Protein AF-A0A965GQI9-F1 (afdb_monomer_lite)

Radius of gyration: 72.19 Å; chains: 1; bounding box: 184×124×201 Å

Foldseek 3Di:
DDDPPDDDDDDDDVDDDDDDDDPPDDDDQDDPDDPPDDSDDDDPPDDPDDDPPDPDDDDDDDDPPDDDDQDDDPPPDDSDDDPDDDDDDPPDDDDDDDDDDDDDDDDPDDDDQDDPPDPDPDDSDDWDDDDDPPDPDDDDTDDQDDDDDDDPDPVDDDDDDRDDQDDDDDPPDPDPPDDDDSDDFDDDDDDDDPPDDDDSDDDDPDPDPPDDDDPPDDDDDPPDPDDDQDDDPPDDRDPDDDQVPDDPVDDDDPDDDPPDDDDDPDDDDDDDDPPDDDDPPDPDPDQDDPPGDDDVDDDDDDDDDDDPDDDDQDDEDEWDEQDLATEPPPGAHYEYEHPAQHERQYYPPDDAFHKHKYFYQAQRYKYDCPRGQEPDDNDIGGAHGGKIWIWHRHDNRHIYTPDIDRPVLPLPPWPAFFEWEWFEEPDAADFQFFWFDPPVDDRYIDWAAAWQPQGTQATFAPTHSHYDDDHPYPRTTTGTRWTKGKHKEAQVVHKDAQQFFWGDHNDTRHIYGDDAWHWTQWGFHHIGHDGIDITITTGDTDTDHPPDDPDDDPCPVDDPPDDPDDDDDPDDDDPDDDDDPDDDDDPDDDDDDPQFWDKDKDFAFGFKDKDFDPAFAPFFWDKDKDWPPPDDDPADWDWDPGASTTTMIGGPGGHRGMTMMIMGTGDDDQDWDQDPVRDIDGDDHDDDDDDDDDDDDDDDDDDDDDDDDDDDDDDDDDDDDDDDDDDDDDDDDDDDDDDDDDDDDDDDDDDDDPDDDDDDDDDDDDDDDDDDDDDDDDDDDD

Sequence (782 aa):
GEQISGAISFFSGSSNIIFNGDADTSVLFNSTTDATESDITTTVGQDLRVSPGGVGDIVLVTDADTQVTLPGSADGVNNLVLTTGNLLVSDGDLTLSGGDFDVTMDAGDSVSVTNTGATTSSGAFVINQTTAAANLGNSAGLGVNATFVDYADDGGSDNRQGIVVSVTNNASDLGIDDNIFGVRVQNLGGVNQADGGEYAIATGSGWDVDWLLGNGETISNQTDNTIAFSGNAGNKATLTFDLNGASATNVPAMSGGASDLVTVNDSLSVGIDGDTTENIGVSGFAITGGDDLYVNDDVGINGDVYIDGLFSVGNEVSLTANSTTPSVAGGTQFLINNSAGTVITNFTNGQQGQMVFIRVVDNNTSLDCTASSIQCGSTDITLGTGDGLLLYKQDPGTWQLVSLMDNSDNHNAGNGFDYAEWFPSREALVPGEVVSVDSTGIEYVKASTGAYDRTVVGVVSTQPGMTIGEPTSAHAAQIALAGRVPVNVTDENGPIVPGDYLTASSTPGYAMKATEAGPVIAIAMDAFDGDSGQVGSKIANFWYTPPTSVASGLQGSDGSALAAGALGADTLVVSGDAVFQGSVTVEDHVNVGQDVAGRARIISGDTRVHVAFENPYVSEPIVTATLRTATDIPGYWWVEEESTTGFDLVLDGTLAYDVEFNWIALGVNDGVVSVSDGSTREINVYVVDGSVPPPAANVGSSDAVGGSDDAGIAPESPTEDVPADEPSDTLSEPDVTEEPTPVDAPVEAPVDEPVVDAPVADEPAPTVEEPVVTEPVADPSV

pLDDT: mean 71.04, std 21.18, range [28.28, 98.25]

Structure (mmCIF, N/CA/C/O backbone):
data_AF-A0A965GQI9-F1
#
_entry.id   AF-A0A965GQI9-F1
#
loop_
_atom_site.group_PDB
_atom_site.id
_atom_site.type_symbol
_atom_site.label_atom_id
_atom_site.label_alt_id
_atom_site.label_comp_id
_atom_site.label_asym_id
_atom_site.label_entity_id
_atom_site.label_seq_id
_atom_site.pdbx_PDB_ins_code
_atom_site.Cartn_x
_atom_site.Cartn_y
_atom_site.Cartn_z
_atom_site.occupancy
_atom_site.B_iso_or_equiv
_atom_site.auth_seq_id
_atom_site.auth_comp_id
_atom_site.auth_asym_id
_atom_site.auth_atom_id
_atom_site.pdbx_PDB_model_num
ATOM 1 N N . GLY A 1 1 ? 46.582 17.739 -121.296 1.00 38.38 1 GLY A N 1
ATOM 2 C CA . GLY A 1 1 ? 46.774 16.293 -121.110 1.00 38.38 1 GLY A CA 1
ATOM 3 C C . GLY A 1 1 ? 47.965 15.849 -121.918 1.00 38.38 1 GLY A C 1
ATOM 4 O O . GLY A 1 1 ? 47.806 15.543 -123.089 1.00 38.38 1 GLY A O 1
ATOM 5 N N . GLU A 1 2 ? 49.139 15.864 -121.302 1.00 36.94 2 GLU A N 1
ATOM 6 C CA . GLU A 1 2 ? 50.391 15.361 -121.864 1.00 36.94 2 GLU A CA 1
ATOM 7 C C . GLU A 1 2 ? 51.035 14.561 -120.725 1.00 36.94 2 GLU A C 1
ATOM 9 O O . GLU A 1 2 ? 51.390 15.134 -119.698 1.00 36.94 2 GLU A O 1
ATOM 14 N N . GLN A 1 3 ? 51.041 13.228 -120.824 1.00 36.41 3 GLN A N 1
ATOM 15 C CA . GLN A 1 3 ? 51.645 12.376 -119.796 1.00 36.41 3 GLN A CA 1
ATOM 16 C C . GLN A 1 3 ? 53.144 12.263 -120.061 1.00 36.41 3 GLN A C 1
ATOM 18 O O . GLN A 1 3 ? 53.556 11.707 -121.080 1.00 36.41 3 GLN A O 1
ATOM 23 N N . ILE A 1 4 ? 53.960 12.728 -119.115 1.00 45.12 4 ILE A N 1
ATOM 24 C CA . ILE A 1 4 ? 55.385 12.401 -119.086 1.00 45.12 4 ILE A CA 1
ATOM 25 C C . ILE A 1 4 ? 55.509 11.001 -118.476 1.00 45.12 4 ILE A C 1
ATOM 27 O O . ILE A 1 4 ? 55.434 10.835 -117.264 1.00 45.12 4 ILE A O 1
ATOM 31 N N . SER A 1 5 ? 55.652 9.984 -119.327 1.00 38.81 5 SER A N 1
ATOM 32 C CA . SER A 1 5 ? 55.881 8.602 -118.896 1.00 38.81 5 SER A CA 1
ATOM 33 C C . SER A 1 5 ? 57.384 8.317 -118.833 1.00 38.81 5 SER A C 1
ATOM 35 O O . SER A 1 5 ? 58.037 8.118 -119.858 1.00 38.81 5 SER A O 1
ATOM 37 N N . GLY A 1 6 ? 57.934 8.345 -117.621 1.00 40.72 6 GLY A N 1
ATOM 38 C CA . GLY A 1 6 ? 59.335 8.044 -117.324 1.00 40.72 6 GLY A CA 1
ATOM 39 C C . GLY A 1 6 ? 59.722 8.547 -115.933 1.00 40.72 6 GLY A C 1
ATOM 40 O O . GLY A 1 6 ? 59.216 9.577 -115.494 1.00 40.72 6 GLY A O 1
ATOM 41 N N . ALA A 1 7 ? 60.608 7.832 -115.237 1.00 37.00 7 ALA A N 1
ATOM 42 C CA . ALA A 1 7 ? 61.056 8.216 -113.899 1.00 37.00 7 ALA A CA 1
ATOM 43 C C . ALA A 1 7 ? 61.797 9.567 -113.931 1.00 37.00 7 ALA A C 1
ATOM 45 O O . ALA A 1 7 ? 62.869 9.685 -114.528 1.00 37.00 7 ALA A O 1
ATOM 46 N N . ILE A 1 8 ? 61.230 10.593 -113.286 1.00 45.38 8 ILE A N 1
ATOM 47 C CA . ILE A 1 8 ? 61.846 11.922 -113.187 1.00 45.38 8 ILE A CA 1
ATOM 48 C C . ILE A 1 8 ? 62.664 11.999 -111.893 1.00 45.38 8 ILE A C 1
ATOM 50 O O . ILE A 1 8 ? 62.180 12.430 -110.850 1.00 45.38 8 ILE A O 1
ATOM 54 N N . SER A 1 9 ? 63.928 11.581 -111.959 1.00 41.62 9 SER A N 1
ATOM 55 C CA . SER A 1 9 ? 64.867 11.703 -110.838 1.00 41.62 9 SER A CA 1
ATOM 56 C C . SER A 1 9 ? 65.392 13.139 -110.715 1.00 41.62 9 SER A C 1
ATOM 58 O O . SER A 1 9 ? 66.279 13.559 -111.462 1.00 41.62 9 SER A O 1
ATOM 60 N N . PHE A 1 10 ? 64.872 13.900 -109.753 1.00 49.59 10 PHE A N 1
ATOM 61 C CA . PHE A 1 10 ? 65.367 15.240 -109.439 1.00 49.59 10 PHE A CA 1
ATOM 62 C C . PHE A 1 10 ? 66.574 15.177 -108.489 1.00 49.59 10 PHE A C 1
ATOM 64 O O . PHE A 1 10 ? 66.425 14.936 -107.295 1.00 49.59 10 PHE A O 1
ATOM 71 N N . PHE A 1 11 ? 67.774 15.456 -109.000 1.00 43.31 11 PHE A N 1
ATOM 72 C CA . PHE A 1 11 ? 68.962 15.676 -108.169 1.00 43.31 11 PHE A CA 1
ATOM 73 C C . PHE A 1 11 ? 69.149 17.177 -107.911 1.00 43.31 11 PHE A C 1
ATOM 75 O O . PHE A 1 11 ? 69.687 17.885 -108.765 1.00 43.31 11 PHE A O 1
ATOM 82 N N . SER A 1 12 ? 68.742 17.673 -106.739 1.00 42.12 12 SER A N 1
ATOM 83 C CA . SER A 1 12 ? 69.048 19.042 -106.305 1.00 42.12 12 SER A CA 1
ATOM 84 C C . SER A 1 12 ? 70.091 19.062 -105.185 1.00 42.12 12 SER A C 1
ATOM 86 O O . SER A 1 12 ? 69.929 18.476 -104.118 1.00 42.12 12 SER A O 1
ATOM 88 N N . GLY A 1 13 ? 71.180 19.799 -105.408 1.00 41.69 13 GLY A N 1
ATOM 89 C CA . GLY A 1 13 ? 72.033 20.246 -104.314 1.00 41.69 13 GLY A CA 1
ATOM 90 C C . GLY A 1 13 ? 71.324 21.364 -103.551 1.00 41.69 13 GLY A C 1
ATOM 91 O O . GLY A 1 13 ? 71.077 22.429 -104.119 1.00 41.69 13 GLY A O 1
ATOM 92 N N . SER A 1 14 ? 71.000 21.122 -102.280 1.00 46.00 14 SER A N 1
ATOM 93 C CA . SER A 1 14 ? 70.579 22.144 -101.303 1.00 46.00 14 SER A CA 1
ATOM 94 C C . SER A 1 14 ? 69.372 23.020 -101.693 1.00 46.00 14 SER A C 1
ATOM 96 O O . SER A 1 14 ? 69.247 24.129 -101.178 1.00 46.00 14 SER A O 1
ATOM 98 N N . SER A 1 15 ? 68.513 22.575 -102.618 1.00 44.56 15 SER A N 1
ATOM 99 C CA . SER A 1 15 ? 67.452 23.408 -103.212 1.00 44.56 15 SER A CA 1
ATOM 100 C C . SER A 1 15 ? 66.115 22.671 -103.277 1.00 44.56 15 SER A C 1
ATOM 102 O O . SER A 1 15 ? 66.064 21.523 -103.722 1.00 44.56 15 SER A O 1
ATOM 104 N N . ASN A 1 16 ? 65.033 23.349 -102.890 1.00 46.28 16 ASN A N 1
ATOM 105 C CA . ASN A 1 16 ? 63.679 22.790 -102.893 1.00 46.28 16 ASN A CA 1
ATOM 106 C C . ASN A 1 16 ? 63.183 22.512 -104.321 1.00 46.28 16 ASN A C 1
ATOM 108 O O . ASN A 1 16 ? 63.349 23.343 -105.216 1.00 46.28 16 ASN A O 1
ATOM 112 N N . ILE A 1 17 ? 62.502 21.382 -104.507 1.00 53.97 17 ILE A N 1
ATOM 113 C CA . ILE A 1 17 ? 61.711 21.092 -105.708 1.00 53.97 17 ILE A CA 1
ATOM 114 C C . ILE A 1 17 ? 60.297 21.618 -105.441 1.00 53.97 17 ILE A C 1
ATOM 116 O O . ILE A 1 17 ? 59.682 21.240 -104.447 1.00 53.97 17 ILE A O 1
ATOM 120 N N . ILE A 1 18 ? 59.797 22.514 -106.294 1.00 50.19 18 ILE A N 1
ATOM 121 C CA . ILE A 1 18 ? 58.478 23.142 -106.135 1.00 50.19 18 ILE A CA 1
ATOM 122 C C . ILE A 1 18 ? 57.616 22.782 -107.343 1.00 50.19 18 ILE A C 1
ATOM 124 O O . ILE A 1 18 ? 57.929 23.171 -108.468 1.00 50.19 18 ILE A O 1
ATOM 128 N N . PHE A 1 19 ? 56.512 22.081 -107.096 1.00 58.62 19 PHE A N 1
ATOM 129 C CA . PHE A 1 19 ? 55.448 21.867 -108.072 1.00 58.62 19 PHE A CA 1
ATOM 130 C C . PHE A 1 19 ? 54.347 22.904 -107.818 1.00 58.62 19 PHE A C 1
ATOM 132 O O . PHE A 1 19 ? 53.660 22.835 -106.805 1.00 58.62 19 PHE A O 1
ATOM 139 N N . ASN A 1 20 ? 54.193 23.877 -108.720 1.00 47.81 20 ASN A N 1
ATOM 140 C CA . ASN A 1 20 ? 53.069 24.816 -108.682 1.00 47.81 20 ASN A CA 1
ATOM 141 C C . ASN A 1 20 ? 51.927 24.270 -109.541 1.00 47.81 20 ASN A C 1
ATOM 143 O O . ASN A 1 20 ? 52.072 24.172 -110.760 1.00 47.81 20 ASN A O 1
ATOM 147 N N . GLY A 1 21 ? 50.808 23.952 -108.896 1.00 54.62 21 GLY A N 1
ATOM 148 C CA . GLY A 1 21 ? 49.540 23.631 -109.542 1.00 54.62 21 GLY A CA 1
ATOM 149 C C . GLY A 1 21 ? 48.549 24.793 -109.482 1.00 54.62 21 GLY A C 1
ATOM 150 O O . GLY A 1 21 ? 48.662 25.669 -108.622 1.00 54.62 21 GLY A O 1
ATOM 151 N N . ASP A 1 22 ? 47.579 24.794 -110.392 1.00 49.44 22 ASP A N 1
ATOM 152 C CA . ASP A 1 22 ? 46.320 25.521 -110.205 1.00 49.44 22 ASP A CA 1
ATOM 153 C C . ASP A 1 22 ? 45.308 24.661 -109.419 1.00 49.44 22 ASP A C 1
ATOM 155 O O . ASP A 1 22 ? 45.646 23.583 -108.925 1.00 49.44 22 ASP A O 1
ATOM 159 N N . ALA A 1 23 ? 44.070 25.143 -109.275 1.00 42.41 23 ALA A N 1
ATOM 160 C CA . ALA A 1 23 ? 43.034 24.497 -108.464 1.00 42.41 23 ALA A CA 1
ATOM 161 C C . ALA A 1 23 ? 42.657 23.069 -108.915 1.00 42.41 23 ALA A C 1
ATOM 163 O O . ALA A 1 23 ? 42.107 22.322 -108.110 1.00 42.41 23 ALA A O 1
ATOM 164 N N . ASP A 1 24 ? 42.980 22.687 -110.156 1.00 46.97 24 ASP A N 1
ATOM 165 C CA . ASP A 1 24 ? 42.632 21.390 -110.751 1.00 46.97 24 ASP A CA 1
ATOM 166 C C . ASP A 1 24 ? 43.871 20.487 -110.974 1.00 46.97 24 ASP A C 1
ATOM 168 O O . ASP A 1 24 ? 43.782 19.418 -111.586 1.00 46.97 24 ASP A O 1
ATOM 172 N N . THR A 1 25 ? 45.055 20.896 -110.497 1.00 49.16 25 THR A N 1
ATOM 173 C CA . THR A 1 25 ? 46.317 20.179 -110.733 1.00 49.16 25 THR A CA 1
ATOM 174 C C . THR A 1 25 ? 46.600 19.117 -109.662 1.00 49.16 25 THR A C 1
ATOM 176 O O . THR A 1 25 ? 47.127 19.417 -108.592 1.00 49.16 25 THR A O 1
ATOM 179 N N . SER A 1 26 ? 46.361 17.841 -109.983 1.00 50.50 26 SER A N 1
ATOM 180 C CA . SER A 1 26 ? 46.827 16.699 -109.179 1.00 50.50 26 SER A CA 1
ATOM 181 C C . SER A 1 26 ? 48.228 16.232 -109.604 1.00 50.50 26 SER A C 1
ATOM 183 O O . SER A 1 26 ? 48.421 15.848 -110.762 1.00 50.50 26 SER A O 1
ATOM 185 N N . VAL A 1 27 ? 49.189 16.177 -108.676 1.00 59.41 27 VAL A N 1
ATOM 186 C CA . VAL A 1 27 ? 50.492 15.517 -108.891 1.00 59.41 27 VAL A CA 1
ATOM 187 C C . VAL A 1 27 ? 50.434 14.107 -108.305 1.00 59.41 27 VAL A C 1
ATOM 189 O O . VAL A 1 27 ? 50.307 13.948 -107.096 1.00 59.41 27 VAL A O 1
ATOM 192 N N . LEU A 1 28 ? 50.523 13.090 -109.164 1.00 50.38 28 LEU A N 1
ATOM 193 C CA . LEU A 1 28 ? 50.519 11.679 -108.774 1.00 50.38 28 LEU A CA 1
ATOM 194 C C . LEU A 1 28 ? 51.928 11.091 -108.915 1.00 50.38 28 LEU A C 1
ATOM 196 O O . LEU A 1 28 ? 52.453 11.012 -110.027 1.00 50.38 28 LEU A O 1
ATOM 200 N N . PHE A 1 29 ? 52.502 10.640 -107.803 1.00 60.66 29 PHE A N 1
ATOM 201 C CA . PHE A 1 29 ? 53.651 9.733 -107.784 1.00 60.66 29 PHE A CA 1
ATOM 202 C C . PHE A 1 29 ? 53.106 8.301 -107.689 1.00 60.66 29 PHE A C 1
ATOM 204 O O . PHE A 1 29 ? 52.200 8.052 -106.897 1.00 60.66 29 PHE A O 1
ATOM 211 N N . ASN A 1 30 ? 53.558 7.402 -108.565 1.00 50.62 30 ASN A N 1
ATOM 212 C CA . ASN A 1 30 ? 53.023 6.043 -108.676 1.00 50.62 30 ASN A CA 1
ATOM 213 C C . ASN A 1 30 ? 54.064 5.106 -109.305 1.00 50.62 30 ASN A C 1
ATOM 215 O O . ASN A 1 30 ? 54.289 5.160 -110.521 1.00 50.62 30 ASN A O 1
ATOM 219 N N . SER A 1 31 ? 54.659 4.227 -108.500 1.00 51.44 31 SER A N 1
ATOM 220 C CA . SER A 1 31 ? 55.425 3.082 -108.989 1.00 51.44 31 SER A CA 1
ATOM 221 C C . SER A 1 31 ? 54.512 1.895 -109.319 1.00 51.44 31 SER A C 1
ATOM 223 O O . SER A 1 31 ? 54.120 1.112 -108.456 1.00 51.44 31 SER A O 1
ATOM 225 N N . THR A 1 32 ? 54.212 1.691 -110.606 1.00 48.50 32 THR A N 1
ATOM 226 C CA . THR A 1 32 ? 53.479 0.495 -111.069 1.00 48.50 32 THR A CA 1
ATOM 227 C C . THR A 1 32 ? 54.376 -0.730 -111.296 1.00 48.50 32 THR A C 1
ATOM 229 O O . THR A 1 32 ? 53.922 -1.713 -111.886 1.00 48.50 32 THR A O 1
ATOM 232 N N . THR A 1 33 ? 55.657 -0.685 -110.911 1.00 50.34 33 THR A N 1
ATOM 233 C CA . THR A 1 33 ? 56.615 -1.779 -111.140 1.00 50.34 33 THR A CA 1
ATOM 234 C C . THR A 1 33 ? 57.622 -1.920 -109.999 1.00 50.34 33 THR A C 1
ATOM 236 O O . THR A 1 33 ? 58.541 -1.119 -109.890 1.00 50.34 33 THR A O 1
ATOM 239 N N . ASP A 1 34 ? 57.494 -3.042 -109.288 1.00 47.72 34 ASP A N 1
ATOM 240 C CA . ASP A 1 34 ? 58.344 -3.564 -108.207 1.00 47.72 34 ASP A CA 1
ATOM 241 C C . ASP A 1 34 ? 58.052 -3.041 -106.785 1.00 47.72 34 ASP A C 1
ATOM 243 O O . ASP A 1 34 ? 58.036 -1.848 -106.502 1.00 47.72 34 ASP A O 1
ATOM 247 N N . ALA A 1 35 ? 57.805 -3.980 -105.868 1.00 47.69 35 ALA A N 1
ATOM 248 C CA . ALA A 1 35 ? 57.218 -3.736 -104.544 1.00 47.69 35 ALA A CA 1
ATOM 249 C C . ALA A 1 35 ? 58.265 -3.392 -103.463 1.00 47.69 35 ALA A C 1
ATOM 251 O O . ALA A 1 35 ? 58.085 -3.710 -102.286 1.00 47.69 35 ALA A O 1
ATOM 252 N N . THR A 1 36 ? 59.390 -2.800 -103.872 1.00 45.44 36 THR A N 1
ATOM 253 C CA . THR A 1 36 ? 60.545 -2.512 -103.003 1.00 45.44 36 THR A CA 1
ATOM 254 C C . THR A 1 36 ? 61.118 -1.101 -103.161 1.00 45.44 36 THR A C 1
ATOM 256 O O . THR A 1 36 ? 62.130 -0.800 -102.532 1.00 45.44 36 THR A O 1
ATOM 259 N N . GLU A 1 37 ? 60.510 -0.238 -103.980 1.00 48.25 37 GLU A N 1
ATOM 260 C CA . GLU A 1 37 ? 60.898 1.174 -104.102 1.00 48.25 37 GLU A CA 1
ATOM 261 C C . GLU A 1 37 ? 59.863 2.092 -103.434 1.00 48.25 37 GLU A C 1
ATOM 263 O O . GLU A 1 37 ? 58.660 1.930 -103.616 1.00 48.25 37 GLU A O 1
ATOM 268 N N . SER A 1 38 ? 60.344 3.059 -102.648 1.00 48.59 38 SER A N 1
ATOM 269 C CA . SER A 1 38 ? 59.515 4.032 -101.928 1.00 48.59 38 SER A CA 1
ATOM 270 C C . SER A 1 38 ? 59.341 5.312 -102.752 1.00 48.59 38 SER A C 1
ATOM 272 O O . SER A 1 38 ? 60.329 6.005 -103.006 1.00 48.59 38 SER A O 1
ATOM 274 N N . ASP A 1 39 ? 58.100 5.668 -103.107 1.00 55.53 39 ASP A N 1
ATOM 275 C CA . ASP A 1 39 ? 57.785 6.780 -104.027 1.00 55.53 39 ASP A CA 1
ATOM 276 C C . ASP A 1 39 ? 58.347 8.152 -103.594 1.00 55.53 39 ASP A C 1
ATOM 278 O O . ASP A 1 39 ? 58.726 8.965 -104.441 1.00 55.53 39 ASP A O 1
ATOM 282 N N . ILE A 1 40 ? 58.438 8.423 -102.285 1.00 60.84 40 ILE A N 1
ATOM 283 C CA . ILE A 1 40 ? 59.103 9.612 -101.727 1.00 60.84 40 ILE A CA 1
ATOM 284 C C . ILE A 1 40 ? 59.939 9.190 -100.514 1.00 60.84 40 ILE A C 1
ATOM 286 O O . ILE A 1 40 ? 59.408 8.669 -99.537 1.00 60.84 40 ILE A O 1
ATOM 290 N N . THR A 1 41 ? 61.250 9.444 -100.555 1.00 55.34 41 THR A N 1
ATOM 291 C CA . THR A 1 41 ? 62.182 9.151 -99.451 1.00 55.34 41 THR A CA 1
ATOM 292 C C . THR A 1 41 ? 63.070 10.358 -99.172 1.00 55.34 41 THR A C 1
ATOM 294 O O . THR A 1 41 ? 63.709 10.874 -100.089 1.00 55.34 41 THR A O 1
ATOM 297 N N . THR A 1 42 ? 63.174 10.779 -97.909 1.00 56.31 42 THR A N 1
ATOM 298 C CA . THR A 1 42 ? 64.236 11.691 -97.459 1.00 56.31 42 THR A CA 1
ATOM 299 C C . THR A 1 42 ? 65.360 10.909 -96.780 1.00 56.31 42 THR A C 1
ATOM 301 O O . THR A 1 42 ? 65.153 9.838 -96.210 1.00 56.31 42 THR A O 1
ATOM 304 N N . THR A 1 43 ? 66.591 11.412 -96.866 1.00 52.41 43 THR A N 1
ATOM 305 C CA . THR A 1 43 ? 67.725 10.828 -96.134 1.00 52.41 43 THR A CA 1
ATOM 306 C C . THR A 1 43 ? 67.721 11.287 -94.677 1.00 52.41 43 THR A C 1
ATOM 308 O O . THR A 1 43 ? 67.202 12.358 -94.374 1.00 52.41 43 THR A O 1
ATOM 311 N N . VAL A 1 44 ? 68.378 10.534 -93.788 1.00 54.12 44 VAL A N 1
ATOM 312 C CA . VAL A 1 44 ? 68.543 10.882 -92.362 1.00 54.12 44 VAL A CA 1
ATOM 313 C C . VAL A 1 44 ? 68.936 12.358 -92.183 1.00 54.12 44 VAL A C 1
ATOM 315 O O . VAL A 1 44 ? 69.941 12.804 -92.737 1.00 54.12 44 VAL A O 1
ATOM 318 N N . GLY A 1 45 ? 68.142 13.102 -91.404 1.00 52.31 45 GLY A N 1
ATOM 319 C CA . GLY A 1 45 ? 68.356 14.529 -91.129 1.00 52.31 45 GLY A CA 1
ATOM 320 C C . GLY A 1 45 ? 67.845 15.506 -92.200 1.00 52.31 45 GLY A C 1
ATOM 321 O O . GLY A 1 45 ? 68.273 16.658 -92.194 1.00 52.31 45 GLY A O 1
ATOM 322 N N . GLN A 1 46 ? 66.978 15.071 -93.123 1.00 53.94 46 GLN A N 1
ATOM 323 C CA . GLN A 1 46 ? 66.292 15.925 -94.105 1.00 53.94 46 GLN A CA 1
ATOM 324 C C . GLN A 1 46 ? 64.766 15.833 -93.936 1.00 53.94 46 GLN A C 1
ATOM 326 O O . GLN A 1 46 ? 64.200 14.737 -93.982 1.00 53.94 46 GLN A O 1
ATOM 331 N N . ASP A 1 47 ? 64.098 16.981 -93.824 1.00 54.38 47 ASP A N 1
ATOM 332 C CA . ASP A 1 47 ? 62.642 17.064 -93.664 1.00 54.38 47 ASP A CA 1
ATOM 333 C C . ASP A 1 47 ? 61.911 16.964 -95.014 1.00 54.38 47 ASP A C 1
ATOM 335 O O . ASP A 1 47 ? 62.229 17.694 -95.959 1.00 54.38 47 ASP A O 1
ATOM 339 N N . LEU A 1 48 ? 60.845 16.158 -95.091 1.00 65.38 48 LEU A N 1
ATOM 340 C CA . LEU A 1 48 ? 59.868 16.261 -96.181 1.00 65.38 48 LEU A CA 1
ATOM 341 C C . LEU A 1 48 ? 58.878 17.391 -95.869 1.00 65.38 48 LEU A C 1
ATOM 343 O O . LEU A 1 48 ? 57.789 17.170 -95.342 1.00 65.38 48 LEU A O 1
ATOM 347 N N . ARG A 1 49 ? 59.262 18.632 -96.172 1.00 58.75 49 ARG A N 1
ATOM 348 C CA . ARG A 1 49 ? 58.440 19.802 -95.847 1.00 58.75 49 ARG A CA 1
ATOM 349 C C . ARG A 1 49 ? 57.413 20.120 -96.939 1.00 58.75 49 ARG A C 1
ATOM 351 O O . ARG A 1 49 ? 57.680 20.921 -97.835 1.00 58.75 49 ARG A O 1
ATOM 358 N N . VAL A 1 50 ? 56.202 19.583 -96.808 1.00 65.44 50 VAL A N 1
ATOM 359 C CA . VAL A 1 50 ? 55.031 20.069 -97.559 1.00 65.44 50 VAL A CA 1
ATOM 360 C C . VAL A 1 50 ? 54.555 21.375 -96.918 1.00 65.44 50 VAL A C 1
ATOM 362 O O . VAL A 1 50 ? 54.185 21.403 -95.750 1.00 65.44 50 VAL A O 1
ATOM 365 N N . SER A 1 51 ? 54.617 22.487 -97.652 1.00 56.53 51 SER A N 1
ATOM 366 C CA . SER A 1 51 ? 54.109 23.790 -97.199 1.00 56.53 51 SER A CA 1
ATOM 367 C C . SER A 1 51 ? 53.027 24.268 -98.168 1.00 56.53 51 SER A C 1
ATOM 369 O O . SER A 1 51 ? 53.379 24.613 -99.300 1.00 56.53 51 SER A O 1
ATOM 371 N N . PRO A 1 52 ? 51.738 24.298 -97.780 1.00 58.06 52 PRO A N 1
ATOM 372 C CA . PRO A 1 52 ? 50.704 24.873 -98.630 1.00 58.06 52 PRO A CA 1
ATOM 373 C C . PRO A 1 52 ? 50.990 26.366 -98.837 1.00 58.06 52 PRO A C 1
ATOM 375 O O . PRO A 1 52 ? 51.252 27.107 -97.891 1.00 58.06 52 PRO A O 1
ATOM 378 N N . GLY A 1 53 ? 50.946 26.828 -100.089 1.00 49.22 53 GLY A N 1
ATOM 379 C CA . GLY A 1 53 ? 51.215 28.227 -100.458 1.00 49.22 53 GLY A CA 1
ATOM 380 C C . GLY A 1 53 ? 50.096 29.216 -100.091 1.00 49.22 53 GLY A C 1
ATOM 381 O O . GLY A 1 53 ? 50.034 30.304 -100.659 1.00 49.22 53 GLY A O 1
ATOM 382 N N . GLY A 1 54 ? 49.182 28.825 -99.201 1.00 60.00 54 GLY A N 1
ATOM 383 C CA . GLY A 1 54 ? 47.940 29.520 -98.873 1.00 60.00 54 GLY A CA 1
ATOM 384 C C . GLY A 1 54 ? 47.101 28.717 -97.874 1.00 60.00 54 GLY A C 1
ATOM 385 O O . GLY A 1 54 ? 47.623 27.849 -97.182 1.00 60.00 54 GLY A O 1
ATOM 386 N N . VAL A 1 55 ? 45.796 28.991 -97.820 1.00 54.59 55 VAL A N 1
ATOM 387 C CA . VAL A 1 55 ? 44.833 28.428 -96.843 1.00 54.59 55 VAL A CA 1
ATOM 388 C C . VAL A 1 55 ? 44.373 26.994 -97.193 1.00 54.59 55 VAL A C 1
ATOM 390 O O . VAL A 1 55 ? 43.208 26.662 -97.014 1.00 54.59 55 VAL A O 1
ATOM 393 N N . GLY A 1 56 ? 45.245 26.184 -97.799 1.00 57.41 56 GLY A N 1
ATOM 394 C CA . GLY A 1 56 ? 44.900 24.863 -98.339 1.00 57.41 56 GLY A CA 1
ATOM 395 C C . GLY A 1 56 ? 45.319 23.706 -97.433 1.00 57.41 56 GLY A C 1
ATOM 396 O O . GLY A 1 56 ? 46.394 23.749 -96.834 1.00 57.41 56 GLY A O 1
ATOM 397 N N . ASP A 1 57 ? 44.493 22.662 -97.396 1.00 64.56 57 ASP A N 1
ATOM 398 C CA . ASP A 1 57 ? 44.714 21.459 -96.591 1.00 64.56 57 ASP A CA 1
ATOM 399 C C . ASP A 1 57 ? 45.686 20.467 -97.253 1.00 64.56 57 ASP A C 1
ATOM 401 O O . ASP A 1 57 ? 45.810 20.401 -98.479 1.00 64.56 57 ASP A O 1
ATOM 405 N N . ILE A 1 58 ? 46.338 19.636 -96.435 1.00 72.56 58 ILE A N 1
ATOM 406 C CA . ILE A 1 58 ? 47.029 18.426 -96.900 1.00 72.56 58 ILE A CA 1
ATOM 407 C C . ILE A 1 58 ? 46.039 17.265 -96.776 1.00 72.56 58 ILE A C 1
ATOM 409 O O . ILE A 1 58 ? 45.773 16.791 -95.675 1.00 72.56 58 ILE A O 1
ATOM 413 N N . VAL A 1 59 ? 45.496 16.809 -97.905 1.00 66.75 59 VAL A N 1
ATOM 414 C CA . VAL A 1 59 ? 44.537 15.696 -97.947 1.00 66.75 59 VAL A CA 1
ATOM 415 C C . VAL A 1 59 ? 45.253 14.412 -98.362 1.00 66.75 59 VAL A C 1
ATOM 417 O O . VAL A 1 59 ? 45.766 14.313 -99.477 1.00 66.75 59 VAL A O 1
ATOM 420 N N . LEU A 1 60 ? 45.261 13.418 -97.474 1.00 74.31 60 LEU A N 1
ATOM 421 C CA . LEU A 1 60 ? 45.678 12.049 -97.778 1.00 74.31 60 LEU A CA 1
ATOM 422 C C . LEU A 1 60 ? 44.417 11.208 -98.005 1.00 74.31 60 LEU A C 1
ATOM 424 O O . LEU A 1 60 ? 43.616 11.048 -97.089 1.00 74.31 60 LEU A O 1
ATOM 428 N N . VAL A 1 61 ? 44.228 10.696 -99.222 1.00 69.62 61 VAL A N 1
ATOM 429 C CA . VAL A 1 61 ? 43.096 9.820 -99.562 1.00 69.62 61 VAL A CA 1
ATOM 430 C C . VAL A 1 61 ? 43.588 8.381 -99.634 1.00 69.62 61 VAL A C 1
ATOM 432 O O . VAL A 1 61 ? 44.455 8.065 -100.448 1.00 69.62 61 VAL A O 1
ATOM 435 N N . THR A 1 62 ? 43.018 7.518 -98.802 1.00 71.56 62 THR A N 1
ATOM 436 C CA . THR A 1 62 ? 43.219 6.065 -98.824 1.00 71.56 62 THR A CA 1
ATOM 437 C C . THR A 1 62 ? 42.011 5.369 -99.448 1.00 71.56 62 THR A C 1
ATOM 439 O O . THR A 1 62 ? 40.896 5.893 -99.411 1.00 71.56 62 THR A O 1
ATOM 442 N N . ASP A 1 63 ? 42.214 4.183 -100.021 1.00 71.38 63 ASP A N 1
ATOM 443 C CA . ASP A 1 63 ? 41.115 3.255 -100.302 1.00 71.38 63 ASP A CA 1
ATOM 444 C C . ASP A 1 63 ? 40.842 2.345 -99.086 1.00 71.38 63 ASP A C 1
ATOM 446 O O . ASP A 1 63 ? 41.349 2.589 -97.990 1.00 71.38 63 ASP A O 1
ATOM 450 N N . ALA A 1 64 ? 40.005 1.318 -99.262 1.00 71.69 64 ALA A N 1
ATOM 451 C CA . ALA A 1 64 ? 39.571 0.437 -98.177 1.00 71.69 64 ALA A CA 1
ATOM 452 C C . ALA A 1 64 ? 40.693 -0.428 -97.566 1.00 71.69 64 ALA A C 1
ATOM 454 O O . ALA A 1 64 ? 40.531 -0.895 -96.440 1.00 71.69 64 ALA A O 1
ATOM 455 N N . ASP A 1 65 ? 41.803 -0.631 -98.284 1.00 72.62 65 ASP A N 1
ATOM 456 C CA . ASP A 1 65 ? 42.898 -1.527 -97.888 1.00 72.62 65 ASP A CA 1
ATOM 457 C C . ASP A 1 65 ? 44.216 -0.767 -97.599 1.00 72.62 65 ASP A C 1
ATOM 459 O O . ASP A 1 65 ? 45.199 -1.361 -97.150 1.00 72.62 65 ASP A O 1
ATOM 463 N N . THR A 1 66 ? 44.257 0.551 -97.830 1.00 75.06 66 THR A N 1
ATOM 464 C CA . THR A 1 66 ? 45.455 1.386 -97.648 1.00 75.06 66 THR A CA 1
ATOM 465 C C . THR A 1 66 ? 45.556 1.956 -96.228 1.00 75.06 66 THR A C 1
ATOM 467 O O . THR A 1 66 ? 44.698 2.716 -95.784 1.00 75.06 66 THR A O 1
ATOM 470 N N . GLN A 1 67 ? 46.664 1.672 -95.533 1.00 75.25 67 GLN A N 1
ATOM 471 C CA . GLN A 1 67 ? 46.987 2.240 -94.218 1.00 75.25 67 GLN A CA 1
ATOM 472 C C . GLN A 1 67 ? 47.958 3.428 -94.333 1.00 75.25 67 GLN A C 1
ATOM 474 O O . GLN A 1 67 ? 48.989 3.331 -94.996 1.00 75.25 67 GLN A O 1
ATOM 479 N N . VAL A 1 68 ? 47.687 4.519 -93.606 1.00 80.81 68 VAL A N 1
ATOM 480 C CA . VAL A 1 68 ? 48.690 5.562 -93.326 1.00 80.81 68 VAL A CA 1
ATOM 481 C C . VAL A 1 68 ? 49.476 5.168 -92.075 1.00 80.81 68 VAL A C 1
ATOM 483 O O . VAL A 1 68 ? 48.965 5.250 -90.961 1.00 80.81 68 VAL A O 1
ATOM 486 N N . THR A 1 69 ? 50.726 4.740 -92.246 1.00 76.94 69 THR A N 1
ATOM 487 C CA . THR A 1 69 ? 51.626 4.409 -91.131 1.00 76.94 69 THR A CA 1
ATOM 488 C C . THR A 1 69 ? 52.595 5.564 -90.872 1.00 76.94 69 THR A C 1
ATOM 490 O O . THR A 1 69 ? 53.331 5.966 -91.770 1.00 76.94 69 THR A O 1
ATOM 493 N N . LEU A 1 70 ? 52.650 6.060 -89.631 1.00 80.94 70 LEU A N 1
ATOM 494 C CA . LEU A 1 70 ? 53.664 7.016 -89.163 1.00 80.94 70 LEU A CA 1
ATOM 495 C C . LEU A 1 70 ? 54.645 6.288 -88.222 1.00 80.94 70 LEU A C 1
ATOM 497 O O . LEU A 1 70 ? 54.421 6.278 -87.008 1.00 80.94 70 LEU A O 1
ATOM 501 N N . PRO A 1 71 ? 55.684 5.605 -88.745 1.00 66.56 71 PRO A N 1
ATOM 502 C CA . PRO A 1 71 ? 56.599 4.806 -87.933 1.00 66.56 71 PRO A CA 1
ATOM 503 C C . PRO A 1 71 ? 57.515 5.693 -87.083 1.00 66.56 71 PRO A C 1
ATOM 505 O O . PRO A 1 71 ? 58.054 6.683 -87.571 1.00 66.56 71 PRO A O 1
ATOM 508 N N . GLY A 1 72 ? 57.725 5.303 -85.824 1.00 64.75 72 GLY A N 1
ATOM 509 C CA . GLY A 1 72 ? 58.641 5.984 -84.906 1.00 64.75 72 GLY A CA 1
ATOM 510 C C . GLY A 1 72 ? 59.876 5.151 -84.616 1.00 64.75 72 GLY A C 1
ATOM 511 O O . GLY A 1 72 ? 59.793 3.927 -84.490 1.00 64.75 72 GLY A O 1
ATOM 512 N N . SER A 1 73 ? 61.018 5.815 -84.463 1.00 57.38 73 SER A N 1
ATOM 513 C CA . SER A 1 73 ? 62.132 5.251 -83.707 1.00 57.38 73 SER A CA 1
ATOM 514 C C . SER A 1 73 ? 61.754 5.176 -82.222 1.00 57.38 73 SER A C 1
ATOM 516 O O . SER A 1 73 ? 60.973 5.977 -81.713 1.00 57.38 73 SER A O 1
ATOM 518 N N . ALA A 1 74 ? 62.278 4.176 -81.512 1.00 56.69 74 ALA A N 1
ATOM 519 C CA . ALA A 1 74 ? 61.910 3.883 -80.123 1.00 56.69 74 ALA A CA 1
ATOM 520 C C . ALA A 1 74 ? 62.567 4.832 -79.089 1.00 56.69 74 ALA A C 1
ATOM 522 O O . ALA A 1 74 ? 62.934 4.399 -77.999 1.00 56.69 74 ALA A O 1
ATOM 523 N N . ASP A 1 75 ? 62.778 6.101 -79.446 1.00 57.47 75 ASP A N 1
ATOM 524 C CA . ASP A 1 75 ? 63.607 7.079 -78.726 1.00 57.47 75 ASP A CA 1
ATOM 525 C C . ASP A 1 75 ? 62.842 8.321 -78.228 1.00 57.47 75 ASP A C 1
ATOM 527 O O . ASP A 1 75 ? 63.451 9.330 -77.878 1.00 57.47 75 ASP A O 1
ATOM 531 N N . GLY A 1 76 ? 61.511 8.233 -78.122 1.00 62.69 76 GLY A N 1
ATOM 532 C CA . GLY A 1 76 ? 60.678 9.268 -77.490 1.00 62.69 76 GLY A CA 1
ATOM 533 C C . GLY A 1 76 ? 60.385 10.486 -78.371 1.00 62.69 76 GLY A C 1
ATOM 534 O O . GLY A 1 76 ? 60.003 11.534 -77.857 1.00 62.69 76 GLY A O 1
ATOM 535 N N . VAL A 1 77 ? 60.562 10.363 -79.689 1.00 66.69 77 VAL A N 1
ATOM 536 C CA . VAL A 1 77 ? 60.192 11.394 -80.667 1.00 66.69 77 VAL A CA 1
ATOM 537 C C . VAL A 1 77 ? 58.711 11.259 -81.039 1.00 66.69 77 VAL A C 1
ATOM 539 O O . VAL A 1 77 ? 58.230 10.170 -81.345 1.00 66.69 77 VAL A O 1
ATOM 542 N N . ASN A 1 78 ? 57.973 12.370 -81.040 1.00 71.81 78 ASN A N 1
ATOM 543 C CA . ASN A 1 78 ? 56.573 12.400 -81.462 1.00 71.81 78 ASN A CA 1
ATOM 544 C C . ASN A 1 78 ? 56.454 12.335 -82.999 1.00 71.81 78 ASN A C 1
ATOM 546 O O . ASN A 1 78 ? 56.842 13.277 -83.689 1.00 71.81 78 ASN A O 1
ATOM 550 N N . ASN A 1 79 ? 55.851 11.271 -83.540 1.00 74.56 79 ASN A N 1
ATOM 551 C CA . ASN A 1 79 ? 55.641 11.121 -84.993 1.00 74.56 79 ASN A CA 1
ATOM 552 C C . ASN A 1 79 ? 54.541 12.034 -85.559 1.00 74.56 79 ASN A C 1
ATOM 554 O O . ASN A 1 79 ? 54.506 12.297 -86.759 1.00 74.56 79 ASN A O 1
ATOM 558 N N . LEU A 1 80 ? 53.625 12.485 -84.700 1.00 81.88 80 LEU A N 1
ATOM 559 C CA . LEU A 1 80 ? 52.566 13.432 -85.020 1.00 81.88 80 LEU A CA 1
ATOM 560 C C . LEU A 1 80 ? 52.575 14.523 -83.948 1.00 81.88 80 LEU A C 1
ATOM 562 O O . LEU A 1 80 ? 52.354 14.243 -82.773 1.00 81.88 80 LEU A O 1
ATOM 566 N N . VAL A 1 81 ? 52.847 15.762 -84.360 1.00 80.06 81 VAL A N 1
ATOM 567 C CA . VAL A 1 81 ? 52.824 16.945 -83.491 1.00 80.06 81 VAL A CA 1
ATOM 568 C C . VAL A 1 81 ? 51.903 17.978 -84.117 1.00 80.06 81 VAL A C 1
ATOM 570 O O . VAL A 1 81 ? 52.209 18.533 -85.172 1.00 80.06 81 VAL A O 1
ATOM 573 N N . LEU A 1 82 ? 50.786 18.256 -83.451 1.00 78.56 82 LEU A N 1
ATOM 574 C CA . LEU A 1 82 ? 49.886 19.350 -83.799 1.00 78.56 82 LEU A CA 1
ATOM 575 C C . LEU A 1 82 ? 50.209 20.530 -82.878 1.00 78.56 82 LEU A C 1
ATOM 577 O O . LEU A 1 82 ? 49.846 20.527 -81.708 1.00 78.56 82 LEU A O 1
ATOM 581 N N . THR A 1 83 ? 50.941 21.526 -83.383 1.00 75.31 83 THR A N 1
ATOM 582 C CA . THR A 1 83 ? 51.301 22.724 -82.598 1.00 75.31 83 THR A CA 1
ATOM 583 C C . THR A 1 83 ? 50.174 23.755 -82.525 1.00 75.31 83 THR A C 1
ATOM 585 O O . THR A 1 83 ? 50.159 24.580 -81.616 1.00 75.31 83 THR A O 1
ATOM 588 N N . THR A 1 84 ? 49.241 23.718 -83.479 1.00 69.50 84 THR A N 1
ATOM 589 C CA . THR A 1 84 ? 48.009 24.516 -83.515 1.00 69.50 84 THR A CA 1
ATOM 590 C C . THR A 1 84 ? 46.934 23.747 -84.280 1.00 69.50 84 THR A C 1
ATOM 592 O O . THR A 1 84 ? 47.192 23.332 -85.411 1.00 69.50 84 THR A O 1
ATOM 595 N N . GLY A 1 85 ? 45.729 23.629 -83.720 1.00 72.06 85 GLY A N 1
ATOM 596 C CA . GLY A 1 85 ? 44.581 22.972 -84.359 1.00 72.06 85 GLY A CA 1
ATOM 597 C C . GLY A 1 85 ? 44.157 21.673 -83.670 1.00 72.06 85 GLY A C 1
ATOM 598 O O . GLY A 1 85 ? 44.877 21.135 -82.834 1.00 72.06 85 GLY A O 1
ATOM 599 N N . ASN A 1 86 ? 42.971 21.184 -84.032 1.00 80.44 86 ASN A N 1
ATOM 600 C CA . ASN A 1 86 ? 42.335 20.031 -83.395 1.00 80.44 86 ASN A CA 1
ATOM 601 C C . ASN A 1 86 ? 42.565 18.757 -84.217 1.00 80.44 86 ASN A C 1
ATOM 603 O O . ASN A 1 86 ? 42.522 18.801 -85.448 1.00 80.44 86 ASN A O 1
ATOM 607 N N . LEU A 1 87 ? 42.698 17.612 -83.546 1.00 85.38 87 LEU A N 1
ATOM 608 C CA . LEU A 1 87 ? 42.514 16.309 -84.181 1.00 85.38 87 LEU A CA 1
ATOM 609 C C . LEU A 1 87 ? 41.020 15.957 -84.158 1.00 85.38 87 LEU A C 1
ATOM 611 O O . LEU A 1 87 ? 40.429 15.864 -83.085 1.00 85.38 87 LEU A O 1
ATOM 615 N N . LEU A 1 88 ? 40.416 15.755 -85.329 1.00 83.44 88 LEU A N 1
ATOM 616 C CA . LEU A 1 88 ? 39.051 15.247 -85.464 1.00 83.44 88 LEU A CA 1
ATOM 617 C C . LEU A 1 88 ? 39.091 13.870 -86.127 1.00 83.44 88 LEU A C 1
ATOM 619 O O . LEU A 1 88 ? 39.596 13.734 -87.238 1.00 83.44 88 LEU A O 1
ATOM 623 N N . VAL A 1 89 ? 38.512 12.875 -85.458 1.00 84.69 89 VAL A N 1
ATOM 624 C CA . VAL A 1 89 ? 38.187 11.571 -86.042 1.00 84.69 89 VAL A CA 1
ATOM 625 C C . VAL A 1 89 ? 36.667 11.509 -86.158 1.00 84.69 89 VAL A C 1
ATOM 627 O O . VAL A 1 89 ? 35.968 11.566 -85.150 1.00 84.69 89 VAL A O 1
ATOM 630 N N . SER A 1 90 ? 36.152 11.459 -87.385 1.00 81.38 90 SER A N 1
ATOM 631 C CA . SER A 1 90 ? 34.720 11.341 -87.684 1.00 81.38 90 SER A CA 1
ATOM 632 C C . SER A 1 90 ? 34.412 9.949 -88.227 1.00 81.38 90 SER A C 1
ATOM 634 O O . SER A 1 90 ? 35.114 9.490 -89.127 1.00 81.38 90 SER A O 1
ATOM 636 N N . ASP A 1 91 ? 33.357 9.314 -87.716 1.00 71.00 91 ASP A N 1
ATOM 637 C CA . ASP A 1 91 ? 32.837 8.011 -88.166 1.00 71.00 91 ASP A CA 1
ATOM 638 C C . ASP A 1 91 ? 33.848 6.838 -88.136 1.00 71.00 91 ASP A C 1
ATOM 640 O O . ASP A 1 91 ? 33.671 5.844 -88.842 1.00 71.00 91 ASP A O 1
ATOM 644 N N . GLY A 1 92 ? 34.895 6.922 -87.305 1.00 74.81 92 GLY A N 1
ATOM 645 C CA . GLY A 1 92 ? 35.914 5.878 -87.151 1.00 74.81 92 GLY A CA 1
ATOM 646 C C . GLY A 1 92 ? 36.445 5.746 -85.721 1.00 74.81 92 GLY A C 1
ATOM 647 O O . GLY A 1 92 ? 36.395 6.693 -84.937 1.00 74.81 92 GLY A O 1
ATOM 648 N N . ASP A 1 93 ? 36.974 4.566 -85.395 1.00 80.69 93 ASP A N 1
ATOM 649 C CA . ASP A 1 93 ? 37.488 4.238 -84.062 1.00 80.69 93 ASP A CA 1
ATOM 650 C C . ASP A 1 93 ? 38.945 4.695 -83.874 1.00 80.69 93 ASP A C 1
ATOM 652 O O . ASP A 1 93 ? 39.825 4.362 -84.672 1.00 80.69 93 ASP A O 1
ATOM 656 N N . LEU A 1 94 ? 39.241 5.370 -82.758 1.00 84.75 94 LEU A N 1
ATOM 657 C CA . LEU A 1 94 ? 40.619 5.592 -82.309 1.00 84.75 94 LEU A CA 1
ATOM 658 C C . LEU A 1 94 ? 41.075 4.411 -81.439 1.00 84.75 94 LEU A C 1
ATOM 660 O O . LEU A 1 94 ? 40.743 4.332 -80.259 1.00 84.75 94 LEU A O 1
ATOM 664 N N . THR A 1 95 ? 41.857 3.498 -82.017 1.00 82.56 95 THR A N 1
ATOM 665 C CA . THR A 1 95 ? 42.458 2.366 -81.288 1.00 82.56 95 THR A CA 1
ATOM 666 C C . THR A 1 95 ? 43.923 2.644 -80.956 1.00 82.56 95 THR A C 1
ATOM 668 O O . THR A 1 95 ? 44.718 2.926 -81.851 1.00 82.56 95 THR A O 1
ATOM 671 N N . LEU A 1 96 ? 44.298 2.492 -79.683 1.00 79.44 96 LEU A N 1
ATOM 672 C CA . LEU A 1 96 ? 45.684 2.549 -79.208 1.00 79.44 96 LEU A CA 1
ATOM 673 C C . LEU A 1 96 ? 46.101 1.161 -78.701 1.00 79.44 96 LEU A C 1
ATOM 675 O O . LEU A 1 96 ? 45.516 0.638 -77.754 1.00 79.44 96 LEU A O 1
ATOM 679 N N . SER A 1 97 ? 47.089 0.537 -79.348 1.00 76.69 97 SER A N 1
ATOM 680 C CA . SER A 1 97 ? 47.538 -0.826 -79.031 1.00 76.69 97 SER A CA 1
ATOM 681 C C . SER A 1 97 ? 48.940 -0.832 -78.413 1.00 76.69 97 SER A C 1
ATOM 683 O O . SER A 1 97 ? 49.939 -0.973 -79.121 1.00 76.69 97 SER A O 1
ATOM 685 N N . GLY A 1 98 ? 48.995 -0.729 -77.083 1.00 68.38 98 GLY A N 1
ATOM 686 C CA . GLY A 1 98 ? 50.235 -0.664 -76.305 1.00 68.38 98 GLY A CA 1
ATOM 687 C C . GLY A 1 98 ? 50.786 0.759 -76.165 1.00 68.38 98 GLY A C 1
ATOM 688 O O . GLY A 1 98 ? 50.643 1.579 -77.068 1.00 68.38 98 GLY A O 1
ATOM 689 N N . GLY A 1 99 ? 51.427 1.028 -75.025 1.00 73.25 99 GLY A N 1
ATOM 690 C CA . GLY A 1 99 ? 51.778 2.384 -74.591 1.00 73.25 99 GLY A CA 1
ATOM 691 C C . GLY A 1 99 ? 50.662 3.045 -73.776 1.00 73.25 99 GLY A C 1
ATOM 692 O O . GLY A 1 99 ? 49.580 2.477 -73.618 1.00 73.25 99 GLY A O 1
ATOM 693 N N . ASP A 1 100 ? 50.959 4.231 -73.255 1.00 78.38 100 ASP A N 1
ATOM 694 C CA . ASP A 1 100 ? 50.067 5.017 -72.401 1.00 78.38 100 ASP A CA 1
ATOM 695 C C . ASP A 1 100 ? 49.288 6.068 -73.217 1.00 78.38 100 ASP A C 1
ATOM 697 O O . ASP A 1 100 ? 49.713 6.479 -74.301 1.00 78.38 100 ASP A O 1
ATOM 701 N N . PHE A 1 101 ? 48.137 6.512 -72.701 1.00 84.25 101 PHE A N 1
ATOM 702 C CA . PHE A 1 101 ? 47.370 7.634 -73.255 1.00 84.25 101 PHE A CA 1
ATOM 703 C C . PHE A 1 101 ? 47.385 8.803 -72.267 1.00 84.25 101 PHE A C 1
ATOM 705 O O . PHE A 1 101 ? 46.503 8.936 -71.418 1.00 84.25 101 PHE A O 1
ATOM 712 N N . ASP A 1 102 ? 48.414 9.640 -72.381 1.00 82.56 102 ASP A N 1
ATOM 713 C CA . ASP A 1 102 ? 48.587 10.823 -71.543 1.00 82.56 102 ASP A CA 1
ATOM 714 C C . ASP A 1 102 ? 47.860 12.038 -72.130 1.00 82.56 102 ASP A C 1
ATOM 716 O O . ASP A 1 102 ? 48.053 12.398 -73.294 1.00 82.56 102 ASP A O 1
ATOM 720 N N . VAL A 1 103 ? 47.077 12.730 -71.297 1.00 86.00 103 VAL A N 1
ATOM 721 C CA . VAL A 1 103 ? 46.478 14.028 -71.636 1.00 86.00 103 VAL A CA 1
ATOM 722 C C . VAL A 1 103 ? 46.909 15.063 -70.606 1.00 86.00 103 VAL A C 1
ATOM 724 O O . VAL A 1 103 ? 46.599 14.948 -69.424 1.00 86.00 103 VAL A O 1
ATOM 727 N N . THR A 1 104 ? 47.615 16.096 -71.066 1.00 82.69 104 THR A N 1
ATOM 728 C CA . THR A 1 104 ? 47.948 17.281 -70.265 1.00 82.69 104 THR A CA 1
ATOM 729 C C . THR A 1 104 ? 47.113 18.450 -70.769 1.00 82.69 104 THR A C 1
ATOM 731 O O . THR A 1 104 ? 47.190 18.785 -71.948 1.00 82.69 104 THR A O 1
ATOM 734 N N . MET A 1 105 ? 46.318 19.049 -69.884 1.00 82.31 105 MET A N 1
ATOM 735 C CA . MET A 1 105 ? 45.509 20.245 -70.157 1.00 82.31 105 MET A CA 1
ATOM 736 C C . MET A 1 105 ? 46.224 21.496 -69.642 1.00 82.31 105 MET A C 1
ATOM 738 O O . MET A 1 105 ? 47.021 21.405 -68.703 1.00 82.31 105 MET A O 1
ATOM 742 N N . ASP A 1 106 ? 45.919 22.659 -70.218 1.00 80.25 106 ASP A N 1
ATOM 743 C CA . ASP A 1 106 ? 46.322 23.948 -69.655 1.00 80.25 106 ASP A CA 1
ATOM 744 C C . ASP A 1 106 ? 45.199 24.587 -68.805 1.00 80.25 106 ASP A C 1
ATOM 746 O O . ASP A 1 106 ? 44.232 23.933 -68.403 1.00 80.25 106 ASP A O 1
ATOM 750 N N . ALA A 1 107 ? 45.369 25.855 -68.426 1.00 78.75 107 ALA A N 1
ATOM 751 C CA . ALA A 1 107 ? 44.450 26.548 -67.531 1.00 78.75 107 ALA A CA 1
ATOM 752 C C . ALA A 1 107 ? 43.180 27.026 -68.261 1.00 78.75 107 ALA A C 1
ATOM 754 O O . ALA A 1 107 ? 43.130 28.142 -68.780 1.00 78.75 107 ALA A O 1
ATOM 755 N N . GLY A 1 108 ? 42.127 26.208 -68.203 1.00 77.50 108 GLY A N 1
ATOM 756 C CA . GLY A 1 108 ? 40.803 26.500 -68.769 1.00 77.50 108 GLY A CA 1
ATOM 757 C C . GLY A 1 108 ? 40.269 25.392 -69.678 1.00 77.50 108 GLY A C 1
ATOM 758 O O . GLY A 1 108 ? 39.069 25.364 -69.952 1.00 77.50 108 GLY A O 1
ATOM 759 N N . ASP A 1 109 ? 41.139 24.471 -70.088 1.00 84.81 109 ASP A N 1
ATOM 760 C CA . ASP A 1 109 ? 40.794 23.306 -70.897 1.00 84.81 109 ASP A CA 1
ATOM 761 C C . ASP A 1 109 ? 40.129 22.178 -70.086 1.00 84.81 109 ASP A C 1
ATOM 763 O O . ASP A 1 109 ? 40.207 22.109 -68.857 1.00 84.81 109 ASP A O 1
ATOM 767 N N . SER A 1 110 ? 39.443 21.275 -70.796 1.00 85.94 110 SER A N 1
ATOM 768 C CA . SER A 1 110 ? 38.782 20.100 -70.214 1.00 85.94 110 SER A CA 1
ATOM 769 C C . SER A 1 110 ? 38.791 18.910 -71.178 1.00 85.94 110 SER A C 1
ATOM 771 O O . SER A 1 110 ? 38.671 19.080 -72.391 1.00 85.94 110 SER A O 1
ATOM 773 N N . VAL A 1 111 ? 38.876 17.689 -70.640 1.00 87.88 111 VAL A N 1
ATOM 774 C CA . VAL A 1 111 ? 38.590 16.457 -71.390 1.00 87.88 111 V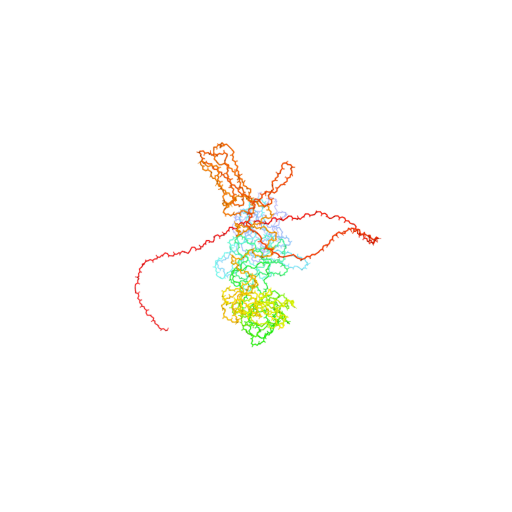AL A CA 1
ATOM 775 C C . VAL A 1 111 ? 37.107 16.133 -71.243 1.00 87.88 111 VAL A C 1
ATOM 777 O O . VAL A 1 111 ? 36.606 16.000 -70.129 1.00 87.88 111 VAL A O 1
ATOM 780 N N . SER A 1 112 ? 36.410 15.961 -72.366 1.00 86.31 112 SER A N 1
ATOM 781 C CA . SER A 1 112 ? 35.013 15.528 -72.398 1.00 86.31 112 SER A CA 1
ATOM 782 C C . SER A 1 112 ? 34.865 14.248 -73.213 1.00 86.31 112 SER A C 1
ATOM 784 O O . SER A 1 112 ? 35.330 14.170 -74.348 1.00 86.31 112 SER A O 1
ATOM 786 N N . VAL A 1 113 ? 34.179 13.256 -72.642 1.00 85.69 113 VAL A N 1
ATOM 787 C CA . VAL A 1 113 ? 33.773 12.025 -73.330 1.00 85.69 113 VAL A CA 1
ATOM 788 C C . VAL A 1 113 ? 32.251 12.032 -73.413 1.00 85.69 113 VAL A C 1
ATOM 790 O O . VAL A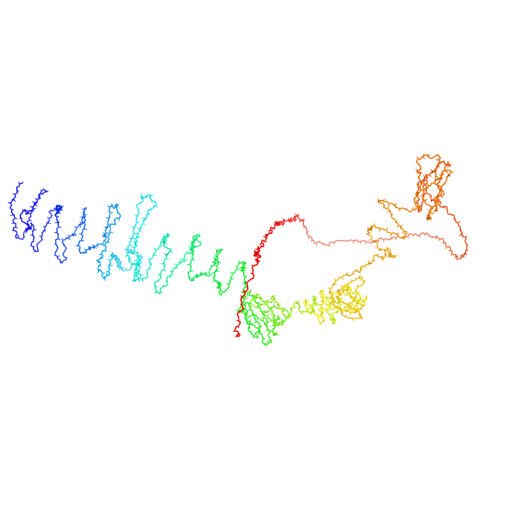 1 113 ? 31.566 11.832 -72.412 1.00 85.69 113 VAL A O 1
ATOM 793 N N . THR A 1 114 ? 31.713 12.300 -74.603 1.00 80.12 114 THR A N 1
ATOM 794 C CA . THR A 1 114 ? 30.267 12.445 -74.829 1.00 80.12 114 THR A CA 1
ATOM 795 C C . THR A 1 114 ? 29.768 11.375 -75.798 1.00 80.12 114 THR A C 1
ATOM 797 O O . THR A 1 114 ? 30.309 11.230 -76.888 1.00 80.12 114 THR A O 1
ATOM 800 N N . ASN A 1 115 ? 28.698 10.664 -75.431 1.00 77.56 115 ASN A N 1
ATOM 801 C CA . ASN A 1 115 ? 28.016 9.703 -76.302 1.00 77.56 115 ASN A CA 1
ATOM 802 C C . ASN A 1 115 ? 26.672 10.284 -76.779 1.00 77.56 115 ASN A C 1
ATOM 804 O O . ASN A 1 115 ? 25.646 10.168 -76.105 1.00 77.56 115 ASN A O 1
ATOM 808 N N . THR A 1 116 ? 26.679 10.958 -77.931 1.00 67.38 116 THR A N 1
ATOM 809 C CA . THR A 1 116 ? 25.479 11.568 -78.519 1.00 67.38 116 THR A CA 1
ATOM 810 C C . THR A 1 116 ? 24.637 10.532 -79.267 1.00 67.38 116 THR A C 1
ATOM 812 O O . THR A 1 116 ? 24.867 10.283 -80.449 1.00 67.38 116 THR A O 1
ATOM 815 N N . GLY A 1 117 ? 23.620 9.973 -78.603 1.00 64.62 117 GLY A N 1
ATOM 816 C CA . GLY A 1 117 ? 22.611 9.114 -79.245 1.00 64.62 117 GLY A CA 1
ATOM 817 C C . GLY A 1 117 ? 22.638 7.633 -78.855 1.00 64.62 117 GLY A C 1
ATOM 818 O O . GLY A 1 117 ? 22.173 6.796 -79.629 1.00 64.62 117 GLY A O 1
ATOM 819 N N . ALA A 1 118 ? 23.148 7.292 -77.669 1.00 61.53 118 ALA A N 1
ATOM 820 C CA . ALA A 1 118 ? 23.089 5.932 -77.135 1.00 61.53 118 ALA A CA 1
ATOM 821 C C . ALA A 1 118 ? 21.640 5.397 -77.069 1.00 61.53 118 ALA A C 1
ATOM 823 O O . ALA A 1 118 ? 20.828 5.858 -76.273 1.00 61.53 118 ALA A O 1
ATOM 824 N N . THR A 1 119 ? 21.327 4.387 -77.886 1.00 59.50 119 THR A N 1
ATOM 825 C CA . THR A 1 119 ? 20.038 3.654 -77.872 1.00 59.50 119 THR A CA 1
ATOM 826 C C . THR A 1 119 ? 20.123 2.308 -77.142 1.00 59.50 119 THR A C 1
ATOM 828 O O . THR A 1 119 ? 19.140 1.579 -77.035 1.00 59.50 119 THR A O 1
ATOM 831 N N . THR A 1 120 ? 21.306 1.977 -76.624 1.00 59.38 120 THR A N 1
ATOM 832 C CA . THR A 1 120 ? 21.637 0.735 -75.916 1.00 59.38 120 THR A CA 1
ATOM 833 C C . THR A 1 120 ? 22.423 1.062 -74.651 1.00 59.38 120 THR A C 1
ATOM 835 O O . THR A 1 120 ? 23.168 2.039 -74.647 1.00 59.38 120 THR A O 1
ATOM 838 N N . SER A 1 121 ? 22.337 0.219 -73.620 1.00 59.28 121 SER A N 1
ATOM 839 C CA . SER A 1 121 ? 22.914 0.419 -72.274 1.00 59.28 121 SER A CA 1
ATOM 840 C C . SER A 1 121 ? 24.456 0.384 -72.172 1.00 59.28 121 SER A C 1
ATOM 842 O O . SER A 1 121 ? 24.992 -0.038 -71.150 1.00 59.28 121 SER A O 1
ATOM 844 N N . SER A 1 122 ? 25.184 0.790 -73.214 1.00 66.56 122 SER A N 1
ATOM 845 C CA . SER A 1 122 ? 26.648 0.878 -73.207 1.00 66.56 122 SER A CA 1
ATOM 846 C C . SER A 1 122 ? 27.097 2.263 -72.740 1.00 66.56 122 SER A C 1
ATOM 848 O O . SER A 1 122 ? 26.656 3.278 -73.280 1.00 66.56 122 SER A O 1
ATOM 850 N N . GLY A 1 123 ? 27.984 2.309 -71.744 1.00 72.44 123 GLY A N 1
ATOM 851 C CA . GLY A 1 123 ? 28.524 3.561 -71.208 1.00 72.44 123 GLY A CA 1
ATOM 852 C C . GLY A 1 123 ? 29.387 4.323 -72.219 1.00 72.44 123 GLY A C 1
ATOM 853 O O . GLY A 1 123 ? 29.985 3.725 -73.111 1.00 72.44 123 GLY A O 1
ATOM 854 N N . ALA A 1 124 ? 29.471 5.648 -72.061 1.00 79.38 124 ALA A N 1
ATOM 855 C CA . ALA A 1 124 ? 30.347 6.508 -72.868 1.00 79.38 124 ALA A CA 1
ATOM 856 C C . ALA A 1 124 ? 31.844 6.281 -72.576 1.00 79.38 124 ALA A C 1
ATOM 858 O O . ALA A 1 124 ? 32.686 6.505 -73.437 1.00 79.38 124 ALA A O 1
ATOM 859 N N . PHE A 1 125 ? 32.163 5.819 -71.366 1.00 83.50 125 PHE A N 1
ATOM 860 C CA . PHE A 1 125 ? 33.506 5.478 -70.914 1.00 83.50 125 PHE A CA 1
ATOM 861 C C . PHE A 1 125 ? 33.441 4.131 -70.188 1.00 83.50 125 PHE A C 1
ATOM 863 O O . PHE A 1 125 ? 32.639 3.963 -69.267 1.00 83.50 125 PHE A O 1
ATOM 870 N N . VAL A 1 126 ? 34.233 3.155 -70.635 1.00 79.19 126 VAL A N 1
ATOM 871 C CA . VAL A 1 126 ? 34.224 1.776 -70.122 1.00 79.19 126 VAL A CA 1
ATOM 872 C C . VAL A 1 126 ? 35.664 1.309 -69.946 1.00 79.19 126 VAL A C 1
ATOM 874 O O . VAL A 1 126 ? 36.442 1.325 -70.896 1.00 79.19 126 VAL A O 1
ATOM 877 N N . ILE A 1 127 ? 36.009 0.863 -68.737 1.00 81.00 127 ILE A N 1
ATOM 878 C CA . ILE A 1 127 ? 37.328 0.315 -68.407 1.00 81.00 127 ILE A CA 1
ATOM 879 C C . ILE A 1 127 ? 37.174 -1.177 -68.116 1.00 81.00 127 ILE A C 1
ATOM 881 O O . ILE A 1 127 ? 36.526 -1.559 -67.144 1.00 81.00 127 ILE A O 1
ATOM 885 N N . ASN A 1 128 ? 37.804 -2.015 -68.940 1.00 77.06 128 ASN A N 1
ATOM 886 C CA . ASN A 1 128 ? 37.813 -3.468 -68.787 1.00 77.06 128 ASN A CA 1
ATOM 887 C C . ASN A 1 128 ? 39.226 -3.945 -68.432 1.00 77.06 128 ASN A C 1
ATOM 889 O O . ASN A 1 128 ? 40.092 -4.020 -69.299 1.00 77.06 128 ASN A O 1
ATOM 893 N N . GLN A 1 129 ? 39.449 -4.301 -67.167 1.00 72.31 129 GLN A N 1
ATOM 894 C CA . GLN A 1 129 ? 40.744 -4.787 -66.681 1.00 72.31 129 GLN A CA 1
ATOM 895 C C . GLN A 1 129 ? 40.741 -6.316 -66.600 1.00 72.31 129 GLN A C 1
ATOM 897 O O . GLN A 1 129 ? 40.250 -6.902 -65.636 1.00 72.31 129 GLN A O 1
ATOM 902 N N . THR A 1 130 ? 41.292 -6.979 -67.618 1.00 66.19 130 THR A N 1
ATOM 903 C CA . THR A 1 130 ? 41.453 -8.441 -67.632 1.00 66.19 130 THR A CA 1
ATOM 904 C C . THR A 1 130 ? 42.823 -8.839 -67.093 1.00 66.19 130 THR A C 1
ATOM 906 O O . THR A 1 130 ? 43.843 -8.585 -67.735 1.00 66.19 130 THR A O 1
ATOM 909 N N . THR A 1 131 ? 42.866 -9.506 -65.942 1.00 61.25 131 THR A N 1
ATOM 910 C CA . THR A 1 131 ? 44.104 -10.100 -65.422 1.00 61.25 131 THR A CA 1
ATOM 911 C C . THR A 1 131 ? 44.416 -11.419 -66.134 1.00 61.25 131 THR A C 1
ATOM 913 O O . THR A 1 131 ? 43.524 -12.178 -66.514 1.00 61.25 131 THR A O 1
ATOM 916 N N . ALA A 1 132 ? 45.702 -11.718 -66.331 1.00 58.91 132 ALA A N 1
ATOM 917 C CA . ALA A 1 132 ? 46.112 -13.016 -66.858 1.00 58.91 132 ALA A CA 1
ATOM 918 C C . ALA A 1 132 ? 45.852 -14.123 -65.819 1.00 58.91 132 ALA A C 1
ATOM 920 O O . ALA A 1 132 ? 46.124 -13.939 -64.633 1.00 58.91 132 ALA A O 1
ATOM 921 N N . ALA A 1 133 ? 45.417 -15.304 -66.272 1.00 55.56 133 ALA A N 1
ATOM 922 C CA . ALA A 1 133 ? 44.991 -16.435 -65.430 1.00 55.56 133 ALA A CA 1
ATOM 923 C C . ALA A 1 133 ? 46.073 -17.056 -64.508 1.00 55.56 133 ALA A C 1
ATOM 925 O O . ALA A 1 133 ? 45.822 -18.066 -63.857 1.00 55.56 133 ALA A O 1
ATOM 926 N N . ALA A 1 134 ? 47.278 -16.482 -64.467 1.00 55.31 134 ALA A N 1
ATOM 927 C CA . ALA A 1 134 ? 48.411 -16.921 -63.653 1.00 55.31 134 ALA A CA 1
ATOM 928 C C . ALA A 1 134 ? 49.004 -15.782 -62.794 1.00 55.31 134 ALA A C 1
ATOM 930 O O . ALA A 1 134 ? 50.174 -15.848 -62.413 1.00 55.31 134 ALA A O 1
ATOM 931 N N . ASN A 1 135 ? 48.245 -14.710 -62.531 1.00 50.44 135 ASN A N 1
ATOM 932 C CA . ASN A 1 135 ? 48.758 -13.579 -61.761 1.00 50.44 135 ASN A CA 1
ATOM 933 C C . ASN A 1 135 ? 48.950 -13.936 -60.271 1.00 50.44 135 ASN A C 1
ATOM 935 O O . ASN A 1 135 ? 48.034 -14.429 -59.619 1.00 50.44 135 ASN A O 1
ATOM 939 N N . LEU A 1 136 ? 50.146 -13.655 -59.748 1.00 54.44 136 LEU A N 1
ATOM 940 C CA . LEU A 1 136 ? 50.545 -13.840 -58.345 1.00 54.44 136 LEU A CA 1
ATOM 941 C C . LEU A 1 136 ? 50.629 -12.507 -57.573 1.00 54.44 136 LEU A C 1
ATOM 943 O O . LEU A 1 136 ? 51.117 -12.488 -56.445 1.00 54.44 136 LEU A O 1
ATOM 947 N N . GLY A 1 137 ? 50.220 -11.390 -58.183 1.00 59.75 137 GLY A N 1
ATOM 948 C CA . GLY A 1 137 ? 50.331 -10.049 -57.610 1.00 59.75 137 GLY A CA 1
ATOM 949 C C . GLY A 1 137 ? 49.051 -9.219 -57.708 1.00 59.75 137 GLY A C 1
ATOM 950 O O . GLY A 1 137 ? 48.144 -9.502 -58.494 1.00 59.75 137 GLY A O 1
ATOM 951 N N . ASN A 1 138 ? 49.009 -8.158 -56.903 1.00 65.69 138 ASN A N 1
ATOM 952 C CA . ASN A 1 138 ? 47.899 -7.209 -56.846 1.00 65.69 138 ASN A CA 1
ATOM 953 C C . ASN A 1 138 ? 47.646 -6.575 -58.223 1.00 65.69 138 ASN A C 1
ATOM 955 O O . ASN A 1 138 ? 48.582 -6.276 -58.963 1.00 65.69 138 ASN A O 1
ATOM 959 N N . SER A 1 139 ? 46.376 -6.342 -58.554 1.00 67.75 139 SER A N 1
ATOM 960 C CA . SER A 1 139 ? 45.954 -5.681 -59.794 1.00 67.75 139 SER A CA 1
ATOM 961 C C . SER A 1 139 ? 45.061 -4.493 -59.451 1.00 67.75 139 SER A C 1
ATOM 963 O O . SER A 1 139 ? 44.161 -4.636 -58.628 1.00 67.75 139 SER A O 1
ATOM 965 N N . ALA A 1 140 ? 45.313 -3.336 -60.064 1.00 70.19 140 ALA A N 1
ATOM 966 C CA . ALA A 1 140 ? 44.527 -2.123 -59.856 1.00 70.19 140 ALA A CA 1
ATOM 967 C C . ALA A 1 140 ? 43.592 -1.851 -61.047 1.00 70.19 140 ALA A C 1
ATOM 969 O O . ALA A 1 140 ? 43.921 -2.137 -62.203 1.00 70.19 140 ALA A O 1
ATOM 970 N N . GLY A 1 141 ? 42.410 -1.318 -60.734 1.00 77.06 141 GLY A N 1
ATOM 971 C CA . GLY A 1 141 ? 41.414 -0.882 -61.708 1.00 77.06 141 GLY A CA 1
ATOM 972 C C . GLY A 1 141 ? 41.672 0.540 -62.210 1.00 77.06 141 GLY A C 1
ATOM 973 O O . GLY A 1 141 ? 42.815 0.966 -62.362 1.00 77.06 141 GLY A O 1
ATOM 974 N N . LEU A 1 142 ? 40.591 1.298 -62.400 1.00 83.12 142 LEU A N 1
ATOM 975 C CA . LEU A 1 142 ? 40.661 2.756 -62.466 1.00 83.12 142 LEU A CA 1
ATOM 976 C C . LEU A 1 142 ? 41.158 3.310 -61.121 1.00 83.12 142 LEU A C 1
ATOM 978 O O . LEU A 1 142 ? 40.557 3.034 -60.085 1.00 83.12 142 LEU A O 1
ATOM 982 N N . GLY A 1 143 ? 42.211 4.126 -61.146 1.00 79.62 143 GLY A N 1
ATOM 983 C CA . GLY A 1 143 ? 42.609 4.975 -60.025 1.00 79.62 143 GLY A CA 1
ATOM 984 C C . GLY A 1 143 ? 42.342 6.441 -60.353 1.00 79.62 143 GLY A C 1
ATOM 985 O O . GLY A 1 143 ? 42.844 6.938 -61.357 1.00 79.62 143 GLY A O 1
ATOM 986 N N . VAL A 1 144 ? 41.580 7.138 -59.508 1.00 83.19 144 VAL A N 1
ATOM 987 C CA . VAL A 1 144 ? 41.381 8.593 -59.597 1.00 83.19 144 VAL A CA 1
ATOM 988 C C . VAL A 1 144 ? 42.099 9.240 -58.417 1.00 83.19 144 VAL A C 1
ATOM 990 O O . VAL A 1 144 ? 41.743 8.992 -57.269 1.00 83.19 144 VAL A O 1
ATOM 993 N N . ASN A 1 145 ? 43.118 10.056 -58.690 1.00 80.31 145 ASN A N 1
ATOM 994 C CA . ASN A 1 145 ? 43.872 10.783 -57.669 1.00 80.31 145 ASN A CA 1
ATOM 995 C C . ASN A 1 145 ? 43.708 12.293 -57.886 1.00 80.31 145 ASN A C 1
ATOM 997 O O . ASN A 1 145 ? 44.354 12.878 -58.754 1.00 80.31 145 ASN A O 1
ATOM 1001 N N . ALA A 1 146 ? 42.833 12.915 -57.095 1.00 80.88 146 ALA A N 1
ATOM 1002 C CA . ALA A 1 146 ? 42.629 14.358 -57.090 1.00 80.88 146 ALA A CA 1
ATOM 1003 C C . ALA A 1 146 ? 43.572 15.019 -56.071 1.00 80.88 146 ALA A C 1
ATOM 1005 O O . ALA A 1 146 ? 43.268 15.098 -54.882 1.00 80.88 146 ALA A O 1
ATOM 1006 N N . THR A 1 147 ? 44.733 15.489 -56.533 1.00 78.31 147 THR A N 1
ATOM 1007 C CA . THR A 1 147 ? 45.672 16.236 -55.684 1.00 78.31 147 THR A CA 1
ATOM 1008 C C . THR A 1 147 ? 45.361 17.730 -55.711 1.00 78.31 147 THR A C 1
ATOM 1010 O O . THR A 1 147 ? 45.697 18.428 -56.667 1.00 78.31 147 THR A O 1
ATOM 1013 N N . PHE A 1 148 ? 44.769 18.242 -54.633 1.00 76.75 148 PHE A N 1
ATOM 1014 C CA . PHE A 1 148 ? 44.605 19.680 -54.428 1.00 76.75 148 PHE A CA 1
ATOM 1015 C C . PHE A 1 148 ? 45.878 20.261 -53.812 1.00 76.75 148 PHE A C 1
ATOM 1017 O O . PHE A 1 148 ? 46.105 20.137 -52.609 1.00 76.75 148 PHE A O 1
ATOM 1024 N N . VAL A 1 149 ? 46.727 20.874 -54.639 1.00 73.12 149 VAL A N 1
ATOM 1025 C CA . VAL A 1 149 ? 47.905 21.603 -54.152 1.00 73.12 149 VAL A CA 1
ATOM 1026 C C . VAL A 1 149 ? 47.456 22.938 -53.577 1.00 73.12 149 VAL A C 1
ATOM 1028 O O . VAL A 1 149 ? 46.782 23.715 -54.250 1.00 73.12 149 VAL A O 1
ATOM 1031 N N . ASP A 1 150 ? 47.839 23.193 -52.332 1.00 60.38 150 ASP A N 1
ATOM 1032 C CA . ASP A 1 150 ? 47.456 24.404 -51.626 1.00 60.38 150 ASP A CA 1
ATOM 1033 C C . ASP A 1 150 ? 48.341 25.594 -52.022 1.00 60.38 150 ASP A C 1
ATOM 1035 O O . ASP A 1 150 ? 49.572 25.525 -51.953 1.00 60.38 150 ASP A O 1
ATOM 1039 N N . TYR A 1 151 ? 47.710 26.694 -52.428 1.00 60.22 151 TYR A N 1
ATOM 1040 C CA . TYR A 1 151 ? 48.348 28.008 -52.471 1.00 60.22 151 TYR A CA 1
ATOM 1041 C C . TYR A 1 151 ? 48.039 28.725 -51.155 1.00 60.22 151 TYR A C 1
ATOM 1043 O O . TYR A 1 151 ? 47.015 28.453 -50.545 1.00 60.22 151 TYR A O 1
ATOM 1051 N N . ALA A 1 152 ? 48.948 29.590 -50.696 1.00 62.69 152 ALA A N 1
ATOM 1052 C CA . ALA A 1 152 ? 48.931 30.125 -49.333 1.00 62.69 152 ALA A CA 1
ATOM 1053 C C . ALA A 1 152 ? 47.550 30.649 -48.888 1.00 62.69 152 ALA A C 1
ATOM 1055 O O . ALA A 1 152 ? 47.015 31.544 -49.540 1.00 62.69 152 ALA A O 1
ATOM 1056 N N . ASP A 1 153 ? 47.066 30.105 -47.763 1.00 71.31 153 ASP A N 1
ATOM 1057 C CA . ASP A 1 153 ? 45.821 30.447 -47.058 1.00 71.31 153 ASP A CA 1
ATOM 1058 C C . ASP A 1 153 ? 45.467 31.941 -47.171 1.00 71.31 153 ASP A C 1
ATOM 1060 O O . ASP A 1 153 ? 46.201 32.813 -46.689 1.00 71.31 153 ASP A O 1
ATOM 1064 N N . ASP A 1 154 ? 44.345 32.225 -47.837 1.00 77.69 154 ASP A N 1
ATOM 1065 C CA . ASP A 1 154 ? 43.822 33.575 -48.045 1.00 77.69 154 ASP A CA 1
ATOM 1066 C C . ASP A 1 154 ? 42.837 34.016 -46.942 1.00 77.69 154 ASP A C 1
ATOM 1068 O O . ASP A 1 154 ? 42.356 35.155 -46.955 1.00 77.69 154 ASP A O 1
ATOM 1072 N N . GLY A 1 155 ? 42.577 33.148 -45.956 1.00 72.38 155 GLY A N 1
ATOM 1073 C CA . GLY A 1 155 ? 41.605 33.342 -44.882 1.00 72.38 155 GLY A CA 1
ATOM 1074 C C . GLY A 1 155 ? 40.145 33.140 -45.307 1.00 72.38 155 GLY A C 1
ATOM 1075 O O . GLY A 1 155 ? 39.239 33.465 -44.533 1.00 72.38 155 GLY A O 1
ATOM 1076 N N . GLY A 1 156 ? 39.901 32.657 -46.527 1.00 77.19 156 GLY A N 1
ATOM 1077 C CA . GLY A 1 156 ? 38.591 32.299 -47.056 1.00 77.19 156 GLY A CA 1
ATOM 1078 C C . GLY A 1 156 ? 38.139 30.889 -46.662 1.00 77.19 156 GLY A C 1
ATOM 1079 O O . GLY A 1 156 ? 38.909 30.053 -46.200 1.00 77.19 156 GLY A O 1
ATOM 1080 N N . SER A 1 157 ? 36.846 30.613 -46.856 1.00 71.00 157 SER A N 1
ATOM 1081 C CA . SER A 1 157 ? 36.308 29.253 -46.738 1.00 71.00 157 SER A CA 1
ATOM 1082 C C . SER A 1 157 ? 36.328 28.582 -48.107 1.00 71.00 157 SER A C 1
ATOM 1084 O O . SER A 1 157 ? 35.444 28.827 -48.928 1.00 71.00 157 SER A O 1
ATOM 1086 N N . ASP A 1 158 ? 37.304 27.711 -48.334 1.00 77.56 158 ASP A N 1
ATOM 1087 C CA . ASP A 1 158 ? 37.378 26.896 -49.544 1.00 77.56 158 ASP A CA 1
ATOM 1088 C C . ASP A 1 158 ? 36.368 25.743 -49.557 1.00 77.56 158 ASP A C 1
ATOM 1090 O O . ASP A 1 158 ? 36.067 25.131 -48.533 1.00 77.56 158 ASP A O 1
ATOM 1094 N N . ASN A 1 159 ? 35.911 25.381 -50.758 1.00 77.12 159 ASN A N 1
ATOM 1095 C CA . ASN A 1 159 ? 35.186 24.140 -51.018 1.00 77.12 159 ASN A CA 1
ATOM 1096 C C . ASN A 1 159 ? 35.859 23.411 -52.190 1.00 77.12 159 ASN A C 1
ATOM 1098 O O . ASN A 1 159 ? 35.913 23.941 -53.300 1.00 77.12 159 ASN A O 1
ATOM 1102 N N . ARG A 1 160 ? 36.404 22.215 -51.942 1.00 78.62 160 ARG A N 1
ATOM 1103 C CA . ARG A 1 160 ? 37.226 21.458 -52.901 1.00 78.62 160 ARG A CA 1
ATOM 1104 C C . ARG A 1 160 ? 36.559 20.113 -53.190 1.00 78.62 160 ARG A C 1
ATOM 1106 O O . ARG A 1 160 ? 36.270 19.356 -52.271 1.00 78.62 160 ARG A O 1
ATOM 1113 N N . GLN A 1 161 ? 36.298 19.824 -54.465 1.00 80.31 161 GLN A N 1
ATOM 1114 C CA . GLN A 1 161 ? 35.503 18.668 -54.898 1.00 80.31 161 GLN A CA 1
ATOM 1115 C C . GLN A 1 161 ? 36.334 17.734 -55.784 1.00 80.31 161 GLN A C 1
ATOM 1117 O O . GLN A 1 161 ? 36.741 18.123 -56.874 1.00 80.31 161 GLN A O 1
ATOM 1122 N N . GLY A 1 162 ? 36.591 16.506 -55.315 1.00 81.75 162 GLY A N 1
ATOM 1123 C CA . GLY A 1 162 ? 37.392 15.507 -56.039 1.00 81.75 162 GLY A CA 1
ATOM 1124 C C . GLY A 1 162 ? 36.638 14.820 -57.178 1.00 81.75 162 GLY A C 1
ATOM 1125 O O . GLY A 1 162 ? 37.066 14.867 -58.327 1.00 81.75 162 GLY A O 1
ATOM 1126 N N . ILE A 1 163 ? 35.509 14.184 -56.859 1.00 85.44 163 ILE A N 1
ATOM 1127 C CA . ILE A 1 163 ? 34.618 13.530 -57.825 1.00 85.44 163 ILE A CA 1
ATOM 1128 C C . ILE A 1 163 ? 33.206 14.054 -57.572 1.00 85.44 163 ILE A C 1
ATOM 1130 O O . ILE A 1 163 ? 32.721 14.003 -56.444 1.00 85.44 163 ILE A O 1
ATOM 1134 N N . VAL A 1 164 ? 32.542 14.537 -58.623 1.00 81.00 164 VAL A N 1
ATOM 1135 C CA . VAL A 1 164 ? 31.143 14.980 -58.579 1.00 81.00 164 VAL A CA 1
ATOM 1136 C C . VAL A 1 164 ? 30.339 14.120 -59.543 1.00 81.00 164 VAL A C 1
ATOM 1138 O O . VAL A 1 164 ? 30.584 14.133 -60.747 1.00 81.00 164 VAL A O 1
ATOM 1141 N N . VAL A 1 165 ? 29.370 13.374 -59.015 1.00 85.00 165 VAL A N 1
ATOM 1142 C CA . VAL A 1 165 ? 28.448 12.559 -59.813 1.00 85.00 165 VAL A CA 1
ATOM 1143 C C . VAL A 1 165 ? 27.123 13.305 -59.921 1.00 85.00 165 VAL A C 1
ATOM 1145 O O . VAL A 1 165 ? 26.383 13.409 -58.947 1.00 85.00 165 VAL A O 1
ATOM 1148 N N . SER A 1 166 ? 26.828 13.840 -61.105 1.00 82.69 166 SER A N 1
ATOM 1149 C CA . SER A 1 166 ? 25.551 14.494 -61.404 1.00 82.69 166 SER A CA 1
ATOM 1150 C C . SER A 1 166 ? 24.769 13.639 -62.395 1.00 82.69 166 SER A C 1
ATOM 1152 O O . SER A 1 166 ? 25.237 13.393 -63.505 1.00 82.69 166 SER A O 1
ATOM 1154 N N . VAL A 1 167 ? 23.590 13.170 -61.985 1.00 80.69 167 VAL A N 1
ATOM 1155 C CA . VAL A 1 167 ? 22.682 12.382 -62.827 1.00 80.69 167 VAL A CA 1
ATOM 1156 C C . VAL A 1 167 ? 21.360 13.124 -62.938 1.00 80.69 167 VAL A C 1
ATOM 1158 O O . VAL A 1 167 ? 20.731 13.450 -61.933 1.00 80.69 167 VAL A O 1
ATOM 1161 N N . THR A 1 168 ? 20.943 13.395 -64.170 1.00 74.06 168 THR A N 1
ATOM 1162 C CA . THR A 1 168 ? 19.685 14.068 -64.496 1.00 74.06 168 THR A CA 1
ATOM 1163 C C . THR A 1 168 ? 18.854 13.168 -65.405 1.00 74.06 168 THR A C 1
ATOM 1165 O O . THR A 1 168 ? 19.380 12.579 -66.348 1.00 74.06 168 THR A O 1
ATOM 1168 N N . ASN A 1 169 ? 17.552 13.053 -65.129 1.00 70.50 169 ASN A N 1
ATOM 1169 C CA . ASN A 1 169 ? 16.611 12.440 -66.068 1.00 70.50 169 ASN A CA 1
ATOM 1170 C C . ASN A 1 169 ? 15.993 13.522 -66.967 1.00 70.50 169 ASN A C 1
ATOM 1172 O O . ASN A 1 169 ? 15.867 14.687 -66.580 1.00 70.50 169 ASN A O 1
ATOM 1176 N N . ASN A 1 170 ? 15.601 13.136 -68.175 1.00 66.00 170 ASN A N 1
ATOM 1177 C CA . ASN A 1 170 ? 14.899 14.003 -69.105 1.00 66.00 170 ASN A CA 1
ATOM 1178 C C . ASN A 1 170 ? 13.455 14.219 -68.619 1.00 66.00 170 ASN A C 1
ATOM 1180 O O . ASN A 1 170 ? 12.683 13.271 -68.521 1.00 66.00 170 ASN A O 1
ATOM 1184 N N . ALA A 1 171 ? 13.065 15.474 -68.385 1.00 59.22 171 ALA A N 1
ATOM 1185 C CA . ALA A 1 171 ? 11.760 15.874 -67.840 1.00 59.22 171 ALA A CA 1
ATOM 1186 C C . ALA A 1 171 ? 10.548 15.651 -68.781 1.00 59.22 171 ALA A C 1
ATOM 1188 O O . ALA A 1 171 ? 9.535 16.339 -68.660 1.00 59.22 171 ALA A O 1
ATOM 1189 N N . SER A 1 172 ? 10.663 14.746 -69.757 1.00 63.06 172 SER A N 1
ATOM 1190 C CA . SER A 1 172 ? 9.616 14.412 -70.729 1.00 63.06 172 SER A CA 1
ATOM 1191 C C . SER A 1 172 ? 9.205 12.936 -70.738 1.00 63.06 172 SER A C 1
ATOM 1193 O O . SER A 1 172 ? 8.298 12.592 -71.497 1.00 63.06 172 SER A O 1
ATOM 1195 N N . ASP A 1 173 ? 9.793 12.091 -69.881 1.00 60.59 173 ASP A N 1
ATOM 1196 C CA . ASP A 1 173 ? 9.172 10.803 -69.558 1.00 60.59 173 ASP A CA 1
ATOM 1197 C C . ASP A 1 173 ? 8.006 11.005 -68.572 1.00 60.59 173 ASP A C 1
ATOM 1199 O O . ASP A 1 173 ? 8.040 11.882 -67.706 1.00 60.59 173 ASP A O 1
ATOM 1203 N N . LEU A 1 174 ? 6.942 10.225 -68.757 1.00 54.62 174 LEU A N 1
ATOM 1204 C CA . LEU A 1 174 ? 5.721 10.234 -67.944 1.00 54.62 174 LEU A CA 1
ATOM 1205 C C . LEU A 1 174 ? 5.532 8.909 -67.183 1.00 54.62 174 LEU A C 1
ATOM 1207 O O . LEU A 1 174 ? 4.505 8.730 -66.523 1.00 54.62 174 LEU A O 1
ATOM 1211 N N . GLY A 1 175 ? 6.488 7.980 -67.287 1.00 60.94 175 GLY A N 1
ATOM 1212 C CA . GLY A 1 175 ? 6.560 6.789 -66.450 1.00 60.94 175 GLY A CA 1
ATOM 1213 C C . GLY A 1 175 ? 6.791 7.140 -64.978 1.00 60.94 175 GLY A C 1
ATOM 1214 O O . GLY A 1 175 ? 7.560 8.036 -64.646 1.00 60.94 175 GLY A O 1
ATOM 1215 N N . ILE A 1 176 ? 6.114 6.417 -64.085 1.00 55.53 176 ILE A N 1
ATOM 1216 C CA . ILE A 1 176 ? 6.257 6.549 -62.622 1.00 55.53 176 ILE A CA 1
ATOM 1217 C C . ILE A 1 176 ? 7.164 5.468 -62.006 1.00 55.53 176 ILE A C 1
ATOM 1219 O O . ILE A 1 176 ? 7.379 5.476 -60.798 1.00 55.53 176 ILE A O 1
ATOM 1223 N N . ASP A 1 177 ? 7.732 4.585 -62.837 1.00 63.22 177 ASP A N 1
ATOM 1224 C CA . ASP A 1 177 ? 8.428 3.354 -62.423 1.00 63.22 177 ASP A CA 1
ATOM 1225 C C . ASP A 1 177 ? 9.953 3.376 -62.719 1.00 63.22 177 ASP A C 1
ATOM 1227 O O . ASP A 1 177 ? 10.622 2.337 -62.690 1.00 63.22 177 ASP A O 1
ATOM 1231 N N . ASP A 1 178 ? 10.518 4.546 -63.039 1.00 68.31 178 ASP A N 1
ATOM 1232 C CA . ASP A 1 178 ? 11.924 4.697 -63.440 1.00 68.31 178 ASP A CA 1
ATOM 1233 C C . ASP A 1 178 ? 12.909 4.524 -62.272 1.00 68.31 178 ASP A C 1
ATOM 1235 O O . ASP A 1 178 ? 12.836 5.206 -61.250 1.00 68.31 178 ASP A O 1
ATOM 1239 N N . ASN A 1 179 ? 13.920 3.671 -62.469 1.00 69.88 179 ASN A N 1
ATOM 1240 C CA . ASN A 1 179 ? 15.027 3.496 -61.528 1.00 69.88 179 ASN A CA 1
ATOM 1241 C C . ASN A 1 179 ? 16.265 4.279 -61.988 1.00 69.88 179 ASN A C 1
ATOM 1243 O O . ASN A 1 179 ? 16.956 3.870 -62.924 1.00 69.88 179 ASN A O 1
ATOM 1247 N N . ILE A 1 180 ? 16.570 5.382 -61.302 1.00 71.88 180 ILE A N 1
ATOM 1248 C CA . ILE A 1 180 ? 17.736 6.234 -61.573 1.00 71.88 180 ILE A CA 1
ATOM 1249 C C . ILE A 1 180 ? 18.801 5.975 -60.503 1.00 71.88 180 ILE A C 1
ATOM 1251 O O . ILE A 1 180 ? 18.545 6.141 -59.314 1.00 71.88 180 ILE A O 1
ATOM 1255 N N . PHE A 1 181 ? 20.014 5.607 -60.920 1.00 76.88 181 PHE A N 1
ATOM 1256 C CA . PHE A 1 181 ? 21.134 5.355 -60.011 1.00 76.88 181 PHE A CA 1
ATOM 1257 C C . PHE A 1 181 ? 22.241 6.393 -60.212 1.00 76.88 181 PHE A C 1
ATOM 1259 O O . PHE A 1 181 ? 22.751 6.534 -61.321 1.00 76.88 181 PHE A O 1
ATOM 1266 N N . GLY A 1 182 ? 22.647 7.076 -59.135 1.00 80.75 182 GLY A N 1
ATOM 1267 C CA . GLY A 1 182 ? 23.835 7.939 -59.130 1.00 80.75 182 GLY A CA 1
ATOM 1268 C C . GLY A 1 182 ? 25.122 7.115 -59.195 1.00 80.75 182 GLY A C 1
ATOM 1269 O O . GLY A 1 182 ? 25.877 7.181 -60.160 1.00 80.75 182 GLY A O 1
ATOM 1270 N N . VAL A 1 183 ? 25.330 6.271 -58.182 1.00 84.88 183 VAL A N 1
ATOM 1271 C CA . VAL A 1 183 ? 26.385 5.251 -58.145 1.00 84.88 183 VAL A CA 1
ATOM 1272 C C . VAL A 1 183 ? 25.717 3.900 -57.914 1.00 84.88 183 VAL A C 1
ATOM 1274 O O . VAL A 1 183 ? 24.951 3.743 -56.967 1.00 84.88 183 VAL A O 1
ATOM 1277 N N . ARG A 1 184 ? 25.996 2.917 -58.777 1.00 81.38 184 ARG A N 1
ATOM 1278 C CA . ARG A 1 184 ? 25.510 1.539 -58.625 1.00 81.38 184 ARG A CA 1
ATOM 1279 C C . ARG A 1 184 ? 26.684 0.572 -58.589 1.00 81.38 184 ARG A C 1
ATOM 1281 O O . ARG A 1 184 ? 27.331 0.350 -59.610 1.00 81.38 184 ARG A O 1
ATOM 1288 N N . VAL A 1 185 ? 26.909 -0.043 -57.433 1.00 82.50 185 VAL A N 1
ATOM 1289 C CA . VAL A 1 185 ? 27.879 -1.133 -57.271 1.00 82.50 185 VAL A CA 1
ATOM 1290 C C . VAL A 1 185 ? 27.154 -2.468 -57.476 1.00 82.50 185 VAL A C 1
ATOM 1292 O O . VAL A 1 185 ? 26.031 -2.646 -57.010 1.00 82.50 185 VAL A O 1
ATOM 1295 N N . GLN A 1 186 ? 27.756 -3.383 -58.237 1.00 80.75 186 GLN A N 1
ATOM 1296 C CA . GLN A 1 186 ? 27.245 -4.749 -58.423 1.00 80.75 186 GLN A CA 1
ATOM 1297 C C . GLN A 1 186 ? 27.794 -5.669 -57.325 1.00 80.75 186 GLN A C 1
ATOM 1299 O O . GLN A 1 186 ? 28.780 -5.331 -56.671 1.00 80.75 186 GLN A O 1
ATOM 1304 N N . ASN A 1 187 ? 27.225 -6.868 -57.182 1.00 75.19 187 ASN A N 1
ATOM 1305 C CA . ASN A 1 187 ? 27.802 -7.910 -56.330 1.00 75.19 187 ASN A CA 1
ATOM 1306 C C . ASN A 1 187 ? 29.268 -8.165 -56.714 1.00 75.19 187 ASN A C 1
ATOM 1308 O O . ASN A 1 187 ? 29.574 -8.420 -57.883 1.00 75.19 187 ASN A O 1
ATOM 1312 N N . LEU A 1 188 ? 30.164 -8.127 -55.726 1.00 76.75 188 LEU A N 1
ATOM 1313 C CA . LEU A 1 188 ? 31.570 -8.458 -55.930 1.00 76.75 188 LEU A CA 1
ATOM 1314 C C . LEU A 1 188 ? 31.714 -9.962 -56.195 1.00 76.75 188 LEU A C 1
ATOM 1316 O O . LEU A 1 188 ? 31.183 -10.798 -55.466 1.00 76.75 188 LEU A O 1
ATOM 1320 N N . GLY A 1 189 ? 32.404 -10.307 -57.283 1.00 68.44 189 GLY A N 1
ATOM 1321 C CA . GLY A 1 189 ? 32.578 -11.689 -57.717 1.00 68.44 189 GLY A CA 1
ATOM 1322 C C . GLY A 1 189 ? 33.752 -12.367 -57.016 1.00 68.44 189 GLY A C 1
ATOM 1323 O O . GLY A 1 189 ? 34.893 -12.191 -57.437 1.00 68.44 189 GLY A O 1
ATOM 1324 N N . GLY A 1 190 ? 33.463 -13.187 -56.007 1.00 66.69 190 GLY A N 1
ATOM 1325 C CA . GLY A 1 190 ? 34.430 -14.038 -55.315 1.00 66.69 190 GLY A CA 1
ATOM 1326 C C . GLY A 1 190 ? 33.857 -15.428 -55.035 1.00 66.69 190 GLY A C 1
ATOM 1327 O O . GLY A 1 190 ? 32.642 -15.611 -54.955 1.00 66.69 190 GLY A O 1
ATOM 1328 N N . VAL A 1 191 ? 34.728 -16.431 -54.896 1.00 60.53 191 VAL A N 1
ATOM 1329 C CA . VAL A 1 191 ? 34.348 -17.689 -54.236 1.00 60.53 191 VAL A CA 1
ATOM 1330 C C . VAL A 1 191 ? 34.515 -17.495 -52.735 1.00 60.53 191 VAL A C 1
ATOM 1332 O O . VAL A 1 191 ? 35.577 -17.058 -52.308 1.00 60.53 191 VAL A O 1
ATOM 1335 N N . ASN A 1 192 ? 33.491 -17.842 -51.950 1.00 56.12 192 ASN A N 1
ATOM 1336 C CA . ASN A 1 192 ? 33.529 -17.773 -50.487 1.00 56.12 192 ASN A CA 1
ATOM 1337 C C . ASN A 1 192 ? 34.697 -18.622 -49.951 1.00 56.12 192 ASN A C 1
ATOM 1339 O O . ASN A 1 192 ? 34.608 -19.850 -49.907 1.00 56.12 192 ASN A O 1
ATOM 1343 N N . GLN A 1 193 ? 35.794 -17.965 -49.578 1.00 56.44 193 GLN A N 1
ATOM 1344 C CA . GLN A 1 193 ? 37.020 -18.565 -49.056 1.00 56.44 193 GLN A CA 1
ATOM 1345 C C . GLN A 1 193 ? 37.342 -17.872 -47.731 1.00 56.44 193 GLN A C 1
ATOM 1347 O O . GLN A 1 193 ? 37.263 -16.653 -47.637 1.00 56.44 193 GLN A O 1
ATOM 1352 N N . ALA A 1 194 ? 37.700 -18.644 -46.706 1.00 51.72 194 ALA A N 1
ATOM 1353 C CA . ALA A 1 194 ? 37.676 -18.197 -45.307 1.00 51.72 194 ALA A CA 1
ATOM 1354 C C . ALA A 1 194 ? 38.698 -17.102 -44.912 1.00 51.72 194 ALA A C 1
ATOM 1356 O O . ALA A 1 194 ? 38.682 -16.660 -43.767 1.00 51.72 194 ALA A O 1
ATOM 1357 N N . ASP A 1 195 ? 39.564 -16.673 -45.835 1.00 54.69 195 ASP A N 1
ATOM 1358 C CA . ASP A 1 195 ? 40.759 -15.862 -45.562 1.00 54.69 195 ASP A CA 1
ATOM 1359 C C . ASP A 1 195 ? 40.750 -14.486 -46.277 1.00 54.69 195 ASP A C 1
ATOM 1361 O O . ASP A 1 195 ? 41.805 -13.881 -46.479 1.00 54.69 195 ASP A O 1
ATOM 1365 N N . GLY A 1 196 ? 39.581 -13.989 -46.700 1.00 59.88 196 GLY A N 1
ATOM 1366 C CA . GLY A 1 196 ? 39.427 -12.717 -47.422 1.00 59.88 196 GLY A CA 1
ATOM 1367 C C . GLY A 1 196 ? 38.171 -11.937 -47.024 1.00 59.88 196 GLY A C 1
ATOM 1368 O O . GLY A 1 196 ? 37.284 -12.473 -46.366 1.00 59.88 196 GLY A O 1
ATOM 1369 N N . GLY A 1 197 ? 38.116 -10.658 -47.409 1.00 65.19 197 GLY A N 1
ATOM 1370 C CA . GLY A 1 197 ? 36.935 -9.812 -47.238 1.00 65.19 197 GLY A CA 1
ATOM 1371 C C . GLY A 1 197 ? 36.721 -8.904 -48.446 1.00 65.19 197 GLY A C 1
ATOM 1372 O O . GLY A 1 197 ? 37.632 -8.184 -48.861 1.00 65.19 197 GLY A O 1
ATOM 1373 N N . GLU A 1 198 ? 35.520 -8.953 -49.013 1.00 70.12 198 GLU A N 1
ATOM 1374 C CA . GLU A 1 198 ? 35.092 -8.163 -50.163 1.00 70.12 198 GLU A CA 1
ATOM 1375 C C . GLU A 1 198 ? 34.416 -6.852 -49.723 1.00 70.12 198 GLU A C 1
ATOM 1377 O O . GLU A 1 198 ? 33.344 -6.862 -49.122 1.00 70.12 198 GLU A O 1
ATOM 1382 N N . TYR A 1 199 ? 35.007 -5.706 -50.077 1.00 76.00 199 TYR A N 1
ATOM 1383 C CA . TYR A 1 199 ? 34.478 -4.379 -49.735 1.00 76.00 199 TYR A CA 1
ATOM 1384 C C . TYR A 1 199 ? 34.002 -3.642 -50.991 1.00 76.00 199 TYR A C 1
ATOM 1386 O O . TYR A 1 199 ? 34.805 -3.288 -51.853 1.00 76.00 199 TYR A O 1
ATOM 1394 N N . ALA A 1 200 ? 32.691 -3.410 -51.099 1.00 75.19 200 ALA A N 1
ATOM 1395 C CA . ALA A 1 200 ? 32.076 -2.696 -52.225 1.00 75.19 200 ALA A CA 1
ATOM 1396 C C . ALA A 1 200 ? 32.436 -1.199 -52.244 1.00 75.19 200 ALA A C 1
ATOM 1398 O O . ALA A 1 200 ? 32.662 -0.622 -53.306 1.00 75.19 200 ALA A O 1
ATOM 1399 N N . ILE A 1 201 ? 32.497 -0.591 -51.059 1.00 82.31 201 ILE A N 1
ATOM 1400 C CA . ILE A 1 201 ? 32.974 0.767 -50.792 1.00 82.31 201 ILE A CA 1
ATOM 1401 C C . ILE A 1 201 ? 33.792 0.672 -49.500 1.00 82.31 201 ILE A C 1
ATOM 1403 O O . ILE A 1 201 ? 33.354 0.026 -48.548 1.00 82.31 201 ILE A O 1
ATOM 1407 N N . ALA A 1 202 ? 34.973 1.285 -49.472 1.00 78.12 202 ALA A N 1
ATOM 1408 C CA . ALA A 1 202 ? 35.831 1.358 -48.294 1.00 78.12 202 ALA A CA 1
ATOM 1409 C C . ALA A 1 202 ? 36.391 2.777 -48.161 1.00 78.12 202 ALA A C 1
ATOM 1411 O O . ALA A 1 202 ? 36.850 3.355 -49.149 1.00 78.12 202 ALA A O 1
ATOM 1412 N N . THR A 1 203 ? 36.344 3.324 -46.951 1.00 77.50 203 THR A N 1
ATOM 1413 C CA . THR A 1 203 ? 36.894 4.637 -46.599 1.00 77.50 203 THR A CA 1
ATOM 1414 C C . THR A 1 203 ? 38.247 4.495 -45.893 1.00 77.50 203 THR A C 1
ATOM 1416 O O . THR A 1 203 ? 38.769 3.388 -45.718 1.00 77.50 203 THR A O 1
ATOM 1419 N N . GLY A 1 204 ? 38.884 5.628 -45.586 1.00 73.50 204 GLY A N 1
ATOM 1420 C CA . GLY A 1 204 ? 40.182 5.666 -44.921 1.00 73.50 204 GLY A CA 1
ATOM 1421 C C . GLY A 1 204 ? 40.114 5.284 -43.440 1.00 73.50 204 GLY A C 1
ATOM 1422 O O . GLY A 1 204 ? 39.062 5.005 -42.880 1.00 73.50 204 GLY A O 1
ATOM 1423 N N . SER A 1 205 ? 41.274 5.287 -42.783 1.00 65.88 205 SER A N 1
ATOM 1424 C CA . SER A 1 205 ? 41.372 5.218 -41.318 1.00 65.88 205 SER A CA 1
ATOM 1425 C C . SER A 1 205 ? 41.669 6.598 -40.708 1.00 65.88 205 SER A C 1
ATOM 1427 O O . SER A 1 205 ? 42.415 6.687 -39.727 1.00 65.88 205 SER A O 1
ATOM 1429 N N . GLY A 1 206 ? 41.226 7.672 -41.370 1.00 72.25 206 GLY A N 1
ATOM 1430 C CA . GLY A 1 206 ? 41.482 9.057 -40.989 1.00 72.25 206 GLY A CA 1
ATOM 1431 C C . GLY A 1 206 ? 40.420 9.623 -40.048 1.00 72.25 206 GLY A C 1
ATOM 1432 O O . GLY A 1 206 ? 39.589 8.903 -39.499 1.00 72.25 206 GLY A O 1
ATOM 1433 N N . TRP A 1 207 ? 40.457 10.943 -39.863 1.00 64.88 207 TRP A N 1
ATOM 1434 C CA . TRP A 1 207 ? 39.323 11.700 -39.323 1.00 64.88 207 TRP A CA 1
ATOM 1435 C C . TRP A 1 207 ? 38.416 12.088 -40.488 1.00 64.88 207 TRP A C 1
ATOM 1437 O O . TRP A 1 207 ? 38.404 13.236 -40.931 1.00 64.88 207 TRP A O 1
ATOM 1447 N N . ASP A 1 208 ? 37.710 11.089 -41.003 1.00 70.50 208 ASP A N 1
ATOM 1448 C CA . ASP A 1 208 ? 36.873 11.192 -42.189 1.00 70.50 208 ASP A CA 1
ATOM 1449 C C . ASP A 1 208 ? 35.394 11.221 -41.756 1.00 70.50 208 ASP A C 1
ATOM 1451 O O . ASP A 1 208 ? 34.977 10.451 -40.891 1.00 70.50 208 ASP A O 1
ATOM 1455 N N . VAL A 1 209 ? 34.578 12.108 -42.339 1.00 72.12 209 VAL A N 1
ATOM 1456 C CA . VAL A 1 209 ? 33.113 11.947 -42.293 1.00 72.12 209 VAL A CA 1
ATOM 1457 C C . VAL A 1 209 ? 32.765 11.019 -43.442 1.00 72.12 209 VAL A C 1
ATOM 1459 O O . VAL A 1 209 ? 32.697 11.466 -44.585 1.00 72.12 209 VAL A O 1
ATOM 1462 N N . ASP A 1 210 ? 32.604 9.730 -43.143 1.00 73.44 210 ASP A N 1
ATOM 1463 C CA . ASP A 1 210 ? 32.426 8.702 -44.170 1.00 73.44 210 ASP A CA 1
ATOM 1464 C C . ASP A 1 210 ? 31.248 9.031 -45.102 1.00 73.44 210 ASP A C 1
ATOM 1466 O O . ASP A 1 210 ? 31.402 9.074 -46.323 1.00 73.44 210 ASP A O 1
ATOM 1470 N N . TRP A 1 211 ? 30.053 9.212 -44.529 1.00 77.94 211 TRP A N 1
ATOM 1471 C CA . TRP A 1 211 ? 28.794 9.404 -45.254 1.00 77.94 211 TRP A CA 1
ATOM 1472 C C . TRP A 1 211 ? 28.031 10.584 -44.628 1.00 77.94 211 TRP A C 1
ATOM 1474 O O . TRP A 1 211 ? 27.605 10.507 -43.476 1.00 77.94 211 TRP A O 1
ATOM 1484 N N . LEU A 1 212 ? 27.830 11.666 -45.388 1.00 76.69 212 LEU A N 1
ATOM 1485 C CA . LEU A 1 212 ? 26.982 12.801 -45.004 1.00 76.69 212 LEU A CA 1
ATOM 1486 C C . LEU A 1 212 ? 25.685 12.769 -45.822 1.00 76.69 212 LEU A C 1
ATOM 1488 O O . LEU A 1 212 ? 25.726 12.821 -47.051 1.00 76.69 212 LEU A O 1
ATOM 1492 N N . LEU A 1 213 ? 24.547 12.700 -45.133 1.00 74.94 213 LEU A N 1
ATOM 1493 C CA . LEU A 1 213 ? 23.209 12.791 -45.720 1.00 74.94 213 LEU A CA 1
ATOM 1494 C C . LEU A 1 213 ? 22.606 14.178 -45.444 1.00 74.94 213 LEU A C 1
ATOM 1496 O O . LEU A 1 213 ? 23.026 14.865 -44.512 1.00 74.94 213 LEU A O 1
ATOM 1500 N N . GLY A 1 214 ? 21.673 14.605 -46.293 1.00 70.81 214 GLY A N 1
ATOM 1501 C CA . GLY A 1 214 ? 20.995 15.894 -46.210 1.00 70.81 214 GLY A CA 1
ATOM 1502 C C . GLY A 1 214 ? 19.685 15.824 -45.422 1.00 70.81 21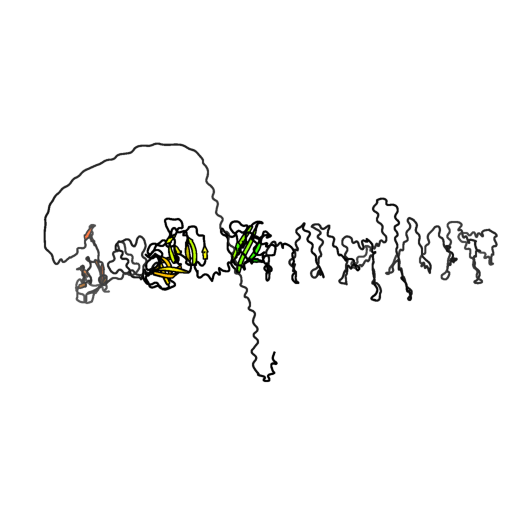4 GLY A C 1
ATOM 1503 O O . GLY A 1 214 ? 19.650 15.394 -44.271 1.00 70.81 214 GLY A O 1
ATOM 1504 N N . ASN A 1 215 ? 18.601 16.292 -46.047 1.00 54.94 215 ASN A N 1
ATOM 1505 C CA . ASN A 1 215 ? 17.272 16.342 -45.442 1.00 54.94 215 ASN A CA 1
ATOM 1506 C C . ASN A 1 215 ? 16.307 15.380 -46.157 1.00 54.94 215 ASN A C 1
ATOM 1508 O O . ASN A 1 215 ? 15.663 15.763 -47.136 1.00 54.94 215 ASN A O 1
ATOM 1512 N N . GLY A 1 216 ? 16.134 14.176 -45.605 1.00 53.47 216 GLY A N 1
ATOM 1513 C CA . GLY A 1 216 ? 15.094 13.216 -46.012 1.00 53.47 216 GLY A CA 1
ATOM 1514 C C . GLY A 1 216 ? 15.592 11.970 -46.752 1.00 53.47 216 GLY A C 1
ATOM 1515 O O . GLY A 1 216 ? 14.781 11.170 -47.215 1.00 53.47 216 GLY A O 1
ATOM 1516 N N . GLU A 1 217 ? 16.903 11.779 -46.871 1.00 70.81 217 GLU A N 1
ATOM 1517 C CA . GLU A 1 217 ? 17.507 10.569 -47.424 1.00 70.81 217 GLU A CA 1
ATOM 1518 C C . GLU A 1 217 ? 17.310 9.369 -46.484 1.00 70.81 217 GLU A C 1
ATOM 1520 O O . GLU A 1 217 ? 17.217 9.502 -45.265 1.00 70.81 217 GLU A O 1
ATOM 1525 N N . THR A 1 218 ? 17.246 8.165 -47.054 1.00 64.06 218 THR A N 1
ATOM 1526 C CA . THR A 1 218 ? 17.015 6.920 -46.308 1.00 64.06 218 THR A CA 1
ATOM 1527 C C . THR A 1 218 ? 18.105 5.904 -46.629 1.00 64.06 218 THR A C 1
ATOM 1529 O O . THR A 1 218 ? 18.328 5.585 -47.796 1.00 64.06 218 THR A O 1
ATOM 1532 N N . ILE A 1 219 ? 18.740 5.337 -45.600 1.00 72.19 219 ILE A N 1
ATOM 1533 C CA . ILE A 1 219 ? 19.544 4.116 -45.738 1.00 72.19 219 ILE A CA 1
ATOM 1534 C C . ILE A 1 219 ? 18.582 2.933 -45.599 1.00 72.19 219 ILE A C 1
ATOM 1536 O O . ILE A 1 219 ? 18.045 2.693 -44.521 1.00 72.19 219 ILE A O 1
ATOM 1540 N N . SER A 1 220 ? 18.329 2.216 -46.694 1.00 61.75 220 SER A N 1
ATOM 1541 C CA . SER A 1 220 ? 17.373 1.104 -46.742 1.00 61.75 220 SER A CA 1
ATOM 1542 C C . SER A 1 220 ? 18.063 -0.191 -47.161 1.00 61.75 220 SER A C 1
ATOM 1544 O O . SER A 1 220 ? 18.774 -0.216 -48.165 1.00 61.75 220 SER A O 1
ATOM 1546 N N . ASN A 1 221 ? 17.809 -1.273 -46.422 1.00 61.62 221 ASN A N 1
ATOM 1547 C CA . ASN A 1 221 ? 18.095 -2.632 -46.866 1.00 61.62 221 ASN A CA 1
ATOM 1548 C C . ASN A 1 221 ? 16.762 -3.313 -47.215 1.00 61.62 221 ASN A C 1
ATOM 1550 O O . ASN A 1 221 ? 15.952 -3.581 -46.333 1.00 61.62 221 ASN A O 1
ATOM 1554 N N . GLN A 1 222 ? 16.494 -3.503 -48.511 1.00 54.16 222 GLN A N 1
ATOM 1555 C CA . GLN A 1 222 ? 15.164 -3.898 -49.004 1.00 54.16 222 GLN A CA 1
ATOM 1556 C C . GLN A 1 222 ? 14.902 -5.414 -48.983 1.00 54.16 222 GLN A C 1
ATOM 1558 O O . GLN A 1 222 ? 13.765 -5.826 -49.206 1.00 54.16 222 GLN A O 1
ATOM 1563 N N . THR A 1 223 ? 15.924 -6.247 -48.760 1.00 52.41 223 THR A N 1
ATOM 1564 C CA . THR A 1 223 ? 15.792 -7.719 -48.808 1.00 52.41 223 THR A CA 1
ATOM 1565 C C . THR A 1 223 ? 16.459 -8.448 -47.652 1.00 52.41 223 THR A C 1
ATOM 1567 O O . THR A 1 223 ? 16.011 -9.539 -47.298 1.00 52.41 223 THR A O 1
ATOM 1570 N N . ASP A 1 224 ? 17.501 -7.866 -47.056 1.00 53.25 224 ASP A N 1
ATOM 1571 C CA . ASP A 1 224 ? 18.323 -8.539 -46.058 1.00 53.25 224 ASP A CA 1
ATOM 1572 C C . ASP A 1 224 ? 18.125 -7.815 -44.715 1.00 53.25 224 ASP A C 1
ATOM 1574 O O . ASP A 1 224 ? 18.266 -6.599 -44.620 1.00 53.25 224 ASP A O 1
ATOM 1578 N N . ASN A 1 225 ? 17.774 -8.543 -43.654 1.00 50.72 225 ASN A N 1
ATOM 1579 C CA . ASN A 1 225 ? 17.207 -7.955 -42.426 1.00 50.72 225 ASN A CA 1
ATOM 1580 C C . ASN A 1 225 ? 18.212 -7.207 -41.515 1.00 50.72 225 ASN A C 1
ATOM 1582 O O . ASN A 1 225 ? 17.972 -7.079 -40.315 1.00 50.72 225 ASN A O 1
ATOM 1586 N N . THR A 1 226 ? 19.344 -6.736 -42.045 1.00 50.19 226 THR A N 1
ATOM 1587 C CA . THR A 1 226 ? 20.438 -6.178 -41.239 1.00 50.19 226 THR A CA 1
ATOM 1588 C C . THR A 1 226 ? 21.093 -4.971 -41.911 1.00 50.19 226 THR A C 1
ATOM 1590 O O . THR A 1 226 ? 21.672 -5.081 -42.992 1.00 50.19 226 THR A O 1
ATOM 1593 N N . ILE A 1 227 ? 21.085 -3.827 -41.223 1.00 66.75 227 ILE A N 1
ATOM 1594 C CA . ILE A 1 227 ? 22.061 -2.745 -41.417 1.00 66.75 227 ILE A CA 1
ATOM 1595 C C . ILE A 1 227 ? 23.069 -2.894 -40.273 1.00 66.75 227 ILE A C 1
ATOM 1597 O O . ILE A 1 227 ? 22.721 -2.696 -39.111 1.00 66.75 227 ILE A O 1
ATOM 1601 N N . ALA A 1 228 ? 24.292 -3.325 -40.584 1.00 57.53 228 ALA A N 1
ATOM 1602 C CA . ALA A 1 228 ? 25.296 -3.670 -39.580 1.00 57.53 228 ALA A CA 1
ATOM 1603 C C . ALA A 1 228 ? 26.343 -2.557 -39.421 1.00 57.53 228 ALA A C 1
ATOM 1605 O O . ALA A 1 228 ? 27.120 -2.296 -40.336 1.00 57.53 228 ALA A O 1
ATOM 1606 N N . PHE A 1 229 ? 26.411 -1.959 -38.231 1.00 63.69 229 PHE A N 1
ATOM 1607 C CA . PHE A 1 229 ? 27.499 -1.066 -37.829 1.00 63.69 229 PHE A CA 1
ATOM 1608 C C . PHE A 1 229 ? 28.526 -1.866 -37.015 1.00 63.69 229 PHE A C 1
ATOM 1610 O O . PHE A 1 229 ? 28.301 -2.160 -35.842 1.00 63.69 229 PHE A O 1
ATOM 1617 N N . SER A 1 230 ? 29.642 -2.258 -37.634 1.00 53.56 230 SER A N 1
ATOM 1618 C CA . SER A 1 230 ? 30.683 -3.082 -36.999 1.00 53.56 230 SER A CA 1
ATOM 1619 C C . SER A 1 230 ? 31.987 -2.313 -36.796 1.00 53.56 230 SER A C 1
ATOM 1621 O O . SER A 1 230 ? 32.557 -1.789 -37.751 1.00 53.56 230 SER A O 1
ATOM 1623 N N . GLY A 1 231 ? 32.497 -2.300 -35.564 1.00 50.69 231 GLY A N 1
ATOM 1624 C CA . GLY A 1 231 ? 33.806 -1.740 -35.237 1.00 50.69 231 GLY A CA 1
ATOM 1625 C C . GLY A 1 231 ? 34.906 -2.777 -35.449 1.00 50.69 231 GLY A C 1
ATOM 1626 O O . GLY A 1 231 ? 34.726 -3.951 -35.125 1.00 50.69 231 GLY A O 1
ATOM 1627 N N . ASN A 1 232 ? 36.060 -2.355 -35.971 1.00 47.41 232 ASN A N 1
ATOM 1628 C CA . ASN A 1 232 ? 37.233 -3.226 -36.037 1.00 47.41 232 ASN A CA 1
ATOM 1629 C C . ASN A 1 232 ? 37.750 -3.542 -34.617 1.00 47.41 232 ASN A C 1
ATOM 1631 O O . ASN A 1 232 ? 37.568 -2.745 -33.695 1.00 47.41 232 ASN A O 1
ATOM 1635 N N . ALA A 1 233 ? 38.403 -4.693 -34.438 1.00 40.12 233 ALA A N 1
ATOM 1636 C CA . ALA A 1 233 ? 38.782 -5.234 -33.132 1.00 40.12 233 ALA A CA 1
ATOM 1637 C C . ALA A 1 233 ? 39.567 -4.220 -32.269 1.00 40.12 233 ALA A C 1
ATOM 1639 O O . ALA A 1 233 ? 40.739 -3.945 -32.519 1.00 40.12 233 ALA A O 1
ATOM 1640 N N . GLY A 1 234 ? 38.906 -3.687 -31.235 1.00 47.16 234 GLY A N 1
ATOM 1641 C CA . GLY A 1 234 ? 39.444 -2.670 -30.321 1.00 47.16 234 GLY A CA 1
ATOM 1642 C C . GLY A 1 234 ? 38.650 -1.358 -30.283 1.00 47.16 234 GLY A C 1
ATOM 1643 O O . GLY A 1 234 ? 38.693 -0.672 -29.265 1.00 47.16 234 GLY A O 1
ATOM 1644 N N . ASN A 1 235 ? 37.872 -1.043 -31.325 1.00 47.88 235 ASN A N 1
ATOM 1645 C CA . ASN A 1 235 ? 37.025 0.151 -31.382 1.00 47.88 235 ASN A CA 1
ATOM 1646 C C . ASN A 1 235 ? 35.548 -0.209 -31.171 1.00 47.88 235 ASN A C 1
ATOM 1648 O O . ASN A 1 235 ? 35.032 -1.150 -31.775 1.00 47.88 235 ASN A O 1
ATOM 1652 N N . LYS A 1 236 ? 34.845 0.566 -30.337 1.00 48.19 236 LYS A N 1
ATOM 1653 C CA . LYS A 1 236 ? 33.390 0.437 -30.173 1.00 48.19 236 LYS A CA 1
ATOM 1654 C C . LYS A 1 236 ? 32.695 0.973 -31.426 1.00 48.19 236 LYS A C 1
ATOM 1656 O O . LYS A 1 236 ? 32.903 2.131 -31.772 1.00 48.19 236 LYS A O 1
ATOM 1661 N N . ALA A 1 237 ? 31.837 0.174 -32.058 1.00 52.03 237 ALA A N 1
ATOM 1662 C CA . ALA A 1 237 ? 30.805 0.735 -32.925 1.00 52.03 237 ALA A CA 1
ATOM 1663 C C . ALA A 1 237 ? 29.767 1.427 -32.040 1.00 52.03 237 ALA A C 1
ATOM 1665 O O . ALA A 1 237 ? 29.151 0.785 -31.190 1.00 52.03 237 ALA A O 1
ATOM 1666 N N . THR A 1 238 ? 29.594 2.731 -32.221 1.00 52.28 238 THR A N 1
ATOM 1667 C CA . THR A 1 238 ? 28.573 3.522 -31.531 1.00 52.28 238 THR A CA 1
ATOM 1668 C C . THR A 1 238 ? 27.601 4.073 -32.560 1.00 52.28 238 THR A C 1
ATOM 1670 O O . THR A 1 238 ? 27.973 4.929 -33.360 1.00 52.28 238 THR A O 1
ATOM 1673 N N . LEU A 1 239 ? 26.355 3.600 -32.526 1.00 63.12 239 LEU A N 1
ATOM 1674 C CA . LEU A 1 239 ? 25.250 4.273 -33.199 1.00 63.12 239 LEU A CA 1
ATOM 1675 C C . LEU A 1 239 ? 24.783 5.417 -32.293 1.00 63.12 239 LEU A C 1
ATOM 1677 O O . LEU A 1 239 ? 23.965 5.218 -31.398 1.00 63.12 239 LEU A O 1
ATOM 1681 N N . THR A 1 240 ? 25.362 6.598 -32.489 1.00 53.38 240 THR A N 1
ATOM 1682 C CA . THR A 1 240 ? 24.993 7.804 -31.743 1.00 53.38 240 THR A CA 1
ATOM 1683 C C . THR A 1 240 ? 23.924 8.564 -32.517 1.00 53.38 240 THR A C 1
ATOM 1685 O O . THR A 1 240 ? 24.211 9.136 -33.566 1.00 53.38 240 THR A O 1
ATOM 1688 N N . PHE A 1 241 ? 22.702 8.602 -31.990 1.00 59.16 241 PHE A N 1
ATOM 1689 C CA . PHE A 1 241 ? 21.713 9.595 -32.401 1.00 59.16 241 PHE A CA 1
ATOM 1690 C C . PHE A 1 241 ? 22.022 10.887 -31.648 1.00 59.16 241 PHE A C 1
ATOM 1692 O O . PHE A 1 241 ? 21.805 10.951 -30.440 1.00 59.16 241 PHE A O 1
ATOM 1699 N N . ASP A 1 242 ? 22.576 11.891 -32.328 1.00 46.59 242 ASP A N 1
ATOM 1700 C CA . ASP A 1 242 ? 22.803 13.192 -31.700 1.00 46.59 242 ASP A CA 1
ATOM 1701 C C . ASP A 1 242 ? 21.487 13.988 -31.673 1.00 46.59 242 ASP A C 1
ATOM 1703 O O . ASP A 1 242 ? 20.864 14.223 -32.710 1.00 46.59 242 ASP A O 1
ATOM 1707 N N . LEU A 1 243 ? 21.023 14.333 -30.470 1.00 53.62 243 LEU A N 1
ATOM 1708 C CA . LEU A 1 243 ? 19.697 14.918 -30.218 1.00 53.62 243 LEU A CA 1
ATOM 1709 C C . LEU A 1 243 ? 19.756 16.432 -29.948 1.00 53.62 243 LEU A C 1
ATOM 1711 O O . LEU A 1 243 ? 18.727 17.054 -29.667 1.00 53.62 243 LEU A O 1
ATOM 1715 N N . ASN A 1 244 ? 20.946 17.036 -30.040 1.00 42.44 244 ASN A N 1
ATOM 1716 C CA . ASN A 1 244 ? 21.262 18.438 -29.727 1.00 42.44 244 ASN A CA 1
ATOM 1717 C C . ASN A 1 244 ? 20.707 19.463 -30.747 1.00 42.44 244 ASN A C 1
ATOM 1719 O O . ASN A 1 244 ? 21.401 20.331 -31.271 1.00 42.44 244 ASN A O 1
ATOM 1723 N N . GLY A 1 245 ? 19.400 19.395 -30.978 1.00 45.19 245 GLY A N 1
ATOM 1724 C CA . GLY A 1 245 ? 18.628 20.295 -31.834 1.00 45.19 245 GLY A CA 1
ATOM 1725 C C . GLY A 1 245 ? 17.116 20.062 -31.768 1.00 45.19 245 GLY A C 1
ATOM 1726 O O . GLY A 1 245 ? 16.368 20.731 -32.485 1.00 45.19 245 GLY A O 1
ATOM 1727 N N . ALA A 1 246 ? 16.649 19.130 -30.927 1.00 48.28 246 ALA A N 1
ATOM 1728 C CA . ALA A 1 246 ? 15.231 18.867 -30.734 1.00 48.28 246 ALA A CA 1
ATOM 1729 C C . ALA A 1 246 ? 14.504 20.126 -30.231 1.00 48.28 246 ALA A C 1
ATOM 1731 O O . ALA A 1 246 ? 14.848 20.710 -29.204 1.00 48.28 246 ALA A O 1
ATOM 1732 N N . SER A 1 247 ? 13.467 20.537 -30.959 1.00 52.16 247 SER A N 1
ATOM 1733 C CA . SER A 1 247 ? 12.485 21.512 -30.476 1.00 52.16 247 SER A CA 1
ATOM 1734 C C . SER A 1 247 ? 11.197 20.780 -30.116 1.00 52.16 247 SER A C 1
ATOM 1736 O O . SER A 1 247 ? 10.977 19.663 -30.578 1.00 52.16 247 SER A O 1
ATOM 1738 N N . ALA A 1 248 ? 10.279 21.439 -29.406 1.00 51.75 248 ALA A N 1
ATOM 1739 C CA . ALA A 1 248 ? 8.964 20.885 -29.054 1.00 51.75 248 ALA A CA 1
ATOM 1740 C C . ALA A 1 248 ? 8.084 20.436 -30.253 1.00 51.75 248 ALA A C 1
ATOM 1742 O O . ALA A 1 248 ? 6.987 19.928 -30.045 1.00 51.75 248 ALA A O 1
ATOM 1743 N N . THR A 1 249 ? 8.536 20.633 -31.499 1.00 48.72 249 THR A N 1
ATOM 1744 C CA . THR A 1 249 ? 7.871 20.151 -32.726 1.00 48.72 249 THR A CA 1
ATOM 1745 C C . THR A 1 249 ? 8.633 19.046 -33.467 1.00 48.72 249 THR A C 1
ATOM 1747 O O . THR A 1 249 ? 8.018 18.320 -34.241 1.00 48.72 249 THR A O 1
ATOM 1750 N N . ASN A 1 250 ? 9.931 18.869 -33.192 1.00 46.69 250 ASN A N 1
ATOM 1751 C CA . ASN A 1 250 ? 10.786 17.841 -33.788 1.00 46.69 250 ASN A CA 1
ATOM 1752 C C . ASN A 1 250 ? 11.469 17.050 -32.664 1.00 46.69 250 ASN A C 1
ATOM 1754 O O . ASN A 1 250 ? 12.607 17.345 -32.299 1.00 46.69 250 ASN A O 1
ATOM 1758 N N . VAL A 1 251 ? 10.769 16.048 -32.131 1.00 45.78 251 VAL A N 1
ATOM 1759 C CA . VAL A 1 251 ? 11.355 15.033 -31.246 1.00 45.78 251 VAL A CA 1
ATOM 1760 C C . VAL A 1 251 ? 11.870 13.891 -32.128 1.00 45.78 251 VAL A C 1
ATOM 1762 O O . VAL A 1 251 ? 11.061 13.289 -32.838 1.00 45.78 251 VAL A O 1
ATOM 1765 N N . PRO A 1 252 ? 13.178 13.576 -32.133 1.00 49.44 252 PRO A N 1
ATOM 1766 C CA . PRO A 1 252 ? 13.683 12.408 -32.845 1.00 49.44 252 PRO A CA 1
ATOM 1767 C C . PRO A 1 252 ? 13.103 11.138 -32.213 1.00 49.44 252 PRO A C 1
ATOM 1769 O O . PRO A 1 252 ? 13.331 10.861 -31.038 1.00 49.44 252 PRO A O 1
ATOM 1772 N N . ALA A 1 253 ? 12.320 10.385 -32.984 1.00 51.12 253 ALA A N 1
ATOM 1773 C CA . ALA A 1 253 ? 11.580 9.227 -32.497 1.00 51.12 253 ALA A CA 1
ATOM 1774 C C . ALA A 1 253 ? 11.982 7.957 -33.254 1.00 51.12 253 ALA A C 1
ATOM 1776 O O . ALA A 1 253 ? 11.954 7.916 -34.485 1.00 51.12 253 ALA A O 1
ATOM 1777 N N . MET A 1 254 ? 12.283 6.889 -32.513 1.00 55.94 254 MET A N 1
ATOM 1778 C CA . MET A 1 254 ? 12.355 5.539 -33.069 1.00 55.94 254 MET A CA 1
ATOM 1779 C C . MET A 1 254 ? 10.925 5.021 -33.268 1.00 55.94 254 MET A C 1
ATOM 1781 O O . MET A 1 254 ? 10.294 4.520 -32.342 1.00 55.94 254 MET A O 1
ATOM 1785 N N . SER A 1 255 ? 10.395 5.201 -34.478 1.00 50.41 255 SER A N 1
ATOM 1786 C CA . SER A 1 255 ? 9.025 4.828 -34.847 1.00 50.41 255 SER A CA 1
ATOM 1787 C C . SER A 1 255 ? 8.985 3.442 -35.489 1.00 50.41 255 SER A C 1
ATOM 1789 O O . SER A 1 255 ? 9.277 3.309 -36.676 1.00 50.41 255 SER A O 1
ATOM 1791 N N . GLY A 1 256 ? 8.561 2.433 -34.729 1.00 51.28 256 GLY A N 1
ATOM 1792 C CA . GLY A 1 256 ? 8.173 1.132 -35.274 1.00 51.28 256 GLY A CA 1
ATOM 1793 C C . GLY A 1 256 ? 6.730 1.126 -35.794 1.00 51.28 256 GLY A C 1
ATOM 1794 O O . GLY A 1 256 ? 5.839 1.726 -35.190 1.00 51.28 256 GLY A O 1
ATOM 1795 N N . GLY A 1 257 ? 6.482 0.430 -36.902 1.00 45.31 257 GLY A N 1
ATOM 1796 C CA . GLY A 1 257 ? 5.142 0.025 -37.322 1.00 45.31 257 GLY A CA 1
ATOM 1797 C C . GLY A 1 257 ? 4.532 -1.025 -36.384 1.00 45.31 257 GLY A C 1
ATOM 1798 O O . GLY A 1 257 ? 5.168 -1.509 -35.452 1.00 45.31 257 GLY A O 1
ATOM 1799 N N . ALA A 1 258 ? 3.287 -1.431 -36.653 1.00 43.53 258 ALA A N 1
ATOM 1800 C CA . ALA A 1 258 ? 2.482 -2.307 -35.783 1.00 43.53 258 ALA A CA 1
ATOM 1801 C C . ALA A 1 258 ? 2.996 -3.762 -35.611 1.00 43.53 258 ALA A C 1
ATOM 1803 O O . ALA A 1 258 ? 2.250 -4.640 -35.177 1.00 43.53 258 ALA A O 1
ATOM 1804 N N . SER A 1 259 ? 4.235 -4.060 -36.001 1.00 43.66 259 SER A N 1
ATOM 1805 C CA . SER A 1 259 ? 4.892 -5.366 -35.844 1.00 43.66 259 SER A CA 1
ATOM 1806 C C . SER A 1 259 ? 6.409 -5.255 -35.629 1.00 43.66 259 SER A C 1
ATOM 1808 O O . SER A 1 259 ? 7.097 -6.274 -35.667 1.00 43.66 259 SER A O 1
ATOM 1810 N N . ASP A 1 260 ? 6.936 -4.048 -35.405 1.00 46.72 260 ASP A N 1
ATOM 1811 C CA . ASP A 1 260 ? 8.377 -3.816 -35.304 1.00 46.72 260 ASP A CA 1
ATOM 1812 C C . ASP A 1 260 ? 8.864 -3.996 -33.859 1.00 46.72 260 ASP A C 1
ATOM 1814 O O . ASP A 1 260 ? 8.256 -3.501 -32.909 1.00 46.72 260 ASP A O 1
ATOM 1818 N N . LEU A 1 261 ? 9.990 -4.696 -33.696 1.00 49.03 261 LEU A N 1
ATOM 1819 C CA . LEU A 1 261 ? 10.577 -5.033 -32.400 1.00 49.03 261 LEU A CA 1
ATOM 1820 C C . LEU A 1 261 ? 11.973 -4.414 -32.262 1.00 49.03 261 LEU A C 1
ATOM 1822 O O . LEU A 1 261 ? 12.905 -4.802 -32.968 1.00 49.03 261 LEU A O 1
ATOM 1826 N N . VAL A 1 262 ? 12.149 -3.512 -31.295 1.00 57.19 262 VAL A N 1
ATOM 1827 C CA . VAL A 1 262 ? 13.473 -2.988 -30.922 1.00 57.19 262 VAL A CA 1
ATOM 1828 C C . VAL A 1 262 ? 14.133 -3.969 -29.950 1.00 57.19 262 VAL A C 1
ATOM 1830 O O . VAL A 1 262 ? 13.913 -3.912 -28.744 1.00 57.19 262 VAL A O 1
ATOM 1833 N N . THR A 1 263 ? 14.928 -4.902 -30.480 1.00 50.91 263 THR A N 1
ATOM 1834 C CA . THR A 1 263 ? 15.662 -5.881 -29.657 1.00 50.91 263 THR A CA 1
ATOM 1835 C C . THR A 1 263 ? 17.031 -5.329 -29.263 1.00 50.91 263 THR A C 1
ATOM 1837 O O . THR A 1 263 ? 17.888 -5.130 -30.125 1.00 50.91 263 THR A O 1
ATOM 1840 N N . VAL A 1 264 ? 17.267 -5.132 -27.964 1.00 55.41 264 VAL A N 1
ATOM 1841 C CA . VAL A 1 264 ? 18.595 -4.827 -27.411 1.00 55.41 264 VAL A CA 1
ATOM 1842 C C . VAL A 1 264 ? 19.138 -6.098 -26.758 1.00 55.41 264 VAL A C 1
ATOM 1844 O O . VAL A 1 264 ? 18.597 -6.564 -25.765 1.00 55.41 264 VAL A O 1
ATOM 1847 N N . ASN A 1 265 ? 20.189 -6.686 -27.338 1.00 41.69 265 ASN A N 1
ATOM 1848 C CA . ASN A 1 265 ? 20.735 -7.995 -26.927 1.00 41.69 265 ASN A CA 1
ATOM 1849 C C . ASN A 1 265 ? 21.672 -7.949 -25.700 1.00 41.69 265 ASN A C 1
ATOM 1851 O O . ASN A 1 265 ? 22.248 -8.970 -25.331 1.00 41.69 265 ASN A O 1
ATOM 1855 N N . ASP A 1 266 ? 21.882 -6.767 -25.127 1.00 51.78 266 ASP A N 1
ATOM 1856 C CA . ASP A 1 266 ? 22.756 -6.517 -23.977 1.00 51.78 266 ASP A CA 1
ATOM 1857 C C . ASP A 1 266 ? 22.089 -5.412 -23.133 1.00 51.78 266 ASP A C 1
ATOM 1859 O O . ASP A 1 266 ? 20.929 -5.548 -22.751 1.00 51.78 266 ASP A O 1
ATOM 1863 N N . SER A 1 267 ? 22.759 -4.288 -22.888 1.00 40.12 267 SER A N 1
ATOM 1864 C CA . SER A 1 267 ? 22.281 -3.242 -21.984 1.00 40.12 267 SER A CA 1
ATOM 1865 C C . SER A 1 267 ? 21.557 -2.106 -22.721 1.00 40.12 267 SER A C 1
ATOM 1867 O O . SER A 1 267 ? 22.161 -1.420 -23.547 1.00 40.12 267 SER A O 1
ATOM 1869 N N . LEU A 1 268 ? 20.291 -1.844 -22.373 1.00 57.91 268 LEU A N 1
ATOM 1870 C CA . LEU A 1 268 ? 19.582 -0.606 -22.727 1.00 57.91 268 LEU A CA 1
ATOM 1871 C C . LEU A 1 268 ? 19.690 0.398 -21.570 1.00 57.91 268 LEU A C 1
ATOM 1873 O O . LEU A 1 268 ? 19.002 0.264 -20.562 1.00 57.91 268 LEU A O 1
ATOM 1877 N N . SER A 1 269 ? 20.530 1.422 -21.717 1.00 47.34 269 SER A N 1
ATOM 1878 C CA . SER A 1 269 ? 20.612 2.532 -20.761 1.00 47.34 269 SER A CA 1
ATOM 1879 C C . SER A 1 269 ? 19.742 3.706 -21.218 1.00 47.34 269 SER A C 1
ATOM 1881 O O . SER A 1 269 ? 20.162 4.486 -22.075 1.00 47.34 269 SER A O 1
ATOM 1883 N N . VAL A 1 270 ? 18.551 3.857 -20.634 1.00 58.88 270 VAL A N 1
ATOM 1884 C CA . VAL A 1 270 ? 17.747 5.082 -20.783 1.00 58.88 270 VAL A CA 1
ATOM 1885 C C . VAL A 1 270 ? 18.264 6.111 -19.779 1.00 58.88 270 VAL A C 1
ATOM 1887 O O . VAL A 1 270 ? 17.916 6.076 -18.602 1.00 58.88 270 VAL A O 1
ATOM 1890 N N . GLY A 1 271 ? 19.154 6.992 -20.236 1.00 45.62 271 GLY A N 1
ATOM 1891 C CA . GLY A 1 271 ? 19.580 8.154 -19.462 1.00 45.62 271 GLY A CA 1
ATOM 1892 C C . GLY A 1 271 ? 18.521 9.249 -19.547 1.00 45.62 271 GLY A C 1
ATOM 1893 O O . GLY A 1 271 ? 18.266 9.751 -20.637 1.00 45.62 271 GLY A O 1
ATOM 1894 N N . ILE A 1 272 ? 17.927 9.595 -18.409 1.00 53.44 272 ILE A N 1
ATOM 1895 C CA . ILE A 1 272 ? 17.055 10.761 -18.240 1.00 53.44 272 ILE A CA 1
ATOM 1896 C C . ILE A 1 272 ? 17.934 11.870 -17.653 1.00 53.44 272 ILE A C 1
ATOM 1898 O O . ILE A 1 272 ? 18.506 11.680 -16.576 1.00 53.44 272 ILE A O 1
ATOM 1902 N N . ASP A 1 273 ? 18.116 12.974 -18.380 1.00 43.03 273 ASP A N 1
ATOM 1903 C CA . ASP A 1 273 ? 18.930 14.104 -17.915 1.00 43.03 273 ASP A CA 1
ATOM 1904 C C . ASP A 1 273 ? 18.042 15.023 -17.073 1.00 43.03 273 ASP A C 1
ATOM 1906 O O . ASP A 1 273 ? 17.020 15.518 -17.538 1.00 43.03 273 ASP A O 1
ATOM 1910 N N . GLY A 1 274 ? 18.388 15.200 -15.799 1.00 40.28 274 GLY A N 1
ATOM 1911 C CA . GLY A 1 274 ? 17.457 15.616 -14.742 1.00 40.28 274 GLY A CA 1
ATOM 1912 C C . GLY A 1 274 ? 16.990 17.078 -14.754 1.00 40.28 274 GLY A C 1
ATOM 1913 O O . GLY A 1 274 ? 16.644 17.584 -13.687 1.00 40.28 274 GLY A O 1
ATOM 1914 N N . ASP A 1 275 ? 17.005 17.763 -15.900 1.00 43.41 275 ASP A N 1
ATOM 1915 C CA . ASP A 1 275 ? 16.627 19.180 -16.038 1.00 43.41 275 ASP A CA 1
ATOM 1916 C C . ASP A 1 275 ? 15.180 19.375 -16.561 1.00 43.41 275 ASP A C 1
ATOM 1918 O O . ASP A 1 275 ? 14.617 20.463 -16.412 1.00 43.41 275 ASP A O 1
ATOM 1922 N N . THR A 1 276 ? 14.517 18.332 -17.095 1.00 41.28 276 THR A N 1
ATOM 1923 C CA . THR A 1 276 ? 13.074 18.358 -17.430 1.00 41.28 276 THR A CA 1
ATOM 1924 C C . THR A 1 276 ? 12.294 17.084 -17.057 1.00 41.28 276 THR A C 1
ATOM 1926 O O . THR A 1 276 ? 12.839 16.024 -16.772 1.00 41.28 276 THR A O 1
ATOM 1929 N N . THR A 1 277 ? 10.960 17.199 -16.975 1.00 41.25 277 THR A N 1
ATOM 1930 C CA . THR A 1 277 ? 10.064 16.077 -16.637 1.00 41.25 277 THR A CA 1
ATOM 1931 C C . THR A 1 277 ? 9.865 15.147 -17.836 1.00 41.25 277 THR A C 1
ATOM 1933 O O . THR A 1 277 ? 8.999 15.380 -18.681 1.00 41.25 277 THR A O 1
ATOM 1936 N N . GLU A 1 278 ? 10.638 14.066 -17.885 1.00 47.44 278 GLU A N 1
ATOM 1937 C CA . GLU A 1 278 ? 10.586 13.055 -18.945 1.00 47.44 278 GLU A CA 1
ATOM 1938 C C . GLU A 1 278 ? 9.822 11.793 -18.505 1.00 47.44 278 GLU A C 1
ATOM 1940 O O . GLU A 1 278 ? 10.316 10.958 -17.751 1.00 47.44 278 GLU A O 1
ATOM 1945 N N . ASN A 1 279 ? 8.590 11.638 -19.003 1.00 48.81 279 ASN A N 1
ATOM 1946 C CA . ASN A 1 279 ? 7.749 10.465 -18.745 1.00 48.81 279 ASN A CA 1
ATOM 1947 C C . ASN A 1 279 ? 8.021 9.328 -19.745 1.00 48.81 279 ASN A C 1
ATOM 1949 O O . ASN A 1 279 ? 7.917 9.533 -20.956 1.00 48.81 279 ASN A O 1
ATOM 1953 N N . ILE A 1 280 ? 8.172 8.092 -19.253 1.00 55.09 280 ILE A N 1
ATOM 1954 C CA . ILE A 1 280 ? 8.026 6.868 -20.067 1.00 55.09 280 ILE A CA 1
ATOM 1955 C C . ILE A 1 280 ? 6.524 6.611 -20.298 1.00 55.09 280 ILE A C 1
ATOM 1957 O O . ILE A 1 280 ? 5.889 5.763 -19.675 1.00 55.09 280 ILE A O 1
ATOM 1961 N N . GLY A 1 281 ? 5.921 7.428 -21.161 1.00 48.50 281 GLY A N 1
ATOM 1962 C CA . GLY A 1 281 ? 4.475 7.492 -21.379 1.00 48.50 281 GLY A CA 1
ATOM 1963 C C . GLY A 1 281 ? 3.922 6.468 -22.373 1.00 48.50 281 GLY A C 1
ATOM 1964 O O . GLY A 1 281 ? 3.361 6.873 -23.389 1.00 48.50 281 GLY A O 1
ATOM 1965 N N . VAL A 1 282 ? 4.024 5.164 -22.087 1.00 43.09 282 VAL A N 1
ATOM 1966 C CA . VAL A 1 282 ? 3.261 4.117 -22.802 1.00 43.09 282 VAL A CA 1
ATOM 1967 C C . VAL A 1 282 ? 2.714 3.054 -21.848 1.00 43.09 282 VAL A C 1
ATOM 1969 O O . VAL A 1 282 ? 3.374 2.645 -20.896 1.00 43.09 282 VAL A O 1
ATOM 1972 N N . SER A 1 283 ? 1.504 2.568 -22.131 1.00 41.16 283 SER A N 1
ATOM 1973 C CA . SER A 1 283 ? 0.738 1.606 -21.322 1.00 41.16 283 SER A CA 1
ATOM 1974 C C . SER A 1 283 ? 1.249 0.157 -21.430 1.00 41.16 283 SER A C 1
ATOM 1976 O O . SER A 1 283 ? 0.466 -0.764 -21.658 1.00 41.16 283 SER A O 1
ATOM 1978 N N . GLY A 1 284 ? 2.566 -0.040 -21.354 1.00 46.56 284 GLY A N 1
ATOM 1979 C CA . GLY A 1 284 ? 3.211 -1.323 -21.641 1.00 46.56 284 GLY A CA 1
ATOM 1980 C C . GLY A 1 284 ? 4.690 -1.417 -21.266 1.00 46.56 284 GLY A C 1
ATOM 1981 O O . GLY A 1 284 ? 5.389 -2.256 -21.827 1.00 46.56 284 GLY A O 1
ATOM 1982 N N . PHE A 1 285 ? 5.189 -0.584 -20.344 1.00 55.69 285 PHE A N 1
ATOM 1983 C CA . PHE A 1 285 ? 6.503 -0.820 -19.742 1.00 55.69 285 PHE A CA 1
ATOM 1984 C C . PHE A 1 285 ? 6.397 -1.964 -18.723 1.00 55.69 285 PHE A C 1
ATOM 1986 O O . PHE A 1 285 ? 6.106 -1.748 -17.550 1.00 55.69 285 PHE A O 1
ATOM 1993 N N . ALA A 1 286 ? 6.593 -3.190 -19.203 1.00 49.50 286 ALA A N 1
ATOM 1994 C CA . ALA A 1 286 ? 6.743 -4.377 -18.376 1.00 49.50 286 ALA A CA 1
ATOM 1995 C C . ALA A 1 286 ? 8.205 -4.823 -18.433 1.00 49.50 286 ALA A C 1
ATOM 1997 O O . ALA A 1 286 ? 8.721 -5.109 -19.514 1.00 49.50 286 ALA A O 1
ATOM 1998 N N . ILE A 1 287 ? 8.862 -4.896 -17.277 1.00 57.75 287 ILE A N 1
ATOM 1999 C CA . ILE A 1 287 ? 10.146 -5.584 -17.160 1.00 57.75 287 ILE A CA 1
ATOM 2000 C C . ILE A 1 287 ? 9.829 -7.037 -16.792 1.00 57.75 287 ILE A C 1
ATOM 2002 O O . ILE A 1 287 ? 9.066 -7.283 -15.859 1.00 57.75 287 ILE A O 1
ATOM 2006 N N . THR A 1 288 ? 10.313 -7.984 -17.596 1.00 46.16 288 THR A N 1
ATOM 2007 C CA . THR A 1 288 ? 9.936 -9.402 -17.497 1.00 46.16 288 THR A CA 1
ATOM 2008 C C . THR A 1 288 ? 11.162 -10.306 -17.616 1.00 46.16 288 THR A C 1
ATOM 2010 O O . THR A 1 288 ? 11.617 -10.577 -18.732 1.00 46.16 288 THR A O 1
ATOM 2013 N N . GLY A 1 289 ? 11.685 -10.802 -16.495 1.00 41.03 289 GLY A N 1
ATOM 2014 C CA . GLY A 1 289 ? 12.913 -11.598 -16.506 1.00 41.03 289 GLY A CA 1
ATOM 2015 C C . GLY A 1 289 ? 13.633 -11.890 -15.180 1.00 41.03 289 GLY A C 1
ATOM 2016 O O . GLY A 1 289 ? 14.624 -12.616 -15.245 1.00 41.03 289 GLY A O 1
ATOM 2017 N N . GLY A 1 290 ? 13.185 -11.426 -14.006 1.00 52.97 290 GLY A N 1
ATOM 2018 C CA . GLY A 1 290 ? 13.881 -11.672 -12.731 1.00 52.97 290 GLY A CA 1
ATOM 2019 C C . GLY A 1 290 ? 13.791 -10.527 -11.713 1.00 52.97 290 GLY A C 1
ATOM 2020 O O . GLY A 1 290 ? 12.726 -9.943 -11.517 1.00 52.97 290 GLY A O 1
ATOM 2021 N N . ASP A 1 291 ? 14.910 -10.233 -11.036 1.00 46.06 291 ASP A N 1
ATOM 2022 C CA . ASP A 1 291 ? 15.065 -9.097 -10.107 1.00 46.06 291 ASP A CA 1
ATOM 2023 C C . ASP A 1 291 ? 15.193 -7.782 -10.905 1.00 46.06 291 ASP A C 1
ATOM 2025 O O . ASP A 1 291 ? 16.263 -7.189 -11.038 1.00 46.06 291 ASP A O 1
ATOM 2029 N N . ASP A 1 292 ? 14.082 -7.383 -11.516 1.00 57.81 292 ASP A N 1
ATOM 2030 C CA . ASP A 1 292 ? 14.083 -6.589 -12.747 1.00 57.81 292 ASP A CA 1
ATOM 2031 C C . ASP A 1 292 ? 14.108 -5.062 -12.573 1.00 57.81 292 ASP A C 1
ATOM 2033 O O . ASP A 1 292 ? 14.391 -4.337 -13.528 1.00 57.81 292 ASP A O 1
ATOM 2037 N N . LEU A 1 293 ? 13.826 -4.549 -11.371 1.00 67.00 293 LEU A N 1
ATOM 2038 C CA . LEU A 1 293 ? 13.834 -3.112 -11.079 1.00 67.00 293 LEU A CA 1
ATOM 2039 C C . LEU A 1 293 ? 14.695 -2.807 -9.850 1.00 67.00 293 LEU A C 1
ATOM 2041 O O . LEU A 1 293 ? 14.206 -2.752 -8.724 1.00 67.00 293 LEU A O 1
ATOM 2045 N N . TYR A 1 294 ? 15.986 -2.563 -10.079 1.00 58.84 294 TYR A N 1
ATOM 2046 C CA . TYR A 1 294 ? 16.877 -1.986 -9.073 1.00 58.84 294 TYR A CA 1
ATOM 2047 C C . TYR A 1 294 ? 16.956 -0.467 -9.249 1.00 58.84 294 TYR A C 1
ATOM 2049 O O . TYR A 1 294 ? 17.675 0.033 -10.115 1.00 58.84 294 TYR A O 1
ATOM 2057 N N . VAL A 1 295 ? 16.233 0.270 -8.405 1.00 64.56 295 VAL A N 1
ATOM 2058 C CA . VAL A 1 295 ? 16.426 1.717 -8.246 1.00 64.56 295 VAL A CA 1
ATOM 2059 C C . VAL A 1 295 ? 17.354 1.930 -7.052 1.00 64.56 295 VAL A C 1
ATOM 2061 O O . VAL A 1 295 ? 17.114 1.420 -5.963 1.00 64.56 295 VAL A O 1
ATOM 2064 N N . ASN A 1 296 ? 18.461 2.638 -7.279 1.00 48.72 296 ASN A N 1
ATOM 2065 C CA . ASN A 1 296 ? 19.522 2.854 -6.286 1.00 48.72 296 ASN A CA 1
ATOM 2066 C C . ASN A 1 296 ? 19.208 3.995 -5.290 1.00 48.72 296 ASN A C 1
ATOM 2068 O O . ASN A 1 296 ? 20.068 4.377 -4.499 1.00 48.72 296 ASN A O 1
ATOM 2072 N N . ASP A 1 297 ? 18.016 4.574 -5.395 1.00 58.16 297 ASP A N 1
ATOM 2073 C CA . ASP A 1 297 ? 17.509 5.721 -4.641 1.00 58.16 297 ASP A CA 1
ATOM 2074 C C . ASP A 1 297 ? 15.962 5.637 -4.644 1.00 58.16 297 ASP A C 1
ATOM 2076 O O . ASP A 1 297 ? 15.409 4.553 -4.859 1.00 58.16 297 ASP A O 1
ATOM 2080 N N . ASP A 1 298 ? 15.247 6.741 -4.435 1.00 57.66 298 ASP A N 1
ATOM 2081 C CA . ASP A 1 298 ? 13.779 6.744 -4.354 1.00 57.66 298 ASP A CA 1
ATOM 2082 C C . ASP A 1 298 ? 13.031 6.419 -5.669 1.00 57.66 298 ASP A C 1
ATOM 2084 O O . ASP A 1 298 ? 13.380 6.871 -6.763 1.00 57.66 298 ASP A O 1
ATOM 2088 N N . VAL A 1 299 ? 11.901 5.706 -5.539 1.00 73.19 299 VAL A N 1
ATOM 2089 C CA . VAL A 1 299 ? 10.903 5.507 -6.608 1.00 73.19 299 VAL A CA 1
ATOM 2090 C C . VAL A 1 299 ? 9.728 6.464 -6.393 1.00 73.19 299 VAL A C 1
ATOM 2092 O O . VAL A 1 299 ? 8.836 6.204 -5.587 1.00 73.19 299 VAL A O 1
ATOM 2095 N N . GLY A 1 300 ? 9.711 7.582 -7.121 1.00 62.84 300 GLY A N 1
ATOM 2096 C CA . GLY A 1 300 ? 8.607 8.545 -7.074 1.00 62.84 300 GLY A CA 1
ATOM 2097 C C . GLY A 1 300 ? 7.388 8.079 -7.878 1.00 62.84 300 GLY A C 1
ATOM 2098 O O . GLY A 1 300 ? 7.466 7.964 -9.099 1.00 62.84 300 GLY A O 1
ATOM 2099 N N . ILE A 1 301 ? 6.248 7.860 -7.214 1.00 71.62 301 ILE A N 1
ATOM 2100 C CA . ILE A 1 301 ? 4.978 7.465 -7.850 1.00 71.62 301 ILE A CA 1
ATOM 2101 C C . ILE A 1 301 ? 3.901 8.505 -7.520 1.00 71.62 301 ILE A C 1
ATOM 2103 O O . ILE A 1 301 ? 3.607 8.758 -6.355 1.00 71.62 301 ILE A O 1
ATOM 2107 N N . ASN A 1 302 ? 3.305 9.111 -8.552 1.00 51.28 302 ASN A N 1
ATOM 2108 C CA . ASN A 1 302 ? 2.184 10.045 -8.423 1.00 51.28 302 ASN A CA 1
ATOM 2109 C C . ASN A 1 302 ? 0.872 9.347 -8.813 1.00 51.28 302 ASN A C 1
ATOM 2111 O O . ASN A 1 302 ? 0.431 9.437 -9.960 1.00 51.28 302 ASN A O 1
ATOM 2115 N N . GLY A 1 303 ? 0.291 8.610 -7.868 1.00 68.06 303 GLY A N 1
ATOM 2116 C CA . GLY A 1 303 ? -0.896 7.779 -8.066 1.00 68.06 303 GLY A CA 1
ATOM 2117 C C . GLY A 1 303 ? -0.849 6.528 -7.190 1.00 68.06 303 GLY A C 1
ATOM 2118 O O . GLY A 1 303 ? -0.051 6.453 -6.255 1.00 68.06 303 GLY A O 1
ATOM 2119 N N . ASP A 1 304 ? -1.687 5.546 -7.508 1.00 60.47 304 ASP A N 1
ATOM 2120 C CA . ASP A 1 304 ? -1.749 4.284 -6.772 1.00 60.47 304 ASP A CA 1
ATOM 2121 C C . ASP A 1 304 ? -0.596 3.338 -7.140 1.00 60.47 304 ASP A C 1
ATOM 2123 O O . ASP A 1 304 ? -0.184 3.240 -8.298 1.00 60.47 304 ASP A O 1
ATOM 2127 N N . VAL A 1 305 ? -0.118 2.578 -6.151 1.00 77.25 305 VAL A N 1
ATOM 2128 C CA . VAL A 1 305 ? 0.827 1.472 -6.353 1.00 77.25 305 VAL A CA 1
ATOM 2129 C C . VAL A 1 305 ? 0.039 0.165 -6.383 1.00 77.25 305 VAL A C 1
ATOM 2131 O O . VAL A 1 305 ? -0.470 -0.277 -5.354 1.00 77.25 305 VAL A O 1
ATOM 2134 N N . TYR A 1 306 ? -0.064 -0.466 -7.554 1.00 65.31 306 TYR A N 1
ATOM 2135 C CA . TYR A 1 306 ? -0.707 -1.773 -7.699 1.00 65.31 306 TYR A CA 1
ATOM 2136 C C . TYR A 1 306 ? 0.341 -2.891 -7.709 1.00 65.31 306 TYR A C 1
ATOM 2138 O O . TYR A 1 306 ? 1.252 -2.881 -8.534 1.00 65.31 306 TYR A O 1
ATOM 2146 N N . ILE A 1 307 ? 0.208 -3.853 -6.793 1.00 78.06 307 ILE A N 1
ATOM 2147 C CA . ILE A 1 307 ? 1.124 -4.991 -6.648 1.00 78.06 307 ILE A CA 1
ATOM 2148 C C . ILE A 1 307 ? 0.311 -6.279 -6.786 1.00 78.06 307 ILE A C 1
ATOM 2150 O O . ILE A 1 307 ? -0.357 -6.702 -5.843 1.00 78.06 307 ILE A O 1
ATOM 2154 N N . ASP A 1 308 ? 0.374 -6.903 -7.961 1.00 62.03 308 ASP A N 1
ATOM 2155 C CA . ASP A 1 308 ? -0.249 -8.206 -8.224 1.00 62.03 308 ASP A CA 1
ATOM 2156 C C . ASP A 1 308 ? 0.664 -9.339 -7.728 1.00 62.03 308 ASP A C 1
ATOM 2158 O O . ASP A 1 308 ? 1.386 -9.983 -8.491 1.00 62.03 308 ASP A O 1
ATOM 2162 N N . GLY A 1 309 ? 0.729 -9.510 -6.405 1.00 74.56 309 GLY A N 1
ATOM 2163 C CA . GLY A 1 309 ? 1.573 -10.522 -5.776 1.00 74.56 309 GLY A CA 1
ATOM 2164 C C . GLY A 1 309 ? 2.016 -10.179 -4.357 1.00 74.56 309 GLY A C 1
ATOM 2165 O O . GLY A 1 309 ? 1.387 -9.399 -3.644 1.00 74.56 309 GLY A O 1
ATOM 2166 N N . LEU A 1 310 ? 3.116 -10.800 -3.925 1.00 69.44 310 LEU A N 1
ATOM 2167 C CA . LEU A 1 310 ? 3.670 -10.611 -2.587 1.00 69.44 310 LEU A CA 1
ATOM 2168 C C . LEU A 1 310 ? 4.579 -9.376 -2.539 1.00 69.44 310 LEU A C 1
ATOM 2170 O O . LEU A 1 310 ? 5.640 -9.351 -3.157 1.00 69.44 310 LEU A O 1
ATOM 2174 N N . PHE A 1 311 ? 4.198 -8.385 -1.735 1.00 80.69 311 PHE A N 1
ATOM 2175 C CA . PHE A 1 311 ? 5.058 -7.256 -1.388 1.00 80.69 311 PHE A CA 1
ATOM 2176 C C . PHE A 1 311 ? 5.988 -7.637 -0.226 1.00 80.69 311 PHE A C 1
ATOM 2178 O O . PHE A 1 311 ? 5.528 -7.899 0.886 1.00 80.69 311 PHE A O 1
ATOM 2185 N N . SER A 1 312 ? 7.301 -7.682 -0.474 1.00 77.06 312 SER A N 1
ATOM 2186 C CA . SER A 1 312 ? 8.316 -7.972 0.547 1.00 77.06 312 SER A CA 1
ATOM 2187 C C . SER A 1 312 ? 9.117 -6.717 0.884 1.00 77.06 312 SER A C 1
ATOM 2189 O O . SER A 1 312 ? 9.827 -6.187 0.035 1.00 77.06 312 SER A O 1
ATOM 2191 N N . VAL A 1 313 ? 9.056 -6.263 2.140 1.00 78.00 313 VAL A N 1
ATOM 2192 C CA . VAL A 1 313 ? 9.800 -5.081 2.628 1.00 78.00 313 VAL A CA 1
ATOM 2193 C C . VAL A 1 313 ? 11.167 -5.447 3.225 1.00 78.00 313 VAL A C 1
ATOM 2195 O O . VAL A 1 313 ? 11.591 -4.893 4.240 1.00 78.00 313 VAL A O 1
ATOM 2198 N N . GLY A 1 314 ? 11.847 -6.422 2.613 1.00 76.88 314 GLY A N 1
ATOM 2199 C CA . GLY A 1 314 ? 13.202 -6.858 2.965 1.00 76.88 314 GLY A CA 1
ATOM 2200 C C . GLY A 1 314 ? 13.299 -7.897 4.091 1.00 76.88 314 GLY A C 1
ATOM 2201 O O . GLY A 1 314 ? 12.312 -8.504 4.502 1.00 76.88 314 GLY A O 1
ATOM 2202 N N . ASN A 1 315 ? 14.526 -8.110 4.573 1.00 84.00 315 ASN A N 1
ATOM 2203 C CA . ASN A 1 315 ? 14.834 -8.964 5.725 1.00 84.00 315 ASN A CA 1
ATOM 2204 C C . ASN A 1 315 ? 15.009 -8.117 6.996 1.00 84.00 315 ASN A C 1
ATOM 2206 O O . ASN A 1 315 ? 15.416 -6.959 6.924 1.00 84.00 315 ASN A O 1
ATOM 2210 N N . GLU A 1 316 ? 14.773 -8.720 8.159 1.00 90.31 316 GLU A N 1
ATOM 2211 C CA . GLU A 1 316 ? 14.987 -8.095 9.468 1.00 90.31 316 GLU A CA 1
ATOM 2212 C C . GLU A 1 316 ? 16.482 -7.820 9.741 1.00 90.31 316 GLU A C 1
ATOM 2214 O O . GLU A 1 316 ? 17.322 -8.718 9.645 1.00 90.31 316 GLU A O 1
ATOM 2219 N N . VAL A 1 317 ? 16.822 -6.579 10.113 1.00 92.69 317 VAL A N 1
ATOM 2220 C CA . VAL A 1 317 ? 18.198 -6.135 10.397 1.00 92.69 317 VAL A CA 1
ATOM 2221 C C . VAL A 1 317 ? 18.398 -5.887 11.894 1.00 92.69 317 VAL A C 1
ATOM 2223 O O . VAL A 1 317 ? 17.678 -5.109 12.515 1.00 92.69 317 VAL A O 1
ATOM 2226 N N . SER A 1 318 ? 19.411 -6.501 12.510 1.00 93.62 318 SER A N 1
ATOM 2227 C CA . SER A 1 318 ? 19.723 -6.237 13.923 1.00 93.62 318 SER A CA 1
ATOM 2228 C C . SER A 1 318 ? 20.240 -4.815 14.145 1.00 93.62 318 SER A C 1
ATOM 2230 O O . SER A 1 318 ? 21.264 -4.422 13.585 1.00 93.62 318 SER A O 1
ATOM 2232 N N . LEU A 1 319 ? 19.561 -4.062 15.011 1.00 95.00 319 LEU A N 1
ATOM 2233 C CA . LEU A 1 319 ? 20.037 -2.774 15.504 1.00 95.00 319 LEU A CA 1
ATOM 2234 C C . LEU A 1 319 ? 21.224 -2.961 16.460 1.00 95.00 319 LEU A C 1
ATOM 2236 O O . LEU A 1 319 ? 21.416 -4.015 17.068 1.00 95.00 319 LEU A O 1
ATOM 2240 N N . THR A 1 320 ? 22.033 -1.911 16.607 1.00 94.88 320 THR A N 1
ATOM 2241 C CA . THR A 1 320 ? 23.201 -1.914 17.496 1.00 94.88 320 THR A CA 1
ATOM 2242 C C . THR A 1 320 ? 22.787 -2.156 18.949 1.00 94.88 320 THR A C 1
ATOM 2244 O O . THR A 1 320 ? 22.195 -1.280 19.581 1.00 94.88 320 THR A O 1
ATOM 2247 N N . ALA A 1 321 ? 23.149 -3.322 19.488 1.00 92.75 321 ALA A N 1
ATOM 2248 C CA . ALA A 1 321 ? 22.819 -3.720 20.852 1.00 92.75 321 ALA A CA 1
ATOM 2249 C C . ALA A 1 321 ? 23.351 -2.735 21.911 1.00 92.75 321 ALA A C 1
ATOM 2251 O O . ALA A 1 321 ? 24.501 -2.290 21.869 1.00 92.75 321 ALA A O 1
ATOM 2252 N N . ASN A 1 322 ? 22.512 -2.471 22.908 1.00 95.12 322 ASN A N 1
ATOM 2253 C CA . ASN A 1 322 ? 22.684 -1.522 24.008 1.00 95.12 322 ASN A CA 1
ATOM 2254 C C . ASN A 1 322 ? 22.872 -0.055 23.561 1.00 95.12 322 ASN A C 1
ATOM 2256 O O . ASN A 1 322 ? 23.460 0.749 24.286 1.00 95.12 322 ASN A O 1
ATOM 2260 N N . SER A 1 323 ? 22.405 0.303 22.359 1.00 94.81 323 SER A N 1
ATOM 2261 C CA . SER A 1 323 ? 22.383 1.691 21.891 1.00 94.81 323 SER A CA 1
ATOM 2262 C C . SER A 1 323 ? 21.119 2.404 22.360 1.00 94.81 323 SER A C 1
ATOM 2264 O O . SER A 1 323 ? 20.015 1.909 22.158 1.00 94.81 323 SER A O 1
ATOM 2266 N N . THR A 1 324 ? 21.271 3.613 22.899 1.00 94.81 324 THR A N 1
ATOM 2267 C CA . THR A 1 324 ? 20.144 4.512 23.188 1.00 94.81 324 THR A CA 1
ATOM 2268 C C . THR A 1 324 ? 19.655 5.265 21.944 1.00 94.81 324 THR A C 1
ATOM 2270 O O . THR A 1 324 ? 18.592 5.875 21.974 1.00 94.81 324 THR A O 1
ATOM 2273 N N . THR A 1 325 ? 20.422 5.248 20.843 1.00 94.62 325 THR A N 1
ATOM 2274 C CA . THR A 1 325 ? 20.114 5.979 19.595 1.00 94.62 325 THR A CA 1
ATOM 2275 C C . THR A 1 325 ? 20.376 5.150 18.316 1.00 94.62 325 THR A C 1
ATOM 2277 O O . THR A 1 325 ? 21.087 5.604 17.411 1.00 94.62 325 THR A O 1
ATOM 2280 N N . PRO A 1 326 ? 19.882 3.896 18.225 1.00 94.94 326 PRO A N 1
ATOM 2281 C CA . PRO A 1 326 ? 20.181 2.971 17.126 1.00 94.94 326 PRO A CA 1
ATOM 2282 C C . PRO A 1 326 ? 19.818 3.529 15.738 1.00 94.94 326 PRO A C 1
ATOM 2284 O O . PRO A 1 326 ? 18.880 4.305 15.590 1.00 94.94 326 PRO A O 1
ATOM 2287 N N . SER A 1 327 ? 20.576 3.138 14.710 1.00 94.12 327 SER A N 1
ATOM 2288 C CA . SER A 1 327 ? 20.444 3.671 13.345 1.00 94.12 327 SER A CA 1
ATOM 2289 C C . SER A 1 327 ? 19.538 2.806 12.470 1.00 94.12 327 SER A C 1
ATOM 2291 O O . SER A 1 327 ? 19.804 1.616 12.322 1.00 94.12 327 SER A O 1
ATOM 2293 N N . VAL A 1 328 ? 18.558 3.424 11.806 1.00 93.00 328 VAL A N 1
ATOM 2294 C CA . VAL A 1 328 ? 17.592 2.771 10.897 1.00 93.00 328 VAL A CA 1
ATOM 2295 C C . VAL A 1 328 ? 17.873 3.013 9.406 1.00 93.00 328 VAL A C 1
ATOM 2297 O O . VAL A 1 328 ? 17.038 2.733 8.554 1.00 93.00 328 VAL A O 1
ATOM 2300 N N . ALA A 1 329 ? 19.083 3.459 9.054 1.00 89.44 329 ALA A N 1
ATOM 2301 C CA . ALA A 1 329 ? 19.534 3.533 7.655 1.00 89.44 329 ALA A CA 1
ATOM 2302 C C . ALA A 1 329 ? 19.646 2.163 6.947 1.00 89.44 329 ALA A C 1
ATOM 2304 O O . ALA A 1 329 ? 19.869 2.114 5.743 1.00 89.44 329 ALA A O 1
ATOM 2305 N N . GLY A 1 330 ? 19.560 1.050 7.686 1.00 80.25 330 GLY A N 1
ATOM 2306 C CA . GLY A 1 330 ? 19.776 -0.302 7.157 1.00 80.25 330 GLY A CA 1
ATOM 2307 C C . GLY A 1 330 ? 18.571 -0.955 6.471 1.00 80.25 330 GLY A C 1
ATOM 2308 O O . GLY A 1 330 ? 18.713 -2.084 6.013 1.00 80.25 330 GLY A O 1
ATOM 2309 N N . GLY A 1 331 ? 17.402 -0.304 6.431 1.00 85.56 331 GLY A N 1
ATOM 2310 C CA . GLY A 1 331 ? 16.181 -0.857 5.834 1.00 85.56 331 GLY A CA 1
ATOM 2311 C C . GLY A 1 331 ? 14.893 -0.402 6.528 1.00 85.56 331 GLY A C 1
ATOM 2312 O O . GLY A 1 331 ? 14.824 0.692 7.086 1.00 85.56 331 GLY A O 1
ATOM 2313 N N . THR A 1 332 ? 13.876 -1.266 6.498 1.00 89.38 332 THR A N 1
ATOM 2314 C CA . THR A 1 332 ? 12.531 -1.011 7.055 1.00 89.38 332 THR A CA 1
ATOM 2315 C C . THR A 1 332 ? 12.135 -2.000 8.160 1.00 89.38 332 THR A C 1
ATOM 2317 O O . THR A 1 332 ? 11.264 -1.681 8.966 1.00 89.38 332 THR A O 1
ATOM 2320 N N . GLN A 1 333 ? 12.779 -3.168 8.248 1.00 93.56 333 GLN A N 1
ATOM 2321 C CA . GLN A 1 333 ? 12.536 -4.176 9.288 1.00 93.56 333 GLN A CA 1
ATOM 2322 C C . GLN A 1 333 ? 13.748 -4.318 10.206 1.00 93.56 333 GLN A C 1
ATOM 2324 O O . GLN A 1 333 ? 14.873 -4.474 9.728 1.00 93.56 333 GLN A O 1
ATOM 2329 N N . PHE A 1 334 ? 13.522 -4.324 11.518 1.00 95.44 334 PHE A N 1
ATOM 2330 C CA . PHE A 1 334 ? 14.588 -4.274 12.513 1.00 95.44 334 PHE A CA 1
ATOM 2331 C C . PHE A 1 334 ? 14.368 -5.186 13.722 1.00 95.44 334 PHE A C 1
ATOM 2333 O O . PHE A 1 334 ? 13.240 -5.449 14.128 1.00 95.44 334 PHE A O 1
ATOM 2340 N N . LEU A 1 335 ? 15.475 -5.596 14.345 1.00 95.12 335 LEU A N 1
ATOM 2341 C CA . LEU A 1 335 ? 15.507 -6.378 15.582 1.00 95.12 335 LEU A CA 1
ATOM 2342 C C . LEU A 1 335 ? 16.264 -5.626 16.684 1.00 95.12 335 LEU A C 1
ATOM 2344 O O . LEU A 1 335 ? 17.416 -5.236 16.478 1.00 95.12 335 LEU A O 1
ATOM 2348 N N . ILE A 1 336 ? 15.667 -5.492 17.867 1.00 96.25 336 ILE A N 1
ATOM 2349 C CA . ILE A 1 336 ? 16.342 -5.058 19.098 1.00 96.25 336 ILE A CA 1
ATOM 2350 C C . ILE A 1 336 ? 16.655 -6.296 19.948 1.00 96.25 336 ILE A C 1
ATOM 2352 O O . ILE A 1 336 ? 15.780 -7.12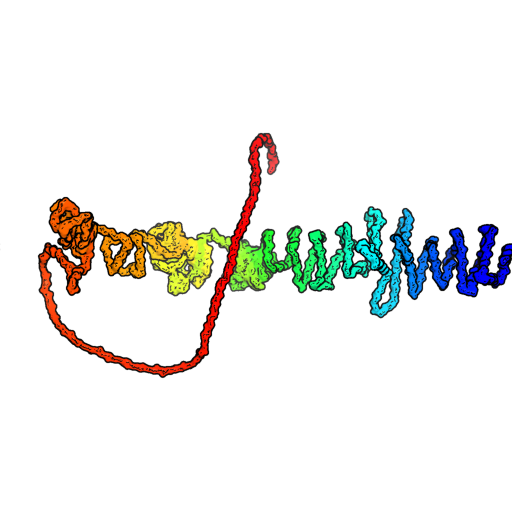3 20.202 1.00 96.25 336 ILE A O 1
ATOM 2356 N N . ASN A 1 337 ? 17.918 -6.430 20.361 1.00 96.25 337 ASN A N 1
ATOM 2357 C CA . ASN A 1 337 ? 18.399 -7.511 21.223 1.00 96.25 337 ASN A CA 1
ATOM 2358 C C . ASN A 1 337 ? 19.484 -6.972 22.168 1.00 96.25 337 ASN A C 1
ATOM 2360 O O . ASN A 1 337 ? 20.689 -7.086 21.917 1.00 96.25 337 ASN A O 1
ATOM 2364 N N . ASN A 1 338 ? 19.038 -6.301 23.221 1.00 95.31 338 ASN A N 1
ATOM 2365 C CA . ASN A 1 338 ? 19.877 -5.659 24.217 1.00 95.31 338 ASN A CA 1
ATOM 2366 C C . ASN A 1 338 ? 20.274 -6.644 25.332 1.00 95.31 338 ASN A C 1
ATOM 2368 O O . ASN A 1 338 ? 19.489 -7.447 25.836 1.00 95.31 338 ASN A O 1
ATOM 2372 N N . SER A 1 339 ? 21.543 -6.585 25.735 1.00 94.06 339 SER A N 1
ATOM 2373 C CA . SER A 1 339 ? 22.119 -7.431 26.796 1.00 94.06 339 SER A CA 1
ATOM 2374 C C . SER A 1 339 ? 22.088 -6.778 28.184 1.00 94.06 339 SER A C 1
ATOM 2376 O O . SER A 1 339 ? 22.413 -7.420 29.182 1.00 94.06 339 SER A O 1
ATOM 2378 N N . ALA A 1 340 ? 21.752 -5.492 28.240 1.00 93.38 340 ALA A N 1
ATOM 2379 C CA . ALA A 1 340 ? 21.709 -4.659 29.429 1.00 93.38 340 ALA A CA 1
ATOM 2380 C C . ALA A 1 340 ? 20.550 -3.661 29.317 1.00 93.38 340 ALA A C 1
ATOM 2382 O O . ALA A 1 340 ? 20.153 -3.304 28.210 1.00 93.38 340 ALA A O 1
ATOM 2383 N N . GLY A 1 341 ? 20.064 -3.173 30.464 1.00 93.94 341 GLY A N 1
ATOM 2384 C CA . GLY A 1 341 ? 19.004 -2.162 30.534 1.00 93.94 341 GLY A CA 1
ATOM 2385 C C . GLY A 1 341 ? 19.294 -0.963 29.630 1.00 93.94 341 GLY A C 1
ATOM 2386 O O . GLY A 1 341 ? 20.261 -0.239 29.875 1.00 93.94 341 GLY A O 1
ATOM 2387 N N . THR A 1 342 ? 18.480 -0.781 28.591 1.00 96.44 342 THR A N 1
ATOM 2388 C CA . THR A 1 342 ? 18.713 0.187 27.513 1.00 96.44 342 THR A CA 1
ATOM 2389 C C . THR A 1 342 ? 17.456 1.006 27.270 1.00 96.44 342 THR A C 1
ATOM 2391 O O . THR A 1 342 ? 16.451 0.487 26.795 1.00 96.44 342 THR A O 1
ATOM 2394 N N . VAL A 1 343 ? 17.539 2.304 27.555 1.00 95.75 343 VAL A N 1
ATOM 2395 C CA . VAL A 1 343 ? 16.477 3.264 27.244 1.00 95.75 343 VAL A CA 1
ATOM 2396 C C . VAL A 1 343 ? 16.770 3.876 25.874 1.00 95.75 343 VAL A C 1
ATOM 2398 O O . VAL A 1 343 ? 17.786 4.553 25.700 1.00 95.75 343 VAL A O 1
ATOM 2401 N N . ILE A 1 344 ? 15.914 3.618 24.890 1.00 95.56 344 ILE A N 1
ATOM 2402 C CA . ILE A 1 344 ? 16.014 4.188 23.547 1.00 95.56 344 ILE A CA 1
ATOM 2403 C C . ILE A 1 344 ? 15.355 5.566 23.548 1.00 95.56 344 ILE A C 1
ATOM 2405 O O . ILE A 1 344 ? 14.189 5.705 23.904 1.00 95.56 344 ILE A O 1
ATOM 2409 N N . THR A 1 345 ? 16.107 6.580 23.120 1.00 94.56 345 THR A N 1
ATOM 2410 C CA . THR A 1 345 ? 15.674 7.984 23.083 1.00 94.56 345 THR A CA 1
ATOM 2411 C C . THR A 1 345 ? 15.527 8.537 21.661 1.00 94.56 345 THR A C 1
ATOM 2413 O O . THR A 1 345 ? 14.989 9.628 21.472 1.00 94.56 345 THR A O 1
ATOM 2416 N N . ASN A 1 346 ? 16.018 7.821 20.641 1.00 93.44 346 ASN A N 1
ATOM 2417 C CA . ASN A 1 346 ? 15.852 8.174 19.227 1.00 93.44 346 ASN A CA 1
ATOM 2418 C C . ASN A 1 346 ? 16.161 6.976 18.307 1.00 93.44 346 ASN A C 1
ATOM 2420 O O . ASN A 1 346 ? 16.920 6.088 18.688 1.00 93.44 346 ASN A O 1
ATOM 2424 N N . PHE A 1 347 ? 15.699 7.025 17.056 1.00 94.50 347 PHE A N 1
ATOM 2425 C CA . PHE A 1 347 ? 16.250 6.225 15.958 1.00 94.50 347 PHE A CA 1
ATOM 2426 C C . PHE A 1 347 ? 16.961 7.149 14.953 1.00 94.50 347 PHE A C 1
ATOM 2428 O O . PHE A 1 347 ? 16.397 8.131 14.468 1.00 94.50 347 PHE A O 1
ATOM 2435 N N . THR A 1 348 ? 18.234 6.890 14.665 1.00 93.44 348 THR A N 1
ATOM 2436 C CA . THR A 1 348 ? 19.086 7.790 13.867 1.00 93.44 348 THR A CA 1
ATOM 2437 C C . THR A 1 348 ? 19.107 7.423 12.382 1.00 93.44 348 THR A C 1
ATOM 2439 O O . THR A 1 348 ? 18.823 6.290 12.000 1.00 93.44 348 THR A O 1
ATOM 2442 N N . ASN A 1 349 ? 19.453 8.399 11.534 1.00 92.06 349 ASN A N 1
ATOM 2443 C CA . ASN A 1 349 ? 19.565 8.260 10.073 1.00 92.06 349 ASN A CA 1
ATOM 2444 C C . ASN A 1 349 ? 18.273 7.841 9.337 1.00 92.06 349 ASN A C 1
ATOM 2446 O O . ASN A 1 349 ? 18.357 7.315 8.231 1.00 92.06 349 ASN A O 1
ATOM 2450 N N . GLY A 1 350 ? 17.094 8.073 9.929 1.00 88.62 350 GLY A N 1
ATOM 2451 C CA . GLY A 1 350 ? 15.814 7.827 9.261 1.00 88.62 350 GLY A CA 1
ATOM 2452 C C . GLY A 1 350 ? 15.274 9.037 8.494 1.00 88.62 350 GLY A C 1
ATOM 2453 O O . GLY A 1 350 ? 15.274 10.162 9.017 1.00 88.62 350 GLY A O 1
ATOM 2454 N N . GLN A 1 351 ? 14.798 8.786 7.273 1.00 88.81 351 GLN A N 1
ATOM 2455 C CA . GLN A 1 351 ? 14.276 9.799 6.346 1.00 88.81 351 GLN A CA 1
ATOM 2456 C C . GLN A 1 351 ? 12.859 10.238 6.722 1.00 88.81 351 GLN A C 1
ATOM 2458 O O . GLN A 1 351 ? 12.103 9.457 7.292 1.00 88.81 351 GLN A O 1
ATOM 2463 N N . GLN A 1 352 ? 12.479 11.480 6.407 1.00 90.06 352 GLN A N 1
ATOM 2464 C CA . GLN A 1 352 ? 11.090 11.921 6.580 1.00 90.06 352 GLN A CA 1
ATOM 2465 C C . GLN A 1 352 ? 10.156 11.047 5.731 1.00 90.06 352 GLN A C 1
ATOM 2467 O O . GLN A 1 352 ? 10.478 10.723 4.593 1.00 90.06 352 GLN A O 1
ATOM 2472 N N . GLY A 1 353 ? 9.024 10.633 6.300 1.00 86.50 353 GLY A N 1
ATOM 2473 C CA . GLY A 1 353 ? 8.097 9.700 5.658 1.00 86.50 353 GLY A CA 1
ATOM 2474 C C . GLY A 1 353 ? 8.425 8.215 5.877 1.00 86.50 353 GLY A C 1
ATOM 2475 O O . GLY A 1 353 ? 7.556 7.372 5.661 1.00 86.50 353 GLY A O 1
ATOM 2476 N N . GLN A 1 354 ? 9.630 7.866 6.348 1.00 89.94 354 GLN A N 1
ATOM 2477 C CA . GLN A 1 354 ? 10.015 6.469 6.570 1.00 89.94 354 GLN A CA 1
ATOM 2478 C C . GLN A 1 354 ? 9.144 5.818 7.655 1.00 89.94 354 GLN A C 1
ATOM 2480 O O . GLN A 1 354 ? 9.036 6.318 8.778 1.00 89.94 354 GLN A O 1
ATOM 2485 N N . MET A 1 355 ? 8.580 4.654 7.334 1.00 92.06 355 MET A N 1
ATOM 2486 C CA . MET A 1 355 ? 8.026 3.721 8.313 1.00 92.06 355 MET A CA 1
ATOM 2487 C C . MET A 1 355 ? 9.064 2.651 8.651 1.00 92.06 355 MET A C 1
ATOM 2489 O O . MET A 1 355 ? 9.775 2.172 7.764 1.00 92.06 355 MET A O 1
ATOM 2493 N N . VAL A 1 356 ? 9.137 2.264 9.925 1.00 93.50 356 VAL A N 1
ATOM 2494 C CA . VAL A 1 356 ? 9.995 1.171 10.399 1.00 93.50 356 VAL A CA 1
ATOM 2495 C C . VAL A 1 356 ? 9.209 0.210 11.286 1.00 93.50 356 VAL A C 1
ATOM 2497 O O . VAL A 1 356 ? 8.486 0.628 12.192 1.00 93.50 356 VAL A O 1
ATOM 2500 N N . PHE A 1 357 ? 9.387 -1.083 11.030 1.00 94.31 357 PHE A N 1
ATOM 2501 C CA . PHE A 1 357 ? 8.886 -2.180 11.849 1.00 94.31 357 PHE A CA 1
ATOM 2502 C C . PHE A 1 357 ? 10.040 -2.695 12.701 1.00 94.31 357 PHE A C 1
ATOM 2504 O O . PHE A 1 357 ? 11.096 -3.034 12.165 1.00 94.31 357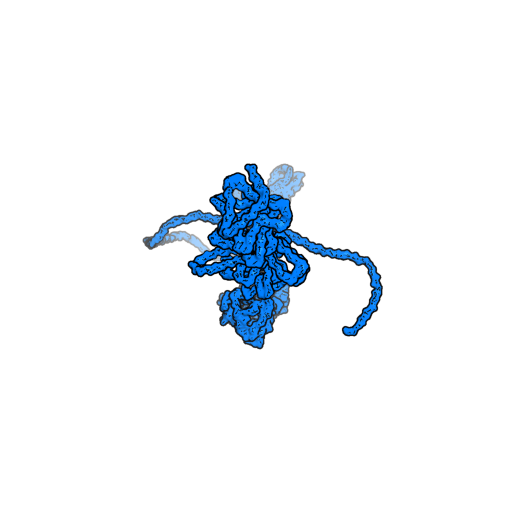 PHE A O 1
ATOM 2511 N N . ILE A 1 358 ? 9.863 -2.750 14.018 1.00 94.81 358 ILE A N 1
ATOM 2512 C CA . ILE A 1 358 ? 10.921 -3.161 14.943 1.00 94.81 358 ILE A CA 1
ATOM 2513 C C . ILE A 1 358 ? 10.385 -4.224 15.889 1.00 94.81 358 ILE A C 1
ATOM 2515 O O . ILE A 1 358 ? 9.384 -4.001 16.559 1.00 94.81 358 ILE A O 1
ATOM 2519 N N . ARG A 1 359 ? 11.067 -5.363 15.977 1.00 94.94 359 ARG A N 1
ATOM 2520 C CA . ARG A 1 359 ? 10.759 -6.431 16.927 1.00 94.94 359 ARG A CA 1
ATOM 2521 C C . ARG A 1 359 ? 11.770 -6.434 18.068 1.00 94.94 359 ARG A C 1
ATOM 2523 O O . ARG A 1 359 ? 12.971 -6.310 17.827 1.00 94.94 359 ARG A O 1
ATOM 2530 N N . VAL A 1 360 ? 11.312 -6.608 19.300 1.00 94.75 360 VAL A N 1
ATOM 2531 C CA . VAL A 1 360 ? 12.168 -6.752 20.487 1.00 94.75 360 VAL A CA 1
ATOM 2532 C C . VAL A 1 360 ? 12.300 -8.231 20.836 1.00 94.75 360 VAL A C 1
ATOM 2534 O O . VAL A 1 360 ? 11.318 -8.969 20.812 1.00 94.75 360 VAL A O 1
ATOM 2537 N N . VAL A 1 361 ? 13.510 -8.701 21.150 1.00 94.69 361 VAL A N 1
ATOM 2538 C CA . VAL A 1 361 ? 13.749 -10.086 21.622 1.00 94.69 361 VAL A CA 1
ATOM 2539 C C . VAL A 1 361 ? 14.525 -10.173 22.938 1.00 94.69 361 VAL A C 1
ATOM 2541 O O . VAL A 1 361 ? 14.912 -11.262 23.357 1.00 94.69 361 VAL A O 1
ATOM 2544 N N . ASP A 1 362 ? 14.715 -9.041 23.608 1.00 92.94 362 ASP A N 1
ATOM 2545 C CA . ASP A 1 362 ? 15.148 -8.964 25.002 1.00 92.94 362 ASP A CA 1
ATOM 2546 C C . ASP A 1 362 ? 13.969 -8.620 25.933 1.00 92.94 362 ASP A C 1
ATOM 2548 O O . ASP A 1 362 ? 12.807 -8.688 25.541 1.00 92.94 362 ASP A O 1
ATOM 2552 N N . ASN A 1 363 ? 14.265 -8.333 27.197 1.00 91.56 363 ASN A N 1
ATOM 2553 C CA . ASN A 1 363 ? 13.310 -7.917 28.226 1.00 91.56 363 ASN A CA 1
ATOM 2554 C C . ASN A 1 363 ? 13.860 -6.747 29.064 1.00 91.56 363 ASN A C 1
ATOM 2556 O O . ASN A 1 363 ? 13.585 -6.637 30.262 1.00 91.56 363 ASN A O 1
ATOM 2560 N N . ASN A 1 364 ? 14.748 -5.950 28.468 1.00 92.50 364 ASN A N 1
ATOM 2561 C CA . ASN A 1 364 ? 15.503 -4.899 29.148 1.00 92.50 364 ASN A CA 1
ATOM 2562 C C . ASN A 1 364 ? 15.572 -3.591 28.337 1.00 92.50 364 ASN A C 1
ATOM 2564 O O . ASN A 1 364 ? 16.268 -2.653 28.734 1.00 92.50 364 ASN A O 1
ATOM 2568 N N . THR A 1 365 ? 14.822 -3.514 27.240 1.00 94.62 365 THR A N 1
ATOM 2569 C CA . THR A 1 365 ? 14.613 -2.304 26.448 1.00 94.62 365 THR A CA 1
ATOM 2570 C C . THR A 1 365 ? 13.444 -1.486 26.991 1.00 94.62 365 THR A C 1
ATOM 2572 O O . THR A 1 365 ? 12.404 -2.032 27.351 1.00 94.62 365 THR A O 1
ATOM 2575 N N . SER A 1 366 ? 13.577 -0.163 26.983 1.00 93.31 366 SER A N 1
ATOM 2576 C CA . SER A 1 366 ? 12.442 0.756 27.094 1.00 93.31 366 SER A CA 1
ATOM 2577 C C . SER A 1 366 ? 12.538 1.879 26.061 1.00 93.31 366 SER A C 1
ATOM 2579 O O . SER A 1 366 ? 13.619 2.165 25.544 1.00 93.31 366 SER A O 1
ATOM 2581 N N . LEU A 1 367 ? 11.411 2.516 25.751 1.00 93.44 367 LEU A N 1
ATOM 2582 C CA . LEU A 1 367 ? 11.347 3.773 25.009 1.00 93.44 367 LEU A CA 1
ATOM 2583 C C . LEU A 1 367 ? 11.203 4.919 26.011 1.00 93.44 367 LEU A C 1
ATOM 2585 O O . LEU A 1 367 ? 10.281 4.904 26.826 1.00 93.44 367 LEU A O 1
ATOM 2589 N N . ASP A 1 368 ? 12.088 5.909 25.933 1.00 92.69 368 ASP A N 1
ATOM 2590 C CA . ASP A 1 368 ? 11.876 7.205 26.583 1.00 92.69 368 ASP A CA 1
ATOM 2591 C C . ASP A 1 368 ? 10.769 7.934 25.816 1.00 92.69 368 ASP A C 1
ATOM 2593 O O . ASP A 1 368 ? 10.926 8.209 24.624 1.00 92.69 368 ASP A O 1
ATOM 2597 N N . CYS A 1 369 ? 9.654 8.231 26.481 1.00 87.94 369 CYS A N 1
ATOM 2598 C CA . CYS A 1 369 ? 8.552 9.002 25.899 1.00 87.94 369 CYS A CA 1
ATOM 2599 C C . CYS A 1 369 ? 8.495 10.432 26.456 1.00 87.94 369 CYS A C 1
ATOM 2601 O O . CYS A 1 369 ? 7.688 11.241 26.004 1.00 87.94 369 CYS A O 1
ATOM 2603 N N . THR A 1 370 ? 9.332 10.754 27.446 1.00 79.56 370 THR A N 1
ATOM 2604 C CA . THR A 1 370 ? 9.195 11.947 28.293 1.00 79.56 370 THR A CA 1
ATOM 2605 C C . THR A 1 370 ? 10.221 13.040 27.996 1.00 79.56 370 THR A C 1
ATOM 2607 O O . THR A 1 370 ? 9.944 14.217 28.244 1.00 79.56 370 THR A O 1
ATOM 2610 N N . ALA A 1 371 ? 11.384 12.692 27.441 1.00 69.31 371 ALA A N 1
ATOM 2611 C CA . ALA A 1 371 ? 12.486 13.615 27.157 1.00 69.31 371 ALA A CA 1
ATOM 2612 C C . ALA A 1 371 ? 13.208 13.327 25.821 1.00 69.31 371 ALA A C 1
ATOM 2614 O O . ALA A 1 371 ? 14.367 13.716 25.640 1.00 69.31 371 ALA A O 1
ATOM 2615 N N . SER A 1 372 ? 12.532 12.662 24.879 1.00 77.19 372 SER A N 1
ATOM 2616 C CA . SER A 1 372 ? 13.162 12.023 23.719 1.00 77.19 372 SER A CA 1
ATOM 2617 C C . SER A 1 372 ? 12.665 12.531 22.352 1.00 77.19 372 SER A C 1
ATOM 2619 O O . SER A 1 372 ? 11.777 13.377 22.252 1.00 77.19 372 SER A O 1
ATOM 2621 N N . SER A 1 373 ? 13.258 12.007 21.274 1.00 88.25 373 SER A N 1
ATOM 2622 C CA . SER A 1 373 ? 12.795 12.204 19.890 1.00 88.25 373 SER A CA 1
ATOM 2623 C C . SER A 1 373 ? 11.634 11.276 19.496 1.00 88.25 373 SER A C 1
ATOM 2625 O O . SER A 1 373 ? 11.221 11.292 18.338 1.00 88.25 373 SER A O 1
ATOM 2627 N N . ILE A 1 374 ? 11.125 10.451 20.412 1.00 92.56 374 ILE A N 1
ATOM 2628 C CA . ILE A 1 374 ? 10.076 9.453 20.188 1.00 92.56 374 ILE A CA 1
ATOM 2629 C C . ILE A 1 374 ? 8.807 9.894 20.924 1.00 92.56 374 ILE A C 1
ATOM 2631 O O . ILE A 1 374 ? 8.739 9.898 22.150 1.00 92.56 374 ILE A O 1
ATOM 2635 N N . GLN A 1 375 ? 7.773 10.244 20.165 1.00 91.19 375 GLN A N 1
ATOM 2636 C CA . GLN A 1 375 ? 6.439 10.512 20.688 1.00 91.19 375 GLN A CA 1
ATOM 2637 C C . GLN A 1 375 ? 5.713 9.182 20.906 1.00 91.19 375 GLN A C 1
ATOM 2639 O O . GLN A 1 375 ? 5.202 8.585 19.956 1.00 91.19 375 GLN A O 1
ATOM 2644 N N . CYS A 1 376 ? 5.697 8.717 22.157 1.00 85.94 376 CYS A N 1
ATOM 2645 C CA . CYS A 1 376 ? 5.039 7.470 22.560 1.00 85.94 376 CYS A CA 1
ATOM 2646 C C . CYS A 1 376 ? 4.140 7.573 23.808 1.00 85.94 376 CYS A C 1
ATOM 2648 O O . CYS A 1 376 ? 3.545 6.575 24.199 1.00 85.94 376 CYS A O 1
ATOM 2650 N N . GLY A 1 377 ? 3.978 8.760 24.403 1.00 82.00 377 GLY A N 1
ATOM 2651 C CA . GLY A 1 377 ? 3.084 8.985 25.544 1.00 82.00 377 GLY A CA 1
ATOM 2652 C C . GLY A 1 377 ? 3.642 9.991 26.549 1.00 82.00 377 GLY A C 1
ATOM 2653 O O . GLY A 1 377 ? 4.592 10.709 26.253 1.00 82.00 377 GLY A O 1
ATOM 2654 N N . SER A 1 378 ? 3.049 10.035 27.742 1.00 80.12 378 SER A N 1
ATOM 2655 C CA . SER A 1 378 ? 3.490 10.838 28.897 1.00 80.12 378 SER A CA 1
ATOM 2656 C C . SER A 1 378 ? 4.399 10.066 29.869 1.00 80.12 378 SER A C 1
ATOM 2658 O O . SER A 1 378 ? 4.882 10.639 30.846 1.00 80.12 378 SER A O 1
ATOM 2660 N N . THR A 1 379 ? 4.634 8.776 29.613 1.00 79.19 379 THR A N 1
ATOM 2661 C CA . THR A 1 379 ? 5.420 7.856 30.448 1.00 79.19 379 THR A CA 1
ATOM 2662 C C . THR A 1 379 ? 6.233 6.908 29.577 1.00 79.19 379 THR A C 1
ATOM 2664 O O . THR A 1 379 ? 5.722 6.422 28.570 1.00 79.19 379 THR A O 1
ATOM 2667 N N . ASP A 1 380 ? 7.461 6.604 29.988 1.00 85.75 380 ASP A N 1
ATOM 2668 C CA . ASP A 1 380 ? 8.341 5.662 29.290 1.00 85.75 380 ASP A CA 1
ATOM 2669 C C . ASP A 1 380 ? 7.729 4.251 29.211 1.00 85.75 380 ASP A C 1
ATOM 2671 O O . ASP A 1 380 ? 7.211 3.724 30.200 1.00 85.75 380 ASP A O 1
ATOM 2675 N N . ILE A 1 381 ? 7.832 3.614 28.043 1.00 89.19 381 ILE A N 1
ATOM 2676 C CA . ILE A 1 381 ? 7.286 2.273 27.784 1.00 89.19 381 ILE A CA 1
ATOM 2677 C C . ILE A 1 381 ? 8.396 1.241 27.976 1.00 89.19 381 ILE A C 1
ATOM 2679 O O . ILE A 1 381 ? 9.415 1.301 27.293 1.00 89.19 381 ILE A O 1
ATOM 2683 N N . THR A 1 382 ? 8.207 0.265 28.865 1.00 89.56 382 THR A N 1
ATOM 2684 C CA . THR A 1 382 ? 9.110 -0.899 28.975 1.00 89.56 382 THR A CA 1
ATOM 2685 C C . THR A 1 382 ? 8.658 -1.984 28.005 1.00 89.56 382 THR A C 1
ATOM 2687 O O . THR A 1 382 ? 7.472 -2.291 27.976 1.00 89.56 382 THR A O 1
ATOM 2690 N N . LEU A 1 383 ? 9.585 -2.553 27.230 1.00 90.00 383 LEU A N 1
ATOM 2691 C CA . LEU A 1 383 ? 9.290 -3.535 26.185 1.00 90.00 383 LEU A CA 1
ATOM 2692 C C . LEU A 1 383 ? 9.702 -4.952 26.606 1.00 90.00 383 LEU A C 1
ATOM 2694 O O . LEU A 1 383 ? 10.776 -5.176 27.178 1.00 90.00 383 LEU A O 1
ATOM 2698 N N . GLY A 1 384 ? 8.829 -5.906 26.306 1.00 86.12 384 GLY A N 1
ATOM 2699 C CA . GLY A 1 384 ? 8.987 -7.333 26.533 1.00 86.12 384 GLY A CA 1
ATOM 2700 C C . GLY A 1 384 ? 9.531 -8.101 25.326 1.00 86.12 384 GLY A C 1
ATOM 2701 O O . GLY A 1 384 ? 9.738 -7.591 24.224 1.00 86.12 384 GLY A O 1
ATOM 2702 N N . THR A 1 385 ? 9.768 -9.394 25.548 1.00 90.56 385 THR A N 1
ATOM 2703 C CA . THR A 1 385 ? 10.275 -10.297 24.511 1.00 90.56 385 THR A CA 1
ATOM 2704 C C . THR A 1 385 ? 9.163 -10.675 23.535 1.00 90.56 385 THR A C 1
ATOM 2706 O O . THR A 1 385 ? 8.204 -11.362 23.891 1.00 90.56 385 THR A O 1
ATOM 2709 N N . GLY A 1 386 ? 9.355 -10.299 22.274 1.00 86.88 386 GLY A N 1
ATOM 2710 C CA . GLY A 1 386 ? 8.428 -10.515 21.168 1.00 86.88 386 GLY A CA 1
ATOM 2711 C C . GLY A 1 386 ? 7.620 -9.277 20.782 1.00 86.88 386 GLY A C 1
ATOM 2712 O O . GLY A 1 386 ? 6.911 -9.346 19.782 1.00 86.88 386 GLY A O 1
ATOM 2713 N N . ASP A 1 387 ? 7.745 -8.169 21.518 1.00 90.69 387 ASP A N 1
ATOM 2714 C CA . ASP A 1 387 ? 7.000 -6.941 21.242 1.00 90.69 387 ASP A CA 1
ATOM 2715 C C . ASP A 1 387 ? 7.333 -6.368 19.860 1.00 90.69 387 ASP A C 1
ATOM 2717 O O . ASP A 1 387 ? 8.477 -6.422 19.396 1.00 90.69 387 ASP A O 1
ATOM 2721 N N . GLY A 1 388 ? 6.321 -5.795 19.211 1.00 92.75 388 GLY A N 1
ATOM 2722 C CA . GLY A 1 388 ? 6.420 -5.148 17.908 1.00 92.75 388 GLY A CA 1
ATOM 2723 C C . GLY A 1 388 ? 6.146 -3.648 17.989 1.00 92.75 388 GLY A C 1
ATOM 2724 O O . GLY A 1 388 ? 5.152 -3.219 18.567 1.00 92.75 388 GLY A O 1
ATOM 2725 N N . LEU A 1 389 ? 6.994 -2.848 17.352 1.00 93.75 389 LEU A N 1
ATOM 2726 C CA . LEU A 1 389 ? 6.828 -1.408 17.180 1.00 93.75 389 LEU A CA 1
ATOM 2727 C C . LEU A 1 389 ? 6.613 -1.094 15.700 1.00 93.75 389 LEU A C 1
ATOM 2729 O O . LEU A 1 389 ? 7.375 -1.561 14.851 1.00 93.75 389 LEU A O 1
ATOM 2733 N N . LEU A 1 390 ? 5.643 -0.232 15.404 1.00 95.12 390 LEU A N 1
ATOM 2734 C CA . LEU A 1 390 ? 5.577 0.511 14.148 1.00 95.12 390 LEU A CA 1
ATOM 2735 C C . LEU A 1 390 ? 5.827 1.984 14.457 1.00 95.12 390 LEU A C 1
ATOM 2737 O O . LEU A 1 390 ? 5.024 2.611 15.155 1.00 95.12 390 LEU A O 1
ATOM 2741 N N . LEU A 1 391 ? 6.920 2.539 13.933 1.00 94.75 391 LEU A N 1
ATOM 2742 C CA . LEU A 1 391 ? 7.212 3.968 14.038 1.00 94.75 391 LEU A CA 1
ATOM 2743 C C . LEU A 1 391 ? 7.188 4.641 12.667 1.00 94.75 391 LEU A C 1
ATOM 2745 O O . LEU A 1 391 ? 7.647 4.078 11.673 1.00 94.75 391 LEU A O 1
ATOM 2749 N N . TYR A 1 392 ? 6.693 5.875 12.648 1.00 94.50 392 TYR A N 1
ATOM 2750 C CA . TYR A 1 392 ? 6.661 6.754 11.485 1.00 94.50 392 TYR A CA 1
ATOM 2751 C C . TYR A 1 392 ? 7.548 7.978 11.717 1.00 94.50 392 TYR A C 1
ATOM 2753 O O . TYR A 1 392 ? 7.504 8.608 12.779 1.00 94.50 392 TYR A O 1
ATOM 2761 N N . LYS A 1 393 ? 8.354 8.338 10.719 1.00 93.62 393 LYS A N 1
ATOM 2762 C CA . LYS A 1 393 ? 9.268 9.477 10.782 1.00 93.62 393 LYS A CA 1
ATOM 2763 C C . LYS A 1 393 ? 8.591 10.757 10.297 1.00 93.62 393 LYS A C 1
ATOM 2765 O O . LYS A 1 393 ? 8.755 11.161 9.147 1.00 93.62 393 LYS A O 1
ATOM 2770 N N . GLN A 1 394 ? 7.842 11.394 11.196 1.00 88.31 394 GLN A N 1
ATOM 2771 C CA . GLN A 1 394 ? 7.087 12.617 10.908 1.00 88.31 394 GLN A CA 1
ATOM 2772 C C . GLN A 1 394 ? 7.986 13.764 10.432 1.00 88.31 394 GLN A C 1
ATOM 2774 O O . GLN A 1 394 ? 7.690 14.392 9.420 1.00 88.31 394 GLN A O 1
ATOM 2779 N N . ASP A 1 395 ? 9.102 13.998 11.124 1.00 86.88 395 ASP A N 1
ATOM 2780 C CA . ASP A 1 395 ? 10.010 15.120 10.868 1.00 86.88 395 ASP A CA 1
ATOM 2781 C C . ASP A 1 395 ? 11.480 14.717 11.082 1.00 86.88 395 ASP A C 1
ATOM 2783 O O . ASP A 1 395 ? 11.766 13.693 11.713 1.00 86.88 395 ASP A O 1
ATOM 2787 N N . PRO A 1 396 ? 12.469 15.507 10.617 1.00 79.50 396 PRO A N 1
ATOM 2788 C CA . PRO A 1 396 ? 13.891 15.219 10.820 1.00 79.50 396 PRO A CA 1
ATOM 2789 C C . PRO A 1 396 ? 14.287 14.882 12.271 1.00 79.50 396 PRO A C 1
ATOM 2791 O O . PRO A 1 396 ? 15.151 14.026 12.463 1.00 79.50 396 PRO A O 1
ATOM 2794 N N . GLY A 1 397 ? 13.622 15.476 13.270 1.00 82.19 397 GLY A N 1
ATOM 2795 C CA . GLY A 1 397 ? 13.894 15.266 14.699 1.00 82.19 397 GLY A CA 1
ATOM 2796 C C . GLY A 1 397 ? 12.916 14.371 15.474 1.00 82.19 397 GLY A C 1
ATOM 2797 O O . GLY A 1 397 ? 13.144 14.188 16.671 1.00 82.19 397 GLY A O 1
ATOM 2798 N N . THR A 1 398 ? 11.858 13.836 14.849 1.00 91.19 398 THR A N 1
ATOM 2799 C CA . THR A 1 398 ? 10.728 13.229 15.583 1.00 91.19 398 THR A CA 1
ATOM 2800 C C . THR A 1 398 ? 10.213 11.941 14.945 1.00 91.19 398 THR A C 1
ATOM 2802 O O . THR A 1 398 ? 9.803 11.924 13.784 1.00 91.19 398 THR A O 1
ATOM 2805 N N . TRP A 1 399 ? 10.188 10.877 15.745 1.00 94.38 399 TRP A N 1
ATOM 2806 C CA . TRP A 1 399 ? 9.483 9.626 15.483 1.00 94.38 399 TRP A CA 1
ATOM 2807 C C . TRP A 1 399 ? 8.151 9.622 16.216 1.00 94.38 399 TRP A C 1
ATOM 2809 O O . TRP A 1 399 ? 8.096 9.944 17.400 1.00 94.38 399 TRP A O 1
ATOM 2819 N N . GLN A 1 400 ? 7.097 9.197 15.536 1.00 94.56 400 GLN A N 1
ATOM 2820 C CA . GLN A 1 400 ? 5.801 8.924 16.135 1.00 94.56 400 GLN A CA 1
ATOM 2821 C C . GLN A 1 400 ? 5.641 7.410 16.276 1.00 94.56 400 GLN A C 1
ATOM 2823 O O . GLN A 1 400 ? 5.792 6.683 15.291 1.00 94.56 400 GLN A O 1
ATOM 2828 N N . LEU A 1 401 ? 5.336 6.927 17.482 1.00 93.62 401 LEU A N 1
ATOM 2829 C CA . LEU A 1 401 ? 4.892 5.549 17.675 1.00 93.62 401 LEU A CA 1
ATOM 2830 C C . LEU A 1 401 ? 3.456 5.439 17.143 1.00 93.62 401 LEU A C 1
ATOM 2832 O O . LEU A 1 401 ? 2.547 6.079 17.664 1.00 93.62 401 LEU A O 1
ATOM 2836 N N . VAL A 1 402 ? 3.269 4.665 16.074 1.00 92.94 402 VAL A N 1
ATOM 2837 C CA . VAL A 1 402 ? 1.964 4.463 15.421 1.00 92.94 402 VAL A CA 1
ATOM 2838 C C . VAL A 1 402 ? 1.243 3.265 16.029 1.00 92.94 402 VAL A C 1
ATOM 2840 O O . VAL A 1 402 ? 0.033 3.306 16.220 1.00 92.94 402 VAL A O 1
ATOM 2843 N N . SER A 1 403 ? 1.988 2.203 16.345 1.00 90.62 403 SER A N 1
ATOM 2844 C CA . SER A 1 403 ? 1.456 1.011 17.002 1.00 90.62 403 SER A CA 1
ATOM 2845 C C . SER A 1 403 ? 2.512 0.372 17.894 1.00 90.62 403 SER A C 1
ATOM 2847 O O . SER A 1 403 ? 3.660 0.198 17.479 1.00 90.62 403 SER A O 1
ATOM 2849 N N . LEU A 1 404 ? 2.085 -0.042 19.085 1.00 88.69 404 LEU A N 1
ATOM 2850 C CA . LEU A 1 404 ? 2.768 -1.010 19.935 1.00 88.69 404 LEU A CA 1
ATOM 2851 C C . LEU A 1 404 ? 1.938 -2.296 19.918 1.00 88.69 404 LEU A C 1
ATOM 2853 O O . LEU A 1 404 ? 0.738 -2.261 20.175 1.00 88.69 404 LEU A O 1
ATOM 2857 N N . MET A 1 405 ? 2.572 -3.417 19.602 1.00 85.56 405 MET A N 1
ATOM 2858 C CA . MET A 1 405 ? 2.050 -4.754 19.855 1.00 85.56 405 MET A CA 1
ATOM 2859 C C . MET A 1 405 ? 2.856 -5.332 21.012 1.00 85.56 405 MET A C 1
ATOM 2861 O O . MET A 1 405 ? 3.952 -5.847 20.798 1.00 85.56 405 MET A O 1
ATOM 2865 N N . ASP A 1 406 ? 2.331 -5.210 22.227 1.00 79.19 406 ASP A N 1
ATOM 2866 C CA . ASP A 1 406 ? 2.852 -5.933 23.383 1.00 79.19 406 ASP A CA 1
ATOM 2867 C C . ASP A 1 406 ? 2.527 -7.427 23.194 1.00 79.19 406 ASP A C 1
ATOM 2869 O O . ASP A 1 406 ? 1.370 -7.811 23.014 1.00 79.19 406 ASP A O 1
ATOM 2873 N N . ASN A 1 407 ? 3.558 -8.272 23.153 1.00 72.69 407 ASN A N 1
ATOM 2874 C CA . ASN A 1 407 ? 3.413 -9.717 22.955 1.00 72.69 407 ASN A CA 1
ATOM 2875 C C . ASN A 1 407 ? 3.180 -10.467 24.282 1.00 72.69 407 ASN A C 1
ATOM 2877 O O . ASN A 1 407 ? 2.796 -11.640 24.279 1.00 72.69 407 ASN A O 1
ATOM 2881 N N . SER A 1 408 ? 3.392 -9.806 25.423 1.00 62.94 408 SER A N 1
ATOM 2882 C CA . SER A 1 408 ? 2.894 -10.275 26.718 1.00 62.94 408 SER A CA 1
ATOM 2883 C C . SER A 1 408 ? 1.387 -10.021 26.853 1.00 62.94 408 SER A C 1
ATOM 2885 O O . SER A 1 408 ? 0.670 -10.895 27.350 1.00 62.94 408 SER A O 1
ATOM 2887 N N . ASP A 1 409 ? 0.894 -8.923 26.273 1.00 55.28 409 ASP A N 1
ATOM 2888 C CA . ASP A 1 409 ? -0.525 -8.576 26.149 1.00 55.28 409 ASP A CA 1
ATOM 2889 C C . ASP A 1 409 ? -1.193 -9.299 24.962 1.00 55.28 409 ASP A C 1
ATOM 2891 O O . ASP A 1 409 ? -1.821 -8.740 24.054 1.00 55.28 409 ASP A O 1
ATOM 2895 N N . ASN A 1 410 ? -1.126 -10.632 25.011 1.00 47.28 410 ASN A N 1
ATOM 2896 C CA . ASN A 1 410 ? -2.114 -11.440 24.316 1.00 47.28 410 ASN A CA 1
ATOM 2897 C C . ASN A 1 410 ? -3.500 -11.037 24.849 1.00 47.28 410 ASN A C 1
ATOM 2899 O O . ASN A 1 410 ? -3.859 -11.388 25.973 1.00 47.28 410 ASN A O 1
ATOM 2903 N N . HIS A 1 411 ? -4.310 -10.408 23.993 1.00 50.44 411 HIS A N 1
ATOM 2904 C CA . HIS A 1 411 ? -5.724 -10.079 24.228 1.00 50.44 411 HIS A CA 1
ATOM 2905 C C . HIS A 1 411 ? -6.608 -11.304 24.609 1.00 50.44 411 HIS A C 1
ATOM 2907 O O . HIS A 1 411 ? -7.800 -11.149 24.862 1.00 50.44 411 HIS A O 1
ATOM 2913 N N . ASN A 1 412 ? -6.048 -12.525 24.662 1.00 47.00 412 ASN A N 1
ATOM 2914 C CA . ASN A 1 412 ? -6.648 -13.753 25.205 1.00 47.00 412 ASN A CA 1
ATOM 2915 C C . ASN A 1 412 ? -5.870 -14.419 26.381 1.00 47.00 412 ASN A C 1
ATOM 2917 O O . ASN A 1 412 ? -6.207 -15.550 26.732 1.00 47.00 412 ASN A O 1
ATOM 2921 N N . ALA A 1 413 ? -4.826 -13.813 26.970 1.00 44.81 413 ALA A N 1
ATOM 2922 C CA . ALA A 1 413 ? -4.072 -14.389 28.110 1.00 44.81 413 ALA A CA 1
ATOM 2923 C C . ALA A 1 413 ? -4.321 -13.705 29.461 1.00 44.81 413 ALA A C 1
ATOM 2925 O O . ALA A 1 413 ? -4.055 -14.312 30.502 1.00 44.81 413 ALA A O 1
ATOM 2926 N N . GLY A 1 414 ? -4.837 -12.474 29.474 1.00 52.38 414 GLY A N 1
ATOM 2927 C CA . GLY A 1 414 ? -5.384 -11.895 30.695 1.00 52.38 414 GLY A CA 1
ATOM 2928 C C . GLY A 1 414 ? -6.544 -12.754 31.212 1.00 52.38 414 GLY A C 1
ATOM 2929 O O . GLY A 1 414 ? -7.417 -13.151 30.446 1.00 52.38 414 GLY A O 1
ATOM 2930 N N . ASN A 1 415 ? -6.588 -13.017 32.524 1.00 58.25 415 ASN A N 1
ATOM 2931 C CA . ASN A 1 415 ? -7.805 -13.558 33.153 1.00 58.25 415 ASN A CA 1
ATOM 2932 C C . ASN A 1 415 ? -8.916 -12.489 33.250 1.00 58.25 415 ASN A C 1
ATOM 2934 O O . ASN A 1 415 ? -10.048 -12.809 33.614 1.00 58.25 415 ASN A O 1
ATOM 2938 N N . GLY A 1 416 ? -8.571 -11.231 32.954 1.00 71.50 416 GLY A N 1
ATOM 2939 C CA . GLY A 1 416 ? -9.478 -10.102 32.814 1.00 71.50 416 GLY A CA 1
ATOM 2940 C C . GLY A 1 416 ? -10.278 -10.167 31.525 1.00 71.50 416 GLY A C 1
ATOM 2941 O O . GLY A 1 416 ? -9.724 -10.372 30.448 1.00 71.50 416 GLY A O 1
ATOM 2942 N N . PHE A 1 417 ? -11.588 -9.972 31.632 1.00 83.75 417 PHE A N 1
ATOM 2943 C CA . PHE A 1 417 ? -12.508 -9.981 30.490 1.00 83.75 417 PHE A CA 1
ATOM 2944 C C . PHE A 1 417 ? -13.479 -8.801 30.554 1.00 83.75 417 PHE A C 1
ATOM 2946 O O . PHE A 1 417 ? -14.635 -8.896 30.128 1.00 83.75 417 PHE A O 1
ATOM 2953 N N . ASP A 1 418 ? -13.012 -7.715 31.152 1.00 90.50 418 ASP A N 1
ATOM 2954 C CA . ASP A 1 418 ? -13.717 -6.476 31.419 1.00 90.50 418 ASP A CA 1
ATOM 2955 C C . ASP A 1 418 ? -12.982 -5.264 30.843 1.00 90.50 418 ASP A C 1
ATOM 2957 O O . ASP A 1 418 ? -11.759 -5.244 30.692 1.00 90.50 418 ASP A O 1
ATOM 2961 N N . TYR A 1 419 ? -13.781 -4.259 30.506 1.00 92.31 419 TYR A N 1
ATOM 2962 C CA . TYR A 1 419 ? -13.340 -2.936 30.106 1.00 92.31 419 TYR A CA 1
ATOM 2963 C C . TYR A 1 419 ? -13.480 -2.008 31.306 1.00 92.31 419 TYR A C 1
ATOM 2965 O O . TYR A 1 419 ? -14.587 -1.858 31.840 1.00 92.31 419 TYR A O 1
ATOM 2973 N N . ALA A 1 420 ? -12.368 -1.408 31.721 1.00 93.81 420 ALA A N 1
ATOM 2974 C CA . ALA A 1 420 ? -12.303 -0.545 32.887 1.00 93.81 420 ALA A CA 1
ATOM 2975 C C . ALA A 1 420 ? -11.774 0.854 32.557 1.00 93.81 420 ALA A C 1
ATOM 2977 O O . ALA A 1 420 ? -11.021 1.060 31.606 1.00 93.81 420 ALA A O 1
ATOM 2978 N N . GLU A 1 421 ? -12.135 1.815 33.397 1.00 94.94 421 GLU A N 1
ATOM 2979 C CA . GLU A 1 421 ? -11.641 3.190 33.344 1.00 94.94 421 GLU A CA 1
ATOM 2980 C C . GLU A 1 421 ? -11.094 3.597 34.718 1.00 94.94 421 GLU A C 1
ATOM 2982 O O . GLU A 1 421 ? -11.580 3.134 35.754 1.00 94.94 421 GLU A O 1
ATOM 2987 N N . TRP A 1 422 ? -10.055 4.434 34.743 1.00 95.19 422 TRP A N 1
ATOM 2988 C CA . TRP A 1 422 ? -9.528 5.000 35.987 1.00 95.19 422 TRP A CA 1
ATOM 2989 C C . TRP A 1 422 ? -10.433 6.116 36.519 1.00 95.19 422 TRP A C 1
ATOM 2991 O O . TRP A 1 422 ? -10.421 7.229 35.998 1.00 95.19 422 TRP A O 1
ATOM 3001 N N . PHE A 1 423 ? -11.137 5.861 37.623 1.00 95.12 423 PHE A N 1
ATOM 3002 C CA . PHE A 1 423 ? -11.873 6.897 38.354 1.00 95.12 423 PHE A CA 1
ATOM 3003 C C . PHE A 1 423 ? -11.085 7.375 39.582 1.00 95.12 423 PHE A C 1
ATOM 3005 O O . PHE A 1 423 ? -10.510 6.550 40.303 1.00 95.12 423 PHE A O 1
ATOM 3012 N N . PRO A 1 424 ? -11.065 8.685 39.888 1.00 95.56 424 PRO A N 1
ATOM 3013 C CA . PRO A 1 424 ? -10.482 9.185 41.125 1.00 95.56 424 PRO A CA 1
ATOM 3014 C C . PRO A 1 424 ? -11.331 8.801 42.349 1.00 95.56 424 PRO A C 1
ATOM 3016 O O . PRO A 1 424 ? -12.558 8.799 42.301 1.00 95.56 424 PRO A O 1
ATOM 3019 N N . SER A 1 425 ? -10.683 8.525 43.483 1.00 94.62 425 SER A N 1
ATOM 3020 C CA . SER A 1 425 ? -11.353 8.265 44.767 1.00 94.62 425 SER A CA 1
ATOM 3021 C C . SER A 1 425 ? -10.646 8.993 45.910 1.00 94.62 425 SER A C 1
ATOM 3023 O O . SER A 1 425 ? -9.466 9.354 45.833 1.00 94.62 425 SER A O 1
ATOM 3025 N N . ARG A 1 426 ? -11.383 9.244 46.996 1.00 93.19 426 ARG A N 1
ATOM 3026 C CA . ARG A 1 426 ? -10.842 9.786 48.255 1.00 93.19 426 ARG A CA 1
ATOM 3027 C C . ARG A 1 426 ? -10.436 8.692 49.239 1.00 93.19 426 ARG A C 1
ATOM 3029 O O . ARG A 1 426 ? -9.621 8.958 50.121 1.00 93.19 426 ARG A O 1
ATOM 3036 N N . GLU A 1 427 ? -10.948 7.483 49.058 1.00 93.75 427 GLU A N 1
ATOM 3037 C CA . GLU A 1 427 ? -10.707 6.306 49.891 1.00 93.75 427 GLU A CA 1
ATOM 3038 C C . GLU A 1 427 ? -10.100 5.164 49.070 1.00 93.75 427 GLU A C 1
ATOM 3040 O O . GLU A 1 427 ? -10.305 5.082 47.859 1.00 93.75 427 GLU A O 1
ATOM 3045 N N . ALA A 1 428 ? -9.330 4.292 49.721 1.00 93.94 428 ALA A N 1
ATOM 3046 C CA . ALA A 1 428 ? -8.744 3.129 49.068 1.00 93.94 428 ALA A CA 1
ATOM 3047 C C . ALA A 1 428 ? -9.832 2.078 48.811 1.00 93.94 428 ALA A C 1
ATOM 3049 O O . ALA A 1 428 ? -10.267 1.405 49.743 1.00 93.94 428 ALA A O 1
ATOM 3050 N N . LEU A 1 429 ? -10.245 1.963 47.551 1.00 96.12 429 LEU A N 1
ATOM 3051 C CA . LEU A 1 429 ? -11.211 0.973 47.084 1.00 96.12 429 LEU A CA 1
ATOM 3052 C C . LEU A 1 429 ? -10.498 -0.353 46.792 1.00 96.12 429 LEU A C 1
ATOM 3054 O O . LEU A 1 429 ? -9.366 -0.349 46.295 1.00 96.12 429 LEU A O 1
ATOM 3058 N N . VAL A 1 430 ? -11.135 -1.482 47.101 1.00 95.62 430 VAL A N 1
ATOM 3059 C CA . VAL A 1 430 ? -10.552 -2.821 46.913 1.00 95.62 430 VAL A CA 1
ATOM 3060 C C . VAL A 1 430 ? -11.266 -3.615 45.814 1.00 95.62 430 VAL A C 1
ATOM 3062 O O . VAL A 1 430 ? -12.455 -3.405 45.571 1.00 95.62 430 VAL A O 1
ATOM 3065 N N . PRO A 1 431 ? -10.569 -4.544 45.131 1.00 96.44 431 PRO A N 1
ATOM 3066 C CA . PRO A 1 431 ? -11.160 -5.308 44.040 1.00 96.44 431 PRO A CA 1
ATOM 3067 C C . PRO A 1 431 ? -12.465 -6.025 44.399 1.00 96.44 431 PRO A C 1
ATOM 3069 O O . PRO A 1 431 ? -12.597 -6.629 45.466 1.00 96.44 431 PRO A O 1
ATOM 3072 N N . GLY A 1 432 ? -13.417 -5.970 43.471 1.00 96.12 432 GLY A N 1
ATOM 3073 C CA . GLY A 1 432 ? -14.769 -6.495 43.620 1.00 96.12 432 GLY A CA 1
ATOM 3074 C C . GLY A 1 432 ? -15.757 -5.562 44.323 1.00 96.12 432 GLY A C 1
ATOM 3075 O O . GLY A 1 432 ? -16.938 -5.904 44.380 1.00 96.12 432 GLY A O 1
ATOM 3076 N N . GLU A 1 433 ? -15.343 -4.397 44.837 1.00 98.12 433 GLU A N 1
ATOM 3077 C CA . GLU A 1 433 ? -16.286 -3.458 45.456 1.00 98.12 433 GLU A CA 1
ATOM 3078 C C . GLU A 1 433 ? -17.220 -2.799 44.437 1.00 98.12 433 GLU A C 1
ATOM 3080 O O . GLU A 1 433 ? -16.776 -2.250 43.430 1.00 98.12 433 GLU A O 1
ATOM 3085 N N . VAL A 1 434 ? -18.520 -2.793 44.734 1.00 97.62 434 VAL A N 1
ATOM 3086 C CA . VAL A 1 434 ? -19.525 -1.995 44.022 1.00 97.62 434 VAL A CA 1
ATOM 3087 C C . VAL A 1 434 ? -19.339 -0.526 44.383 1.00 97.62 434 VAL A C 1
ATOM 3089 O O . VAL A 1 434 ? -19.495 -0.153 45.552 1.00 97.62 434 VAL A O 1
ATOM 3092 N N . VAL A 1 435 ? -19.067 0.312 43.385 1.00 97.50 435 VAL A N 1
ATOM 3093 C CA . VAL A 1 435 ? -18.807 1.745 43.575 1.00 97.50 435 VAL A CA 1
ATOM 3094 C C . VAL A 1 435 ? -19.981 2.615 43.140 1.00 97.50 435 VAL A C 1
ATOM 3096 O O . VAL A 1 435 ? -20.701 2.296 42.191 1.00 97.50 435 VAL A O 1
ATOM 3099 N N . SER A 1 436 ? -20.123 3.751 43.816 1.00 96.62 436 SER A N 1
ATOM 3100 C CA . SER A 1 436 ? -21.113 4.791 43.539 1.00 96.62 436 SER A CA 1
ATOM 3101 C C . SER A 1 436 ? -20.440 6.153 43.357 1.00 96.62 436 SER A C 1
ATOM 3103 O O . SER A 1 436 ? -19.325 6.375 43.834 1.00 96.62 436 SER A O 1
ATOM 3105 N N . VAL A 1 437 ? -21.132 7.096 42.713 1.00 95.94 437 VAL A N 1
ATOM 3106 C CA . VAL A 1 437 ? -20.666 8.487 42.581 1.00 95.94 437 VAL A CA 1
ATOM 3107 C C . VAL A 1 437 ? -20.492 9.131 43.965 1.00 95.94 437 VAL A C 1
ATOM 3109 O O . VAL A 1 437 ? -21.417 9.163 44.783 1.00 95.94 437 VAL A O 1
ATOM 3112 N N . ASP A 1 438 ? -19.324 9.718 44.226 1.00 94.75 438 ASP A N 1
ATOM 3113 C CA . ASP A 1 438 ? -19.123 10.611 45.365 1.00 94.75 438 ASP A CA 1
ATOM 3114 C C . ASP A 1 438 ? -19.584 12.023 44.988 1.00 94.75 438 ASP A C 1
ATOM 3116 O O . ASP A 1 438 ? -18.830 12.826 44.442 1.00 94.75 438 ASP A O 1
ATOM 3120 N N . SER A 1 439 ? -20.823 12.360 45.357 1.00 90.44 439 SER A N 1
ATOM 3121 C CA . SER A 1 439 ? -21.430 13.677 45.115 1.00 90.44 439 SER A CA 1
ATOM 3122 C C . SER A 1 439 ? -20.687 14.867 45.749 1.00 90.44 439 SER A C 1
ATOM 3124 O O . SER A 1 439 ? -21.139 16.004 45.617 1.00 90.44 439 SER A O 1
ATOM 3126 N N . THR A 1 440 ? -19.592 14.642 46.484 1.00 89.88 440 THR A N 1
ATOM 3127 C CA . THR A 1 440 ? -18.719 15.692 47.032 1.00 89.88 440 THR A CA 1
ATOM 3128 C C . THR A 1 440 ? -17.489 15.983 46.156 1.00 89.88 440 THR A C 1
ATOM 3130 O O . THR A 1 440 ? -16.687 16.860 46.487 1.00 89.88 440 THR A O 1
ATOM 3133 N N . GLY A 1 441 ? -17.294 15.276 45.036 1.00 85.06 441 GLY A N 1
ATOM 3134 C CA . GLY A 1 441 ? -16.257 15.559 44.033 1.00 85.06 441 GLY A CA 1
ATOM 3135 C C . GLY A 1 441 ? -16.791 15.499 42.602 1.00 85.06 441 GLY A C 1
ATOM 3136 O O . GLY A 1 441 ? -17.794 14.854 42.332 1.00 85.06 441 GLY A O 1
ATOM 3137 N N . ILE A 1 442 ? -16.112 16.183 41.682 1.00 87.12 442 ILE A N 1
ATOM 3138 C CA . ILE A 1 442 ? -16.354 16.037 40.239 1.00 87.12 442 ILE A CA 1
ATOM 3139 C C . ILE A 1 442 ? -15.626 14.765 39.795 1.00 87.12 442 ILE A C 1
ATOM 3141 O O . ILE A 1 442 ? -14.455 14.628 40.125 1.00 87.12 442 ILE A O 1
ATOM 3145 N N . GLU A 1 443 ? -16.315 13.841 39.119 1.00 90.56 443 GLU A N 1
ATOM 3146 C CA . GLU A 1 443 ? -15.783 12.540 38.643 1.00 90.56 443 GLU A CA 1
ATOM 3147 C C . GLU A 1 443 ? -15.331 11.547 39.738 1.00 90.56 443 GLU A C 1
ATOM 3149 O O . GLU A 1 443 ? -14.964 10.418 39.425 1.00 90.56 443 GLU A O 1
ATOM 3154 N N . TYR A 1 444 ? -15.403 11.908 41.025 1.00 95.00 444 TYR A N 1
ATOM 3155 C CA . TYR A 1 444 ? -15.003 11.013 42.114 1.00 95.00 444 TYR A CA 1
ATOM 3156 C C . TYR A 1 444 ? -15.997 9.864 42.330 1.00 95.00 444 TYR A C 1
ATOM 3158 O O . TYR A 1 444 ? -17.216 10.059 42.336 1.00 95.00 444 TYR A O 1
ATOM 3166 N N . VAL A 1 445 ? -15.455 8.682 42.616 1.00 96.56 445 VAL A N 1
ATOM 3167 C CA . VAL A 1 445 ? -16.194 7.507 43.098 1.00 96.56 445 VAL A CA 1
ATOM 3168 C C . VAL A 1 445 ? -15.831 7.184 44.548 1.00 96.56 445 VAL A C 1
ATOM 3170 O O . VAL A 1 445 ? -14.832 7.662 45.090 1.00 96.56 445 VAL A O 1
ATOM 3173 N N . LYS A 1 446 ? -16.677 6.371 45.173 1.00 96.44 446 LYS A N 1
ATOM 3174 C CA . LYS A 1 446 ? -16.536 5.813 46.524 1.00 96.44 446 LYS A CA 1
ATOM 3175 C C . LYS A 1 446 ? -17.198 4.433 46.570 1.00 96.44 446 LYS A C 1
ATOM 3177 O O . LYS A 1 446 ? -17.939 4.085 45.645 1.00 96.44 446 LYS A O 1
ATOM 3182 N N . ALA A 1 447 ? -17.018 3.674 47.645 1.00 97.06 447 ALA A N 1
ATOM 3183 C CA . ALA A 1 447 ? -17.817 2.474 47.866 1.00 97.06 447 ALA A CA 1
ATOM 3184 C C . ALA A 1 447 ? -19.316 2.836 47.924 1.00 97.06 447 ALA A C 1
ATOM 3186 O O . ALA A 1 447 ? -19.708 3.878 48.463 1.00 97.06 447 ALA A O 1
ATOM 3187 N N . SER A 1 448 ? -20.171 1.980 47.364 1.00 96.75 448 SER A N 1
ATOM 3188 C CA . SER A 1 448 ? -21.623 2.066 47.571 1.00 96.75 448 SER A CA 1
ATOM 3189 C C . SER A 1 448 ? -21.946 1.974 49.066 1.00 96.75 448 SER A C 1
ATOM 3191 O O . SER A 1 448 ? -21.249 1.286 49.808 1.00 96.75 448 SER A O 1
ATOM 3193 N N . THR A 1 449 ? -22.971 2.692 49.542 1.00 93.19 449 THR A N 1
ATOM 3194 C CA . THR A 1 449 ? -23.228 2.841 50.997 1.00 93.19 449 THR A CA 1
ATOM 3195 C C . THR A 1 449 ? -24.631 2.439 51.457 1.00 93.19 449 THR A C 1
ATOM 3197 O O . THR A 1 449 ? -24.997 2.717 52.599 1.00 93.19 449 THR A O 1
ATOM 3200 N N . GLY A 1 450 ? -25.446 1.826 50.598 1.00 91.12 450 GLY A N 1
ATOM 3201 C CA . GLY A 1 450 ? -26.781 1.377 50.983 1.00 91.12 450 GLY A CA 1
ATOM 3202 C C . GLY A 1 450 ? -27.514 0.588 49.902 1.00 91.12 450 GLY A C 1
ATOM 3203 O O . GLY A 1 450 ? -27.196 0.675 48.716 1.00 91.12 450 GLY A O 1
ATOM 3204 N N . ALA A 1 451 ? -28.530 -0.153 50.343 1.00 95.56 451 ALA A N 1
ATOM 3205 C CA . ALA A 1 451 ? -29.338 -1.013 49.491 1.00 95.56 451 ALA A CA 1
ATOM 3206 C C . ALA A 1 451 ? -30.001 -0.222 48.350 1.00 95.56 451 ALA A C 1
ATOM 3208 O O . ALA A 1 451 ? -30.605 0.827 48.592 1.00 95.56 451 ALA A O 1
ATOM 3209 N N . TYR A 1 452 ? -29.904 -0.738 47.121 1.00 94.69 452 TYR A N 1
ATOM 3210 C CA . TYR A 1 452 ? -30.396 -0.094 45.895 1.00 94.69 452 TYR A CA 1
ATOM 3211 C C . TYR A 1 452 ? -29.875 1.347 45.700 1.00 94.69 452 TYR A C 1
ATOM 3213 O O . TYR A 1 452 ? -30.621 2.236 45.274 1.00 94.69 452 TYR A O 1
ATOM 3221 N N . ASP A 1 453 ? -28.595 1.604 46.011 1.00 95.31 453 ASP A N 1
ATOM 3222 C CA . ASP A 1 453 ? -27.950 2.899 45.761 1.00 95.31 453 ASP A CA 1
ATOM 3223 C C . ASP A 1 453 ? -28.136 3.336 44.297 1.00 95.31 453 ASP A C 1
ATOM 3225 O O . ASP A 1 453 ? -27.604 2.753 43.354 1.00 95.31 453 ASP A O 1
ATOM 3229 N N . ARG A 1 454 ? -28.909 4.409 44.115 1.00 91.69 454 ARG A N 1
ATOM 3230 C CA . ARG A 1 454 ? -29.279 4.992 42.817 1.00 91.69 454 ARG A CA 1
ATOM 3231 C C . ARG A 1 454 ? -28.122 5.647 42.056 1.00 91.69 454 ARG A C 1
ATOM 3233 O O . ARG A 1 454 ? -28.356 6.168 40.971 1.00 91.69 454 ARG A O 1
ATOM 3240 N N . THR A 1 455 ? -26.915 5.652 42.617 1.00 93.75 455 THR A N 1
ATOM 3241 C CA . THR A 1 455 ? -25.712 6.250 42.022 1.00 93.75 455 THR A CA 1
ATOM 3242 C C . THR A 1 455 ? -24.582 5.252 41.761 1.00 93.75 455 THR A C 1
ATOM 3244 O O . THR A 1 455 ? -23.451 5.685 41.553 1.00 93.75 455 THR A O 1
ATOM 3247 N N . VAL A 1 456 ? -24.868 3.941 41.737 1.00 95.12 456 VAL A N 1
ATOM 3248 C CA . VAL A 1 456 ? -23.888 2.916 41.326 1.00 95.12 456 VAL A CA 1
ATOM 3249 C C . VAL A 1 456 ? -23.357 3.156 39.908 1.00 95.12 456 VAL A C 1
ATOM 3251 O O . VAL A 1 456 ? -24.121 3.473 38.996 1.00 95.12 456 VAL A O 1
ATOM 3254 N N . VAL A 1 457 ? -22.044 2.989 39.727 1.00 93.44 457 VAL A N 1
ATOM 3255 C CA . VAL A 1 457 ? -21.328 3.271 38.464 1.00 93.44 457 VAL A CA 1
ATOM 3256 C C . VAL A 1 457 ? -20.700 2.014 37.873 1.00 93.44 457 VAL A C 1
ATOM 3258 O O . VAL A 1 457 ? -20.856 1.749 36.686 1.00 93.44 457 VAL A O 1
ATOM 3261 N N . GLY A 1 458 ? -20.031 1.210 38.697 1.00 95.88 458 GLY A N 1
ATOM 3262 C CA . GLY A 1 458 ? -19.411 -0.039 38.267 1.00 95.88 458 GLY A CA 1
ATOM 3263 C C . GLY A 1 458 ? -18.902 -0.845 39.453 1.00 95.88 458 GLY A C 1
ATOM 3264 O O . GLY A 1 458 ? -19.378 -0.687 40.582 1.00 95.88 458 GLY A O 1
ATOM 3265 N N . VAL A 1 459 ? -17.913 -1.696 39.196 1.00 97.69 459 VAL A N 1
ATOM 3266 C CA . VAL A 1 459 ? -17.238 -2.513 40.215 1.00 97.69 459 VAL A CA 1
ATOM 3267 C C . VAL A 1 459 ? -15.729 -2.344 40.072 1.00 97.69 459 VAL A C 1
ATOM 3269 O O . VAL A 1 459 ? -15.233 -2.288 38.951 1.00 97.69 459 VAL A O 1
ATOM 3272 N N . VAL A 1 460 ? -14.980 -2.268 41.174 1.00 97.56 460 VAL A N 1
ATOM 3273 C CA . VAL A 1 460 ? -13.508 -2.209 41.124 1.00 97.56 460 VAL A CA 1
ATOM 3274 C C . VAL A 1 460 ? -12.964 -3.482 40.474 1.00 97.56 460 VAL A C 1
ATOM 3276 O O . VAL A 1 460 ? -13.176 -4.583 40.987 1.00 97.56 460 VAL A O 1
ATOM 3279 N N . SER A 1 461 ? -12.245 -3.348 39.361 1.00 95.19 461 SER A N 1
ATOM 3280 C CA . SER A 1 461 ? -11.685 -4.493 38.647 1.00 95.19 461 SER A CA 1
ATOM 3281 C C . SER A 1 461 ? -10.565 -5.170 39.441 1.00 95.19 461 SER A C 1
ATOM 3283 O O . SER A 1 461 ? -9.734 -4.522 40.077 1.00 95.19 461 SER A O 1
ATOM 3285 N N . THR A 1 462 ? -10.532 -6.503 39.396 1.00 90.06 462 THR A N 1
ATOM 3286 C CA . THR A 1 462 ? -9.431 -7.319 39.933 1.00 90.06 462 THR A CA 1
ATOM 3287 C C . THR A 1 462 ? -8.223 -7.361 39.009 1.00 90.06 462 THR A C 1
ATOM 3289 O O . THR A 1 462 ? -7.096 -7.490 39.479 1.00 90.06 462 THR A O 1
ATOM 3292 N N . GLN A 1 463 ? -8.477 -7.338 37.704 1.00 86.81 463 GLN A N 1
ATOM 3293 C CA . GLN A 1 463 ? -7.499 -7.476 36.633 1.00 86.81 463 GLN A CA 1
ATOM 3294 C C . GLN A 1 463 ? -8.252 -7.130 35.342 1.00 86.81 463 GLN A C 1
ATOM 3296 O O . GLN A 1 463 ? -8.876 -8.032 34.791 1.00 86.81 463 GLN A O 1
ATOM 3301 N N . PRO A 1 464 ? -8.266 -5.868 34.886 1.00 87.94 464 PRO A N 1
ATOM 3302 C CA . PRO A 1 464 ? -9.010 -5.492 33.689 1.00 87.94 464 PRO A CA 1
ATOM 3303 C C . PRO A 1 464 ? -8.391 -6.101 32.428 1.00 87.94 464 PRO A C 1
ATOM 3305 O O . PRO A 1 464 ? -7.172 -6.239 32.333 1.00 87.94 464 PRO A O 1
ATOM 3308 N N . GLY A 1 465 ? -9.231 -6.452 31.451 1.00 83.00 465 GLY A N 1
ATOM 3309 C CA . GLY A 1 465 ? -8.789 -6.921 30.130 1.00 83.00 465 GLY A CA 1
ATOM 3310 C C . GLY A 1 465 ? -8.397 -5.780 29.184 1.00 83.00 465 GLY A C 1
ATOM 3311 O O . GLY A 1 465 ? -7.575 -5.966 28.297 1.00 83.00 465 GLY A O 1
ATOM 3312 N N . MET A 1 466 ? -8.965 -4.589 29.387 1.00 83.50 466 MET A N 1
ATOM 3313 C CA . MET A 1 466 ? -8.535 -3.333 28.767 1.00 83.50 466 MET A CA 1
ATOM 3314 C C . MET A 1 466 ? -8.833 -2.184 29.734 1.00 83.50 466 MET A C 1
ATOM 3316 O O . MET A 1 466 ? -9.918 -2.135 30.314 1.00 83.50 466 MET A O 1
ATOM 3320 N N . THR A 1 467 ? -7.884 -1.257 29.903 1.00 86.38 467 THR A N 1
ATOM 3321 C CA . THR A 1 467 ? -8.060 -0.054 30.735 1.00 86.38 467 THR A CA 1
ATOM 3322 C C . THR A 1 467 ? -7.912 1.209 29.896 1.00 86.38 467 THR A C 1
ATOM 3324 O O . THR A 1 467 ? -7.003 1.286 29.074 1.00 86.38 467 THR A O 1
ATOM 3327 N N . ILE A 1 468 ? -8.757 2.211 30.140 1.00 85.25 468 ILE A N 1
ATOM 3328 C CA . ILE A 1 468 ? -8.589 3.574 29.616 1.00 85.25 468 ILE A CA 1
ATOM 3329 C C . ILE A 1 468 ? -8.389 4.609 30.733 1.00 85.25 468 ILE A C 1
ATOM 3331 O O . ILE A 1 468 ? -8.727 4.380 31.898 1.00 85.25 468 ILE A O 1
ATOM 3335 N N . GLY A 1 469 ? -7.832 5.762 30.359 1.00 84.12 469 GLY A N 1
ATOM 3336 C CA . GLY A 1 469 ? -7.468 6.832 31.287 1.00 84.12 469 GLY A CA 1
ATOM 3337 C C . GLY A 1 469 ? -6.176 6.549 32.061 1.00 84.12 469 GLY A C 1
ATOM 3338 O O . GLY A 1 469 ? -5.472 5.570 31.813 1.00 84.12 469 GLY A O 1
ATOM 3339 N N . GLU A 1 470 ? -5.874 7.418 33.019 1.00 80.25 470 GLU A N 1
ATOM 3340 C CA . GLU A 1 470 ? -4.675 7.367 33.861 1.00 80.25 470 GLU A CA 1
ATOM 3341 C C . GLU A 1 470 ? -5.035 7.704 35.324 1.00 80.25 470 GLU A C 1
ATOM 3343 O O . GLU A 1 470 ? -6.026 8.398 35.567 1.00 80.25 470 GLU A O 1
ATOM 3348 N N . PRO A 1 471 ? -4.285 7.219 36.333 1.00 85.50 471 PRO A N 1
ATOM 3349 C CA . PRO A 1 471 ? -4.625 7.433 37.740 1.00 85.50 471 PRO A CA 1
ATOM 3350 C C . PRO A 1 471 ? -4.418 8.897 38.175 1.00 85.50 471 PRO A C 1
ATOM 3352 O O . PRO A 1 471 ? -3.337 9.301 38.600 1.00 85.50 471 PRO A O 1
ATOM 3355 N N . THR A 1 472 ? -5.490 9.691 38.141 1.00 83.25 472 THR A N 1
ATOM 3356 C CA . THR A 1 472 ? -5.489 11.134 38.470 1.00 83.25 472 THR A CA 1
ATOM 3357 C C . THR A 1 472 ? -5.487 11.459 39.972 1.00 83.25 472 THR A C 1
ATOM 3359 O O . THR A 1 472 ? -5.430 12.628 40.360 1.00 83.25 472 THR A O 1
ATOM 3362 N N . SER A 1 473 ? -5.540 10.456 40.855 1.00 86.25 473 SER A N 1
ATOM 3363 C CA . SER A 1 473 ? -5.531 10.650 42.313 1.00 86.25 473 SER A CA 1
ATOM 3364 C C . SER A 1 473 ? -4.828 9.508 43.053 1.00 86.25 473 SER A C 1
ATOM 3366 O O . SER A 1 473 ? -4.709 8.400 42.539 1.00 86.25 473 SER A O 1
ATOM 3368 N N . ALA A 1 474 ? -4.396 9.760 44.295 1.00 85.25 474 ALA A N 1
ATOM 3369 C CA . ALA A 1 474 ? -3.644 8.794 45.106 1.00 85.25 474 ALA A CA 1
ATOM 3370 C C . ALA A 1 474 ? -4.414 7.503 45.463 1.00 85.25 474 ALA A C 1
ATOM 3372 O O . ALA A 1 474 ? -3.788 6.520 45.850 1.00 85.25 474 ALA A O 1
ATOM 3373 N N . HIS A 1 475 ? -5.744 7.508 45.337 1.00 89.75 475 HIS A N 1
ATOM 3374 C CA . HIS A 1 475 ? -6.593 6.324 45.482 1.00 89.75 475 HIS A CA 1
ATOM 3375 C C . HIS A 1 475 ? -7.426 6.059 44.218 1.00 89.75 475 HIS A C 1
ATOM 3377 O O . HIS A 1 475 ? -8.495 5.466 44.314 1.00 89.75 475 HIS A O 1
ATOM 3383 N N . ALA A 1 476 ? -6.985 6.522 43.041 1.00 91.62 476 ALA A N 1
ATOM 3384 C CA . ALA A 1 476 ? -7.677 6.199 41.797 1.00 91.62 476 ALA A CA 1
ATOM 3385 C C . ALA A 1 476 ? -7.819 4.674 41.648 1.00 91.62 476 ALA A C 1
ATOM 3387 O O . ALA A 1 476 ? -6.921 3.925 42.036 1.00 91.62 476 ALA A O 1
ATOM 3388 N N . ALA A 1 477 ? -8.948 4.228 41.104 1.00 94.56 477 ALA A N 1
ATOM 3389 C CA . ALA A 1 477 ? -9.293 2.818 40.974 1.00 94.56 477 ALA A CA 1
ATOM 3390 C C . ALA A 1 477 ? -9.775 2.511 39.554 1.00 94.56 477 ALA A C 1
ATOM 3392 O O . ALA A 1 477 ? -10.459 3.324 38.933 1.00 94.56 477 ALA A O 1
ATOM 3393 N N . GLN A 1 478 ? -9.429 1.326 39.054 1.00 95.75 478 GLN A N 1
ATOM 3394 C CA . GLN A 1 478 ? -9.919 0.809 37.778 1.00 95.75 478 GLN A CA 1
ATOM 3395 C C . GLN A 1 478 ? -11.339 0.281 37.989 1.00 95.75 478 GLN A C 1
ATOM 3397 O O . GLN A 1 478 ? -11.525 -0.716 38.686 1.00 95.75 478 GLN A O 1
ATOM 3402 N N . ILE A 1 479 ? -12.344 0.947 37.426 1.00 96.50 479 ILE A N 1
ATOM 3403 C CA . ILE A 1 479 ? -13.751 0.562 37.569 1.00 96.50 479 ILE A CA 1
ATOM 3404 C C . ILE A 1 479 ? -14.209 -0.130 36.289 1.00 96.50 479 ILE A C 1
ATOM 3406 O O . ILE A 1 479 ? -14.202 0.477 35.222 1.00 96.50 479 ILE A O 1
ATOM 3410 N N . ALA A 1 480 ? -14.618 -1.392 36.402 1.00 96.38 480 ALA A N 1
ATOM 3411 C CA . ALA A 1 480 ? -15.202 -2.173 35.322 1.00 96.38 480 ALA A CA 1
ATOM 3412 C C . ALA A 1 480 ? -16.581 -1.610 34.940 1.00 96.38 480 ALA A C 1
ATOM 3414 O O . ALA A 1 480 ? -17.491 -1.553 35.773 1.00 96.38 480 ALA A O 1
ATOM 3415 N N . LEU A 1 481 ? -16.726 -1.227 33.669 1.00 93.81 481 LEU A N 1
ATOM 3416 C CA . LEU A 1 481 ? -17.949 -0.663 33.078 1.00 93.81 481 LEU A CA 1
ATOM 3417 C C . LEU A 1 481 ? -18.663 -1.655 32.144 1.00 93.81 481 LEU A C 1
ATOM 3419 O O . LEU A 1 481 ? -19.855 -1.521 31.874 1.00 93.81 481 LEU A O 1
ATOM 3423 N N . ALA A 1 482 ? -17.948 -2.665 31.644 1.00 93.25 482 ALA A N 1
ATOM 3424 C CA . ALA A 1 482 ? -18.499 -3.743 30.828 1.00 93.25 482 ALA A CA 1
ATOM 3425 C C . ALA A 1 482 ? -17.641 -5.011 30.945 1.00 93.25 482 ALA A C 1
ATOM 3427 O O . ALA A 1 482 ? -16.462 -4.937 31.272 1.00 93.25 482 ALA A O 1
ATOM 3428 N N . GLY A 1 483 ? -18.211 -6.174 30.618 1.00 93.12 483 GLY A N 1
ATOM 3429 C CA . GLY A 1 483 ? -17.499 -7.460 30.611 1.00 93.12 483 GLY A CA 1
ATOM 3430 C C . GLY A 1 483 ? -17.653 -8.251 31.912 1.00 93.12 483 GLY A C 1
ATOM 3431 O O . GLY A 1 483 ? -18.701 -8.149 32.548 1.00 93.12 483 GLY A O 1
ATOM 3432 N N . ARG A 1 484 ? -16.684 -9.109 32.263 1.00 93.94 484 ARG A N 1
ATOM 3433 C CA . ARG A 1 484 ? -16.782 -10.045 33.407 1.00 93.94 484 ARG A CA 1
ATOM 3434 C C . ARG A 1 484 ? -15.772 -9.727 34.505 1.00 93.94 484 ARG A C 1
ATOM 3436 O O . ARG A 1 484 ? -14.579 -9.717 34.231 1.00 93.94 484 ARG A O 1
ATOM 3443 N N . VAL A 1 485 ? -16.250 -9.589 35.740 1.00 94.56 485 VAL A N 1
ATOM 3444 C CA . VAL A 1 485 ? -15.433 -9.291 36.928 1.00 94.56 485 VAL A CA 1
ATOM 3445 C C . VAL A 1 485 ? -15.994 -10.023 38.163 1.00 94.56 485 VAL A C 1
ATOM 3447 O O . VAL A 1 485 ? -17.208 -10.242 38.236 1.00 94.56 485 VAL A O 1
ATOM 3450 N N . PRO A 1 486 ? -15.165 -10.433 39.140 1.00 95.81 486 PRO A N 1
ATOM 3451 C CA . PRO A 1 486 ? -15.647 -10.843 40.457 1.00 95.81 486 PRO A CA 1
ATOM 3452 C C . PRO A 1 486 ? -16.290 -9.657 41.185 1.00 95.81 486 PRO A C 1
ATOM 3454 O O . PRO A 1 486 ? -15.695 -8.587 41.264 1.00 95.81 486 PRO A O 1
ATOM 3457 N N . VAL A 1 487 ? -17.489 -9.845 41.733 1.00 97.44 487 VAL A N 1
ATOM 3458 C CA . VAL A 1 487 ? -18.225 -8.825 42.497 1.00 97.44 487 VAL A CA 1
ATOM 3459 C C . VAL A 1 487 ? -18.376 -9.306 43.934 1.00 97.44 487 VAL A C 1
ATOM 3461 O O . VAL A 1 487 ? -18.767 -10.453 44.155 1.00 97.44 487 VAL A O 1
ATOM 3464 N N . ASN A 1 488 ? -18.077 -8.445 44.906 1.00 98.00 488 ASN A N 1
ATOM 3465 C CA . ASN A 1 488 ? -18.319 -8.698 46.326 1.00 98.00 488 ASN A CA 1
ATOM 3466 C C . ASN A 1 488 ? -19.835 -8.769 46.562 1.00 98.00 488 ASN A C 1
ATOM 3468 O O . ASN A 1 488 ? -20.549 -7.851 46.164 1.00 98.00 488 ASN A O 1
ATOM 3472 N N . VAL A 1 489 ? -20.338 -9.834 47.188 1.00 98.00 489 VAL A N 1
ATOM 3473 C CA . VAL A 1 489 ? -21.780 -10.078 47.381 1.00 98.00 489 VAL A CA 1
ATOM 3474 C C . VAL A 1 489 ? -22.138 -10.503 48.806 1.00 98.00 489 VAL A C 1
ATOM 3476 O O . VAL A 1 489 ? -21.319 -11.114 49.494 1.00 98.00 489 VAL A O 1
ATOM 3479 N N . THR A 1 490 ? -23.365 -10.203 49.231 1.00 97.50 490 THR A N 1
ATOM 3480 C CA . THR A 1 490 ? -24.027 -10.765 50.423 1.00 97.50 490 THR A CA 1
ATOM 3481 C C . THR A 1 490 ? -25.228 -11.630 50.021 1.00 97.50 490 THR A C 1
ATOM 3483 O O . THR A 1 490 ? -25.692 -11.567 48.880 1.00 97.50 490 THR A O 1
ATOM 3486 N N . ASP A 1 491 ? -25.758 -12.429 50.952 1.00 94.06 491 ASP A N 1
ATOM 3487 C CA . ASP A 1 491 ? -27.031 -13.152 50.796 1.00 94.06 491 ASP A CA 1
ATOM 3488 C C . ASP A 1 491 ? -28.272 -12.290 51.109 1.00 94.06 491 ASP A C 1
ATOM 3490 O O . ASP A 1 491 ? -29.380 -12.812 51.274 1.00 94.06 491 ASP A O 1
ATOM 3494 N N . GLU A 1 492 ? -28.128 -10.959 51.157 1.00 95.00 492 GLU A N 1
ATOM 3495 C CA . GLU A 1 492 ? -29.272 -10.053 51.238 1.00 95.00 492 GLU A CA 1
ATOM 3496 C C . GLU A 1 492 ? -30.231 -10.320 50.055 1.00 95.00 492 GLU A C 1
ATOM 3498 O O . GLU A 1 492 ? -29.830 -10.483 48.900 1.00 95.00 492 GLU A O 1
ATOM 3503 N N . ASN A 1 493 ? -31.530 -10.406 50.356 1.00 93.62 493 ASN A N 1
ATOM 3504 C CA . ASN A 1 493 ? -32.590 -10.869 49.444 1.00 93.62 493 ASN A CA 1
ATOM 3505 C C . ASN A 1 493 ? -32.469 -12.337 48.955 1.00 93.62 493 ASN A C 1
ATOM 3507 O O . ASN A 1 493 ? -33.196 -12.753 48.047 1.00 93.62 493 ASN A O 1
ATOM 3511 N N . GLY A 1 494 ? -31.636 -13.148 49.613 1.00 94.25 494 GLY A N 1
ATOM 3512 C CA . GLY A 1 494 ? -31.549 -14.603 49.478 1.00 94.25 494 GLY A CA 1
ATOM 3513 C C . GLY A 1 494 ? -30.433 -15.105 48.547 1.00 94.25 494 GLY A C 1
ATOM 3514 O O . GLY A 1 494 ? -29.852 -14.319 47.799 1.00 94.25 494 GLY A O 1
ATOM 3515 N N . PRO A 1 495 ? -30.166 -16.429 48.541 1.00 95.94 495 PRO A N 1
ATOM 3516 C CA . PRO A 1 495 ? -29.027 -17.025 47.837 1.00 95.94 495 PRO A CA 1
ATOM 3517 C C . PRO A 1 495 ? -29.002 -16.683 46.347 1.00 95.94 495 PRO A C 1
ATOM 3519 O O . PRO A 1 495 ? -30.018 -16.820 45.657 1.00 95.94 495 PRO A O 1
ATOM 3522 N N . ILE A 1 496 ? -27.843 -16.260 45.850 1.00 98.06 496 ILE A N 1
ATOM 3523 C CA . ILE A 1 496 ? -27.621 -15.847 44.462 1.00 98.06 496 ILE A CA 1
ATOM 3524 C C . ILE A 1 496 ? -27.451 -17.089 43.582 1.00 98.06 496 ILE A C 1
ATOM 3526 O O . ILE A 1 496 ? -26.721 -18.021 43.926 1.00 98.06 496 ILE A O 1
ATOM 3530 N N . VAL A 1 497 ? -28.099 -17.097 42.419 1.00 97.25 497 VAL A N 1
ATOM 3531 C CA . VAL A 1 497 ? -27.946 -18.120 41.378 1.00 97.25 497 VAL A CA 1
ATOM 3532 C C . VAL A 1 497 ? -27.538 -17.487 40.039 1.00 97.25 497 VAL A C 1
ATOM 3534 O O . VAL A 1 497 ? -27.861 -16.324 39.790 1.00 97.25 497 VAL A O 1
ATOM 3537 N N . PRO A 1 498 ? -26.864 -18.231 39.140 1.00 98.25 498 PRO A N 1
ATOM 3538 C CA . PRO A 1 498 ? -26.507 -17.732 37.815 1.00 98.25 498 PRO A CA 1
ATOM 3539 C C . PRO A 1 498 ? -27.727 -17.198 37.056 1.00 98.25 498 PRO A C 1
ATOM 3541 O O . PRO A 1 498 ? -28.734 -17.893 36.909 1.00 98.25 498 PRO A O 1
ATOM 3544 N N . GLY A 1 499 ? -27.618 -15.970 36.553 1.00 96.06 499 GLY A N 1
ATOM 3545 C CA . GLY A 1 499 ? -28.696 -15.229 35.898 1.00 96.06 499 GLY A CA 1
ATOM 3546 C C . GLY A 1 499 ? -29.429 -14.226 36.795 1.00 96.06 499 GLY A C 1
ATOM 3547 O O . GLY A 1 499 ? -30.132 -13.375 36.251 1.00 96.06 499 GLY A O 1
ATOM 3548 N N . ASP A 1 500 ? -29.250 -14.265 38.121 1.00 97.25 500 ASP A N 1
ATOM 3549 C CA . ASP A 1 500 ? -29.793 -13.234 39.013 1.00 97.25 500 ASP A CA 1
ATOM 3550 C C . ASP A 1 500 ? -29.193 -11.856 38.704 1.00 97.25 500 ASP A C 1
ATOM 3552 O O . ASP A 1 500 ? -27.994 -11.706 38.453 1.00 97.25 500 ASP A O 1
ATOM 3556 N N . TYR A 1 501 ? -30.030 -10.825 38.782 1.00 97.62 501 TYR A N 1
ATOM 3557 C CA . TYR A 1 501 ? -29.587 -9.438 38.730 1.00 97.62 501 TYR A CA 1
ATOM 3558 C C . TYR A 1 501 ? -29.064 -8.995 40.098 1.00 97.62 501 TYR A C 1
ATOM 3560 O O . TYR A 1 501 ? -29.661 -9.307 41.129 1.00 97.62 501 TYR A O 1
ATOM 3568 N N . LEU A 1 502 ? -27.963 -8.248 40.100 1.00 97.81 502 LEU A N 1
ATOM 3569 C CA . LEU A 1 502 ? -27.274 -7.779 41.297 1.00 97.81 502 LEU A CA 1
ATOM 3570 C C . LEU A 1 502 ? -27.374 -6.254 41.424 1.00 97.81 502 LEU A C 1
ATOM 3572 O O . LEU A 1 502 ? -27.141 -5.520 40.465 1.00 97.81 502 LEU A O 1
ATOM 3576 N N . THR A 1 503 ? -27.694 -5.773 42.620 1.00 97.50 503 THR A N 1
ATOM 3577 C CA . THR A 1 503 ? -27.811 -4.350 42.987 1.00 97.50 503 THR A CA 1
ATOM 3578 C C . THR A 1 503 ? -26.933 -4.054 44.207 1.00 97.50 503 THR A C 1
ATOM 3580 O O . THR A 1 503 ? -26.509 -4.998 44.866 1.00 97.50 503 THR A O 1
ATOM 3583 N N . ALA A 1 504 ? -26.650 -2.792 44.550 1.00 97.56 504 ALA A N 1
ATOM 3584 C CA . ALA A 1 504 ? -25.927 -2.473 45.790 1.00 97.56 504 ALA A CA 1
ATOM 3585 C C . ALA A 1 504 ? -26.695 -2.969 47.030 1.00 97.56 504 ALA A C 1
ATOM 3587 O O . ALA A 1 504 ? -27.918 -2.830 47.097 1.00 97.56 504 ALA A O 1
ATOM 3588 N N . SER A 1 505 ? -25.978 -3.533 48.002 1.00 97.31 505 SER A N 1
ATOM 3589 C CA . SER A 1 505 ? -26.517 -4.070 49.258 1.00 97.31 505 SER A CA 1
ATOM 3590 C C . SER A 1 505 ? -26.508 -3.041 50.392 1.00 97.31 505 SER A C 1
ATOM 3592 O O . SER A 1 505 ? -25.979 -1.936 50.249 1.00 97.31 505 SER A O 1
ATOM 3594 N N . SER A 1 506 ? -27.079 -3.389 51.548 1.00 95.88 506 SER A N 1
ATOM 3595 C CA . SER A 1 506 ? -26.928 -2.582 52.766 1.00 95.88 506 SER A CA 1
ATOM 3596 C C . SER A 1 506 ? -25.490 -2.577 53.308 1.00 95.88 506 SER A C 1
ATOM 3598 O O . SER A 1 506 ? -25.115 -1.664 54.048 1.00 95.88 506 SER A O 1
ATOM 3600 N N . THR A 1 507 ? -24.678 -3.559 52.907 1.00 96.38 507 THR A N 1
ATOM 3601 C CA . THR A 1 507 ? -23.263 -3.688 53.258 1.00 96.38 507 THR A CA 1
ATOM 3602 C C . THR A 1 507 ? -22.395 -2.858 52.295 1.00 96.38 507 THR A C 1
ATOM 3604 O O . THR A 1 507 ? -22.411 -3.115 51.088 1.00 96.38 507 THR A O 1
ATOM 3607 N N . PRO A 1 508 ? -21.619 -1.863 52.778 1.00 96.75 508 PRO A N 1
ATOM 3608 C CA . PRO A 1 508 ? -20.889 -0.959 51.892 1.00 96.75 508 PRO A CA 1
ATOM 3609 C C . PRO A 1 508 ? -19.893 -1.670 50.974 1.00 96.75 508 PRO A C 1
ATOM 3611 O O . PRO A 1 508 ? -19.109 -2.490 51.443 1.00 96.75 508 PRO A O 1
ATOM 3614 N N . GLY A 1 509 ? -19.923 -1.351 49.678 1.00 96.50 509 GLY A N 1
ATOM 3615 C CA . GLY A 1 509 ? -19.078 -1.983 48.660 1.00 96.50 509 GLY A CA 1
ATOM 3616 C C . GLY A 1 509 ? -19.541 -3.371 48.191 1.00 96.50 509 GLY A C 1
ATOM 3617 O O . GLY A 1 509 ? -18.903 -3.937 47.308 1.00 96.50 509 GLY A O 1
ATOM 3618 N N . TYR A 1 510 ? -20.634 -3.930 48.717 1.00 98.00 510 TYR A N 1
ATOM 3619 C CA . TYR A 1 510 ? -21.137 -5.256 48.328 1.00 98.00 510 TYR A CA 1
ATOM 3620 C C . TYR A 1 510 ? -22.433 -5.145 47.519 1.00 98.00 510 TYR A C 1
ATOM 3622 O O . TYR A 1 510 ? -23.266 -4.272 47.769 1.00 98.00 510 TYR A O 1
ATOM 3630 N N . ALA A 1 511 ? -22.630 -6.069 46.582 1.00 97.81 511 ALA A N 1
ATOM 3631 C CA . ALA A 1 511 ? -23.893 -6.303 45.898 1.00 97.81 511 ALA A CA 1
ATOM 3632 C C . ALA A 1 511 ? -24.776 -7.330 46.631 1.00 97.81 511 ALA A C 1
ATOM 3634 O O . ALA A 1 511 ? -24.322 -8.095 47.475 1.00 97.81 511 ALA A O 1
ATOM 3635 N N . MET A 1 512 ? -26.050 -7.371 46.260 1.00 97.56 512 MET A N 1
ATOM 3636 C CA . MET A 1 512 ? -27.046 -8.349 46.694 1.00 97.56 512 MET A CA 1
ATOM 3637 C C . MET A 1 512 ? -28.006 -8.670 45.547 1.00 97.56 512 MET A C 1
ATOM 3639 O O . MET A 1 512 ? -28.009 -7.974 44.526 1.00 97.56 512 MET A O 1
ATOM 3643 N N . LYS A 1 513 ? -28.878 -9.668 45.716 1.00 97.19 513 LYS A N 1
ATOM 3644 C CA . LYS A 1 513 ? -29.903 -9.981 44.711 1.00 97.19 513 LYS A CA 1
ATOM 3645 C C . LYS A 1 513 ? -30.908 -8.830 44.564 1.00 97.19 513 LYS A C 1
ATOM 3647 O O . LYS A 1 513 ? -31.513 -8.387 45.542 1.00 97.19 513 LYS A O 1
ATOM 3652 N N . ALA A 1 514 ? -31.144 -8.381 43.334 1.00 95.75 514 ALA A N 1
ATOM 3653 C CA . ALA A 1 514 ? -32.186 -7.413 43.011 1.00 95.75 514 ALA A CA 1
ATOM 3654 C C . ALA A 1 514 ? -33.561 -8.103 42.966 1.00 95.75 514 ALA A C 1
ATOM 3656 O O . ALA A 1 514 ? -33.829 -8.958 42.122 1.00 95.75 514 ALA A O 1
ATOM 3657 N N . THR A 1 515 ? -34.442 -7.724 43.888 1.00 93.50 515 THR A N 1
ATOM 3658 C CA . THR A 1 515 ? -35.802 -8.274 44.051 1.00 93.50 515 THR A CA 1
ATOM 3659 C C . THR A 1 515 ? -36.902 -7.220 43.912 1.00 93.50 515 THR A C 1
ATOM 3661 O O . THR A 1 515 ? -38.040 -7.567 43.603 1.00 93.50 515 THR A O 1
ATOM 3664 N N . GLU A 1 516 ? -36.558 -5.942 44.062 1.00 90.88 516 GLU A N 1
ATOM 3665 C CA . GLU A 1 516 ? -37.438 -4.782 43.906 1.00 90.88 516 GLU A CA 1
ATOM 3666 C C . GLU A 1 516 ? -37.038 -3.937 42.683 1.00 90.88 516 GLU A C 1
ATOM 3668 O O . GLU A 1 516 ? -36.029 -4.199 42.024 1.00 90.88 516 GLU A O 1
ATOM 3673 N N . ALA A 1 517 ? -37.846 -2.925 42.347 1.00 90.38 517 ALA A N 1
ATOM 3674 C CA . ALA A 1 517 ? -37.540 -2.016 41.244 1.00 90.38 517 ALA A CA 1
ATOM 3675 C C . ALA A 1 517 ? -36.389 -1.068 41.620 1.00 90.38 517 ALA A C 1
ATOM 3677 O O . ALA A 1 517 ? -36.495 -0.315 42.589 1.00 90.38 517 ALA A O 1
ATOM 3678 N N . GLY A 1 518 ? -35.305 -1.073 40.844 1.00 93.06 518 GLY A N 1
ATOM 3679 C CA . GLY A 1 518 ? -34.096 -0.327 41.184 1.00 93.06 518 GLY A CA 1
ATOM 3680 C C . GLY A 1 518 ? -32.934 -0.532 40.209 1.00 93.06 518 GLY A C 1
ATOM 3681 O O . GLY A 1 518 ? -33.070 -1.255 39.220 1.00 93.06 518 GLY A O 1
ATOM 3682 N N . PRO A 1 519 ? -31.780 0.105 40.466 1.00 95.50 519 PRO A N 1
ATOM 3683 C CA . PRO A 1 519 ? -30.588 -0.049 39.641 1.00 95.50 519 PRO A CA 1
ATOM 3684 C C . PRO A 1 519 ? -29.989 -1.455 39.773 1.00 95.50 519 PRO A C 1
ATOM 3686 O O . PRO A 1 519 ? -29.907 -2.013 40.867 1.00 95.50 519 PRO A O 1
ATOM 3689 N N . VAL A 1 520 ? -29.509 -1.993 38.660 1.00 96.50 520 VAL A N 1
ATOM 3690 C CA . VAL A 1 520 ? -28.694 -3.209 38.573 1.00 96.50 520 VAL A CA 1
ATOM 3691 C C . VAL A 1 520 ? -27.298 -2.806 38.124 1.00 96.50 520 VAL A C 1
ATOM 3693 O O . VAL A 1 520 ? -27.155 -1.911 37.290 1.00 96.50 520 VAL A O 1
ATOM 3696 N N . ILE A 1 521 ? -26.287 -3.458 38.697 1.00 97.06 521 ILE A N 1
ATOM 3697 C CA . ILE A 1 521 ? -24.872 -3.242 38.379 1.00 97.06 521 ILE A CA 1
ATOM 3698 C C . ILE A 1 521 ? -24.248 -4.431 37.641 1.00 97.06 521 ILE A C 1
ATOM 3700 O O . ILE A 1 521 ? -23.327 -4.262 36.843 1.00 97.06 521 ILE A O 1
ATOM 3704 N N . ALA A 1 522 ? -24.756 -5.643 37.875 1.00 97.12 522 ALA A N 1
ATOM 3705 C CA . ALA A 1 522 ? -24.239 -6.854 37.255 1.00 97.12 522 ALA A CA 1
ATOM 3706 C C . ALA A 1 522 ? -25.293 -7.970 37.170 1.00 97.12 522 ALA A C 1
ATOM 3708 O O . ALA A 1 522 ? -26.338 -7.921 37.816 1.00 97.12 522 ALA A O 1
ATOM 3709 N N . ILE A 1 523 ? -24.987 -9.002 36.386 1.00 97.81 523 ILE A N 1
ATOM 3710 C CA . ILE A 1 523 ? -25.722 -10.268 36.319 1.00 97.81 523 ILE A CA 1
ATOM 3711 C C . ILE A 1 523 ? -24.793 -11.368 36.837 1.00 97.81 523 ILE A C 1
ATOM 3713 O O . ILE A 1 523 ? -23.691 -11.535 36.305 1.00 97.81 523 ILE A O 1
ATOM 3717 N N . ALA A 1 524 ? -25.227 -12.114 37.850 1.00 97.69 524 ALA A N 1
ATOM 3718 C CA . ALA A 1 524 ? -24.464 -13.216 38.428 1.00 97.69 524 ALA A CA 1
ATOM 3719 C C . ALA A 1 524 ? -24.194 -14.314 37.384 1.00 97.69 524 ALA A C 1
ATOM 3721 O O . ALA A 1 524 ? -25.094 -14.708 36.637 1.00 97.69 524 ALA A O 1
ATOM 3722 N N . MET A 1 525 ? -22.967 -14.833 37.338 1.00 96.75 525 MET A N 1
ATOM 3723 C CA . MET A 1 525 ? -22.590 -15.989 36.510 1.00 96.75 525 MET A CA 1
ATOM 3724 C C . MET A 1 525 ? -22.333 -17.250 37.345 1.00 96.75 525 MET A C 1
ATOM 3726 O O . MET A 1 525 ? -22.476 -18.351 36.816 1.00 96.75 525 MET A O 1
ATOM 3730 N N . ASP A 1 526 ? -22.043 -17.092 38.639 1.00 95.56 526 ASP A N 1
ATOM 3731 C CA . ASP A 1 526 ? -21.880 -18.173 39.617 1.00 95.56 526 ASP A CA 1
ATOM 3732 C C . ASP A 1 526 ? -22.996 -18.159 40.680 1.00 95.56 526 ASP A C 1
ATOM 3734 O O . ASP A 1 526 ? -23.739 -17.186 40.819 1.00 95.56 526 ASP A O 1
ATOM 3738 N N . ALA A 1 527 ? -23.124 -19.258 41.431 1.00 96.19 527 ALA A N 1
ATOM 3739 C CA . ALA A 1 527 ? -24.025 -19.356 42.582 1.00 96.19 527 ALA A CA 1
ATOM 3740 C C . ALA A 1 527 ? -23.307 -18.981 43.888 1.00 96.19 527 ALA A C 1
ATOM 3742 O O . ALA A 1 527 ? -22.124 -19.285 44.050 1.00 96.19 527 ALA A O 1
ATOM 3743 N N . PHE A 1 528 ? -24.035 -18.404 44.845 1.00 96.75 528 PHE A N 1
ATOM 3744 C CA . PHE A 1 528 ? -23.516 -18.058 46.167 1.00 96.75 528 PHE A CA 1
ATOM 3745 C C . PHE A 1 528 ? -24.595 -18.163 47.257 1.00 96.75 528 PHE A C 1
ATOM 3747 O O . PHE A 1 528 ? -25.716 -17.687 47.088 1.00 96.75 528 PHE A O 1
ATOM 3754 N N . ASP A 1 529 ? -24.242 -18.809 48.370 1.00 92.88 529 ASP A N 1
ATOM 3755 C CA . ASP A 1 529 ? -25.127 -19.151 49.491 1.00 92.88 529 ASP A CA 1
ATOM 3756 C C . ASP A 1 529 ? -24.317 -19.077 50.804 1.00 92.88 529 ASP A C 1
ATOM 3758 O O . ASP A 1 529 ? -23.593 -20.013 51.157 1.00 92.88 529 ASP A O 1
ATOM 3762 N N . GLY A 1 530 ? -24.349 -17.914 51.465 1.00 91.50 530 GLY A N 1
ATOM 3763 C CA . GLY A 1 530 ? -23.616 -17.607 52.702 1.00 91.50 530 GLY A CA 1
ATOM 3764 C C . GLY A 1 530 ? -23.532 -16.099 52.982 1.00 91.50 530 GLY A C 1
ATOM 3765 O O . GLY A 1 530 ? -23.826 -15.298 52.106 1.00 91.50 530 GLY A O 1
ATOM 3766 N N . ASP A 1 531 ? -23.102 -15.704 54.184 1.00 91.69 531 ASP A N 1
ATOM 3767 C CA . ASP A 1 531 ? -23.204 -14.312 54.666 1.00 91.69 531 ASP A CA 1
ATOM 3768 C C . ASP A 1 531 ? -22.539 -13.261 53.739 1.00 91.69 531 ASP A C 1
ATOM 3770 O O . ASP A 1 531 ? -23.121 -12.216 53.443 1.00 91.69 531 ASP A O 1
ATOM 3774 N N . SER A 1 532 ? -21.304 -13.511 53.275 1.00 95.00 532 SER A N 1
ATOM 3775 C CA . SER A 1 532 ? -20.623 -12.666 52.280 1.00 95.00 532 SER A CA 1
ATOM 3776 C C . SER A 1 532 ? -19.500 -13.389 51.519 1.00 95.00 532 SER A C 1
ATOM 3778 O O . SER A 1 532 ? -18.923 -14.368 52.002 1.00 95.00 532 SER A O 1
ATOM 3780 N N . GLY A 1 533 ? -19.203 -12.936 50.297 1.00 95.75 533 GLY A N 1
ATOM 3781 C CA . GLY A 1 533 ? -18.221 -13.567 49.408 1.00 95.75 533 GLY A CA 1
ATOM 3782 C C . GLY A 1 533 ? -18.020 -12.821 48.087 1.00 95.75 533 GLY A C 1
ATOM 3783 O O . GLY A 1 533 ? -18.275 -11.623 48.004 1.00 95.75 533 GLY A O 1
ATOM 3784 N N . GLN A 1 534 ? -17.559 -13.533 47.053 1.00 95.81 534 GLN A N 1
ATOM 3785 C CA . GLN A 1 534 ? -17.435 -13.021 45.682 1.00 95.81 534 GLN A CA 1
ATOM 3786 C C . GLN A 1 534 ? -18.138 -13.940 44.678 1.00 95.81 534 GLN A C 1
ATOM 3788 O O . GLN A 1 534 ? -18.060 -15.163 44.797 1.00 95.81 534 GLN A O 1
ATOM 3793 N N . VAL A 1 535 ? -18.772 -13.341 43.668 1.00 96.25 535 VAL A N 1
ATOM 3794 C CA . VAL A 1 535 ? -19.430 -14.024 42.540 1.00 96.25 535 VAL A CA 1
ATOM 3795 C C . VAL A 1 535 ? -18.892 -13.468 41.228 1.00 96.25 535 VAL A C 1
ATOM 3797 O O . VAL A 1 535 ? -18.918 -12.253 41.009 1.00 96.25 535 VAL A O 1
ATOM 3800 N N . GLY A 1 536 ? -18.437 -14.344 40.326 1.00 95.88 536 GLY A N 1
ATOM 3801 C CA . GLY A 1 536 ? -18.140 -13.952 38.953 1.00 95.88 536 GLY A CA 1
ATOM 3802 C C . GLY A 1 536 ? -19.410 -13.412 38.304 1.00 95.88 536 GLY A C 1
ATOM 3803 O O . GLY A 1 536 ? -20.439 -14.087 38.294 1.00 95.88 536 GLY A O 1
ATOM 3804 N N . SER A 1 537 ? -19.370 -12.177 37.808 1.00 96.56 537 SER A N 1
ATOM 3805 C CA . SER A 1 537 ? -20.555 -11.498 37.279 1.00 96.56 537 SER A CA 1
ATOM 3806 C C . SER A 1 537 ? -20.244 -10.760 35.984 1.00 96.56 537 SER A C 1
ATOM 3808 O O . SER A 1 537 ? -19.128 -10.288 35.768 1.00 96.56 537 SER A O 1
ATOM 3810 N N . LYS A 1 538 ? -21.251 -10.622 35.120 1.00 96.94 538 LYS A N 1
ATOM 3811 C CA . LYS A 1 538 ? -21.188 -9.745 33.948 1.00 96.94 538 LYS A CA 1
ATOM 3812 C C . LYS A 1 538 ? -21.685 -8.353 34.340 1.00 96.94 538 LYS A C 1
ATOM 3814 O O . LYS A 1 538 ? -22.845 -8.240 34.731 1.00 96.94 538 LYS A O 1
ATOM 3819 N N . ILE A 1 539 ? -20.868 -7.313 34.188 1.00 97.12 539 ILE A N 1
ATOM 3820 C CA . ILE A 1 539 ? -21.295 -5.922 34.414 1.00 97.12 539 ILE A CA 1
ATOM 3821 C C . ILE A 1 539 ? -22.418 -5.550 33.439 1.00 97.12 539 ILE A C 1
ATOM 3823 O O . ILE A 1 539 ? -22.360 -5.864 32.243 1.00 97.12 539 ILE A O 1
ATOM 3827 N N . ALA A 1 540 ? -23.473 -4.944 33.982 1.00 94.12 540 ALA A N 1
ATOM 3828 C CA . ALA A 1 540 ? -24.689 -4.588 33.267 1.00 94.12 540 ALA A CA 1
ATOM 3829 C C . ALA A 1 540 ? -25.452 -3.490 34.024 1.00 94.12 540 ALA A C 1
ATOM 3831 O O . ALA A 1 540 ? -26.225 -3.777 34.937 1.00 94.12 540 ALA A O 1
ATOM 3832 N N . ASN A 1 541 ? -25.267 -2.240 33.607 1.00 91.81 541 ASN A N 1
ATOM 3833 C CA . ASN A 1 541 ? -25.908 -1.075 34.209 1.00 91.81 541 ASN A CA 1
ATOM 3834 C C . ASN A 1 541 ? -27.285 -0.830 33.574 1.00 91.81 541 ASN A C 1
ATOM 3836 O O . ASN A 1 541 ? -27.376 -0.366 32.437 1.00 91.81 541 ASN A O 1
ATOM 3840 N N . PHE A 1 542 ? -28.366 -1.130 34.295 1.00 93.62 542 PHE A N 1
ATOM 3841 C CA . PHE A 1 542 ? -29.737 -0.846 33.850 1.00 93.62 542 PHE A CA 1
ATOM 3842 C C . PHE A 1 542 ? -30.703 -0.714 35.034 1.00 93.62 542 PHE A C 1
ATOM 3844 O O . PHE A 1 542 ? -30.355 -1.006 36.175 1.00 93.62 542 PHE A O 1
ATOM 3851 N N . TRP A 1 543 ? -31.934 -0.270 34.772 1.00 92.38 543 TRP A N 1
ATOM 3852 C CA . TRP A 1 543 ? -33.001 -0.251 35.773 1.00 92.38 543 TRP A CA 1
ATOM 3853 C C . TRP A 1 543 ? -33.836 -1.531 35.681 1.00 92.38 543 TRP A C 1
ATOM 3855 O O . TRP A 1 543 ? -34.495 -1.778 34.670 1.00 92.38 543 TRP A O 1
ATOM 3865 N N . TYR A 1 544 ? -33.832 -2.342 36.735 1.00 90.56 544 TYR A N 1
ATOM 3866 C CA . TYR A 1 544 ? -34.710 -3.499 36.853 1.00 90.56 544 TYR A CA 1
ATOM 3867 C C . TYR A 1 544 ? -36.085 -3.080 37.361 1.00 90.56 544 TYR A C 1
ATOM 3869 O O . TYR A 1 544 ? -36.232 -2.228 38.235 1.00 90.56 544 TYR A O 1
ATOM 3877 N N . THR A 1 545 ? -37.120 -3.704 36.814 1.00 86.75 545 THR A N 1
ATOM 3878 C CA . THR A 1 545 ? -38.469 -3.687 37.375 1.00 86.75 545 THR A CA 1
ATOM 3879 C C . THR A 1 545 ? -38.928 -5.140 37.428 1.00 86.75 545 THR A C 1
ATOM 3881 O O . THR A 1 545 ? -39.058 -5.751 36.364 1.00 86.75 545 THR A O 1
ATOM 3884 N N . PRO A 1 546 ? -39.117 -5.729 38.624 1.00 77.44 546 PRO A N 1
ATOM 3885 C CA . PRO A 1 546 ? -39.538 -7.116 38.736 1.00 77.44 546 PRO A CA 1
ATOM 3886 C C . PRO A 1 546 ? -40.903 -7.304 38.064 1.00 77.44 546 PRO A C 1
ATOM 3888 O O . PRO A 1 546 ? -41.776 -6.446 38.231 1.00 77.44 546 PRO A O 1
ATOM 3891 N N . PRO A 1 547 ? -41.125 -8.408 37.324 1.00 63.31 547 PRO A N 1
ATOM 3892 C CA . PRO A 1 547 ? -42.431 -8.711 36.760 1.00 63.31 547 PRO A CA 1
ATOM 3893 C C . PRO A 1 547 ? -43.473 -8.816 37.875 1.00 63.31 547 PRO A C 1
ATOM 3895 O O . PRO A 1 547 ? -43.508 -9.793 38.626 1.00 63.31 547 PRO A O 1
ATOM 3898 N N . THR A 1 548 ? -44.340 -7.812 37.994 1.00 52.28 548 THR A N 1
ATOM 3899 C CA . THR A 1 548 ? -45.473 -7.878 38.909 1.00 52.28 548 THR A CA 1
ATOM 3900 C C . THR A 1 548 ? -46.442 -8.927 38.383 1.00 52.28 548 THR A C 1
ATOM 3902 O O . THR A 1 548 ? -47.079 -8.763 37.342 1.00 52.28 548 THR A O 1
ATOM 3905 N N . SER A 1 549 ? -46.557 -10.047 39.100 1.00 46.59 549 SER A N 1
ATOM 3906 C CA . SER A 1 549 ? -47.608 -11.023 38.831 1.00 46.59 549 SER A CA 1
ATOM 3907 C C . SER A 1 549 ? -48.960 -10.313 38.899 1.00 46.59 549 SER A C 1
ATOM 3909 O O . SER A 1 549 ? -49.256 -9.653 39.897 1.00 46.59 549 SER A O 1
ATOM 3911 N N . VAL A 1 550 ? -49.759 -10.438 37.837 1.00 50.03 550 VAL A N 1
ATOM 3912 C CA . VAL A 1 550 ? -51.037 -9.738 37.624 1.00 50.03 550 VAL A CA 1
ATOM 3913 C C . VAL A 1 550 ? -52.113 -10.113 38.656 1.00 50.03 550 VAL A C 1
ATOM 3915 O O . VAL A 1 550 ? -53.030 -10.872 38.361 1.00 50.03 550 VAL A O 1
ATOM 3918 N N . ALA A 1 551 ? -51.989 -9.571 39.872 1.00 45.19 551 ALA A N 1
ATOM 3919 C CA . ALA A 1 551 ? -53.021 -9.465 40.906 1.00 45.19 551 ALA A CA 1
ATOM 3920 C C . ALA A 1 551 ? -52.523 -8.622 42.105 1.00 45.19 551 ALA A C 1
ATOM 3922 O O . ALA A 1 551 ? -52.182 -9.153 43.162 1.00 45.19 551 ALA A O 1
ATOM 3923 N N . SER A 1 552 ? -52.498 -7.294 41.980 1.00 44.84 552 SER A N 1
ATOM 3924 C CA . SER A 1 552 ? -52.491 -6.379 43.136 1.00 44.84 552 SER A CA 1
ATOM 3925 C C . SER A 1 552 ? -53.222 -5.095 42.761 1.00 44.84 552 SER A C 1
ATOM 3927 O O . SER A 1 552 ? -53.056 -4.581 41.659 1.00 44.84 552 SER A O 1
ATOM 3929 N N . GLY A 1 553 ? -54.151 -4.678 43.621 1.00 46.72 553 GLY A N 1
ATOM 3930 C CA . GLY A 1 553 ? -55.321 -3.917 43.188 1.00 46.72 553 GLY A CA 1
ATOM 3931 C C . GLY A 1 553 ? -55.067 -2.463 42.791 1.00 46.72 553 GLY A C 1
ATOM 3932 O O . GLY A 1 553 ? -54.272 -1.762 43.410 1.00 46.72 553 GLY A O 1
ATOM 3933 N N . LEU A 1 554 ? -55.915 -1.967 41.882 1.00 54.47 554 LEU A N 1
ATOM 3934 C CA . LEU A 1 554 ? -56.238 -0.541 41.711 1.00 54.47 554 LEU A CA 1
ATOM 3935 C C . LEU A 1 554 ? -57.016 0.036 42.928 1.00 54.47 554 LEU A C 1
ATOM 3937 O O . LEU A 1 554 ? -57.924 0.848 42.783 1.00 54.47 554 LEU A O 1
ATOM 3941 N N . GLN A 1 555 ? -56.671 -0.384 44.147 1.00 48.62 555 GLN A N 1
ATOM 3942 C CA . GLN A 1 555 ? -57.227 0.127 45.402 1.00 48.62 555 GLN A CA 1
ATOM 3943 C C . GLN A 1 555 ? -56.132 0.826 46.213 1.00 48.62 555 GLN A C 1
ATOM 3945 O O . GLN A 1 555 ? -55.778 0.416 47.316 1.00 48.62 555 GLN A O 1
ATOM 3950 N N . GLY A 1 556 ? -55.602 1.915 45.652 1.00 46.19 556 GLY A N 1
ATOM 3951 C CA . GLY A 1 556 ? -54.985 2.958 46.466 1.00 46.19 556 GLY A CA 1
ATOM 3952 C C . GLY A 1 556 ? -56.097 3.730 47.173 1.00 46.19 556 GLY A C 1
ATOM 3953 O O . GLY A 1 556 ? -56.920 4.355 46.506 1.00 46.19 556 GLY A O 1
ATOM 3954 N N . SER A 1 557 ? -56.136 3.681 48.506 1.00 52.44 557 SER A N 1
ATOM 3955 C CA . SER A 1 557 ? -57.221 4.236 49.335 1.00 52.44 557 SER A CA 1
ATOM 3956 C C . SER A 1 557 ? -57.366 5.763 49.294 1.00 52.44 557 SER A C 1
ATOM 3958 O O . SER A 1 557 ? -58.317 6.281 49.867 1.00 52.44 557 SER A O 1
ATOM 3960 N N . ASP A 1 558 ? -56.472 6.471 48.597 1.00 45.81 558 ASP A N 1
ATOM 3961 C CA . ASP A 1 558 ? -56.414 7.935 48.536 1.00 45.81 558 ASP A CA 1
ATOM 3962 C C . ASP A 1 558 ? -56.327 8.458 47.083 1.00 45.81 558 ASP A C 1
ATOM 3964 O O . ASP A 1 558 ? -55.424 9.195 46.694 1.00 45.81 558 ASP A O 1
ATOM 3968 N N . GLY A 1 559 ? -57.296 8.061 46.253 1.00 50.53 559 GLY A N 1
ATOM 3969 C CA . GLY A 1 559 ? -57.991 8.981 45.335 1.00 50.53 559 GLY A CA 1
ATOM 3970 C C . GLY A 1 559 ? -57.228 9.745 44.236 1.00 50.53 559 GLY A C 1
ATOM 3971 O O . GLY A 1 559 ? -57.815 10.664 43.673 1.00 50.53 559 GLY A O 1
ATOM 3972 N N . SER A 1 560 ? -55.977 9.414 43.891 1.00 48.53 560 SER A N 1
ATOM 3973 C CA . SER A 1 560 ? -55.207 10.157 42.865 1.00 48.53 560 SER A CA 1
ATOM 3974 C C . SER A 1 560 ? -54.402 9.275 41.891 1.00 48.53 560 SER A C 1
ATOM 3976 O O . SER A 1 560 ? -53.299 9.635 41.480 1.00 48.53 560 SER A O 1
ATOM 3978 N N . ALA A 1 561 ? -54.946 8.121 41.491 1.00 48.72 561 ALA A N 1
ATOM 3979 C CA . ALA A 1 561 ? -54.278 7.187 40.569 1.00 48.72 561 ALA A CA 1
ATOM 3980 C C . ALA A 1 561 ? -54.588 7.405 39.069 1.00 48.72 561 ALA A C 1
ATOM 3982 O O . ALA A 1 561 ? -53.942 6.792 38.225 1.00 48.72 561 ALA A O 1
ATOM 3983 N N . LEU A 1 562 ? -55.567 8.253 38.719 1.00 54.97 562 LEU A N 1
ATOM 3984 C CA . LEU A 1 562 ? -56.013 8.482 37.333 1.00 54.97 562 LEU A CA 1
ATOM 3985 C C . LEU A 1 562 ? -56.227 9.973 37.040 1.00 54.97 562 LEU A C 1
ATOM 3987 O O . LEU A 1 562 ? -57.332 10.433 36.752 1.00 54.97 562 LEU A O 1
ATOM 3991 N N . ALA A 1 563 ? -55.147 10.748 37.111 1.00 46.94 563 ALA A N 1
ATOM 3992 C CA . ALA A 1 563 ? -55.152 12.128 36.645 1.00 46.94 563 ALA A CA 1
ATOM 3993 C C . ALA A 1 563 ? -55.078 12.176 35.103 1.00 46.94 563 ALA A C 1
ATOM 3995 O O . ALA A 1 563 ? -54.029 11.933 34.516 1.00 46.94 563 ALA A O 1
ATOM 3996 N N . ALA A 1 564 ? -56.198 12.533 34.465 1.00 43.72 564 ALA A N 1
ATOM 3997 C CA . ALA A 1 564 ? -56.290 12.988 33.068 1.00 43.72 564 ALA A CA 1
ATOM 3998 C C . ALA A 1 564 ? -55.887 12.004 31.936 1.00 43.72 564 ALA A C 1
ATOM 4000 O O . ALA A 1 564 ? -55.534 12.449 30.845 1.00 43.72 564 ALA A O 1
ATOM 4001 N N . GLY A 1 565 ? -55.997 10.686 32.143 1.00 54.06 565 GLY A N 1
ATOM 4002 C CA . GLY A 1 565 ? -55.804 9.667 31.096 1.00 54.06 565 GLY A CA 1
ATOM 4003 C C . GLY A 1 565 ? -57.062 8.830 30.839 1.00 54.06 565 GLY A C 1
ATOM 4004 O O . GLY A 1 565 ? -57.750 8.446 31.783 1.00 54.06 565 GLY A O 1
ATOM 4005 N N . ALA A 1 566 ? -57.365 8.529 29.573 1.00 56.53 566 ALA A N 1
ATOM 4006 C CA . ALA A 1 566 ? -58.455 7.620 29.215 1.00 56.53 566 ALA A CA 1
ATOM 4007 C C . ALA A 1 566 ? -58.105 6.165 29.580 1.00 56.53 566 ALA A C 1
ATOM 4009 O O . ALA A 1 566 ? -57.012 5.691 29.273 1.00 56.53 566 ALA A O 1
ATOM 4010 N N . LEU A 1 567 ? -59.046 5.443 30.195 1.00 61.97 567 LEU A N 1
ATOM 4011 C CA . LEU A 1 567 ? -58.924 4.006 30.444 1.00 61.97 567 LEU A CA 1
ATOM 4012 C C . LEU A 1 567 ? -59.393 3.216 29.216 1.00 61.97 567 LEU A C 1
ATOM 4014 O O . LEU A 1 567 ? -60.592 3.133 28.958 1.00 61.97 567 LEU A O 1
ATOM 4018 N N . GLY A 1 568 ? -58.457 2.608 28.487 1.00 61.19 568 GLY A N 1
ATOM 4019 C CA . GLY A 1 568 ? -58.756 1.551 27.518 1.00 61.19 568 GLY A CA 1
ATOM 4020 C C . GLY A 1 568 ? -58.605 0.179 28.175 1.00 61.19 568 GLY A C 1
ATOM 4021 O O . GLY A 1 568 ? -57.520 -0.144 28.652 1.00 61.19 568 GLY A O 1
ATOM 4022 N N . ALA A 1 569 ? -59.674 -0.617 28.213 1.00 63.50 569 ALA A N 1
ATOM 4023 C CA . ALA A 1 569 ? -59.651 -1.982 28.736 1.00 63.50 569 ALA A CA 1
ATOM 4024 C C . ALA A 1 569 ? -60.633 -2.876 27.967 1.00 63.50 569 ALA A C 1
ATOM 4026 O O . ALA A 1 569 ? -61.802 -2.523 27.830 1.00 63.50 569 ALA A O 1
ATOM 4027 N N . ASP A 1 570 ? -60.177 -4.056 27.535 1.00 70.69 570 ASP A N 1
ATOM 4028 C CA . ASP A 1 570 ? -61.008 -5.042 26.820 1.00 70.69 570 ASP A CA 1
ATOM 4029 C C . ASP A 1 570 ? -62.150 -5.595 27.688 1.00 70.69 570 ASP A C 1
ATOM 4031 O O . ASP A 1 570 ? -63.163 -6.083 27.188 1.00 70.69 570 ASP A O 1
ATOM 4035 N N . THR A 1 571 ? -61.995 -5.565 29.014 1.00 68.56 571 THR A N 1
ATOM 4036 C CA . THR A 1 571 ? -63.037 -5.932 29.977 1.00 68.56 571 THR A CA 1
ATOM 4037 C C . THR A 1 571 ? -62.801 -5.202 31.296 1.00 68.56 571 THR A C 1
ATOM 4039 O O . THR A 1 571 ? -61.717 -5.284 31.872 1.00 68.56 571 THR A O 1
ATOM 4042 N N . LEU A 1 572 ? -63.837 -4.536 31.811 1.00 75.44 572 LEU A N 1
ATOM 4043 C CA . LEU A 1 572 ? -63.866 -3.968 33.158 1.00 75.44 572 LEU A CA 1
ATOM 4044 C C . LEU A 1 572 ? -64.810 -4.801 34.033 1.00 75.44 572 LEU A C 1
ATOM 4046 O O . LEU A 1 572 ? -66.014 -4.832 33.791 1.00 75.44 572 LEU A O 1
ATOM 4050 N N . VAL A 1 573 ? -64.271 -5.460 35.061 1.00 75.56 573 VAL A N 1
ATOM 4051 C CA . VAL A 1 573 ? -65.064 -6.177 36.070 1.00 75.56 573 VAL A CA 1
ATOM 4052 C C . VAL A 1 573 ? -65.072 -5.361 37.357 1.00 75.56 573 VAL A C 1
ATOM 4054 O O . VAL A 1 573 ? -64.039 -5.223 38.008 1.00 75.56 573 VAL A O 1
ATOM 4057 N N . VAL A 1 574 ? -66.240 -4.842 37.739 1.00 78.56 574 VAL A N 1
ATOM 4058 C CA . VAL A 1 574 ? -66.448 -4.203 39.045 1.00 78.56 574 VAL A CA 1
ATOM 4059 C C . VAL A 1 574 ? -67.115 -5.224 39.966 1.00 78.56 574 VAL A C 1
ATOM 4061 O O . VAL A 1 574 ? -68.205 -5.704 39.678 1.00 78.56 574 VAL A O 1
ATOM 4064 N N . SER A 1 575 ? -66.447 -5.595 41.059 1.00 70.38 575 SER A N 1
ATOM 4065 C CA . SER A 1 575 ? -66.924 -6.610 42.016 1.00 70.38 575 SER A CA 1
ATOM 4066 C C . SER A 1 575 ? -67.804 -6.041 43.142 1.00 70.38 575 SER A C 1
ATOM 4068 O O . SER A 1 575 ? -67.991 -6.694 44.166 1.00 70.38 575 SER A O 1
ATOM 4070 N N . GLY A 1 576 ? -68.283 -4.810 42.980 1.00 78.19 576 GLY A N 1
ATOM 4071 C CA . GLY A 1 576 ? -69.116 -4.053 43.914 1.00 78.19 576 GLY A CA 1
ATOM 4072 C C . GLY A 1 576 ? -69.794 -2.896 43.176 1.00 78.19 576 GLY A C 1
ATOM 4073 O O . GLY A 1 576 ? -69.834 -2.897 41.945 1.00 78.19 576 GLY A O 1
ATOM 4074 N N . ASP A 1 577 ? -70.302 -1.908 43.907 1.00 79.19 577 ASP A N 1
ATOM 4075 C CA . ASP A 1 577 ? -71.073 -0.811 43.314 1.00 79.19 577 ASP A CA 1
ATOM 4076 C C . ASP A 1 577 ? -70.223 0.095 42.405 1.00 79.19 577 ASP A C 1
ATOM 4078 O O . ASP A 1 577 ? -69.095 0.468 42.737 1.00 79.19 577 ASP A O 1
ATOM 4082 N N . ALA A 1 578 ? -70.794 0.498 41.266 1.00 81.75 578 ALA A N 1
ATOM 4083 C CA . ALA A 1 578 ? -70.198 1.450 40.333 1.00 81.75 578 ALA A CA 1
ATOM 4084 C C . ALA A 1 578 ? -71.027 2.743 40.287 1.00 81.75 578 ALA A C 1
ATOM 4086 O O . ALA A 1 578 ? -72.212 2.713 39.958 1.00 81.75 578 ALA A O 1
ATOM 4087 N N . VAL A 1 579 ? -70.399 3.887 40.577 1.00 81.44 579 VAL A N 1
ATOM 4088 C CA . VAL A 1 579 ? -71.041 5.210 40.529 1.00 81.44 579 VAL A CA 1
ATOM 4089 C C . VAL A 1 579 ? -70.400 6.055 39.433 1.00 81.44 579 VAL A C 1
ATOM 4091 O O . VAL A 1 579 ? -69.244 6.463 39.540 1.00 81.44 579 VAL A O 1
ATOM 4094 N N . PHE A 1 580 ? -71.171 6.359 38.391 1.00 82.12 580 PHE A N 1
ATOM 4095 C CA . PHE A 1 580 ? -70.760 7.246 37.304 1.00 82.12 580 PHE A CA 1
ATOM 4096 C C . PHE A 1 580 ? -71.313 8.653 37.561 1.00 82.12 580 PHE A C 1
ATOM 4098 O O . PHE A 1 580 ? -72.522 8.859 37.548 1.00 82.12 580 PHE A O 1
ATOM 4105 N N . GLN A 1 581 ? -70.433 9.632 37.807 1.00 79.25 581 GLN A N 1
ATOM 4106 C CA . GLN A 1 581 ? -70.840 11.032 38.037 1.00 79.25 581 GLN A CA 1
ATOM 4107 C C . GLN A 1 581 ? -71.231 11.775 36.745 1.00 79.25 581 GLN A C 1
ATOM 4109 O O . GLN A 1 581 ? -71.810 12.857 36.803 1.00 79.25 581 GLN A O 1
ATOM 4114 N N . GLY A 1 582 ? -70.888 11.215 35.582 1.00 79.44 582 GLY A N 1
ATOM 4115 C CA . GLY A 1 582 ? -71.244 11.727 34.260 1.00 79.44 582 GLY A CA 1
ATOM 4116 C C . GLY A 1 582 ? -72.101 10.733 33.476 1.00 79.44 582 GLY A C 1
ATOM 4117 O O . GLY A 1 582 ? -72.409 9.641 33.950 1.00 79.44 582 GLY A O 1
ATOM 4118 N N . SER A 1 583 ? -72.475 11.106 32.252 1.00 82.62 583 SER A N 1
ATOM 4119 C CA . SER A 1 583 ? -73.253 10.244 31.358 1.00 82.62 583 SER A CA 1
ATOM 4120 C C . SER A 1 583 ? -72.500 8.963 30.994 1.00 82.62 583 SER A C 1
ATOM 4122 O O . SER A 1 583 ? -71.335 9.012 30.603 1.00 82.62 583 SER A O 1
ATOM 4124 N N . VAL A 1 584 ? -73.195 7.827 31.055 1.00 86.12 584 VAL A N 1
ATOM 4125 C CA . VAL A 1 584 ? -72.713 6.548 30.521 1.00 86.12 584 VAL A CA 1
ATOM 4126 C C . VAL A 1 584 ? -73.228 6.397 29.091 1.00 86.12 584 VAL A C 1
ATOM 4128 O O . VAL A 1 584 ? -74.437 6.412 28.865 1.00 86.12 584 VAL A O 1
ATOM 4131 N N . THR A 1 585 ? -72.316 6.231 28.135 1.00 84.62 585 THR A N 1
ATOM 4132 C CA . THR A 1 585 ? -72.640 5.873 26.748 1.00 84.62 585 THR A CA 1
ATOM 4133 C C . THR A 1 585 ? -72.324 4.397 26.544 1.00 84.62 585 THR A C 1
ATOM 4135 O O . THR A 1 585 ? -71.213 3.964 26.837 1.00 84.62 585 THR A O 1
ATOM 4138 N N . VAL A 1 586 ? -73.287 3.630 26.033 1.00 86.88 586 VAL A N 1
ATOM 4139 C CA . VAL A 1 586 ? -73.101 2.229 25.630 1.00 86.88 586 VAL A CA 1
ATOM 4140 C C . VAL A 1 586 ? -73.415 2.139 24.143 1.00 86.88 586 VAL A C 1
ATOM 4142 O O . VAL A 1 586 ? -74.514 2.500 23.731 1.00 86.88 586 VAL A O 1
ATOM 4145 N N . GLU A 1 587 ? -72.439 1.716 23.339 1.00 83.88 587 GLU A N 1
ATOM 4146 C CA . GLU A 1 587 ? -72.566 1.693 21.872 1.00 83.88 587 GLU A CA 1
ATOM 4147 C C . GLU A 1 587 ? -73.280 0.440 21.337 1.00 83.88 587 GLU A C 1
ATOM 4149 O O . GLU A 1 587 ? -73.795 0.460 20.222 1.00 83.88 587 GLU A O 1
ATOM 4154 N N . ASP A 1 588 ? -73.327 -0.630 22.135 1.00 90.19 588 ASP A N 1
ATOM 4155 C CA . ASP A 1 588 ? -73.919 -1.926 21.784 1.00 90.19 588 ASP A CA 1
ATOM 4156 C C . ASP A 1 588 ? -74.957 -2.361 22.849 1.00 90.19 588 ASP A C 1
ATOM 4158 O O . ASP A 1 588 ? -75.903 -1.620 23.121 1.00 90.19 588 ASP A O 1
ATOM 4162 N N . HIS A 1 589 ? -74.829 -3.539 23.473 1.00 86.81 589 HIS A N 1
ATOM 4163 C CA . HIS A 1 589 ? -75.862 -4.086 24.366 1.00 86.81 589 HIS A CA 1
ATOM 4164 C C . HIS A 1 589 ? -75.635 -3.785 25.860 1.00 86.81 589 HIS A C 1
ATOM 4166 O O . HIS A 1 589 ? -74.536 -3.949 26.387 1.00 86.81 589 HIS A O 1
ATOM 4172 N N . VAL A 1 590 ? -76.719 -3.469 26.583 1.00 90.00 590 VAL A N 1
ATOM 4173 C CA . VAL A 1 590 ? -76.761 -3.484 28.058 1.00 90.00 590 VAL A CA 1
ATOM 4174 C C . VAL A 1 590 ? -77.404 -4.792 28.525 1.00 90.00 590 VAL A C 1
ATOM 4176 O O . VAL A 1 590 ? -78.580 -5.037 28.263 1.00 90.00 590 VAL A O 1
ATOM 4179 N N . ASN A 1 591 ? -76.646 -5.624 29.240 1.00 87.44 591 ASN A N 1
ATOM 4180 C CA . ASN A 1 591 ? -77.155 -6.843 29.872 1.00 87.44 591 ASN A CA 1
ATOM 4181 C C . ASN A 1 591 ? -77.484 -6.557 31.344 1.00 87.44 591 ASN A C 1
ATOM 4183 O O . ASN A 1 591 ? -76.625 -6.068 32.074 1.00 87.44 591 ASN A O 1
ATOM 4187 N N . VAL A 1 592 ? -78.711 -6.858 31.777 1.00 91.06 592 VAL A N 1
ATOM 4188 C CA . VAL A 1 592 ? -79.216 -6.539 33.126 1.00 91.06 592 VAL A CA 1
ATOM 4189 C C . VAL A 1 592 ? -79.693 -7.785 33.877 1.00 91.06 592 VAL A C 1
ATOM 4191 O O . VAL A 1 592 ? -79.995 -8.811 33.268 1.00 91.06 592 VAL A O 1
ATOM 4194 N N . GLY A 1 593 ? -79.746 -7.693 35.209 1.00 89.19 593 GLY A N 1
ATOM 4195 C CA . GLY A 1 593 ? -80.251 -8.755 36.084 1.00 89.19 593 GLY A CA 1
ATOM 4196 C C . GLY A 1 593 ? -81.776 -8.911 36.045 1.00 89.19 593 GLY A C 1
ATOM 4197 O O . GLY A 1 593 ? -82.493 -8.051 35.532 1.00 89.19 593 GLY A O 1
ATOM 4198 N N . GLN A 1 594 ? -82.269 -10.009 36.628 1.00 90.81 594 GLN A N 1
ATOM 4199 C CA . GLN A 1 594 ? -83.691 -10.384 36.591 1.00 90.81 594 GLN A CA 1
ATOM 4200 C C . GLN A 1 594 ? -84.636 -9.391 37.284 1.00 90.81 594 GLN A C 1
ATOM 4202 O O . GLN A 1 594 ? -85.797 -9.310 36.898 1.00 90.81 594 GLN A O 1
ATOM 4207 N N . ASP A 1 595 ? -84.130 -8.608 38.239 1.00 92.94 595 ASP A N 1
ATOM 4208 C CA . ASP A 1 595 ? -84.902 -7.580 38.946 1.00 92.94 595 ASP A CA 1
ATOM 4209 C C . ASP A 1 595 ? -85.140 -6.321 38.085 1.00 92.94 595 ASP A C 1
ATOM 4211 O O . ASP A 1 595 ? -86.077 -5.571 38.332 1.00 92.94 595 ASP A O 1
ATOM 4215 N N . VAL A 1 596 ? -84.339 -6.111 37.029 1.00 94.75 596 VAL A N 1
ATOM 4216 C CA . VAL A 1 596 ? -84.377 -4.897 36.189 1.00 94.75 596 VAL A CA 1
ATOM 4217 C C . VAL A 1 596 ? -85.306 -5.040 34.986 1.00 94.75 596 VAL A C 1
ATOM 4219 O O . VAL A 1 596 ? -85.932 -4.064 34.575 1.00 94.75 596 VAL A O 1
ATOM 4222 N N . ALA A 1 597 ? -85.396 -6.223 34.379 1.00 94.69 597 ALA A N 1
ATOM 4223 C CA . ALA A 1 597 ? -86.253 -6.442 33.217 1.00 94.69 597 ALA A CA 1
ATOM 4224 C C . ALA A 1 597 ? -86.705 -7.897 33.100 1.00 94.69 597 ALA A C 1
ATOM 4226 O O . ALA A 1 597 ? -85.919 -8.832 33.263 1.00 94.69 597 ALA A O 1
ATOM 4227 N N . GLY A 1 598 ? -87.966 -8.096 32.718 1.00 94.31 598 GLY A N 1
ATOM 4228 C CA . GLY A 1 598 ? -88.542 -9.430 32.658 1.00 94.31 598 GLY A CA 1
ATOM 4229 C C . GLY A 1 598 ? -89.848 -9.529 31.881 1.00 94.31 598 GLY A C 1
ATOM 4230 O O . GLY A 1 598 ? -90.228 -8.666 31.084 1.00 94.31 598 GLY A O 1
ATOM 4231 N N . ARG A 1 599 ? -90.531 -10.655 32.096 1.00 94.88 599 ARG A N 1
ATOM 4232 C CA . ARG A 1 599 ? -91.868 -10.926 31.567 1.00 94.88 599 ARG A CA 1
ATOM 4233 C C . ARG A 1 599 ? -92.783 -11.388 32.685 1.00 94.88 599 ARG A C 1
ATOM 4235 O O . ARG A 1 599 ? -92.392 -12.219 33.497 1.00 94.88 599 ARG A O 1
ATOM 4242 N N . ALA A 1 600 ? -94.002 -10.872 32.682 1.00 93.81 600 ALA A N 1
ATOM 4243 C CA . ALA A 1 600 ? -95.062 -11.258 33.601 1.00 93.81 600 ALA A CA 1
ATOM 4244 C C . ALA A 1 600 ? -96.226 -11.861 32.809 1.00 93.81 600 ALA A C 1
ATOM 4246 O O . ALA A 1 600 ? -96.458 -11.486 31.655 1.00 93.81 600 ALA A O 1
ATOM 4247 N N . ARG A 1 601 ? -96.958 -12.797 33.419 1.00 94.44 601 ARG A N 1
ATOM 4248 C CA . ARG A 1 601 ? -98.132 -13.422 32.808 1.00 94.44 601 ARG A CA 1
ATOM 4249 C C . ARG A 1 601 ? -99.271 -13.528 33.812 1.00 94.44 601 ARG A C 1
ATOM 4251 O O . ARG A 1 601 ? -99.107 -14.147 34.857 1.00 94.44 601 ARG A O 1
ATOM 4258 N N . ILE A 1 602 ? -100.425 -12.995 33.434 1.00 93.31 602 ILE A N 1
ATOM 4259 C CA . ILE A 1 602 ? -101.707 -13.213 34.105 1.00 93.31 602 ILE A CA 1
ATOM 4260 C C . ILE A 1 602 ? -102.372 -14.378 33.375 1.00 93.31 602 ILE A C 1
ATOM 4262 O O . ILE A 1 602 ? -102.529 -14.326 32.155 1.00 93.31 602 ILE A O 1
ATOM 4266 N N . ILE A 1 603 ? -102.694 -15.460 34.078 1.00 92.62 603 ILE A N 1
ATOM 4267 C CA . ILE A 1 603 ? -103.305 -16.641 33.453 1.00 92.62 603 ILE A CA 1
ATOM 4268 C C . ILE A 1 603 ? -104.810 -16.449 33.245 1.00 92.62 603 ILE A C 1
ATOM 4270 O O . ILE A 1 603 ? -105.451 -15.642 33.917 1.00 92.62 603 ILE A O 1
ATOM 4274 N N . SER A 1 604 ? -105.387 -17.214 32.315 1.00 91.00 604 SER A N 1
ATOM 4275 C CA . SER A 1 604 ? -106.834 -17.221 32.067 1.00 91.00 604 SER A CA 1
ATOM 4276 C C . SER A 1 604 ? -107.652 -17.360 33.361 1.00 91.00 604 SER A C 1
ATOM 4278 O O . SER A 1 604 ? -107.605 -18.398 34.021 1.00 91.00 604 SER A O 1
ATOM 4280 N N . GLY A 1 605 ? -108.504 -16.376 33.643 1.00 88.81 605 GLY A N 1
ATOM 4281 C CA . GLY A 1 605 ? -109.387 -16.336 34.811 1.00 88.81 605 GLY A CA 1
ATOM 4282 C C . GLY A 1 605 ? -108.874 -15.496 35.983 1.00 88.81 605 GLY A C 1
ATOM 4283 O O . GLY A 1 605 ? -109.688 -15.158 36.840 1.00 88.81 605 GLY A O 1
ATOM 4284 N N . ASP A 1 606 ? -107.598 -15.106 35.989 1.00 94.19 606 ASP A N 1
ATOM 4285 C CA . ASP A 1 606 ? -107.041 -14.163 36.962 1.00 94.19 606 ASP A CA 1
ATOM 4286 C C . ASP A 1 606 ? -107.138 -12.712 36.457 1.00 94.19 606 ASP A C 1
ATOM 4288 O O . ASP A 1 606 ? -107.355 -12.450 35.271 1.00 94.19 606 ASP A O 1
ATOM 4292 N N . THR A 1 607 ? -106.997 -11.755 37.380 1.00 93.12 607 THR A N 1
ATOM 4293 C CA . THR A 1 607 ? -106.998 -10.308 37.085 1.00 93.12 607 THR A CA 1
ATOM 4294 C C . THR A 1 607 ? -105.673 -9.620 37.393 1.00 93.12 607 THR A C 1
ATOM 4296 O O . THR A 1 607 ? -105.534 -8.446 37.067 1.00 93.12 607 THR A O 1
ATOM 4299 N N . ARG A 1 608 ? -104.729 -10.288 38.071 1.00 93.94 608 ARG A N 1
ATOM 4300 C CA . ARG A 1 608 ? -103.465 -9.680 38.510 1.00 93.94 608 ARG A CA 1
ATOM 4301 C C . ARG A 1 608 ? -102.301 -10.663 38.497 1.00 93.94 608 ARG A C 1
ATOM 4303 O O . ARG A 1 608 ? -102.512 -11.866 38.637 1.00 93.94 608 ARG A O 1
ATOM 4310 N N . VAL A 1 609 ? -101.084 -10.143 38.375 1.00 95.94 609 VAL A N 1
ATOM 4311 C CA . VAL A 1 609 ? -99.837 -10.870 38.646 1.00 95.94 609 VAL A CA 1
ATOM 4312 C C . VAL A 1 609 ? -98.882 -9.959 39.409 1.00 95.94 609 VAL A C 1
ATOM 4314 O O . VAL A 1 609 ? -98.648 -8.829 38.988 1.00 95.94 609 VAL A O 1
ATOM 4317 N N . HIS A 1 610 ? -98.326 -10.476 40.505 1.00 95.88 610 HIS A N 1
ATOM 4318 C CA . HIS A 1 610 ? -97.267 -9.812 41.258 1.00 95.88 610 HIS A CA 1
ATOM 4319 C C . HIS A 1 610 ? -95.899 -10.176 40.678 1.00 95.88 610 HIS A C 1
ATOM 4321 O O . HIS A 1 610 ? -95.609 -11.355 40.447 1.00 95.88 610 HIS A O 1
ATOM 4327 N N . VAL A 1 611 ? -95.056 -9.172 40.470 1.00 95.69 611 VAL A N 1
ATOM 4328 C CA . VAL A 1 611 ? -93.643 -9.313 40.120 1.00 95.69 611 VAL A CA 1
ATOM 4329 C C . VAL A 1 611 ? -92.830 -8.902 41.341 1.00 95.69 611 VAL A C 1
ATOM 4331 O O . VAL A 1 611 ? -92.740 -7.719 41.649 1.00 95.69 611 VAL A O 1
ATOM 4334 N N . ALA A 1 612 ? -92.244 -9.881 42.028 1.00 94.19 612 ALA A N 1
ATOM 4335 C CA . ALA A 1 612 ? -91.336 -9.643 43.147 1.00 94.19 612 ALA A CA 1
ATOM 4336 C C . ALA A 1 612 ? -89.889 -9.516 42.652 1.00 94.19 612 ALA A C 1
ATOM 4338 O O . ALA A 1 612 ? -89.466 -10.291 41.790 1.00 94.19 612 ALA A O 1
ATOM 4339 N N . PHE A 1 613 ? -89.132 -8.592 43.240 1.00 95.50 613 PHE A N 1
ATOM 4340 C CA . PHE A 1 613 ? -87.683 -8.496 43.069 1.00 95.50 613 PHE A CA 1
ATOM 4341 C C . PHE A 1 613 ? -86.975 -9.416 44.075 1.00 95.50 613 PHE A C 1
ATOM 4343 O O . PHE A 1 613 ? -87.376 -9.506 45.238 1.00 95.50 613 PHE A O 1
ATOM 4350 N N . GLU A 1 614 ? -85.915 -10.100 43.646 1.00 94.06 614 GLU A N 1
ATOM 4351 C CA . GLU A 1 614 ? -85.048 -10.894 44.524 1.00 94.06 614 GLU A CA 1
ATOM 4352 C C . GLU A 1 614 ? -84.252 -9.986 45.471 1.00 94.06 614 GLU A C 1
ATOM 4354 O O . GLU A 1 614 ? -84.104 -10.299 46.655 1.00 94.06 614 GLU A O 1
ATOM 4359 N N . ASN A 1 615 ? -83.798 -8.834 44.968 1.00 90.81 615 ASN A N 1
ATOM 4360 C CA . ASN A 1 615 ? -83.065 -7.827 45.727 1.00 90.81 615 ASN A CA 1
ATOM 4361 C C . ASN A 1 615 ? -83.868 -6.514 45.756 1.00 90.81 615 ASN A C 1
ATOM 4363 O O . ASN A 1 615 ? -84.141 -5.954 44.693 1.00 90.81 615 ASN A O 1
ATOM 4367 N N . PRO A 1 616 ? -84.249 -5.988 46.937 1.00 89.19 616 PRO A N 1
ATOM 4368 C CA . PRO A 1 616 ? -85.018 -4.751 47.004 1.00 89.19 616 PRO A CA 1
ATOM 4369 C C . PRO A 1 616 ? -84.234 -3.529 46.506 1.00 89.19 616 PRO A C 1
ATOM 4371 O O . PRO A 1 616 ? -83.061 -3.355 46.843 1.00 89.19 616 PRO A O 1
ATOM 4374 N N . TYR A 1 617 ? -84.901 -2.642 45.768 1.00 87.69 617 TYR A N 1
ATOM 4375 C CA . TYR A 1 617 ? -84.340 -1.348 45.370 1.00 87.69 617 TYR A CA 1
ATOM 4376 C C . TYR A 1 617 ? -84.187 -0.398 46.575 1.00 87.69 617 TYR A C 1
ATOM 4378 O O . TYR A 1 617 ? -84.914 -0.489 47.563 1.00 87.69 617 TYR A O 1
ATOM 4386 N N . VAL A 1 618 ? -83.254 0.557 46.481 1.00 83.62 618 VAL A N 1
ATOM 4387 C CA . VAL A 1 618 ? -83.021 1.585 47.522 1.00 83.62 618 VAL A CA 1
ATOM 4388 C C . VAL A 1 618 ? -84.164 2.612 47.581 1.00 83.62 618 VAL A C 1
ATOM 4390 O O . VAL A 1 618 ? -84.495 3.117 48.652 1.00 83.62 618 VAL A O 1
ATOM 4393 N N . SER A 1 619 ? -84.787 2.889 46.436 1.00 82.81 619 SER A N 1
ATOM 4394 C CA . SER A 1 619 ? -85.975 3.728 46.262 1.00 82.81 619 SER A CA 1
ATOM 4395 C C . SER A 1 619 ? -87.003 3.000 45.392 1.00 82.81 619 SER A C 1
ATOM 4397 O O . SER A 1 619 ? -86.686 2.003 44.746 1.00 82.81 619 SER A O 1
ATOM 4399 N N . GLU A 1 620 ? -88.248 3.472 45.385 1.00 85.44 620 GLU A N 1
ATOM 4400 C CA . GLU A 1 620 ? -89.300 2.930 44.519 1.00 85.44 620 GLU A CA 1
ATOM 4401 C C . GLU A 1 620 ? -88.902 3.088 43.033 1.00 85.44 620 GLU A C 1
ATOM 4403 O O . GLU A 1 620 ? -88.613 4.210 42.599 1.00 85.44 620 GLU A O 1
ATOM 4408 N N . PRO A 1 621 ? -88.810 1.997 42.249 1.00 90.38 621 PRO A N 1
ATOM 4409 C CA . PRO A 1 621 ? -88.379 2.076 40.861 1.00 90.38 621 PRO A CA 1
ATOM 4410 C C . PRO A 1 621 ? -89.515 2.553 39.952 1.00 90.38 621 PRO A C 1
ATOM 4412 O O . PRO A 1 621 ? -90.676 2.196 40.137 1.00 90.38 621 PRO A O 1
ATOM 4415 N N . ILE A 1 622 ? -89.175 3.280 38.886 1.00 89.81 622 ILE A N 1
ATOM 4416 C CA . ILE A 1 622 ? -90.126 3.545 37.805 1.00 89.81 622 ILE A CA 1
ATOM 4417 C C . ILE A 1 622 ? -90.299 2.255 37.003 1.00 89.81 622 ILE A C 1
ATOM 4419 O O . ILE A 1 622 ? -89.371 1.796 36.328 1.00 89.81 622 ILE A O 1
ATOM 4423 N N . VAL A 1 623 ? -91.503 1.687 37.060 1.00 92.69 623 VAL A N 1
ATOM 4424 C CA . VAL A 1 623 ? -91.890 0.502 36.293 1.00 92.69 623 VAL A CA 1
ATOM 4425 C C . VAL A 1 623 ? -92.532 0.928 34.975 1.00 92.69 623 VAL A C 1
ATOM 4427 O O . VAL A 1 623 ? -93.486 1.698 34.935 1.00 92.69 623 VAL A O 1
ATOM 4430 N N . THR A 1 624 ? -92.023 0.400 33.864 1.00 93.25 624 THR A N 1
ATOM 4431 C CA . THR A 1 624 ? -92.657 0.505 32.545 1.00 93.25 624 THR A CA 1
ATOM 4432 C C . THR A 1 624 ? -92.994 -0.888 32.045 1.00 93.25 624 THR A C 1
ATOM 4434 O O . THR A 1 624 ? -92.105 -1.708 31.817 1.00 93.25 624 THR A O 1
ATOM 4437 N N . ALA A 1 625 ? -94.281 -1.149 31.829 1.00 93.50 625 ALA A N 1
ATOM 4438 C CA . ALA A 1 625 ? -94.765 -2.388 31.236 1.00 93.50 625 ALA A CA 1
ATOM 4439 C C . ALA A 1 625 ? -95.311 -2.162 29.820 1.00 93.50 625 ALA A C 1
ATOM 4441 O O . ALA A 1 625 ? -95.676 -1.056 29.422 1.00 93.50 625 ALA A O 1
ATOM 4442 N N . THR A 1 626 ? -95.358 -3.222 29.018 1.00 92.94 626 THR A N 1
ATOM 4443 C CA . THR A 1 626 ? -95.939 -3.209 27.672 1.00 92.94 626 THR A CA 1
ATOM 4444 C C . THR A 1 626 ? -96.612 -4.544 27.393 1.00 92.94 626 THR A C 1
ATOM 4446 O O . THR A 1 626 ? -95.994 -5.603 27.526 1.00 92.94 626 THR A O 1
ATOM 4449 N N . LEU A 1 627 ? -97.879 -4.487 26.980 1.00 91.56 627 LEU A N 1
ATOM 4450 C CA . LEU A 1 627 ? -98.660 -5.653 26.578 1.00 91.56 627 LEU A CA 1
ATOM 4451 C C . LEU A 1 627 ? -97.972 -6.397 25.420 1.00 91.56 627 LEU A C 1
ATOM 4453 O O . LEU A 1 627 ? -97.691 -5.817 24.371 1.00 91.56 627 LEU A O 1
ATOM 4457 N N . ARG A 1 628 ? -97.719 -7.695 25.608 1.00 90.75 628 ARG A N 1
ATOM 4458 C CA . ARG A 1 628 ? -97.100 -8.590 24.617 1.00 90.75 628 ARG A CA 1
ATOM 4459 C C . ARG A 1 628 ? -98.133 -9.423 23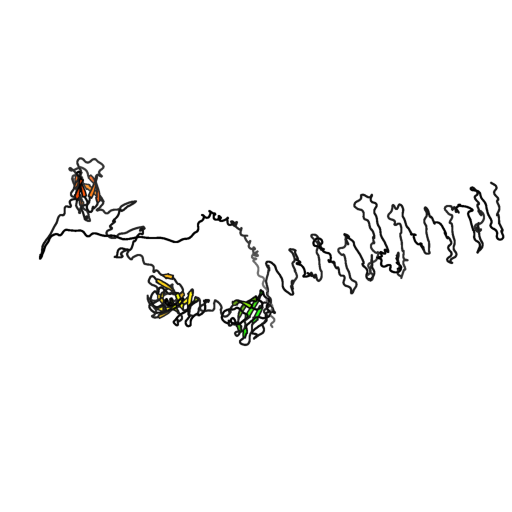.853 1.00 90.75 628 ARG A C 1
ATOM 4461 O O . ARG A 1 628 ? -97.865 -9.853 22.731 1.00 90.75 628 ARG A O 1
ATOM 4468 N N . THR A 1 629 ? -99.290 -9.687 24.456 1.00 86.25 629 THR A N 1
ATOM 4469 C CA . THR A 1 629 ? -100.359 -10.506 23.865 1.00 86.25 629 THR A CA 1
ATOM 4470 C C . THR A 1 629 ? -100.837 -9.899 22.545 1.00 86.25 629 THR A C 1
ATOM 4472 O O . THR A 1 629 ? -101.299 -8.765 22.512 1.00 86.25 629 THR A O 1
ATOM 4475 N N . ALA A 1 630 ? -100.762 -10.659 21.449 1.00 71.62 630 ALA A N 1
ATOM 4476 C CA . ALA A 1 630 ? -101.029 -10.168 20.088 1.00 71.62 630 ALA A CA 1
ATOM 4477 C C . ALA A 1 630 ? -102.525 -9.943 19.754 1.00 71.62 630 ALA A C 1
ATOM 4479 O O . ALA A 1 630 ? -102.893 -9.813 18.587 1.00 71.62 630 ALA A O 1
ATOM 4480 N N . THR A 1 631 ? -103.390 -9.930 20.765 1.00 72.62 631 THR A N 1
ATOM 4481 C CA . THR A 1 631 ? -104.830 -9.678 20.661 1.00 72.62 631 THR A CA 1
ATOM 4482 C C . THR A 1 631 ? -105.179 -8.481 21.523 1.00 72.62 631 THR A C 1
ATOM 4484 O O . THR A 1 631 ? -104.789 -8.451 22.690 1.00 72.62 631 THR A O 1
ATOM 4487 N N . ASP A 1 632 ? -105.956 -7.554 20.968 1.00 77.50 632 ASP A N 1
ATOM 4488 C CA . ASP A 1 632 ? -106.551 -6.446 21.713 1.00 77.50 632 ASP A CA 1
ATOM 4489 C C . ASP A 1 632 ? -107.297 -6.991 22.944 1.00 77.50 632 ASP A C 1
ATOM 4491 O O . ASP A 1 632 ? -108.138 -7.889 22.814 1.00 77.50 632 ASP A O 1
ATOM 4495 N N . ILE A 1 633 ? -106.924 -6.530 24.141 1.00 83.88 633 ILE A N 1
ATOM 4496 C CA . ILE A 1 633 ? -107.528 -6.996 25.394 1.00 83.88 633 ILE A CA 1
ATOM 4497 C C . ILE A 1 633 ? -108.683 -6.062 25.770 1.00 83.88 633 ILE A C 1
ATOM 4499 O O . ILE A 1 633 ? -108.502 -4.847 25.779 1.00 83.88 633 ILE A O 1
ATOM 4503 N N . PRO A 1 634 ? -109.886 -6.587 26.061 1.00 80.31 634 PRO A N 1
ATOM 4504 C CA . PRO A 1 634 ? -111.007 -5.739 26.431 1.00 80.31 634 PRO A CA 1
ATOM 4505 C C . PRO A 1 634 ? -110.820 -5.211 27.858 1.00 80.31 634 PRO A C 1
ATOM 4507 O O . PRO A 1 634 ? -110.604 -5.994 28.779 1.00 80.31 634 PRO A O 1
ATOM 4510 N N . GLY A 1 635 ? -110.960 -3.895 28.027 1.00 84.25 635 GLY A N 1
ATOM 4511 C CA . GLY A 1 635 ? -110.784 -3.206 29.308 1.00 84.25 635 GLY A CA 1
ATOM 4512 C C . GLY A 1 635 ? -109.468 -2.431 29.387 1.00 84.25 635 GLY A C 1
ATOM 4513 O O . GLY A 1 635 ? -108.728 -2.324 28.409 1.00 84.25 635 GLY A O 1
ATOM 4514 N N . TYR A 1 636 ? -109.194 -1.856 30.554 1.00 88.38 636 TYR A N 1
ATOM 4515 C CA . TYR A 1 636 ? -107.916 -1.213 30.852 1.00 88.38 636 TYR A CA 1
ATOM 4516 C C . TYR A 1 636 ? -106.942 -2.187 31.523 1.00 88.38 636 TYR A C 1
ATOM 4518 O O . TYR A 1 636 ? -107.333 -3.210 32.083 1.00 88.38 636 TYR A O 1
ATOM 4526 N N . TRP A 1 637 ? -105.660 -1.841 31.484 1.00 92.31 637 TRP A N 1
ATOM 4527 C CA . TRP A 1 637 ? -104.619 -2.464 32.292 1.00 92.31 637 TRP A CA 1
ATOM 4528 C C . TRP A 1 637 ? -103.705 -1.367 32.830 1.00 92.31 637 TRP A C 1
ATOM 4530 O O . TRP A 1 637 ? -103.561 -0.316 32.199 1.00 92.31 637 TRP A O 1
ATOM 4540 N N . TRP A 1 638 ? -103.120 -1.594 33.999 1.00 92.75 638 TRP A N 1
ATOM 4541 C CA . TRP A 1 638 ? -102.207 -0.653 34.641 1.00 92.75 638 TRP A CA 1
ATOM 4542 C C . TRP A 1 638 ? -101.190 -1.397 35.514 1.00 92.75 638 TRP A C 1
ATOM 4544 O O . TRP A 1 638 ? -101.327 -2.598 35.768 1.00 92.75 638 TRP A O 1
ATOM 4554 N N . VAL A 1 639 ? -100.150 -0.668 35.918 1.00 93.06 639 VAL A N 1
ATOM 4555 C CA . VAL A 1 639 ? -99.261 -1.055 37.016 1.00 93.06 639 VAL A CA 1
ATOM 4556 C C . VAL A 1 639 ? -99.823 -0.422 38.291 1.00 93.06 639 VAL A C 1
ATOM 4558 O O . VAL A 1 639 ? -100.288 0.719 38.241 1.00 93.06 639 VAL A O 1
ATOM 4561 N N . GLU A 1 640 ? -99.853 -1.171 39.390 1.00 89.44 640 GLU A N 1
ATOM 4562 C CA . GLU A 1 640 ? -100.147 -0.656 40.733 1.00 89.44 640 GLU A CA 1
ATOM 4563 C C . GLU A 1 640 ? -99.270 -1.345 41.785 1.00 89.44 640 GLU A C 1
ATOM 4565 O O . GLU A 1 640 ? -98.603 -2.341 41.502 1.00 89.44 640 GLU A O 1
ATOM 4570 N N . GLU A 1 641 ? -99.309 -0.832 43.016 1.00 88.44 641 GLU A N 1
ATOM 4571 C CA . GLU A 1 641 ? -98.556 -1.359 44.164 1.00 88.44 641 GLU A CA 1
ATOM 4572 C C . GLU A 1 641 ? -97.036 -1.444 43.907 1.00 88.44 641 GLU A C 1
ATOM 4574 O O . GLU A 1 641 ? -96.351 -2.323 44.434 1.00 88.44 641 GLU A O 1
ATOM 4579 N N . GLU A 1 642 ? -96.496 -0.504 43.120 1.00 90.19 642 GLU A N 1
ATOM 4580 C CA . GLU A 1 642 ? -95.056 -0.295 42.990 1.00 90.19 642 GLU A CA 1
ATOM 4581 C C . GLU A 1 642 ? -94.404 -0.088 44.367 1.00 90.19 642 GLU A C 1
ATOM 4583 O O . GLU A 1 642 ? -94.876 0.662 45.223 1.00 90.19 642 GLU A O 1
ATOM 4588 N N . SER A 1 643 ? -93.306 -0.801 44.599 1.00 88.88 643 SER A N 1
ATOM 4589 C CA . SER A 1 643 ? -92.568 -0.795 45.857 1.00 88.88 643 SER A CA 1
ATOM 4590 C C . SER A 1 643 ? -91.099 -1.132 45.613 1.00 88.88 643 SER A C 1
ATOM 4592 O O . SER A 1 643 ? -90.719 -1.633 44.553 1.00 88.88 643 SER A O 1
ATOM 4594 N N . THR A 1 644 ? -90.258 -0.949 46.630 1.00 89.06 644 THR A N 1
ATOM 4595 C CA . THR A 1 644 ? -88.865 -1.421 46.591 1.00 89.06 644 THR A CA 1
ATOM 4596 C C . THR A 1 644 ? -88.745 -2.939 46.416 1.00 89.06 644 THR A C 1
ATOM 4598 O O . THR A 1 644 ? -87.685 -3.404 46.010 1.00 89.06 644 THR A O 1
ATOM 4601 N N . THR A 1 645 ? -89.800 -3.715 46.695 1.00 91.62 645 THR A N 1
ATOM 4602 C CA . THR A 1 645 ? -89.803 -5.191 46.675 1.00 91.62 645 THR A CA 1
ATOM 4603 C C . THR A 1 645 ? -90.525 -5.823 45.483 1.00 91.62 645 THR A C 1
ATOM 4605 O O . THR A 1 645 ? -90.443 -7.038 45.310 1.00 91.62 645 THR A O 1
ATOM 4608 N N . GLY A 1 646 ? -91.230 -5.041 44.666 1.00 93.06 646 GLY A N 1
ATOM 4609 C CA . GLY A 1 646 ? -92.009 -5.549 43.537 1.00 93.06 646 GLY A CA 1
ATOM 4610 C C . GLY A 1 646 ? -93.134 -4.612 43.104 1.00 93.06 646 GLY A C 1
ATOM 4611 O O . GLY A 1 646 ? -93.255 -3.504 43.626 1.00 93.06 646 GLY A O 1
ATOM 4612 N N . PHE A 1 647 ? -93.960 -5.070 42.166 1.00 95.69 647 PHE A N 1
ATOM 4613 C CA . PHE A 1 647 ? -95.139 -4.360 41.655 1.00 95.69 647 PHE A CA 1
ATOM 4614 C C . PHE A 1 647 ? -96.199 -5.341 41.136 1.00 95.69 647 PHE A C 1
ATOM 4616 O O . PHE A 1 647 ? -95.889 -6.494 40.821 1.00 95.69 647 PHE A O 1
ATOM 4623 N N . ASP A 1 648 ? -97.433 -4.870 40.971 1.00 94.88 648 ASP A N 1
ATOM 4624 C CA . ASP A 1 648 ? -98.533 -5.627 40.378 1.00 94.88 648 ASP A CA 1
ATOM 4625 C C . ASP A 1 648 ? -98.881 -5.135 38.968 1.00 94.88 648 ASP A C 1
ATOM 4627 O O . ASP A 1 648 ? -98.922 -3.942 38.675 1.00 94.88 648 ASP A O 1
ATOM 4631 N N . LEU A 1 649 ? -99.193 -6.083 38.084 1.00 94.94 649 LEU A N 1
ATOM 4632 C CA . LEU A 1 649 ? -99.844 -5.829 36.797 1.00 94.94 649 LEU A CA 1
ATOM 4633 C C . LEU A 1 649 ? -101.291 -6.294 36.869 1.00 94.94 649 LEU A C 1
ATOM 4635 O O . LEU A 1 649 ? -101.539 -7.456 37.200 1.00 94.94 649 LEU A O 1
ATOM 4639 N N . VAL A 1 650 ? -102.232 -5.409 36.536 1.00 93.88 650 VAL A N 1
ATOM 4640 C CA . VAL A 1 650 ? -103.671 -5.624 36.758 1.00 93.88 650 VAL A CA 1
ATOM 4641 C C . VAL A 1 650 ? -104.488 -5.402 35.484 1.00 93.88 650 VAL A C 1
ATOM 4643 O O . VAL A 1 650 ? -104.168 -4.546 34.659 1.00 93.88 650 VAL A O 1
ATOM 4646 N N . LEU A 1 651 ? -105.551 -6.196 35.330 1.00 92.81 651 LEU A N 1
ATOM 4647 C CA . LEU A 1 651 ? -106.556 -6.119 34.268 1.00 92.81 651 LEU A CA 1
ATOM 4648 C C . LEU A 1 651 ? -107.908 -5.650 34.822 1.00 92.81 651 LEU A C 1
ATOM 4650 O O . LEU A 1 651 ? -108.333 -6.069 35.902 1.00 92.81 651 LEU A O 1
ATOM 4654 N N . ASP A 1 652 ? -108.634 -4.871 34.022 1.00 89.62 652 ASP A N 1
ATOM 4655 C CA . ASP A 1 652 ? -110.040 -4.501 34.232 1.00 89.62 652 ASP A CA 1
ATOM 4656 C C . ASP A 1 652 ? -110.982 -5.699 33.973 1.00 89.62 652 ASP A C 1
ATOM 4658 O O . ASP A 1 652 ? -111.722 -5.765 32.989 1.00 89.62 652 ASP A O 1
ATOM 4662 N N . GLY A 1 653 ? -110.912 -6.695 34.861 1.00 87.12 653 GLY A N 1
ATOM 4663 C CA . GLY A 1 653 ? -111.692 -7.932 34.807 1.00 87.12 653 GLY A CA 1
ATOM 4664 C C . GLY A 1 653 ? -110.899 -9.168 34.371 1.00 87.12 653 GLY A C 1
ATOM 4665 O O . GLY A 1 653 ? -109.704 -9.121 34.095 1.00 87.12 653 GLY A O 1
ATOM 4666 N N . THR A 1 654 ? -111.576 -10.320 34.360 1.00 86.69 654 THR A N 1
ATOM 4667 C CA . THR A 1 654 ? -110.976 -11.623 34.035 1.00 86.69 654 THR A CA 1
ATOM 4668 C C . THR A 1 654 ? -111.103 -11.941 32.547 1.00 86.69 654 THR A C 1
ATOM 4670 O O . THR A 1 654 ? -112.179 -11.804 31.960 1.00 86.69 654 THR A O 1
ATOM 4673 N N . LEU A 1 655 ? -110.024 -12.434 31.933 1.00 88.56 655 LEU A N 1
ATOM 4674 C CA . LEU A 1 655 ? -110.018 -12.872 30.532 1.00 88.56 655 LEU A CA 1
ATOM 4675 C C . LEU A 1 655 ? -109.934 -14.399 30.420 1.00 88.56 655 LEU A C 1
ATOM 4677 O O . LEU A 1 655 ? -109.396 -15.075 31.290 1.00 88.56 655 LEU A O 1
ATOM 4681 N N . ALA A 1 656 ? -110.471 -14.953 29.330 1.00 88.12 656 ALA A N 1
ATOM 4682 C CA . ALA A 1 656 ? -110.530 -16.400 29.077 1.00 88.12 656 ALA A CA 1
ATOM 4683 C C . ALA A 1 656 ? -109.264 -16.965 28.391 1.00 88.12 656 ALA A C 1
ATOM 4685 O O . ALA A 1 656 ? -109.320 -18.003 27.727 1.00 88.12 656 ALA A O 1
ATOM 4686 N N . TYR A 1 657 ? -108.150 -16.240 28.479 1.00 88.56 657 TYR A N 1
ATOM 4687 C CA . TYR A 1 657 ? -106.849 -16.574 27.906 1.00 88.56 657 TYR A CA 1
ATOM 4688 C C . TYR A 1 657 ? -105.741 -15.861 28.689 1.00 88.56 657 TYR A C 1
ATOM 4690 O O . TYR A 1 657 ? -105.990 -14.838 29.323 1.00 88.56 657 TYR A O 1
ATOM 4698 N N . ASP A 1 658 ? -104.527 -16.409 28.635 1.00 92.62 658 ASP A N 1
ATOM 4699 C CA . ASP A 1 658 ? -103.351 -15.824 29.281 1.00 92.62 658 ASP A CA 1
ATOM 4700 C C . ASP A 1 658 ? -102.975 -14.474 28.642 1.00 92.62 658 ASP A C 1
ATOM 4702 O O . ASP A 1 658 ? -102.955 -14.338 27.414 1.00 92.62 658 ASP A O 1
ATOM 4706 N N . VAL A 1 659 ? -102.603 -13.500 29.473 1.00 91.88 659 VAL A N 1
ATOM 4707 C CA . VAL A 1 659 ? -102.090 -12.188 29.065 1.00 91.88 659 VAL A CA 1
ATOM 4708 C C . VAL A 1 659 ? -100.637 -12.055 29.501 1.00 91.88 659 VAL A C 1
ATOM 4710 O O . VAL A 1 659 ? -100.325 -12.219 30.677 1.00 91.88 659 VAL A O 1
ATOM 4713 N N . GLU A 1 660 ? -99.744 -11.729 28.569 1.00 94.69 660 GLU A N 1
ATOM 4714 C CA . GLU A 1 660 ? -98.330 -11.478 28.853 1.00 94.69 660 GLU A CA 1
ATOM 4715 C C . GLU A 1 660 ? -97.957 -10.003 28.711 1.00 94.69 660 GLU A C 1
ATOM 4717 O O . GLU A 1 660 ? -98.411 -9.314 27.793 1.00 94.69 660 GLU A O 1
ATOM 4722 N N . PHE A 1 661 ? -97.031 -9.566 29.560 1.00 95.25 661 PHE A N 1
ATOM 4723 C CA . PHE A 1 661 ? -96.391 -8.256 29.524 1.00 95.25 661 PHE A CA 1
ATOM 4724 C C . PHE A 1 661 ? -94.871 -8.422 29.501 1.00 95.25 661 PHE A C 1
ATOM 4726 O O . PHE A 1 661 ? -94.329 -9.285 30.195 1.00 95.25 661 PHE A O 1
ATOM 4733 N N . ASN A 1 662 ? -94.182 -7.575 28.739 1.00 96.19 662 ASN A N 1
ATOM 4734 C CA . ASN A 1 662 ? -92.778 -7.259 29.009 1.00 96.19 662 ASN A CA 1
ATOM 4735 C C . ASN A 1 662 ? -92.747 -6.119 30.034 1.00 96.19 662 ASN A C 1
ATOM 4737 O O . ASN A 1 662 ? -93.616 -5.246 29.979 1.00 96.19 662 ASN A O 1
ATOM 4741 N N . TRP A 1 663 ? -91.757 -6.092 30.920 1.00 96.00 663 TRP A N 1
ATOM 4742 C CA . TRP A 1 663 ? -91.590 -5.009 31.888 1.00 96.00 663 TRP A CA 1
ATOM 4743 C C . TRP A 1 663 ? -90.114 -4.664 32.107 1.00 96.00 663 TRP A C 1
ATOM 4745 O O . TRP A 1 663 ? -89.238 -5.512 31.920 1.00 96.00 663 TRP A O 1
ATOM 4755 N N . ILE A 1 664 ? -89.862 -3.413 32.492 1.00 95.62 664 ILE A N 1
ATOM 4756 C CA . ILE A 1 664 ? -88.563 -2.880 32.917 1.00 95.62 664 ILE A CA 1
ATOM 4757 C C . ILE A 1 664 ? -88.798 -2.043 34.182 1.00 95.62 664 ILE A C 1
ATOM 4759 O O . ILE A 1 664 ? -89.737 -1.248 34.213 1.00 95.62 664 ILE A O 1
ATOM 4763 N N . ALA A 1 665 ? -87.954 -2.213 35.197 1.00 93.94 665 ALA A N 1
ATOM 4764 C CA . ALA A 1 665 ? -87.948 -1.448 36.439 1.00 93.94 665 ALA A CA 1
ATOM 4765 C C . ALA A 1 665 ? -86.601 -0.720 36.593 1.00 93.94 665 ALA A C 1
ATOM 4767 O O . ALA A 1 665 ? -85.536 -1.343 36.613 1.00 93.94 665 ALA A O 1
ATOM 4768 N N . LEU A 1 666 ? -86.633 0.610 36.692 1.00 91.56 666 LEU A N 1
ATOM 4769 C CA . LEU A 1 666 ? -85.435 1.439 36.858 1.00 91.56 666 LEU A CA 1
ATOM 4770 C C . LEU A 1 666 ? -85.499 2.191 38.186 1.00 91.56 666 LEU A C 1
ATOM 4772 O O . LEU A 1 666 ? -86.399 3.000 38.399 1.00 91.56 666 LEU A O 1
ATOM 4776 N N . GLY A 1 667 ? -84.530 1.942 39.068 1.00 86.44 667 GLY A N 1
ATOM 4777 C CA . GLY A 1 667 ? -84.373 2.703 40.307 1.00 86.44 667 GLY A CA 1
ATOM 4778 C C . GLY A 1 667 ? -84.019 4.158 40.005 1.00 86.44 667 GLY A C 1
ATOM 4779 O O . GLY A 1 667 ? -83.173 4.423 39.149 1.00 86.44 667 GLY A O 1
ATOM 4780 N N . VAL A 1 668 ? -84.662 5.098 40.699 1.00 80.50 668 VAL A N 1
ATOM 4781 C CA . VAL A 1 668 ? -84.429 6.537 40.521 1.00 80.50 668 VAL A CA 1
ATOM 4782 C C . VAL A 1 668 ? -84.132 7.175 41.871 1.00 80.50 668 VAL A C 1
ATOM 4784 O O . VAL A 1 668 ? -84.940 7.105 42.797 1.00 80.50 668 VAL A O 1
ATOM 4787 N N . ASN A 1 669 ? -82.974 7.823 41.973 1.00 75.94 669 ASN A N 1
ATOM 4788 C CA . ASN A 1 669 ? -82.652 8.701 43.094 1.00 75.94 669 ASN A CA 1
ATOM 4789 C C . ASN A 1 669 ? -83.310 10.066 42.838 1.00 75.94 669 ASN A C 1
ATOM 4791 O O . ASN A 1 669 ? -83.241 10.571 41.718 1.00 75.94 669 ASN A O 1
ATOM 4795 N N . ASP A 1 670 ? -83.958 10.636 43.856 1.00 73.31 670 ASP A N 1
ATOM 4796 C CA . ASP A 1 670 ? -84.613 11.955 43.815 1.00 73.31 670 ASP A CA 1
ATOM 4797 C C . ASP A 1 670 ? -85.636 12.132 42.667 1.00 73.31 670 ASP A C 1
ATOM 4799 O O . ASP A 1 670 ? -85.774 13.201 42.066 1.00 73.31 670 ASP A O 1
ATOM 4803 N N . GLY A 1 671 ? -86.371 11.062 42.342 1.00 70.12 671 GLY A N 1
ATOM 4804 C CA . GLY A 1 671 ? -87.376 11.060 41.278 1.00 70.12 671 GLY A CA 1
ATOM 4805 C C . GLY A 1 671 ? -88.547 12.011 41.555 1.00 70.12 671 GLY A C 1
ATOM 4806 O O . GLY A 1 671 ? -89.140 11.992 42.636 1.00 70.12 671 GLY A O 1
ATOM 4807 N N . VAL A 1 672 ? -88.917 12.818 40.552 1.00 79.06 672 VAL A N 1
ATOM 4808 C CA . VAL A 1 672 ? -90.001 13.809 40.653 1.00 79.06 672 VAL A CA 1
ATOM 4809 C C . VAL A 1 672 ? -91.101 13.619 39.609 1.00 79.06 672 VAL A C 1
ATOM 4811 O O . VAL A 1 672 ? -90.853 13.485 38.411 1.00 79.06 672 VAL A O 1
ATOM 4814 N N . VAL A 1 673 ? -92.348 13.721 40.060 1.00 79.25 673 VAL A N 1
ATOM 4815 C CA . VAL A 1 673 ? -93.531 13.891 39.216 1.00 79.25 673 VAL A CA 1
ATOM 4816 C C . VAL A 1 673 ? -93.644 15.364 38.826 1.00 79.25 673 VAL A C 1
ATOM 4818 O O . VAL A 1 673 ? -93.805 16.235 39.684 1.00 79.25 673 VAL A O 1
ATOM 4821 N N . SER A 1 674 ? -93.598 15.648 37.524 1.00 77.56 674 SER A N 1
ATOM 4822 C CA . SER A 1 674 ? -93.910 16.978 36.983 1.00 77.56 674 SER A CA 1
ATOM 4823 C C . SER A 1 674 ? -95.420 17.143 36.817 1.00 77.56 674 SER A C 1
ATOM 4825 O O . SER A 1 674 ? -96.062 16.368 36.109 1.00 77.56 674 SER A O 1
ATOM 4827 N N . VAL A 1 675 ? -95.995 18.160 37.454 1.00 77.00 675 VAL A N 1
ATOM 4828 C CA . VAL A 1 675 ? -97.429 18.468 37.407 1.00 77.00 675 VAL A CA 1
ATOM 4829 C C . VAL A 1 675 ? -97.696 19.511 36.317 1.00 77.00 675 VAL A C 1
ATOM 4831 O O . VAL A 1 675 ? -96.900 20.419 36.087 1.00 77.00 675 VAL A O 1
ATOM 4834 N N . SER A 1 676 ? -98.848 19.425 35.645 1.00 75.00 676 SER A N 1
ATOM 4835 C CA . SER A 1 676 ? -99.227 20.334 34.548 1.00 75.00 676 SER A CA 1
ATOM 4836 C C . SER A 1 676 ? -99.419 21.805 34.955 1.00 75.00 676 SER A C 1
ATOM 4838 O O . SER A 1 676 ? -99.629 22.648 34.088 1.00 75.00 676 SER A O 1
ATOM 4840 N N . ASP A 1 677 ? -99.391 22.116 36.254 1.00 78.69 677 ASP A N 1
ATOM 4841 C CA . ASP A 1 677 ? -99.389 23.482 36.793 1.00 78.69 677 ASP A CA 1
ATOM 4842 C C . ASP A 1 677 ? -97.973 24.080 36.937 1.00 78.69 677 ASP A C 1
ATOM 4844 O O . ASP A 1 677 ? -97.833 25.241 37.318 1.00 78.69 677 ASP A O 1
ATOM 4848 N N . GLY A 1 678 ? -96.931 23.312 36.594 1.00 67.31 678 GLY A N 1
ATOM 4849 C CA . GLY A 1 678 ? -95.525 23.704 36.694 1.00 67.31 678 GLY A CA 1
ATOM 4850 C C . GLY A 1 678 ? -94.865 23.367 38.034 1.00 67.31 678 GLY A C 1
ATOM 4851 O O . GLY A 1 678 ? -93.682 23.657 38.199 1.00 67.31 678 GLY A O 1
ATOM 4852 N N . SER A 1 679 ? -95.586 22.763 38.986 1.00 79.38 679 SER A N 1
ATOM 4853 C CA . SER A 1 679 ? -94.988 22.240 40.220 1.00 79.38 679 SER A CA 1
ATOM 4854 C C . SER A 1 679 ? -94.352 20.861 40.011 1.00 79.38 679 SER A C 1
ATOM 4856 O O . SER A 1 679 ? -94.788 20.071 39.173 1.00 79.38 679 SER A O 1
ATOM 4858 N N . THR A 1 680 ? -93.326 20.550 40.802 1.00 74.25 680 THR A N 1
ATOM 4859 C CA . THR A 1 680 ? -92.814 19.185 40.972 1.00 74.25 680 THR A CA 1
ATOM 4860 C C . THR A 1 680 ? -93.218 18.639 42.337 1.00 74.25 680 THR A C 1
ATOM 4862 O O . THR A 1 680 ? -93.460 19.392 43.284 1.00 74.25 680 THR A O 1
ATOM 4865 N N . ARG A 1 681 ? -93.315 17.314 42.438 1.00 71.00 681 ARG A N 1
ATOM 4866 C CA . ARG A 1 681 ? -93.492 16.578 43.697 1.00 71.00 681 ARG A CA 1
ATOM 4867 C C . ARG A 1 681 ? -92.583 15.360 43.670 1.00 71.00 681 ARG A C 1
ATOM 4869 O O . ARG A 1 681 ? -92.447 14.752 42.615 1.00 71.00 681 ARG A O 1
ATOM 4876 N N . GLU A 1 682 ? -91.985 15.006 44.797 1.00 67.12 682 GLU A N 1
ATOM 4877 C CA . GLU A 1 682 ? -91.259 13.738 44.932 1.00 67.12 682 GLU A CA 1
ATOM 4878 C C . GLU A 1 682 ? -92.213 12.550 44.703 1.00 67.12 682 GLU A C 1
ATOM 4880 O O . GLU A 1 682 ? -93.422 12.648 44.952 1.00 67.12 682 GLU A O 1
ATOM 4885 N N . ILE A 1 683 ? -91.679 11.436 44.200 1.00 65.56 683 ILE A N 1
ATOM 4886 C CA . ILE A 1 683 ? -92.405 10.161 44.145 1.00 65.56 683 ILE A CA 1
ATOM 4887 C C . ILE A 1 683 ? -92.601 9.677 45.595 1.00 65.56 683 ILE A C 1
ATOM 4889 O O . ILE A 1 683 ? -91.638 9.519 46.343 1.00 65.56 683 ILE A O 1
ATOM 4893 N N . ASN A 1 684 ? -93.858 9.518 46.026 1.00 55.75 684 ASN A N 1
ATOM 4894 C CA . ASN A 1 684 ? -94.199 9.261 47.430 1.00 55.75 684 ASN A CA 1
ATOM 4895 C C . ASN A 1 684 ? -93.930 7.802 47.829 1.00 55.75 684 ASN A C 1
ATOM 4897 O O . ASN A 1 684 ? -94.800 6.953 47.661 1.00 55.75 684 ASN A O 1
ATOM 4901 N N . VAL A 1 685 ? -92.783 7.551 48.457 1.00 47.91 685 VAL A N 1
ATOM 4902 C CA . VAL A 1 685 ? -92.402 6.225 48.968 1.00 47.91 685 VAL A CA 1
ATOM 4903 C C . VAL A 1 685 ? -93.330 5.757 50.101 1.00 47.91 685 VAL A C 1
ATOM 4905 O O . VAL A 1 685 ? -93.392 6.377 51.169 1.00 47.91 685 VAL A O 1
ATOM 4908 N N . TYR A 1 686 ? -93.976 4.600 49.934 1.00 44.03 686 TYR A N 1
ATOM 4909 C CA . TYR A 1 686 ? -94.672 3.908 51.028 1.00 44.03 686 TYR A CA 1
ATOM 4910 C C . TYR A 1 686 ? -93.702 3.083 51.891 1.00 44.03 686 TYR A C 1
ATOM 4912 O O . TYR A 1 686 ? -93.539 1.877 51.712 1.00 44.03 686 TYR A O 1
ATOM 4920 N N . VAL A 1 687 ? -93.088 3.718 52.894 1.00 41.06 687 VAL A N 1
ATOM 4921 C CA . VAL A 1 687 ? -92.327 3.001 53.933 1.00 41.06 687 VAL A CA 1
ATOM 4922 C C . VAL A 1 687 ? -93.284 2.407 54.973 1.00 41.06 687 VAL A C 1
ATOM 4924 O O . VAL A 1 687 ? -93.937 3.143 55.716 1.00 41.06 687 VAL A O 1
ATOM 4927 N N . VAL A 1 688 ? -93.327 1.077 55.092 1.00 35.78 688 VAL A N 1
ATOM 4928 C CA . VAL A 1 688 ? -93.944 0.402 56.248 1.00 35.78 688 VAL A CA 1
ATOM 4929 C C . VAL A 1 688 ? -92.898 0.275 57.362 1.00 35.78 688 VAL A C 1
ATOM 4931 O O . VAL A 1 688 ? -92.110 -0.667 57.386 1.00 35.78 688 VAL A O 1
ATOM 4934 N N . ASP A 1 689 ? -92.883 1.245 58.282 1.00 41.94 689 ASP A N 1
ATOM 4935 C CA . ASP A 1 689 ? -92.066 1.197 59.506 1.00 41.94 689 ASP A CA 1
ATOM 4936 C C . ASP A 1 689 ? -92.553 0.099 60.474 1.00 41.94 689 ASP A C 1
ATOM 4938 O O . ASP A 1 689 ? -93.742 -0.228 60.547 1.00 41.94 689 ASP A O 1
ATOM 4942 N N . GLY A 1 690 ? -91.611 -0.468 61.230 1.00 32.16 690 GLY A N 1
ATOM 4943 C CA . GLY A 1 690 ? -91.785 -1.691 61.998 1.00 32.16 690 GLY A CA 1
ATOM 4944 C C . GLY A 1 690 ? -90.918 -1.886 63.248 1.00 32.16 690 GLY A C 1
ATOM 4945 O O . GLY A 1 690 ? -90.888 -3.028 63.694 1.00 32.16 690 GLY A O 1
ATOM 4946 N N . SER A 1 691 ? -90.251 -0.866 63.834 1.00 28.28 691 SER A N 1
ATOM 4947 C CA . SER A 1 691 ? -90.210 -0.660 65.317 1.00 28.28 691 SER A CA 1
ATOM 4948 C C . SER A 1 691 ? -89.156 0.333 65.860 1.00 28.28 691 SER A C 1
ATOM 4950 O O . SER A 1 691 ? -87.962 0.218 65.597 1.00 28.28 691 SER A O 1
ATOM 4952 N N . VAL A 1 692 ? -89.609 1.193 66.785 1.00 41.88 692 VAL A N 1
ATOM 4953 C CA . VAL A 1 692 ? -88.865 2.117 67.684 1.00 41.88 692 VAL A CA 1
ATOM 4954 C C . VAL A 1 692 ? -89.715 2.310 68.970 1.00 41.88 692 VAL A C 1
ATOM 4956 O O . VAL A 1 692 ? -90.883 1.903 68.937 1.00 41.88 692 VAL A O 1
ATOM 4959 N N . PRO A 1 693 ? -89.282 2.956 70.090 1.00 51.75 693 PRO A N 1
ATOM 4960 C CA . PRO A 1 693 ? -87.977 3.510 70.524 1.00 51.75 693 PRO A CA 1
ATOM 4961 C C . PRO A 1 693 ? -87.571 2.836 71.890 1.00 51.75 693 PRO A C 1
ATOM 4963 O O . PRO A 1 693 ? -87.691 1.611 71.918 1.00 51.75 693 PRO A O 1
ATOM 4966 N N . PRO A 1 694 ? -87.218 3.457 73.062 1.00 49.91 694 PRO A N 1
ATOM 4967 C CA . PRO A 1 694 ? -86.656 4.778 73.463 1.00 49.91 694 PRO A CA 1
ATOM 4968 C C . PRO A 1 694 ? -85.501 4.652 74.540 1.00 49.91 694 PRO A C 1
ATOM 4970 O O . PRO A 1 694 ? -84.863 3.607 74.596 1.00 49.91 694 PRO A O 1
ATOM 4973 N N . PRO A 1 695 ? -85.240 5.607 75.476 1.00 48.88 695 PRO A N 1
ATOM 4974 C CA . PRO A 1 695 ? -84.630 6.940 75.291 1.00 48.88 695 PRO A CA 1
ATOM 4975 C C . PRO A 1 695 ? -83.480 7.304 76.285 1.00 48.88 695 PRO A C 1
ATOM 4977 O O . PRO A 1 695 ? -83.255 6.619 77.281 1.00 48.88 695 PRO A O 1
ATOM 4980 N N . ALA A 1 696 ? -82.924 8.517 76.081 1.00 34.25 696 ALA A N 1
ATOM 4981 C CA . ALA A 1 696 ? -82.543 9.575 77.058 1.00 34.25 696 ALA A CA 1
ATOM 4982 C C . ALA A 1 696 ? -81.063 10.035 76.948 1.00 34.25 696 ALA A C 1
ATOM 4984 O O . ALA A 1 696 ? -80.210 9.249 76.562 1.00 34.25 696 ALA A O 1
ATOM 4985 N N . ALA A 1 697 ? -80.675 11.288 77.242 1.00 32.12 697 ALA A N 1
ATOM 4986 C CA . ALA A 1 697 ? -81.340 12.359 78.002 1.00 32.12 697 ALA A CA 1
ATOM 4987 C C . ALA A 1 697 ? -80.991 13.786 77.492 1.00 32.12 697 ALA A C 1
ATOM 4989 O O . ALA A 1 697 ? -80.189 13.952 76.579 1.00 32.12 697 ALA A O 1
ATOM 4990 N N . ASN A 1 698 ? -81.580 14.820 78.112 1.00 32.12 698 ASN A N 1
ATOM 4991 C CA . ASN A 1 698 ? -81.446 16.244 77.761 1.00 32.12 698 ASN A CA 1
ATOM 4992 C C . ASN A 1 698 ? -80.907 17.082 78.941 1.00 32.12 698 ASN A C 1
ATOM 4994 O O . ASN A 1 698 ? -81.579 17.118 79.969 1.00 32.12 698 ASN A O 1
ATOM 4998 N N . VAL A 1 699 ? -79.782 17.793 78.756 1.00 33.88 699 VAL A N 1
ATOM 4999 C CA . VAL A 1 699 ? -79.432 19.111 79.358 1.00 33.88 699 VAL A CA 1
ATOM 5000 C C . VAL A 1 699 ? -78.284 19.717 78.514 1.00 33.88 699 VAL A C 1
ATOM 5002 O O . VAL A 1 699 ? -77.341 18.986 78.233 1.00 33.88 699 VAL A O 1
ATOM 5005 N N . GLY A 1 700 ? -78.219 20.991 78.102 1.00 31.62 700 GLY A N 1
ATOM 5006 C CA . GLY A 1 700 ? -79.185 22.103 78.096 1.00 31.62 700 GLY A CA 1
ATOM 5007 C C . GLY A 1 700 ? -78.487 23.462 77.819 1.00 31.62 700 GLY A C 1
ATOM 5008 O O . GLY A 1 700 ? -77.266 23.531 77.912 1.00 31.62 700 GLY A O 1
ATOM 5009 N N . SER A 1 701 ? -79.268 24.536 77.589 1.00 34.03 701 SER A N 1
ATOM 5010 C CA . SER A 1 701 ? -78.851 25.970 77.532 1.00 34.03 701 SER A CA 1
ATOM 5011 C C . SER A 1 701 ? -78.002 26.427 76.317 1.00 34.03 701 SER A C 1
ATOM 5013 O O . SER A 1 701 ? -77.085 25.723 75.921 1.00 34.03 701 SER A O 1
ATOM 5015 N N . SER A 1 702 ? -78.153 27.622 75.720 1.00 33.47 702 SER A N 1
ATOM 5016 C CA . SER A 1 702 ? -79.225 28.653 75.709 1.00 33.47 702 SER A CA 1
ATOM 5017 C C . SER A 1 702 ? -78.815 29.815 74.781 1.00 33.47 702 SER A C 1
ATOM 5019 O O . SER A 1 702 ? -77.668 30.233 74.895 1.00 33.47 702 SER A O 1
ATOM 5021 N N . ASP A 1 703 ? -79.769 30.391 74.031 1.00 32.84 703 ASP A N 1
ATOM 5022 C CA . ASP A 1 703 ? -79.855 31.815 73.608 1.00 32.84 703 ASP A CA 1
ATOM 5023 C C . ASP A 1 703 ? -78.704 32.454 72.768 1.00 32.84 703 ASP A C 1
ATOM 5025 O O . ASP A 1 703 ? -77.555 32.047 72.837 1.00 32.84 703 ASP A O 1
ATOM 5029 N N . ALA A 1 704 ? -78.879 33.526 71.977 1.00 32.50 704 ALA A N 1
ATOM 5030 C CA . ALA A 1 704 ? -80.031 34.117 71.274 1.00 32.50 704 ALA A CA 1
ATOM 5031 C C . ALA A 1 704 ? -79.538 35.270 70.346 1.00 32.50 704 ALA A C 1
ATOM 5033 O O . ALA A 1 704 ? -78.506 35.867 70.618 1.00 32.50 704 ALA A O 1
ATOM 5034 N N . VAL A 1 705 ? -80.337 35.631 69.325 1.00 31.12 705 VAL A N 1
ATOM 5035 C CA . VAL A 1 705 ? -80.454 36.977 68.689 1.00 31.12 705 VAL A CA 1
ATOM 5036 C C . VAL A 1 705 ? -79.202 37.673 68.091 1.00 31.12 705 VAL A C 1
ATOM 5038 O O . VAL A 1 705 ? -78.362 38.209 68.796 1.00 31.12 705 VAL A O 1
ATOM 5041 N N . GLY A 1 706 ? -79.218 37.813 66.755 1.00 30.17 706 GLY A N 1
ATOM 5042 C CA . GLY A 1 706 ? -79.235 39.088 65.999 1.00 30.17 706 GLY A CA 1
ATOM 5043 C C . GLY A 1 706 ? -78.187 40.200 66.222 1.00 30.17 706 GLY A C 1
ATOM 5044 O O . GLY A 1 706 ? -78.074 40.765 67.304 1.00 30.17 706 GLY A O 1
ATOM 5045 N N . GLY A 1 707 ? -77.576 40.654 65.118 1.00 28.88 707 GLY A N 1
ATOM 5046 C CA . GLY A 1 707 ? -76.839 41.922 65.007 1.00 28.88 707 GLY A CA 1
ATOM 5047 C C . GLY A 1 707 ? -76.613 42.320 63.539 1.00 28.88 707 GLY A C 1
ATOM 5048 O O . GLY A 1 707 ? -76.296 41.458 62.723 1.00 28.88 707 GLY A O 1
ATOM 5049 N N . SER A 1 708 ? -76.833 43.593 63.206 1.00 32.31 708 SER A N 1
ATOM 5050 C CA . SER A 1 708 ? -76.712 44.197 61.866 1.00 32.31 708 SER A CA 1
ATOM 5051 C C . SER A 1 708 ? -75.491 45.129 61.757 1.00 32.31 708 SER A C 1
ATOM 5053 O O . SER A 1 708 ? -74.845 45.393 62.770 1.00 32.31 708 SER A O 1
ATOM 5055 N N . ASP A 1 709 ? -75.270 45.678 60.550 1.00 30.09 709 ASP A N 1
ATOM 5056 C CA . ASP A 1 709 ? -74.479 46.898 60.259 1.00 30.09 709 ASP A CA 1
ATOM 5057 C C . ASP A 1 709 ? -72.935 46.770 60.375 1.00 30.09 709 ASP A C 1
ATOM 5059 O O . ASP A 1 709 ? -72.424 45.934 61.112 1.00 30.09 709 ASP A O 1
ATOM 5063 N N . ASP A 1 710 ? -72.084 47.570 59.714 1.00 33.31 710 ASP A N 1
ATOM 5064 C CA . ASP A 1 710 ? -72.153 48.364 58.463 1.00 33.31 710 ASP A CA 1
ATOM 5065 C C . ASP A 1 710 ? -70.700 48.784 58.071 1.00 33.31 710 ASP A C 1
ATOM 5067 O O . ASP A 1 710 ? -69.792 48.720 58.898 1.00 33.31 710 ASP A O 1
ATOM 5071 N N . ALA A 1 711 ? -70.501 49.178 56.807 1.00 32.47 711 ALA A N 1
ATOM 5072 C CA . ALA A 1 711 ? -69.436 49.991 56.187 1.00 32.47 711 ALA A CA 1
ATOM 5073 C C . ALA A 1 711 ? -67.991 50.083 56.759 1.00 32.47 711 ALA A C 1
ATOM 5075 O O . ALA A 1 711 ? -67.731 50.504 57.883 1.00 32.47 711 ALA A O 1
ATOM 5076 N N . GLY A 1 712 ? -67.017 49.949 55.844 1.00 29.16 712 GLY A N 1
ATOM 5077 C CA . GLY A 1 712 ? -65.641 50.453 55.986 1.00 29.16 712 GLY A CA 1
ATOM 5078 C C . GLY A 1 712 ? -65.024 50.790 54.619 1.00 29.16 712 GLY A C 1
ATOM 5079 O O . GLY A 1 712 ? -64.847 49.903 53.791 1.00 29.16 712 GLY A O 1
ATOM 5080 N N . ILE A 1 713 ? -64.751 52.074 54.359 1.00 31.36 713 ILE A N 1
ATOM 5081 C CA . ILE A 1 713 ? -64.381 52.634 53.039 1.00 31.36 713 ILE A CA 1
ATOM 5082 C C . ILE A 1 713 ? -62.847 52.775 52.858 1.00 31.36 713 ILE A C 1
ATOM 5084 O O . ILE A 1 713 ? -62.102 52.809 53.833 1.00 31.36 713 ILE A O 1
ATOM 5088 N N . ALA A 1 714 ? -62.437 52.859 51.581 1.00 38.53 714 ALA A N 1
ATOM 5089 C CA . ALA A 1 714 ? -61.150 53.232 50.945 1.00 38.53 714 ALA A CA 1
ATOM 5090 C C . ALA A 1 714 ? -60.400 54.473 51.559 1.00 38.53 714 ALA A C 1
ATOM 5092 O O . ALA A 1 714 ? -60.960 55.045 52.497 1.00 38.53 714 ALA A O 1
ATOM 5093 N N . PRO A 1 715 ? -59.207 54.967 51.083 1.00 45.47 715 PRO A N 1
ATOM 5094 C CA . PRO A 1 715 ? -58.890 55.261 49.658 1.00 45.47 715 PRO A CA 1
ATOM 5095 C C . PRO A 1 715 ? -57.405 55.261 49.150 1.00 45.47 715 PRO A C 1
ATOM 5097 O O . PRO A 1 715 ? -56.447 55.172 49.906 1.00 45.47 715 PRO A O 1
ATOM 5100 N N . GLU A 1 716 ? -57.292 55.380 47.815 1.00 32.16 716 GLU A N 1
ATOM 5101 C CA . GLU A 1 716 ? -56.349 56.124 46.923 1.00 32.16 716 GLU A CA 1
ATOM 5102 C C . GLU A 1 716 ? -54.826 56.343 47.194 1.00 32.16 716 GLU A C 1
ATOM 5104 O O . GLU A 1 716 ? -54.418 56.878 48.217 1.00 32.16 716 GLU A O 1
ATOM 5109 N N . SER A 1 717 ? -54.032 56.006 46.151 1.00 39.44 717 SER A N 1
ATOM 5110 C CA . SER A 1 717 ? -53.015 56.767 45.353 1.00 39.44 717 SER A CA 1
ATOM 5111 C C . SER A 1 717 ? -52.192 57.937 45.958 1.00 39.44 717 SER A C 1
ATOM 5113 O O . SER A 1 717 ? -52.704 58.672 46.799 1.00 39.44 717 SER A O 1
ATOM 5115 N N . PRO A 1 718 ? -50.948 58.221 45.468 1.00 46.88 718 PRO A N 1
ATOM 5116 C CA . PRO A 1 718 ? -50.795 59.113 44.283 1.00 46.88 718 PRO A CA 1
ATOM 5117 C C . PRO A 1 718 ? -49.506 58.999 43.400 1.00 46.88 718 PRO A C 1
ATOM 5119 O O . PRO A 1 718 ? -48.489 58.470 43.837 1.00 46.88 718 PRO A O 1
ATOM 5122 N N . THR A 1 719 ? -49.557 59.660 42.220 1.00 31.84 719 THR A N 1
ATOM 5123 C CA . THR A 1 719 ? -48.467 60.285 41.388 1.00 31.84 719 THR A CA 1
ATOM 5124 C C . THR A 1 719 ? -47.308 59.422 40.831 1.00 31.84 719 THR A C 1
ATOM 5126 O O . THR A 1 719 ? -46.822 58.556 41.540 1.00 31.84 719 THR A O 1
ATOM 5129 N N . GLU A 1 720 ? -46.711 59.566 39.633 1.00 29.97 720 GLU A N 1
ATOM 5130 C CA . GLU A 1 720 ? -46.672 60.488 38.456 1.00 29.97 720 GLU A CA 1
ATOM 5131 C C . GLU A 1 720 ? -45.174 60.742 38.089 1.00 29.97 720 GLU A C 1
ATOM 5133 O O . GLU A 1 720 ? -44.338 60.793 38.989 1.00 29.97 720 GLU A O 1
ATOM 5138 N N . ASP A 1 721 ? -44.876 60.901 36.783 1.00 30.67 721 ASP A N 1
ATOM 5139 C CA . ASP A 1 721 ? -43.722 61.595 36.136 1.00 30.67 721 ASP A CA 1
ATOM 5140 C C . ASP A 1 721 ? -42.616 60.839 35.328 1.00 30.67 721 ASP A C 1
ATOM 5142 O O . ASP A 1 721 ? -42.401 59.634 35.464 1.00 30.67 721 ASP A O 1
ATOM 5146 N N . VAL A 1 722 ? -41.973 61.587 34.402 1.00 33.09 722 VAL A N 1
ATOM 5147 C CA . VAL A 1 722 ? -41.125 61.165 33.236 1.00 33.09 722 VAL A CA 1
ATOM 5148 C C . VAL A 1 722 ? -40.272 62.365 32.695 1.00 33.09 722 VAL A C 1
ATOM 5150 O O . VAL A 1 722 ? -40.464 63.453 33.240 1.00 33.09 722 VAL A O 1
ATOM 5153 N N . PRO A 1 723 ? -39.403 62.322 31.630 1.00 50.25 723 PRO A N 1
ATOM 5154 C CA . PRO A 1 723 ? -38.823 61.247 30.779 1.00 50.25 723 PRO A CA 1
ATOM 5155 C C . PRO A 1 723 ? -37.261 61.379 30.569 1.00 50.25 723 PRO A C 1
ATOM 5157 O O . PRO A 1 723 ? -36.580 61.966 31.404 1.00 50.25 723 PRO A O 1
ATOM 5160 N N . ALA A 1 724 ? -36.745 60.935 29.396 1.00 35.00 724 ALA A N 1
ATOM 5161 C CA . ALA A 1 724 ? -35.444 61.223 28.722 1.00 35.00 724 ALA A CA 1
ATOM 5162 C C . ALA A 1 724 ? -34.191 60.400 29.151 1.00 35.00 724 ALA A C 1
ATOM 5164 O O . ALA A 1 724 ? -34.087 59.996 30.304 1.00 35.00 724 ALA A O 1
ATOM 5165 N N . ASP A 1 725 ? -33.212 60.082 28.276 1.00 32.97 725 ASP A N 1
ATOM 5166 C CA . ASP A 1 725 ? -32.863 60.648 26.946 1.00 32.97 725 ASP A CA 1
ATOM 5167 C C . ASP A 1 725 ? -32.281 59.608 25.925 1.00 32.97 725 ASP A C 1
ATOM 5169 O O . ASP A 1 725 ? -31.975 58.473 26.288 1.00 32.97 725 ASP A O 1
ATOM 5173 N N . GLU A 1 726 ? -32.163 60.034 24.658 1.00 36.12 726 GLU A N 1
ATOM 5174 C CA . GLU A 1 726 ? -31.845 59.362 23.358 1.00 36.12 726 GLU A CA 1
ATOM 5175 C C . GLU A 1 726 ? -30.320 59.024 23.128 1.00 36.12 726 GLU A C 1
ATOM 5177 O O . GLU A 1 726 ? -29.545 59.300 24.051 1.00 36.12 726 GLU A O 1
ATOM 5182 N N . PRO A 1 727 ? -29.802 58.468 21.976 1.00 48.69 727 PRO A N 1
ATOM 5183 C CA . PRO A 1 727 ? -30.377 58.476 20.609 1.00 48.69 727 PRO A CA 1
ATOM 5184 C C . PRO A 1 727 ? -30.184 57.290 19.617 1.00 48.69 727 PRO A C 1
ATOM 5186 O O . PRO A 1 727 ? -29.215 56.540 19.694 1.00 48.69 727 PRO A O 1
ATOM 5189 N N . SER A 1 728 ? -31.046 57.295 18.577 1.00 30.58 728 SER A N 1
ATOM 5190 C CA . SER A 1 728 ? -30.851 56.881 17.150 1.00 30.58 728 SER A CA 1
ATOM 5191 C C . SER A 1 728 ? -30.254 55.489 16.832 1.00 30.58 728 SER A C 1
ATOM 5193 O O . SER A 1 728 ? -29.180 55.138 17.299 1.00 30.58 728 SER A O 1
ATOM 5195 N N . ASP A 1 729 ? -30.814 54.693 15.917 1.00 29.31 729 ASP A N 1
ATOM 5196 C CA . ASP A 1 729 ? -30.989 55.066 14.502 1.00 29.31 729 ASP A CA 1
ATOM 5197 C C . ASP A 1 729 ? -32.070 54.217 13.792 1.00 29.31 729 ASP A C 1
ATOM 5199 O O . ASP A 1 729 ? -32.433 53.131 14.246 1.00 29.31 729 ASP A O 1
ATOM 5203 N N . THR A 1 730 ? -32.584 54.697 12.659 1.00 31.00 730 THR A N 1
ATOM 5204 C CA . THR A 1 730 ? -33.582 53.980 11.835 1.00 31.00 730 THR A CA 1
ATOM 5205 C C . THR A 1 730 ? -32.930 53.278 10.647 1.00 31.00 730 THR A C 1
ATOM 5207 O O . THR A 1 730 ? -32.069 53.899 10.034 1.00 31.00 730 THR A O 1
ATOM 5210 N N . LEU A 1 731 ? -33.415 52.091 10.237 1.00 30.30 731 LEU A N 1
ATOM 5211 C CA . LEU A 1 731 ? -33.741 51.735 8.833 1.00 30.30 731 LEU A CA 1
ATOM 5212 C C . LEU A 1 731 ? -34.135 50.248 8.645 1.00 30.30 731 LEU A C 1
ATOM 5214 O O . LEU A 1 731 ? -33.467 49.355 9.145 1.00 30.30 731 LEU A O 1
ATOM 5218 N N . SER A 1 732 ? -35.168 50.054 7.815 1.00 30.75 732 SER A N 1
ATOM 5219 C CA . SER A 1 732 ? -35.383 48.976 6.825 1.00 30.75 732 SER A CA 1
ATOM 5220 C C . SER A 1 732 ? -35.453 47.484 7.202 1.00 30.75 732 SER A C 1
ATOM 5222 O O . SER A 1 732 ? -34.573 46.901 7.822 1.00 30.75 732 SER A O 1
ATOM 5224 N N . GLU A 1 733 ? -36.482 46.847 6.636 1.00 42.34 733 GLU A N 1
ATOM 5225 C CA . GLU A 1 733 ? -36.648 45.398 6.459 1.00 42.34 733 GLU A CA 1
ATOM 5226 C C . GLU A 1 733 ? -35.502 44.775 5.631 1.00 42.34 733 GLU A C 1
ATOM 5228 O O . GLU A 1 733 ? -35.059 45.393 4.655 1.00 42.34 733 GLU A O 1
ATOM 5233 N N . PRO A 1 734 ? -35.077 43.533 5.931 1.00 38.00 734 PRO A N 1
ATOM 5234 C CA . PRO A 1 734 ? -34.369 42.685 4.988 1.00 38.00 734 PRO A CA 1
ATOM 5235 C C . PRO A 1 734 ? -35.303 41.667 4.312 1.00 38.00 734 PRO A C 1
ATOM 5237 O O . PRO A 1 734 ? -35.996 40.877 4.949 1.00 38.00 734 PRO A O 1
ATOM 5240 N N . ASP A 1 735 ? -35.237 41.753 2.991 1.00 32.16 735 ASP A N 1
ATOM 5241 C CA . ASP A 1 735 ? -35.646 40.874 1.897 1.00 32.16 735 ASP A CA 1
ATOM 5242 C C . ASP A 1 735 ? -35.853 39.364 2.162 1.00 32.16 735 ASP A C 1
ATOM 5244 O O . ASP A 1 735 ? -35.182 38.729 2.979 1.00 32.16 735 ASP A O 1
ATOM 5248 N N . VAL A 1 736 ? -36.734 38.770 1.353 1.00 42.94 736 VAL A N 1
ATOM 5249 C CA . VAL A 1 736 ? -37.014 37.329 1.322 1.00 42.94 736 VAL A CA 1
ATOM 5250 C C . VAL A 1 736 ? -36.015 36.653 0.384 1.00 42.94 736 VAL A C 1
ATOM 5252 O O . VAL A 1 736 ? -36.008 36.920 -0.814 1.00 42.94 736 VAL A O 1
ATOM 5255 N N . THR A 1 737 ? -35.209 35.725 0.899 1.00 33.28 737 THR A N 1
ATOM 5256 C CA . THR A 1 737 ? -34.406 34.815 0.066 1.00 33.28 737 THR A CA 1
ATOM 5257 C C . THR A 1 737 ? -34.747 33.370 0.406 1.00 33.28 737 THR A C 1
ATOM 5259 O O . THR A 1 737 ? -34.766 32.985 1.572 1.00 33.28 737 THR A O 1
ATOM 5262 N N . GLU A 1 738 ? -35.094 32.595 -0.622 1.00 36.50 738 GLU A N 1
ATOM 5263 C CA . GLU A 1 738 ? -35.538 31.206 -0.482 1.00 36.50 738 GLU A CA 1
ATOM 5264 C C . GLU A 1 738 ? -34.367 30.270 -0.148 1.00 36.50 738 GLU A C 1
ATOM 5266 O O . GLU A 1 738 ? -33.258 30.433 -0.665 1.00 36.50 738 GLU A O 1
ATOM 5271 N N . GLU A 1 739 ? -34.624 29.255 0.682 1.00 37.16 739 GLU A N 1
ATOM 5272 C CA . GLU A 1 739 ? -33.715 28.114 0.812 1.00 37.16 739 GLU A CA 1
ATOM 5273 C C . GLU A 1 739 ? -33.635 27.343 -0.518 1.00 37.16 739 GLU A C 1
ATOM 5275 O O . GLU A 1 739 ? -34.668 27.096 -1.150 1.00 37.16 739 GLU A O 1
ATOM 5280 N N . PRO A 1 740 ? -32.440 26.899 -0.945 1.00 34.69 740 PRO A N 1
ATOM 5281 C CA . PRO A 1 740 ? -32.320 26.011 -2.089 1.00 34.69 740 PRO A CA 1
ATOM 5282 C C . PRO A 1 740 ? -32.898 24.629 -1.755 1.00 34.69 740 PRO A C 1
ATOM 5284 O O . PRO A 1 740 ? -32.504 23.983 -0.784 1.00 34.69 740 PRO A O 1
ATOM 5287 N N . THR A 1 741 ? -33.799 24.143 -2.607 1.00 40.72 741 THR A N 1
ATOM 5288 C CA . THR A 1 741 ? -34.316 22.769 -2.552 1.00 40.72 741 THR A CA 1
ATOM 5289 C C . THR A 1 741 ? -33.185 21.736 -2.662 1.00 40.72 741 THR A C 1
ATOM 5291 O O . THR A 1 741 ? -32.285 21.938 -3.485 1.00 40.72 741 THR A O 1
ATOM 5294 N N . PRO A 1 742 ? -33.244 20.597 -1.942 1.00 39.34 742 PRO A N 1
ATOM 5295 C CA . PRO A 1 742 ? -32.300 19.500 -2.139 1.00 39.34 742 PRO A CA 1
ATOM 5296 C C . PRO A 1 742 ? -32.347 18.995 -3.586 1.00 39.34 742 PRO A C 1
ATOM 5298 O O . PRO A 1 742 ? -33.424 18.723 -4.115 1.00 39.34 742 PRO A O 1
ATOM 5301 N N . VAL A 1 743 ? -31.180 18.873 -4.218 1.00 37.19 743 VAL A N 1
ATOM 5302 C CA . VAL A 1 743 ? -31.036 18.257 -5.545 1.00 37.19 743 VAL A CA 1
ATOM 5303 C C . VAL A 1 743 ? -30.931 16.741 -5.377 1.00 37.19 743 VAL A C 1
ATOM 5305 O O . VAL A 1 743 ? -30.314 16.274 -4.420 1.00 37.19 743 VAL A O 1
ATOM 5308 N N . ASP A 1 744 ? -31.542 15.991 -6.298 1.00 37.31 744 ASP A N 1
ATOM 5309 C CA . ASP A 1 744 ? -31.606 14.527 -6.283 1.00 37.31 744 ASP A CA 1
ATOM 5310 C C . ASP A 1 744 ? -30.250 13.852 -6.018 1.00 37.31 744 ASP A C 1
ATOM 5312 O O . ASP A 1 744 ? -29.253 14.113 -6.697 1.00 37.31 744 ASP A O 1
ATOM 5316 N N . ALA A 1 745 ? -30.248 12.902 -5.081 1.00 41.56 745 ALA A N 1
ATOM 5317 C CA . ALA A 1 745 ? -29.197 11.897 -5.004 1.00 41.56 745 ALA A CA 1
ATOM 5318 C C . ALA A 1 745 ? -29.326 10.937 -6.206 1.00 41.56 745 ALA A C 1
ATOM 5320 O O . ALA A 1 745 ? -30.446 10.545 -6.549 1.00 41.56 745 ALA A O 1
ATOM 5321 N N . PRO A 1 746 ? -28.219 10.529 -6.852 1.00 37.50 746 PRO A N 1
ATOM 5322 C CA . PRO A 1 746 ? -28.284 9.590 -7.962 1.00 37.50 746 PRO A CA 1
ATOM 5323 C C . PRO A 1 746 ? -28.780 8.225 -7.475 1.00 37.50 746 PRO A C 1
ATOM 5325 O O . PRO A 1 746 ? -28.234 7.643 -6.540 1.00 37.50 746 PRO A O 1
ATOM 5328 N N . VAL A 1 747 ? -29.810 7.702 -8.139 1.00 40.22 747 VAL A N 1
ATOM 5329 C CA . VAL A 1 747 ? -30.275 6.325 -7.946 1.00 40.22 747 VAL A CA 1
ATOM 5330 C C . VAL A 1 747 ? -29.228 5.381 -8.533 1.00 40.22 747 VAL A C 1
ATOM 5332 O O . VAL A 1 747 ? -29.037 5.359 -9.750 1.00 40.22 747 VAL A O 1
ATOM 5335 N N . GLU A 1 748 ? -28.568 4.589 -7.687 1.00 38.50 748 GLU A N 1
ATOM 5336 C CA . GLU A 1 748 ? -27.759 3.465 -8.160 1.00 38.50 748 GLU A CA 1
ATOM 5337 C C . GLU A 1 748 ? -28.651 2.452 -8.888 1.00 38.50 748 GLU A C 1
ATOM 5339 O O . GLU A 1 748 ? -29.700 2.031 -8.391 1.00 38.50 748 GLU A O 1
ATOM 5344 N N . ALA A 1 749 ? -28.232 2.060 -10.090 1.00 42.31 749 ALA A N 1
ATOM 5345 C CA . ALA A 1 749 ? -28.826 0.929 -10.785 1.00 42.31 749 ALA A CA 1
ATOM 5346 C C . ALA A 1 749 ? -28.400 -0.378 -10.087 1.00 42.31 749 ALA A C 1
ATOM 5348 O O . ALA A 1 749 ? -27.264 -0.460 -9.616 1.00 42.31 749 ALA A O 1
ATOM 5349 N N . PRO A 1 750 ? -29.264 -1.409 -10.031 1.00 37.75 750 PRO A N 1
ATOM 5350 C CA . PRO A 1 750 ? -28.885 -2.692 -9.454 1.00 37.75 750 PRO A CA 1
ATOM 5351 C C . PRO A 1 750 ? -27.721 -3.296 -10.246 1.00 37.75 750 PRO A C 1
ATOM 5353 O O . PRO A 1 750 ? -27.795 -3.437 -11.467 1.00 37.75 750 PRO A O 1
ATOM 5356 N N . VAL A 1 751 ? -26.651 -3.644 -9.536 1.00 36.72 751 VAL A N 1
ATOM 5357 C CA . VAL A 1 751 ? -25.500 -4.350 -10.099 1.00 36.72 751 VAL A CA 1
ATOM 5358 C C . VAL A 1 751 ? -25.885 -5.821 -10.265 1.00 36.72 751 VAL A C 1
ATOM 5360 O O . VAL A 1 751 ? -26.254 -6.467 -9.286 1.00 36.72 751 VAL A O 1
ATOM 5363 N N . ASP A 1 752 ? -25.816 -6.348 -11.489 1.00 39.38 752 ASP A N 1
ATOM 5364 C CA . ASP A 1 752 ? -25.933 -7.791 -11.727 1.00 39.38 752 ASP A CA 1
ATOM 5365 C C . ASP A 1 752 ? -24.735 -8.501 -11.077 1.00 39.38 752 ASP A C 1
ATOM 5367 O O . ASP A 1 752 ? -23.580 -8.219 -11.410 1.00 39.38 752 ASP A O 1
ATOM 5371 N N . GLU A 1 753 ? -24.999 -9.434 -10.159 1.00 38.25 753 GLU A N 1
ATOM 5372 C CA . GLU A 1 753 ? -23.952 -10.285 -9.592 1.00 38.25 753 GLU A CA 1
ATOM 5373 C C . GLU A 1 753 ? -23.397 -11.227 -10.678 1.00 38.25 753 GLU A C 1
ATOM 5375 O O . GLU A 1 753 ? -24.163 -11.990 -11.280 1.00 38.25 753 GLU A O 1
ATOM 5380 N N . PRO A 1 754 ? -22.075 -11.248 -10.931 1.00 36.59 754 PRO A N 1
ATOM 5381 C CA . PRO A 1 754 ? -21.489 -12.251 -11.804 1.00 36.59 754 PRO A CA 1
ATOM 5382 C C . PRO A 1 754 ? -21.553 -13.617 -11.114 1.00 36.59 754 PRO A C 1
ATOM 5384 O O . PRO A 1 754 ? -20.818 -13.889 -10.163 1.00 36.59 754 PRO A O 1
ATOM 5387 N N . VAL A 1 755 ? -22.419 -14.498 -11.620 1.00 39.09 755 VAL A N 1
ATOM 5388 C CA . VAL A 1 755 ? -22.455 -15.910 -11.220 1.00 39.09 755 VAL A CA 1
ATOM 5389 C C . VAL A 1 755 ? -21.092 -16.534 -11.518 1.00 39.09 755 VAL A C 1
ATOM 5391 O O . VAL A 1 755 ? -20.724 -16.736 -12.675 1.00 39.09 755 VAL A O 1
ATOM 5394 N N . VAL A 1 756 ? -20.338 -16.834 -10.461 1.00 34.53 756 VAL A N 1
ATOM 5395 C CA . VAL A 1 756 ? -19.050 -17.520 -10.567 1.00 34.53 756 VAL A CA 1
ATOM 5396 C C . VAL A 1 756 ? -19.320 -18.999 -10.828 1.00 34.53 756 VAL A C 1
ATOM 5398 O O . VAL A 1 756 ? -19.699 -19.737 -9.919 1.00 34.53 756 VAL A O 1
ATOM 5401 N N . ASP A 1 757 ? -19.135 -19.428 -12.075 1.00 36.22 757 ASP A N 1
ATOM 5402 C CA . ASP A 1 757 ? -19.206 -20.842 -12.443 1.00 36.22 757 ASP A CA 1
ATOM 5403 C C . ASP A 1 757 ? -18.088 -21.604 -11.712 1.00 36.22 757 ASP A C 1
ATOM 5405 O O . ASP A 1 757 ? -16.894 -21.362 -11.920 1.00 36.22 757 ASP A O 1
ATOM 5409 N N . ALA A 1 758 ? -18.470 -22.512 -10.814 1.00 36.34 758 ALA A N 1
ATOM 5410 C CA . ALA A 1 758 ? -17.512 -23.334 -10.087 1.00 36.34 758 ALA A CA 1
ATOM 5411 C C . ALA A 1 758 ? -16.833 -24.320 -11.058 1.00 36.34 758 ALA A C 1
ATOM 5413 O O . ALA A 1 758 ? -17.529 -24.965 -11.849 1.00 36.34 758 ALA A O 1
ATOM 5414 N N . PRO A 1 759 ? -15.499 -24.499 -11.004 1.00 35.72 759 PRO A N 1
ATOM 5415 C CA . PRO A 1 759 ? -14.824 -25.454 -11.870 1.00 35.72 759 PRO A CA 1
ATOM 5416 C C . PRO A 1 759 ? -15.316 -26.873 -11.570 1.00 35.72 759 PRO A C 1
ATOM 5418 O O . PRO A 1 759 ? -15.147 -27.390 -10.463 1.00 35.72 759 PRO A O 1
ATOM 5421 N N . VAL A 1 760 ? -15.920 -27.506 -12.577 1.00 34.19 760 VAL A N 1
ATOM 5422 C CA . VAL A 1 760 ? -16.356 -28.903 -12.515 1.00 34.19 760 VAL A CA 1
ATOM 5423 C C . VAL A 1 760 ? -15.129 -29.789 -12.317 1.00 34.19 760 VAL A C 1
ATOM 5425 O O . VAL A 1 760 ? -14.288 -29.911 -13.207 1.00 34.19 760 VAL A O 1
ATOM 5428 N N . ALA A 1 761 ? -15.032 -30.416 -11.146 1.00 35.09 761 ALA A N 1
ATOM 5429 C CA . ALA A 1 761 ? -14.075 -31.485 -10.913 1.00 35.09 761 ALA A CA 1
ATOM 5430 C C . ALA A 1 761 ? -14.501 -32.714 -11.727 1.00 35.09 761 ALA A C 1
ATOM 5432 O O . ALA A 1 761 ? -15.561 -33.293 -11.484 1.00 35.09 761 ALA A O 1
ATOM 5433 N N . ASP A 1 762 ? -13.678 -33.093 -12.700 1.00 35.62 762 ASP A N 1
ATOM 5434 C CA . ASP A 1 762 ? -13.896 -34.267 -13.541 1.00 35.62 762 ASP A CA 1
ATOM 5435 C C . ASP A 1 762 ? -13.582 -35.531 -12.712 1.00 35.62 762 ASP A C 1
ATOM 5437 O O . ASP A 1 762 ? -12.422 -35.920 -12.555 1.00 35.62 762 ASP A O 1
ATOM 5441 N N . GLU A 1 763 ? -14.604 -36.136 -12.089 1.00 36.47 763 GLU A N 1
ATOM 5442 C CA . GLU A 1 763 ? -14.444 -37.394 -11.348 1.00 36.47 763 GLU A CA 1
ATOM 5443 C C . GLU A 1 763 ? -14.117 -38.549 -12.316 1.00 36.47 763 GLU A C 1
ATOM 5445 O O . GLU A 1 763 ? -14.940 -38.888 -13.175 1.00 36.47 763 GLU A O 1
ATOM 5450 N N . PRO A 1 764 ? -12.966 -39.236 -12.173 1.00 36.12 764 PRO A N 1
ATOM 5451 C CA . PRO A 1 764 ? -12.696 -40.429 -12.958 1.00 36.12 764 PRO A CA 1
ATOM 5452 C C . PRO A 1 764 ? -13.600 -41.583 -12.499 1.00 36.12 764 PRO A C 1
ATOM 5454 O O . PRO A 1 764 ? -13.634 -41.950 -11.323 1.00 36.12 764 PRO A O 1
ATOM 5457 N N . ALA A 1 765 ? -14.313 -42.184 -13.452 1.00 37.78 765 ALA A N 1
ATOM 5458 C CA . ALA A 1 765 ? -15.274 -43.255 -13.199 1.00 37.78 765 ALA A CA 1
ATOM 5459 C C . ALA A 1 765 ? -14.656 -44.486 -12.485 1.00 37.78 765 ALA A C 1
ATOM 5461 O O . ALA A 1 765 ? -13.507 -44.853 -12.756 1.00 37.78 765 ALA A O 1
ATOM 5462 N N . PRO A 1 766 ? -15.422 -45.188 -11.624 1.00 33.12 766 PRO A N 1
ATOM 5463 C CA . PRO A 1 766 ? -14.919 -46.335 -10.876 1.00 33.12 766 PRO A CA 1
ATOM 5464 C C . PRO A 1 766 ? -14.665 -47.540 -11.792 1.00 33.12 766 PRO A C 1
ATOM 5466 O O . PRO A 1 766 ? -15.584 -48.085 -12.405 1.00 33.12 766 PRO A O 1
ATOM 5469 N N . THR A 1 767 ? -13.414 -47.996 -11.838 1.00 34.25 767 THR A N 1
ATOM 5470 C CA . THR A 1 767 ? -13.032 -49.269 -12.463 1.00 34.25 767 THR A CA 1
ATOM 5471 C C . THR A 1 767 ? -13.143 -50.417 -11.456 1.00 34.25 767 THR A C 1
ATOM 5473 O O . THR A 1 767 ? -12.796 -50.276 -10.285 1.00 34.25 767 THR A O 1
ATOM 5476 N N . VAL A 1 768 ? -13.654 -51.561 -11.914 1.00 35.28 768 VAL A N 1
ATOM 5477 C CA . VAL A 1 768 ? -13.854 -52.788 -11.127 1.00 35.28 768 VAL A CA 1
ATOM 5478 C C . VAL A 1 768 ? -13.143 -53.948 -11.836 1.00 35.28 768 VAL A C 1
ATOM 5480 O O . VAL A 1 768 ? -13.171 -53.992 -13.063 1.00 35.28 768 VAL A O 1
ATOM 5483 N N . GLU A 1 769 ? -12.583 -54.880 -11.045 1.00 31.03 769 GLU A N 1
ATOM 5484 C CA . GLU A 1 769 ? -11.901 -56.138 -11.443 1.00 31.03 769 GLU A CA 1
ATOM 5485 C C . GLU A 1 769 ? -10.518 -55.983 -12.138 1.00 31.03 769 GLU A C 1
ATOM 5487 O O . GLU A 1 769 ? -10.293 -55.046 -12.892 1.00 31.03 769 GLU A O 1
ATOM 5492 N N . GLU A 1 770 ? -9.486 -56.815 -11.902 1.00 34.53 770 GLU A N 1
ATOM 5493 C CA . GLU A 1 770 ? -9.311 -58.069 -11.125 1.00 34.53 770 GLU A CA 1
ATOM 5494 C C . GLU A 1 770 ? -7.977 -58.070 -10.314 1.00 34.53 770 GLU A C 1
ATOM 5496 O O . GLU A 1 770 ? -7.081 -57.273 -10.602 1.00 34.53 770 GLU A O 1
ATOM 5501 N N . PRO A 1 771 ? -7.783 -58.968 -9.318 1.00 35.91 771 PRO A N 1
ATOM 5502 C CA . PRO A 1 771 ? -6.541 -59.054 -8.541 1.00 35.91 771 PRO A CA 1
ATOM 5503 C C . PRO A 1 771 ? -5.441 -59.899 -9.215 1.00 35.91 771 PRO A C 1
ATOM 5505 O O . PRO A 1 771 ? -5.662 -61.053 -9.578 1.00 35.91 771 PRO A O 1
ATOM 5508 N N . VAL A 1 772 ? -4.205 -59.384 -9.254 1.00 34.09 772 VAL A N 1
ATOM 5509 C CA . VAL A 1 772 ? -3.002 -60.154 -9.631 1.00 34.09 772 VAL A CA 1
ATOM 5510 C C . VAL A 1 772 ? -2.111 -60.384 -8.406 1.00 34.09 772 VAL A C 1
ATOM 5512 O O . VAL A 1 772 ? -1.777 -59.457 -7.672 1.00 34.09 772 VAL A O 1
ATOM 5515 N N . VAL A 1 773 ? -1.737 -61.645 -8.185 1.00 38.28 773 VAL A N 1
ATOM 5516 C CA . VAL A 1 773 ? -0.868 -62.127 -7.093 1.00 38.28 773 VAL A CA 1
ATOM 5517 C C . VAL A 1 773 ? 0.581 -62.284 -7.598 1.00 38.28 773 VAL A C 1
ATOM 5519 O O . VAL A 1 773 ? 0.781 -62.421 -8.802 1.00 38.28 773 VAL A O 1
ATOM 5522 N N . THR A 1 774 ? 1.547 -62.379 -6.667 1.00 33.66 774 THR A N 1
ATOM 5523 C CA . THR A 1 774 ? 3.018 -62.619 -6.792 1.00 33.66 774 THR A CA 1
ATOM 5524 C C . THR A 1 774 ? 3.890 -61.353 -6.813 1.00 33.66 774 THR A C 1
ATOM 5526 O O . THR A 1 774 ? 3.539 -60.387 -7.474 1.00 33.66 774 THR A O 1
ATOM 5529 N N . GLU A 1 775 ? 5.038 -61.259 -6.125 1.00 37.31 775 GLU A N 1
ATOM 5530 C CA . GLU A 1 775 ? 5.638 -62.026 -5.005 1.00 37.31 775 GLU A CA 1
ATOM 5531 C C . GLU A 1 775 ? 6.607 -61.089 -4.221 1.00 37.31 775 GLU A C 1
ATOM 5533 O O . GLU A 1 775 ? 6.962 -60.030 -4.743 1.00 37.31 775 GLU A O 1
ATOM 5538 N N . PRO A 1 776 ? 7.038 -61.405 -2.979 1.00 45.34 776 PRO A N 1
ATOM 5539 C CA . PRO A 1 776 ? 7.863 -60.500 -2.170 1.00 45.34 776 PRO A CA 1
ATOM 5540 C C . PRO A 1 776 ? 9.373 -60.659 -2.426 1.00 45.34 776 PRO A C 1
ATOM 5542 O O . PRO A 1 776 ? 9.891 -61.775 -2.412 1.00 45.34 776 PRO A O 1
ATOM 5545 N N . VAL A 1 777 ? 10.117 -59.547 -2.533 1.00 39.25 777 VAL A N 1
ATOM 5546 C CA . VAL A 1 777 ? 11.595 -59.562 -2.538 1.00 39.25 777 VAL A CA 1
ATOM 5547 C C . VAL A 1 777 ? 12.181 -58.570 -1.527 1.00 39.25 777 VAL A C 1
ATOM 5549 O O . VAL A 1 777 ? 12.128 -57.361 -1.709 1.00 39.25 777 VAL A O 1
ATOM 5552 N N . ALA A 1 778 ? 12.739 -59.166 -0.472 1.00 38.22 778 ALA A N 1
ATOM 5553 C CA . ALA A 1 778 ? 13.799 -58.724 0.440 1.00 38.22 778 ALA A CA 1
ATOM 5554 C C . ALA A 1 778 ? 14.238 -57.240 0.496 1.00 38.22 778 ALA A C 1
ATOM 5556 O O . ALA A 1 778 ? 14.916 -56.724 -0.391 1.00 38.22 778 ALA A O 1
ATOM 5557 N N . ASP A 1 779 ? 14.024 -56.669 1.682 1.00 39.59 779 ASP A N 1
ATOM 5558 C CA . ASP A 1 779 ? 14.882 -55.680 2.352 1.00 39.59 779 ASP A CA 1
ATOM 5559 C C . ASP A 1 779 ? 16.342 -56.188 2.521 1.00 39.59 779 ASP A C 1
ATOM 5561 O O . ASP A 1 779 ? 16.535 -57.326 2.969 1.00 39.59 779 ASP A O 1
ATOM 5565 N N . PRO A 1 780 ? 17.365 -55.369 2.190 1.00 44.78 780 PRO A N 1
ATOM 5566 C CA . PRO A 1 780 ? 18.756 -55.590 2.571 1.00 44.78 780 PRO A CA 1
ATOM 5567 C C . PRO A 1 780 ? 19.358 -54.439 3.417 1.00 44.78 780 PRO A C 1
ATOM 5569 O O . PRO A 1 780 ? 20.338 -53.817 3.011 1.00 44.78 780 PRO A O 1
ATOM 5572 N N . SER A 1 781 ? 18.798 -54.182 4.599 1.00 47.78 781 SER A N 1
ATOM 5573 C CA . SER A 1 781 ? 19.456 -53.685 5.823 1.00 47.78 781 SER A CA 1
ATOM 5574 C C . SER A 1 781 ? 20.708 -52.784 5.691 1.00 47.78 781 SER A C 1
ATOM 5576 O O . SER A 1 781 ? 21.832 -53.295 5.605 1.00 47.78 781 SER A O 1
ATOM 5578 N N . VAL A 1 782 ? 20.522 -51.471 5.888 1.00 39.09 782 VAL A N 1
ATOM 5579 C CA . VAL A 1 782 ? 21.394 -50.596 6.710 1.00 39.09 782 VAL A CA 1
ATOM 5580 C C . VAL A 1 782 ? 20.502 -49.645 7.501 1.00 39.09 782 VAL A C 1
ATOM 5582 O O . VAL A 1 782 ? 19.651 -49.002 6.852 1.00 39.09 782 VAL A O 1
#

Secondary structure (DSSP, 8-state):
-----S------SS--------TT--------S-TT--SS---TT-------SSS--------TT--------SSS--S---SSS-----SS-----SS-------TT-------TT--SS--SS-------TT--S-----------PPPP--SS-----S--------TT---S-----SS-PPPP-----TT----SS---SSS-------SS-----SSSS-------TTS--------TT-BTTB-------TT-----SS----PPPTTS------TT----SSS----SS----SS----SS-------EE--TT-SS-B-TT-SEEEE--SS-EEE---BSPPTT-EEEEEE-SSSEEE--SSSSEE--SSPEEE-TT-EEEEEEEETTEEEEEEEE-SS--TTTSS-EEEEEEE-BSS---TT-EEEE-TTSSS-EEE--STT-TTEEEEE-SS-SEEES---STT-EEEEEEEEEEEEEE-TTS-B-TT-EEEE-SSTT-EEE--SSEEEEEEE-S-B-SSEEEEEEEEEEEEE-----S---S--SSS-S-SS-----S----SS----SSPPP-SSPPP--TTTEEEEEEPTT-SEEEEE-SS--SS--EEEEEE--SSPPSS-EEEEEEETTEEEEEESS--SS-EEEEEEEE--TT-EEEPTTS-EEE-------------------------------------------------------PPPPPPPPP-PPPPPP---------PPPPP---------------